Protein 3V5N (pdb70)

Foldseek 3Di:
DDAAEEEEAALDVVNVLLVLLRPPVPNHDYAAYQHAQPVVSQQVSCVVVVHDSVHTDNDLLVCVVLLVDPSHGQEYEYDDDAQCLQVRVLSNLVRNHAYAYEPLNHDDPVSLVVSVVSNVPGPHAYFYQLLVVQALLVQLQCVVVQLQHFWAEKEEKEAAQPLEDVEFCRPPVLSLVLSRCSNNVWAQDKKWKAFDDPHPVDPGTFKMDMWWTDDDRNYTHIYYIYGHRDPPHHTWGIKIHHNFWIWDATQVQHQWIWTDGPPDDIDTDGQQDPPSDPLSVVLDDDHTVPDDHRSSSSSSQVVLVSQVSVVVCHPPSRDGDHSVSSSSCSSVNNVVNNVVPTDMDD/DDAAEEEEEDLPPQNVLVVLLQPVVPRYDHAAYQHEQDVVSQVVSCVVVVYDVVRRDNDLLVLVCQLVPVVHGQEYEYRDPAQCQLVNVLSNLVSQHAYEYEDLNHDDPVSLVVSCVSQVPGPHAYFYCLLLVLALLQQLLVCVVQQQHAWAEKEEKEAAPVQCVEFCRPPVLSQVLSRCRRNVWAADKKFKAFDCPNPPRPGTFKMDMKWTDDDSNYTHIYYIYGHRDPPHHIWGIKIHHNFWIWDATQVQRQWIWTDTPPGDIDIDGQQDPPSDPLSVVQDDDHTPPDDHSSSSSSSQSVLVSQVSVVVCHPPSRDGHHSVSSSSVVSVNNVVNNVVVTDMDD/DDAAEEEEADPVQNVLVVLLRPPVPNHDYAAYQHEQPVVVQQVVCVVVVHDSVRGDNDLLVCVVLLPDPVRGQAYEADHDQQCQLVNPLSNQVSNRAYEYEDLNHPDPVSLVVSVVSQVPGPHFYFYQLLVVQQLLQLLQCCVVQPQHAWAEKEEKEAAAVLVVEFCRVPVLSQVLSSCSRNVWAQDKKWKAFDPPHPPDPDTFWMDMWWTPQDPNHTHIYYIYGHRDPPHHTWGIKIHHNFWIWDATQVQHQWIWIDGPPGDIDTHGQQDPPSDPSSPVLDDDHTPPDDHSSSSSSSSVVLSSAVSVPHPPSSDGDHSVSSSSVSSVNRVVNNVVPTDMDD/DDAFEEEEADLCVVLLVLLQPVVPRYDYAAYQHEQPAVSQQVSCVVVVHDSVRGDNDQLVCVVLLVDPSHGQEYEAEDPQQCQLVNVLSPQVSNRAYEYEDLNHPDPVSLVVVVVSQVPGPHAYFYQLLVVQALLLLLQVVVVCQQHQWAEKEEKEAAVVCLFCRVCVLSQVLSSCSNNVWDQDKKFKAFADPDPPDPHTFKMDMWWTDDDPNYTHIYYIYGHRDPPHHIFGIKIHHPFWIWDATQVQHQWIWIGGPPDDIDTHGQQDPPSDPLRVVQDDDHTPPDDHSSSSSSSQVVLSSVVVVVVCDPSRDGDHSVSSSSCSSVSHVVNNVVVGDIDD

Structure (mmCIF, N/CA/C/O backbone):
data_3V5N
#
_entry.id   3V5N
#
_cell.length_a   107.196
_cell.length_b   77.725
_cell.length_c   107.733
_cell.angle_alpha   90.00
_cell.angle_beta   113.83
_cell.angle_gamma   90.00
#
_symmetry.space_group_name_H-M   'P 1 21 1'
#
loop_
_entity.id
_entity.type
_entity.pdbx_description
1 polymer Oxidoreductase
2 water water
#
loop_
_atom_site.group_PDB
_atom_site.id
_atom_site.type_symbol
_atom_site.label_atom_id
_atom_site.label_alt_id
_atom_site.label_comp_id
_atom_site.label_asym_id
_atom_site.label_entity_id
_atom_site.label_seq_id
_atom_site.pdbx_PDB_ins_code
_atom_site.Cartn_x
_atom_site.Cartn_y
_atom_site.Cartn_z
_atom_site.occupancy
_atom_site.B_iso_or_equiv
_atom_site.auth_seq_id
_atom_site.auth_comp_id
_atom_site.auth_asym_id
_atom_site.auth_atom_id
_atom_site.pdbx_PDB_model_num
ATOM 1 N N . GLN A 1 35 ? -23.856 -0.891 -42.478 1.00 54.31 12 GLN A N 1
ATOM 2 C CA . GLN A 1 35 ? -22.545 -0.266 -42.394 1.00 52.23 12 GLN A CA 1
ATOM 3 C C . GLN A 1 35 ? -21.415 -1.275 -42.568 1.00 53.75 12 GLN A C 1
ATOM 4 O O . GLN A 1 35 ? -21.541 -2.465 -42.229 1.00 52.08 12 GLN A O 1
ATOM 10 N N . LYS A 1 36 ? -20.307 -0.771 -43.107 1.00 54.80 13 LYS A N 1
ATOM 11 C CA . LYS A 1 36 ? -19.099 -1.561 -43.348 1.00 54.03 13 LYS A CA 1
ATOM 12 C C . LYS A 1 36 ? -18.313 -1.626 -42.045 1.00 50.50 13 LYS A C 1
ATOM 13 O O . LYS A 1 36 ? -18.082 -0.586 -41.409 1.00 49.01 13 LYS A O 1
ATOM 19 N N . ARG A 1 37 ? -17.897 -2.824 -41.643 1.00 45.84 14 ARG A N 1
ATOM 20 C CA . ARG A 1 37 ? -17.160 -2.928 -40.399 1.00 47.05 14 ARG A CA 1
ATOM 21 C C . ARG A 1 37 ? -16.063 -1.874 -40.386 1.00 47.64 14 ARG A C 1
ATOM 22 O O . ARG A 1 37 ? -15.509 -1.548 -41.419 1.00 45.81 14 ARG A O 1
ATOM 30 N N . ILE A 1 38 ? -15.784 -1.347 -39.196 1.00 47.30 15 ILE A N 1
ATOM 31 C CA . ILE A 1 38 ? -14.705 -0.415 -38.946 1.00 42.53 15 ILE A CA 1
ATOM 32 C C . ILE A 1 38 ? -13.362 -1.109 -39.023 1.00 43.66 15 ILE A C 1
ATOM 33 O O . ILE A 1 38 ? -13.092 -2.095 -38.343 1.00 43.57 15 ILE A O 1
ATOM 38 N N . ARG A 1 39 ? -12.511 -0.596 -39.886 1.00 46.68 16 ARG A N 1
ATOM 39 C CA . ARG A 1 39 ? -11.171 -1.117 -39.963 1.00 46.14 16 ARG A CA 1
ATOM 40 C C . ARG A 1 39 ? -10.378 -0.722 -38.705 1.00 42.73 16 ARG A C 1
ATOM 41 O O . ARG A 1 39 ? -10.197 0.461 -38.408 1.00 41.52 16 ARG A O 1
ATOM 49 N N . LEU A 1 40 ? -9.917 -1.723 -37.966 1.00 41.00 17 LEU A N 1
ATOM 50 C CA . LEU A 1 40 ? -9.379 -1.482 -36.631 1.00 40.83 17 LEU A CA 1
ATOM 51 C C . LEU A 1 40 ? -7.921 -1.877 -36.497 1.00 39.24 17 LEU A C 1
ATOM 52 O O . LEU A 1 40 ? -7.532 -2.970 -36.890 1.00 43.44 17 LEU A O 1
ATOM 57 N N . GLY A 1 41 ? -7.109 -1.015 -35.917 1.00 35.43 18 GLY A N 1
ATOM 58 C CA . GLY A 1 41 ? -5.757 -1.415 -35.573 1.00 36.86 18 GLY A CA 1
ATOM 59 C C . GLY A 1 41 ? -5.533 -1.614 -34.072 1.00 41.24 18 GLY A C 1
ATOM 60 O O . GLY A 1 41 ? -6.380 -1.258 -33.243 1.00 40.25 18 GLY A O 1
ATOM 69 N N . VAL A 1 43 ? -2.243 -1.386 -30.923 1.00 45.37 20 VAL A N 1
ATOM 70 C CA . VAL A 1 43 ? -0.871 -1.136 -30.459 1.00 43.60 20 VAL A CA 1
ATOM 71 C C . VAL A 1 43 ? -0.756 -1.672 -29.032 1.00 43.76 20 VAL A C 1
ATOM 72 O O . VAL A 1 43 ? -1.537 -1.291 -28.168 1.00 43.11 20 VAL A O 1
ATOM 76 N N . GLY A 1 44 ? 0.201 -2.560 -28.792 1.00 43.34 21 GLY A N 1
ATOM 77 C CA . GLY A 1 44 ? 0.259 -3.313 -27.553 1.00 44.48 21 GLY A CA 1
ATOM 78 C C . GLY A 1 44 ? -0.472 -4.631 -27.736 1.00 49.54 21 GLY A C 1
ATOM 79 O O . GLY A 1 44 ? -0.932 -4.919 -28.841 1.00 49.75 21 GLY A O 1
ATOM 80 N N . GLY A 1 45 ? -0.591 -5.431 -26.676 1.00 50.02 22 GLY A N 1
ATOM 81 C CA . GLY A 1 45 ? -1.333 -6.681 -26.760 1.00 49.69 22 GLY A CA 1
ATOM 82 C C . GLY A 1 45 ? -0.404 -7.879 -26.865 1.00 60.61 22 GLY A C 1
ATOM 83 O O . GLY A 1 45 ? 0.291 -8.201 -25.883 1.00 60.90 22 GLY A O 1
ATOM 84 N N . GLY A 1 46 ? -0.378 -8.529 -28.044 1.00 61.27 23 GLY A N 1
ATOM 85 C CA . GLY A 1 46 ? 0.434 -9.723 -28.271 1.00 57.54 23 GLY A CA 1
ATOM 86 C C . GLY A 1 46 ? -0.279 -11.018 -27.872 1.00 62.05 23 GLY A C 1
ATOM 87 O O . GLY A 1 46 ? 0.103 -12.137 -28.257 1.00 64.13 23 GLY A O 1
ATOM 88 N N . ALA A 1 49 ? -0.916 -12.251 -22.818 1.00 59.41 26 ALA A N 1
ATOM 89 C CA . ALA A 1 49 ? -1.405 -10.898 -22.555 1.00 57.72 26 ALA A CA 1
ATOM 90 C C . ALA A 1 49 ? -2.928 -10.861 -22.520 1.00 56.76 26 ALA A C 1
ATOM 91 O O . ALA A 1 49 ? -3.561 -10.678 -23.590 1.00 52.02 26 ALA A O 1
ATOM 93 N N . PHE A 1 50 ? -3.521 -11.014 -21.327 1.00 50.96 27 PHE A N 1
ATOM 94 C CA . PHE A 1 50 ? -4.981 -10.918 -21.235 1.00 49.55 27 PHE A CA 1
ATOM 95 C C . PHE A 1 50 ? -5.491 -9.661 -21.946 1.00 47.67 27 PHE A C 1
ATOM 96 O O . PHE A 1 50 ? -6.379 -9.729 -22.786 1.00 47.41 27 PHE A O 1
ATOM 104 N N . ILE A 1 51 ? -4.942 -8.507 -21.609 1.00 45.27 28 ILE A N 1
ATOM 105 C CA . ILE A 1 51 ? -5.619 -7.273 -21.990 1.00 47.32 28 ILE A CA 1
ATOM 106 C C . ILE A 1 51 ? -5.757 -7.132 -23.526 1.00 44.38 28 ILE A C 1
ATOM 107 O O . ILE A 1 51 ? -6.785 -6.666 -24.046 1.00 41.57 28 ILE A O 1
ATOM 112 N N . GLY A 1 52 ? -4.750 -7.595 -24.246 1.00 43.49 29 GLY A N 1
ATOM 113 C CA . GLY A 1 52 ? -4.901 -7.759 -25.684 1.00 47.62 29 GLY A CA 1
ATOM 114 C C . GLY A 1 52 ? -6.086 -8.647 -26.075 1.00 42.75 29 GLY A C 1
ATOM 115 O O . GLY A 1 52 ? -6.930 -8.258 -26.892 1.00 40.48 29 GLY A O 1
ATOM 116 N N . ALA A 1 53 ? -6.152 -9.842 -25.499 1.00 38.26 30 ALA A N 1
ATOM 117 C CA . ALA A 1 53 ? -7.247 -10.733 -25.798 1.00 36.82 30 ALA A CA 1
ATOM 118 C C . ALA A 1 53 ? -8.593 -10.111 -25.460 1.00 39.64 30 ALA A C 1
ATOM 119 O O . ALA A 1 53 ? -9.597 -10.424 -26.104 1.00 39.99 30 ALA A O 1
ATOM 121 N N . VAL A 1 54 ? -8.635 -9.246 -24.451 1.00 37.72 31 VAL A N 1
ATOM 122 C CA . VAL A 1 54 ? -9.918 -8.717 -24.025 1.00 38.57 31 VAL A CA 1
ATOM 123 C C . VAL A 1 54 ? -10.435 -7.735 -25.060 1.00 38.22 31 VAL A C 1
ATOM 124 O O . VAL A 1 54 ? -11.570 -7.849 -25.539 1.00 35.02 31 VAL A O 1
ATOM 128 N N . HIS A 1 55 ? -9.587 -6.776 -25.410 1.00 38.04 32 HIS A N 1
ATOM 129 C CA . HIS A 1 55 ? -9.971 -5.782 -26.384 1.00 35.24 32 HIS A CA 1
ATOM 130 C C . HIS A 1 55 ? -10.364 -6.429 -27.713 1.00 37.48 32 HIS A C 1
ATOM 131 O O . HIS A 1 55 ? -11.361 -6.038 -28.330 1.00 38.04 32 HIS A O 1
ATOM 138 N N . ARG A 1 56 ? -9.596 -7.416 -28.172 1.00 37.00 33 ARG A N 1
ATOM 139 C CA . ARG A 1 56 ? -9.967 -8.092 -29.411 1.00 34.95 33 ARG A CA 1
ATOM 140 C C . ARG A 1 56 ? -11.306 -8.812 -29.273 1.00 35.52 33 ARG A C 1
ATOM 141 O O . ARG A 1 56 ? -12.128 -8.772 -30.180 1.00 36.48 33 ARG A O 1
ATOM 149 N N . ILE A 1 57 ? -11.551 -9.450 -28.131 1.00 34.58 34 ILE A N 1
ATOM 150 C CA . ILE A 1 57 ? -12.889 -9.961 -27.882 1.00 33.61 34 ILE A CA 1
ATOM 151 C C . ILE A 1 57 ? -13.922 -8.821 -27.904 1.00 34.72 34 ILE A C 1
ATOM 152 O O . ILE A 1 57 ? -14.904 -8.892 -28.635 1.00 36.77 34 ILE A O 1
ATOM 157 N N . ALA A 1 58 ? -13.695 -7.759 -27.144 1.00 31.58 35 ALA A N 1
ATOM 158 C CA . ALA A 1 58 ? -14.673 -6.683 -27.079 1.00 31.94 35 ALA A CA 1
ATOM 159 C C . ALA A 1 58 ? -15.101 -6.188 -28.450 1.00 35.10 35 ALA A C 1
ATOM 160 O O . ALA A 1 58 ? -16.259 -5.808 -28.655 1.00 34.71 35 ALA A O 1
ATOM 162 N N . ALA A 1 59 ? -14.167 -6.186 -29.397 1.00 37.01 36 ALA A N 1
ATOM 163 C CA . ALA A 1 59 ? -14.475 -5.679 -30.731 1.00 37.41 36 ALA A CA 1
ATOM 164 C C . ALA A 1 59 ? -15.076 -6.717 -31.711 1.00 39.83 36 ALA A C 1
ATOM 165 O O . ALA A 1 59 ? -15.757 -6.316 -32.651 1.00 43.70 36 ALA A O 1
ATOM 167 N N . ARG A 1 60 ? -14.858 -8.020 -31.501 1.00 35.89 37 ARG A N 1
ATOM 168 C CA . ARG A 1 60 ? -15.540 -9.041 -32.312 1.00 36.23 37 ARG A CA 1
ATOM 169 C C . ARG A 1 60 ? -17.011 -9.218 -31.917 1.00 39.52 37 ARG A C 1
ATOM 170 O O . ARG A 1 60 ? -17.857 -9.640 -32.712 1.00 37.57 37 ARG A O 1
ATOM 178 N N . LEU A 1 61 ? -17.316 -8.930 -30.659 1.00 38.57 38 LEU A N 1
ATOM 179 C CA . LEU A 1 61 ? -18.540 -9.472 -30.095 1.00 38.66 38 LEU A CA 1
ATOM 180 C C . LEU A 1 61 ? -19.746 -8.941 -30.839 1.00 40.55 38 LEU A C 1
ATOM 181 O O . LEU A 1 61 ? -20.528 -9.703 -31.371 1.00 43.58 38 LEU A O 1
ATOM 186 N N . ASP A 1 62 ? -19.901 -7.634 -30.903 1.00 39.95 39 ASP A N 1
ATOM 187 C CA . ASP A 1 62 ? -21.047 -7.123 -31.620 1.00 42.37 39 ASP A CA 1
ATOM 188 C C . ASP A 1 62 ? -20.827 -6.998 -33.146 1.00 44.97 39 ASP A C 1
ATOM 189 O O . ASP A 1 62 ? -21.662 -6.436 -33.866 1.00 45.26 39 ASP A O 1
ATOM 194 N N . ASP A 1 63 ? -19.706 -7.540 -33.626 1.00 45.23 40 ASP A N 1
ATOM 195 C CA . ASP A 1 63 ? -19.366 -7.534 -35.055 1.00 46.17 40 ASP A CA 1
ATOM 196 C C . ASP A 1 63 ? -19.271 -6.153 -35.706 1.00 44.46 40 ASP A C 1
ATOM 197 O O . ASP A 1 63 ? -19.510 -6.032 -36.884 1.00 44.93 40 ASP A O 1
ATOM 202 N N . HIS A 1 64 ? -18.939 -5.121 -34.943 1.00 45.55 41 HIS A N 1
ATOM 203 C CA . HIS A 1 64 ? -18.782 -3.781 -35.501 1.00 42.63 41 HIS A CA 1
ATOM 204 C C . HIS A 1 64 ? -17.394 -3.523 -36.072 1.00 44.01 41 HIS A C 1
ATOM 205 O O . HIS A 1 64 ? -17.159 -2.474 -36.666 1.00 44.80 41 HIS A O 1
ATOM 212 N N . TYR A 1 65 ? -16.459 -4.446 -35.882 1.00 44.14 42 TYR A N 1
ATOM 213 C CA . TYR A 1 65 ? -15.086 -4.151 -36.265 1.00 44.36 42 TYR A CA 1
ATOM 214 C C . TYR A 1 65 ? -14.446 -5.259 -37.105 1.00 45.29 42 TYR A C 1
ATOM 215 O O . TYR A 1 65 ? -14.841 -6.420 -37.008 1.00 45.50 42 TYR A O 1
ATOM 224 N N . GLU A 1 66 ? -13.451 -4.899 -37.918 1.00 44.17 43 GLU A N 1
ATOM 225 C CA . GLU A 1 66 ? -12.448 -5.886 -38.316 1.00 44.91 43 GLU A CA 1
ATOM 226 C C . GLU A 1 66 ? -11.033 -5.412 -38.063 1.00 43.98 43 GLU A C 1
ATOM 227 O O . GLU A 1 66 ? -10.666 -4.253 -38.307 1.00 41.41 43 GLU A O 1
ATOM 233 N N . LEU A 1 67 ? -10.258 -6.345 -37.536 1.00 43.37 44 LEU A N 1
ATOM 234 C CA . LEU A 1 67 ? -8.966 -6.046 -36.986 1.00 41.27 44 LEU A CA 1
ATOM 235 C C . LEU A 1 67 ? -7.951 -6.407 -38.034 1.00 42.78 44 LEU A C 1
ATOM 236 O O . LEU A 1 67 ? -7.637 -7.581 -38.251 1.00 43.24 44 LEU A O 1
ATOM 241 N N . VAL A 1 68 ? -7.418 -5.387 -38.689 1.00 45.90 45 VAL A N 1
ATOM 242 C CA . VAL A 1 68 ? -6.649 -5.606 -39.911 1.00 42.37 45 VAL A CA 1
ATOM 243 C C . VAL A 1 68 ? -5.150 -5.259 -39.789 1.00 44.17 45 VAL A C 1
ATOM 244 O O . VAL A 1 68 ? -4.371 -5.593 -40.676 1.00 46.42 45 VAL A O 1
ATOM 248 N N . ALA A 1 69 ? -4.731 -4.657 -38.679 1.00 42.63 46 ALA A N 1
ATOM 249 C CA . ALA A 1 69 ? -3.347 -4.204 -38.549 1.00 41.73 46 ALA A CA 1
ATOM 250 C C . ALA A 1 69 ? -2.883 -4.158 -37.113 1.00 41.85 46 ALA A C 1
ATOM 251 O O . ALA A 1 69 ? -3.698 -4.001 -36.237 1.00 42.71 46 ALA A O 1
ATOM 253 N N . GLY A 1 70 ? -1.579 -4.219 -36.865 1.00 44.69 47 GLY A N 1
ATOM 254 C CA . GLY A 1 70 ? -1.087 -4.216 -35.492 1.00 44.86 47 GLY A CA 1
ATOM 255 C C . GLY A 1 70 ? 0.414 -4.147 -35.191 1.00 49.09 47 GLY A C 1
ATOM 256 O O . GLY A 1 70 ? 1.236 -4.879 -35.756 1.00 49.90 47 GLY A O 1
ATOM 257 N N . ALA A 1 71 ? 0.767 -3.243 -34.282 1.00 49.59 48 ALA A N 1
ATOM 258 C CA . ALA A 1 71 ? 2.094 -3.178 -33.683 1.00 47.51 48 ALA A CA 1
ATOM 259 C C . ALA A 1 71 ? 1.963 -3.655 -32.231 1.00 50.38 48 ALA A C 1
ATOM 260 O O . ALA A 1 71 ? 1.656 -2.871 -31.342 1.00 49.81 48 ALA A O 1
ATOM 262 N N . LEU A 1 72 ? 2.182 -4.945 -32.002 1.00 51.62 49 LEU A N 1
ATOM 263 C CA . LEU A 1 72 ? 1.855 -5.559 -30.733 1.00 50.38 49 LEU A CA 1
ATOM 264 C C . LEU A 1 72 ? 3.102 -5.879 -29.980 1.00 53.72 49 LEU A C 1
ATOM 265 O O . LEU A 1 72 ? 3.044 -6.453 -28.902 1.00 57.07 49 LEU A O 1
ATOM 270 N N . SER A 1 73 ? 4.241 -5.528 -30.546 1.00 53.16 50 SER A N 1
ATOM 271 C CA . SER A 1 73 ? 5.456 -5.578 -29.766 1.00 56.57 50 SER A CA 1
ATOM 272 C C . SER A 1 73 ? 6.482 -4.674 -30.373 1.00 60.33 50 SER A C 1
ATOM 273 O O . SER A 1 73 ? 6.454 -4.418 -31.573 1.00 58.35 50 SER A O 1
ATOM 276 N N . SER A 1 74 ? 7.390 -4.192 -29.535 1.00 62.18 51 SER A N 1
ATOM 277 C CA . SER A 1 74 ? 8.373 -3.234 -29.988 1.00 61.99 51 SER A CA 1
ATOM 278 C C . SER A 1 74 ? 9.567 -3.953 -30.602 1.00 65.09 51 SER A C 1
ATOM 279 O O . SER A 1 74 ? 10.172 -3.446 -31.552 1.00 66.20 51 SER A O 1
ATOM 282 N N . THR A 1 75 ? 9.889 -5.138 -30.087 1.00 64.73 52 THR A N 1
ATOM 283 C CA . THR A 1 75 ? 10.947 -5.968 -30.688 1.00 69.10 52 THR A CA 1
ATOM 284 C C . THR A 1 75 ? 10.418 -6.806 -31.867 1.00 66.08 52 THR A C 1
ATOM 285 O O . THR A 1 75 ? 9.591 -7.704 -31.678 1.00 66.21 52 THR A O 1
ATOM 289 N N . PRO A 1 76 ? 10.918 -6.536 -33.086 1.00 66.44 53 PRO A N 1
ATOM 290 C CA . PRO A 1 76 ? 10.187 -6.992 -34.279 1.00 68.22 53 PRO A CA 1
ATOM 291 C C . PRO A 1 76 ? 9.892 -8.491 -34.301 1.00 68.39 53 PRO A C 1
ATOM 292 O O . PRO A 1 76 ? 8.793 -8.885 -34.700 1.00 67.81 53 PRO A O 1
ATOM 296 N N . GLU A 1 77 ? 10.845 -9.316 -33.886 1.00 69.49 54 GLU A N 1
ATOM 297 C CA . GLU A 1 77 ? 10.629 -10.747 -33.946 1.00 67.13 54 GLU A CA 1
ATOM 298 C C . GLU A 1 77 ? 9.306 -11.021 -33.263 1.00 67.52 54 GLU A C 1
ATOM 299 O O . GLU A 1 77 ? 8.451 -11.700 -33.823 1.00 68.04 54 GLU A O 1
ATOM 305 N N . LYS A 1 78 ? 9.105 -10.452 -32.078 1.00 64.33 55 LYS A N 1
ATOM 306 C CA . LYS A 1 78 ? 7.851 -10.671 -31.375 1.00 64.41 55 LYS A CA 1
ATOM 307 C C . LYS A 1 78 ? 6.633 -10.107 -32.106 1.00 62.18 55 LYS A C 1
ATOM 308 O O . LYS A 1 78 ? 5.557 -10.690 -32.075 1.00 62.70 55 LYS A O 1
ATOM 314 N N . ALA A 1 79 ? 6.780 -8.971 -32.759 1.00 60.65 56 ALA A N 1
ATOM 315 C CA . ALA A 1 79 ? 5.633 -8.401 -33.439 1.00 59.57 56 ALA A CA 1
ATOM 316 C C . ALA A 1 79 ? 5.193 -9.360 -34.527 1.00 59.11 56 ALA A C 1
ATOM 317 O O . ALA A 1 79 ? 4.033 -9.785 -34.574 1.00 57.76 56 ALA A O 1
ATOM 319 N N . GLU A 1 80 ? 6.143 -9.702 -35.387 1.00 59.20 57 GLU A N 1
ATOM 320 C CA . GLU A 1 80 ? 5.897 -10.582 -36.516 1.00 62.09 57 GLU A CA 1
ATOM 321 C C . GLU A 1 80 ? 5.198 -11.879 -36.069 1.00 58.93 57 GLU A C 1
ATOM 322 O O . GLU A 1 80 ? 4.196 -12.294 -36.662 1.00 58.19 57 GLU A O 1
ATOM 328 N N . ALA A 1 81 ? 5.734 -12.511 -35.029 1.00 57.55 58 ALA A N 1
ATOM 329 C CA . ALA A 1 81 ? 5.105 -13.682 -34.427 1.00 59.73 58 ALA A CA 1
ATOM 330 C C . ALA A 1 81 ? 3.626 -13.431 -34.068 1.00 59.43 58 ALA A C 1
ATOM 331 O O . ALA A 1 81 ? 2.741 -14.186 -34.474 1.00 58.56 58 ALA A O 1
ATOM 333 N N . SER A 1 82 ? 3.370 -12.363 -33.317 1.00 58.60 59 SER A N 1
ATOM 334 C CA . SER A 1 82 ? 2.029 -12.049 -32.855 1.00 55.73 59 SER A CA 1
ATOM 335 C C . SER A 1 82 ? 1.080 -11.858 -34.024 1.00 54.45 59 SER A C 1
ATOM 336 O O . SER A 1 82 ? -0.070 -12.327 -33.981 1.00 52.57 59 SER A O 1
ATOM 339 N N . GLY A 1 83 ? 1.539 -11.160 -35.060 1.00 51.67 60 GLY A N 1
ATOM 340 C CA . GLY A 1 83 ? 0.721 -11.011 -36.249 1.00 48.06 60 GLY A CA 1
ATOM 341 C C . GLY A 1 83 ? 0.469 -12.398 -36.817 1.00 53.07 60 GLY A C 1
ATOM 342 O O . GLY A 1 83 ? -0.649 -12.768 -37.192 1.00 50.64 60 GLY A O 1
ATOM 343 N N . ARG A 1 84 ? 1.529 -13.189 -36.874 1.00 55.07 61 ARG A N 1
ATOM 344 C CA . ARG A 1 84 ? 1.407 -14.537 -37.376 1.00 54.18 61 ARG A CA 1
ATOM 345 C C . ARG A 1 84 ? 0.304 -15.221 -36.590 1.00 52.42 61 ARG A C 1
ATOM 346 O O . ARG A 1 84 ? -0.554 -15.873 -37.165 1.00 53.07 61 ARG A O 1
ATOM 354 N N . GLU A 1 85 ? 0.312 -15.033 -35.274 1.00 53.37 62 GLU A N 1
ATOM 355 C CA . GLU A 1 85 ? -0.678 -15.641 -34.373 1.00 52.58 62 GLU A CA 1
ATOM 356 C C . GLU A 1 85 ? -2.119 -15.177 -34.584 1.00 51.64 62 GLU A C 1
ATOM 357 O O . GLU A 1 85 ? -3.046 -15.943 -34.393 1.00 51.14 62 GLU A O 1
ATOM 363 N N . LEU A 1 86 ? -2.313 -13.921 -34.951 1.00 49.43 63 LEU A N 1
ATOM 364 C CA . LEU A 1 86 ? -3.656 -13.429 -35.235 1.00 49.00 63 LEU A CA 1
ATOM 365 C C . LEU A 1 86 ? -4.153 -13.580 -36.704 1.00 51.87 63 LEU A C 1
ATOM 366 O O . LEU A 1 86 ? -5.322 -13.338 -37.022 1.00 54.10 63 LEU A O 1
ATOM 371 N N . GLY A 1 87 ? -3.284 -13.960 -37.619 1.00 48.79 64 GLY A N 1
ATOM 372 C CA . GLY A 1 87 ? -3.742 -14.042 -38.986 1.00 48.33 64 GLY A CA 1
ATOM 373 C C . GLY A 1 87 ? -3.778 -12.694 -39.675 1.00 49.76 64 GLY A C 1
ATOM 374 O O . GLY A 1 87 ? -4.625 -12.417 -40.538 1.00 50.14 64 GLY A O 1
ATOM 375 N N . LEU A 1 88 ? -2.830 -11.846 -39.316 1.00 47.80 65 LEU A N 1
ATOM 376 C CA . LEU A 1 88 ? -2.780 -10.525 -39.900 1.00 46.42 65 LEU A CA 1
ATOM 377 C C . LEU A 1 88 ? -1.908 -10.507 -41.169 1.00 48.98 65 LEU A C 1
ATOM 378 O O . LEU A 1 88 ? -0.835 -11.146 -41.222 1.00 50.40 65 LEU A O 1
ATOM 383 N N . ASP A 1 89 ? -2.361 -9.784 -42.192 1.00 42.95 66 ASP A N 1
ATOM 384 C CA . ASP A 1 89 ? -1.536 -9.588 -43.358 1.00 42.29 66 ASP A CA 1
ATOM 385 C C . ASP A 1 89 ? -0.183 -9.061 -42.901 1.00 42.77 66 ASP A C 1
ATOM 386 O O . ASP A 1 89 ? -0.101 -8.022 -42.282 1.00 44.04 66 ASP A O 1
ATOM 391 N N . PRO A 1 90 ? 0.898 -9.768 -43.219 1.00 43.42 67 PRO A N 1
ATOM 392 C CA . PRO A 1 90 ? 2.217 -9.283 -42.779 1.00 43.90 67 PRO A CA 1
ATOM 393 C C . PRO A 1 90 ? 2.585 -7.867 -43.316 1.00 46.30 67 PRO A C 1
ATOM 394 O O . PRO A 1 90 ? 3.359 -7.138 -42.670 1.00 47.49 67 PRO A O 1
ATOM 398 N N . SER A 1 91 ? 2.059 -7.522 -44.495 1.00 42.11 68 SER A N 1
ATOM 399 C CA . SER A 1 91 ? 1.997 -6.161 -45.022 1.00 41.47 68 SER A CA 1
ATOM 400 C C . SER A 1 91 ? 1.599 -5.158 -43.931 1.00 45.26 68 SER A C 1
ATOM 401 O O . SER A 1 91 ? 1.896 -3.952 -43.968 1.00 41.39 68 SER A O 1
ATOM 404 N N . ARG A 1 92 ? 0.921 -5.686 -42.929 1.00 45.93 69 ARG A N 1
ATOM 405 C CA . ARG A 1 92 ? 0.069 -4.872 -42.110 1.00 44.10 69 ARG A CA 1
ATOM 406 C C . ARG A 1 92 ? 0.481 -4.949 -40.636 1.00 44.11 69 ARG A C 1
ATOM 407 O O . ARG A 1 92 ? -0.206 -4.448 -39.758 1.00 45.43 69 ARG A O 1
ATOM 415 N N . VAL A 1 93 ? 1.642 -5.541 -40.389 1.00 44.74 70 VAL A N 1
ATOM 416 C CA . VAL A 1 93 ? 2.138 -5.780 -39.042 1.00 45.20 70 VAL A CA 1
ATOM 417 C C . VAL A 1 93 ? 3.376 -4.928 -38.790 1.00 46.05 70 VAL A C 1
ATOM 418 O O . VAL A 1 93 ? 4.379 -5.080 -39.479 1.00 43.51 70 VAL A O 1
ATOM 422 N N . TYR A 1 94 ? 3.319 -4.046 -37.795 1.00 46.95 71 TYR A N 1
ATOM 423 C CA . TYR A 1 94 ? 4.453 -3.168 -37.517 1.00 44.85 71 TYR A CA 1
ATOM 424 C C . TYR A 1 94 ? 5.123 -3.421 -36.169 1.00 46.26 71 TYR A C 1
ATOM 425 O O . TYR A 1 94 ? 4.747 -4.309 -35.420 1.00 47.51 71 TYR A O 1
ATOM 434 N N . SER A 1 95 ? 6.135 -2.622 -35.874 1.00 48.80 72 SER A N 1
ATOM 435 C CA . SER A 1 95 ? 6.866 -2.724 -34.616 1.00 52.56 72 SER A CA 1
ATOM 436 C C . SER A 1 95 ? 7.180 -1.307 -34.118 1.00 54.42 72 SER A C 1
ATOM 437 O O . SER A 1 95 ? 7.935 -1.112 -33.159 1.00 54.92 72 SER A O 1
ATOM 440 N N . ASP A 1 96 ? 6.593 -0.330 -34.805 1.00 52.83 73 ASP A N 1
ATOM 441 C CA . ASP A 1 96 ? 6.684 1.067 -34.438 1.00 51.20 73 ASP A CA 1
ATOM 442 C C . ASP A 1 96 ? 5.283 1.665 -34.556 1.00 51.42 73 ASP A C 1
ATOM 443 O O . ASP A 1 96 ? 4.708 1.713 -35.653 1.00 46.60 73 ASP A O 1
ATOM 448 N N . PHE A 1 97 ? 4.715 2.096 -33.422 1.00 52.22 74 PHE A N 1
ATOM 449 C CA . PHE A 1 97 ? 3.409 2.765 -33.470 1.00 47.60 74 PHE A CA 1
ATOM 450 C C . PHE A 1 97 ? 3.469 4.057 -34.293 1.00 49.54 74 PHE A C 1
ATOM 451 O O . PHE A 1 97 ? 2.506 4.386 -34.987 1.00 50.19 74 PHE A O 1
ATOM 459 N N . LYS A 1 98 ? 4.604 4.762 -34.250 1.00 50.20 75 LYS A N 1
ATOM 460 C CA . LYS A 1 98 ? 4.806 5.929 -35.124 1.00 50.56 75 LYS A CA 1
ATOM 461 C C . LYS A 1 98 ? 4.840 5.561 -36.617 1.00 49.86 75 LYS A C 1
ATOM 462 O O . LYS A 1 98 ? 4.169 6.209 -37.428 1.00 47.95 75 LYS A O 1
ATOM 468 N N . GLU A 1 99 ? 5.612 4.529 -36.973 1.00 50.97 76 GLU A N 1
ATOM 469 C CA . GLU A 1 99 ? 5.642 4.042 -38.356 1.00 50.69 76 GLU A CA 1
ATOM 470 C C . GLU A 1 99 ? 4.247 3.602 -38.793 1.00 48.59 76 GLU A C 1
ATOM 471 O O . GLU A 1 99 ? 3.811 3.849 -39.909 1.00 46.47 76 GLU A O 1
ATOM 485 N N . ALA A 1 101 ? 1.230 4.682 -37.769 1.00 44.07 78 ALA A N 1
ATOM 486 C CA . ALA A 1 101 ? 0.208 5.699 -38.023 1.00 43.42 78 ALA A CA 1
ATOM 487 C C . ALA A 1 101 ? 0.460 6.423 -39.359 1.00 46.84 78 ALA A C 1
ATOM 488 O O . ALA A 1 101 ? -0.479 6.822 -40.078 1.00 43.45 78 ALA A O 1
ATOM 490 N N . ILE A 1 102 ? 1.739 6.587 -39.684 1.00 45.04 79 ILE A N 1
ATOM 491 C CA . ILE A 1 102 ? 2.107 7.269 -40.902 1.00 45.42 79 ILE A CA 1
ATOM 492 C C . ILE A 1 102 ? 1.620 6.487 -42.122 1.00 45.15 79 ILE A C 1
ATOM 493 O O . ILE A 1 102 ? 0.813 6.986 -42.909 1.00 44.96 79 ILE A O 1
ATOM 498 N N . ARG A 1 103 ? 2.058 5.245 -42.247 1.00 43.40 80 ARG A N 1
ATOM 499 C CA . ARG A 1 103 ? 1.597 4.408 -43.348 1.00 45.28 80 ARG A CA 1
ATOM 500 C C . ARG A 1 103 ? 0.083 4.206 -43.421 1.00 45.52 80 ARG A C 1
ATOM 501 O O . ARG A 1 103 ? -0.494 4.276 -44.506 1.00 42.96 80 ARG A O 1
ATOM 509 N N . GLU A 1 104 ? -0.553 3.924 -42.276 1.00 45.91 81 GLU A N 1
ATOM 510 C CA . GLU A 1 104 ? -1.981 3.594 -42.271 1.00 44.73 81 GLU A CA 1
ATOM 511 C C . GLU A 1 104 ? -2.845 4.791 -42.619 1.00 47.54 81 GLU A C 1
ATOM 512 O O . GLU A 1 104 ? -3.979 4.642 -43.087 1.00 50.15 81 GLU A O 1
ATOM 518 N N . ALA A 1 105 ? -2.322 5.986 -42.397 1.00 47.04 82 ALA A N 1
ATOM 519 C CA . ALA A 1 105 ? -3.122 7.164 -42.685 1.00 48.96 82 ALA A CA 1
ATOM 520 C C . ALA A 1 105 ? -3.125 7.464 -44.203 1.00 48.61 82 ALA A C 1
ATOM 521 O O . ALA A 1 105 ? -4.094 8.036 -44.724 1.00 46.03 82 ALA A O 1
ATOM 523 N N . LYS A 1 106 ? -2.042 7.050 -44.879 1.00 48.80 83 LYS A N 1
ATOM 524 C CA . LYS A 1 106 ? -1.901 7.079 -46.349 1.00 48.77 83 LYS A CA 1
ATOM 525 C C . LYS A 1 106 ? -2.730 5.954 -46.985 1.00 48.97 83 LYS A C 1
ATOM 526 O O . LYS A 1 106 ? -3.566 6.192 -47.854 1.00 48.70 83 LYS A O 1
ATOM 532 N N . LEU A 1 107 ? -2.483 4.721 -46.548 1.00 49.50 84 LEU A N 1
ATOM 533 C CA . LEU A 1 107 ? -3.228 3.571 -47.044 1.00 49.01 84 LEU A CA 1
ATOM 534 C C . LEU A 1 107 ? -4.659 3.942 -47.367 1.00 50.98 84 LEU A C 1
ATOM 535 O O . LEU A 1 107 ? -5.315 4.647 -46.619 1.00 54.95 84 LEU A O 1
ATOM 540 N N . LYS A 1 108 ? -5.141 3.487 -48.505 1.00 55.22 85 LYS A N 1
ATOM 541 C CA . LYS A 1 108 ? -6.526 3.717 -48.849 1.00 58.16 85 LYS A CA 1
ATOM 542 C C . LYS A 1 108 ? -7.328 2.734 -48.006 1.00 59.16 85 LYS A C 1
ATOM 543 O O . LYS A 1 108 ? -8.409 3.044 -47.498 1.00 59.06 85 LYS A O 1
ATOM 549 N N . ASN A 1 109 ? -6.762 1.542 -47.855 1.00 56.70 86 ASN A N 1
ATOM 550 C CA . ASN A 1 109 ? -7.316 0.527 -46.973 1.00 59.35 86 ASN A CA 1
ATOM 551 C C . ASN A 1 109 ? -7.061 0.763 -45.452 1.00 53.11 86 ASN A C 1
ATOM 552 O O . ASN A 1 109 ? -7.248 -0.140 -44.641 1.00 48.72 86 ASN A O 1
ATOM 557 N N . GLY A 1 110 ? -6.622 1.963 -45.084 1.00 49.64 87 GLY A N 1
ATOM 558 C CA . GLY A 1 110 ? -6.023 2.174 -43.777 1.00 48.65 87 GLY A CA 1
ATOM 559 C C . GLY A 1 110 ? -6.979 2.173 -42.597 1.00 47.87 87 GLY A C 1
ATOM 560 O O . GLY A 1 110 ? -8.186 2.409 -42.748 1.00 47.43 87 GLY A O 1
ATOM 561 N N . ILE A 1 111 ? -6.446 1.918 -41.409 1.00 43.25 88 ILE A N 1
ATOM 562 C CA . ILE A 1 111 ? -7.303 1.729 -40.248 1.00 39.91 88 ILE A CA 1
ATOM 563 C C . ILE A 1 111 ? -8.087 3.003 -39.951 1.00 41.62 88 ILE A C 1
ATOM 564 O O . ILE A 1 111 ? -7.589 4.111 -40.169 1.00 43.08 88 ILE A O 1
ATOM 569 N N . GLU A 1 112 ? -9.316 2.836 -39.465 1.00 39.43 89 GLU A N 1
ATOM 570 C CA . GLU A 1 112 ? -10.201 3.950 -39.171 1.00 37.87 89 GLU A CA 1
ATOM 571 C C . GLU A 1 112 ? -10.115 4.313 -37.694 1.00 38.53 89 GLU A C 1
ATOM 572 O O . GLU A 1 112 ? -10.475 5.415 -37.276 1.00 35.42 89 GLU A O 1
ATOM 578 N N . ALA A 1 113 ? -9.615 3.347 -36.930 1.00 40.76 90 ALA A N 1
ATOM 579 C CA . ALA A 1 113 ? -9.589 3.368 -35.480 1.00 39.80 90 ALA A CA 1
ATOM 580 C C . ALA A 1 113 ? -8.535 2.390 -34.974 1.00 39.60 90 ALA A C 1
ATOM 581 O O . ALA A 1 113 ? -8.251 1.362 -35.609 1.00 36.12 90 ALA A O 1
ATOM 583 N N . VAL A 1 114 ? -7.994 2.733 -33.806 1.00 39.06 91 VAL A N 1
ATOM 584 C CA . VAL A 1 114 ? -6.862 2.058 -33.196 1.00 37.86 91 VAL A CA 1
ATOM 585 C C . VAL A 1 114 ? -7.102 1.800 -31.690 1.00 41.12 91 VAL A C 1
ATOM 586 O O . VAL A 1 114 ? -7.472 2.702 -30.918 1.00 40.85 91 VAL A O 1
ATOM 590 N N . ALA A 1 115 ? -6.901 0.573 -31.238 1.00 40.96 92 ALA A N 1
ATOM 591 C CA . ALA A 1 115 ? -7.018 0.338 -29.801 1.00 38.60 92 ALA A CA 1
ATOM 592 C C . ALA A 1 115 ? -5.625 0.456 -29.222 1.00 41.38 92 ALA A C 1
ATOM 593 O O . ALA A 1 115 ? -4.734 -0.329 -29.598 1.00 44.02 92 ALA A O 1
ATOM 595 N N . ILE A 1 116 ? -5.413 1.442 -28.349 1.00 36.89 93 ILE A N 1
ATOM 596 C CA . ILE A 1 116 ? -4.133 1.533 -27.665 1.00 38.97 93 ILE A CA 1
ATOM 597 C C . ILE A 1 116 ? -4.191 0.770 -26.348 1.00 40.49 93 ILE A C 1
ATOM 598 O O . ILE A 1 116 ? -5.052 1.020 -25.499 1.00 40.51 93 ILE A O 1
ATOM 603 N N . VAL A 1 117 ? -3.231 -0.117 -26.153 1.00 40.75 94 VAL A N 1
ATOM 604 C CA . VAL A 1 117 ? -3.301 -1.066 -25.065 1.00 38.22 94 VAL A CA 1
ATOM 605 C C . VAL A 1 117 ? -1.896 -1.345 -24.525 1.00 40.57 94 VAL A C 1
ATOM 606 O O . VAL A 1 117 ? -1.646 -2.359 -23.902 1.00 44.43 94 VAL A O 1
ATOM 610 N N . THR A 1 118 ? -0.975 -0.416 -24.762 1.00 38.94 95 THR A N 1
ATOM 611 C CA . THR A 1 118 ? 0.331 -0.426 -24.121 1.00 39.89 95 THR A CA 1
ATOM 612 C C . THR A 1 118 ? 0.241 -0.169 -22.603 1.00 44.82 95 THR A C 1
ATOM 613 O O . THR A 1 118 ? -0.825 0.196 -22.070 1.00 41.72 95 THR A O 1
ATOM 617 N N . PRO A 1 119 ? 1.368 -0.356 -21.889 1.00 47.58 96 PRO A N 1
ATOM 618 C CA . PRO A 1 119 ? 1.399 0.116 -20.492 1.00 42.70 96 PRO A CA 1
ATOM 619 C C . PRO A 1 119 ? 1.138 1.610 -20.569 1.00 44.44 96 PRO A C 1
ATOM 620 O O . PRO A 1 119 ? 1.386 2.181 -21.645 1.00 42.96 96 PRO A O 1
ATOM 624 N N . ASN A 1 120 ? 0.676 2.242 -19.491 1.00 45.74 97 ASN A N 1
ATOM 625 C CA . ASN A 1 120 ? 0.169 3.631 -19.581 1.00 43.32 97 ASN A CA 1
ATOM 626 C C . ASN A 1 120 ? 1.190 4.786 -19.645 1.00 42.64 97 ASN A C 1
ATOM 627 O O . ASN A 1 120 ? 0.833 5.916 -19.997 1.00 43.64 97 ASN A O 1
ATOM 632 N N . HIS A 1 121 ? 2.455 4.513 -19.341 1.00 43.54 98 HIS A N 1
ATOM 633 C CA . HIS A 1 121 ? 3.505 5.497 -19.628 1.00 43.51 98 HIS A CA 1
ATOM 634 C C . HIS A 1 121 ? 3.720 5.706 -21.142 1.00 41.64 98 HIS A C 1
ATOM 635 O O . HIS A 1 121 ? 4.569 6.487 -21.570 1.00 41.19 98 HIS A O 1
ATOM 642 N N . VAL A 1 122 ? 2.910 5.030 -21.941 1.00 41.66 99 VAL A N 1
ATOM 643 C CA . VAL A 1 122 ? 3.045 5.066 -23.387 1.00 39.68 99 VAL A CA 1
ATOM 644 C C . VAL A 1 122 ? 1.732 5.451 -24.100 1.00 39.71 99 VAL A C 1
ATOM 645 O O . VAL A 1 122 ? 1.717 5.838 -25.257 1.00 41.54 99 VAL A O 1
ATOM 649 N N . HIS A 1 123 ? 0.626 5.376 -23.393 1.00 39.25 100 HIS A N 1
ATOM 650 C CA . HIS A 1 123 ? -0.626 5.850 -23.937 1.00 38.48 100 HIS A CA 1
ATOM 651 C C . HIS A 1 123 ? -0.480 7.179 -24.666 1.00 37.78 100 HIS A C 1
ATOM 652 O O . HIS A 1 123 ? -1.163 7.409 -25.631 1.00 39.83 100 HIS A O 1
ATOM 659 N N . TYR A 1 124 ? 0.369 8.084 -24.189 1.00 41.78 101 TYR A N 1
ATOM 660 C CA . TYR A 1 124 ? 0.371 9.444 -24.751 1.00 40.95 101 TYR A CA 1
ATOM 661 C C . TYR A 1 124 ? 1.205 9.518 -25.996 1.00 40.73 101 TYR A C 1
ATOM 662 O O . TYR A 1 124 ? 0.774 10.079 -27.006 1.00 42.88 101 TYR A O 1
ATOM 671 N N . ALA A 1 125 ? 2.399 8.946 -25.945 1.00 40.92 102 ALA A N 1
ATOM 672 C CA . ALA A 1 125 ? 3.238 8.896 -27.156 1.00 41.17 102 ALA A CA 1
ATOM 673 C C . ALA A 1 125 ? 2.524 8.215 -28.323 1.00 41.31 102 ALA A C 1
ATOM 674 O O . ALA A 1 125 ? 2.797 8.511 -29.469 1.00 45.08 102 ALA A O 1
ATOM 676 N N . ALA A 1 126 ? 1.614 7.299 -28.022 1.00 41.31 103 ALA A N 1
ATOM 677 C CA . ALA A 1 126 ? 0.956 6.497 -29.035 1.00 39.91 103 ALA A CA 1
ATOM 678 C C . ALA A 1 126 ? -0.260 7.194 -29.593 1.00 40.08 103 ALA A C 1
ATOM 679 O O . ALA A 1 126 ? -0.375 7.402 -30.794 1.00 39.42 103 ALA A O 1
ATOM 681 N N . ALA A 1 127 ? -1.185 7.543 -28.712 1.00 41.26 104 ALA A N 1
ATOM 682 C CA . ALA A 1 127 ? -2.440 8.146 -29.157 1.00 41.91 104 ALA A CA 1
ATOM 683 C C . ALA A 1 127 ? -2.262 9.467 -29.905 1.00 37.08 104 ALA A C 1
ATOM 684 O O . ALA A 1 127 ? -3.058 9.795 -30.771 1.00 35.76 104 ALA A O 1
ATOM 686 N N . LYS A 1 128 ? -1.234 10.236 -29.572 1.00 37.72 105 LYS A N 1
ATOM 687 C CA . LYS A 1 128 ? -1.128 11.542 -30.215 1.00 41.15 105 LYS A CA 1
ATOM 688 C C . LYS A 1 128 ? -0.718 11.382 -31.688 1.00 43.60 105 LYS A C 1
ATOM 689 O O . LYS A 1 128 ? -1.156 12.153 -32.546 1.00 43.99 105 LYS A O 1
ATOM 695 N N . GLU A 1 129 ? 0.080 10.354 -31.971 1.00 41.76 106 GLU A N 1
ATOM 696 C CA . GLU A 1 129 ? 0.385 9.959 -33.343 1.00 41.82 106 GLU A CA 1
ATOM 697 C C . GLU A 1 129 ? -0.848 9.632 -34.203 1.00 42.05 106 GLU A C 1
ATOM 698 O O . GLU A 1 129 ? -0.835 9.883 -35.405 1.00 45.30 106 GLU A O 1
ATOM 704 N N . PHE A 1 130 ? -1.896 9.051 -33.620 1.00 39.84 107 PHE A N 1
ATOM 705 C CA . PHE A 1 130 ? -3.062 8.693 -34.424 1.00 40.02 107 PHE A CA 1
ATOM 706 C C . PHE A 1 130 ? -4.078 9.821 -34.437 1.00 42.92 107 PHE A C 1
ATOM 707 O O . PHE A 1 130 ? -4.667 10.117 -35.483 1.00 44.69 107 PHE A O 1
ATOM 715 N N . LEU A 1 131 ? -4.287 10.449 -33.283 1.00 41.68 108 LEU A N 1
ATOM 716 C CA . LEU A 1 131 ? -5.211 11.576 -33.196 1.00 43.59 108 LEU A CA 1
ATOM 717 C C . LEU A 1 131 ? -4.698 12.694 -34.097 1.00 42.93 108 LEU A C 1
ATOM 718 O O . LEU A 1 131 ? -5.461 13.395 -34.734 1.00 42.24 108 LEU A O 1
ATOM 723 N N . LYS A 1 132 ? -3.386 12.848 -34.117 1.00 42.45 109 LYS A N 1
ATOM 724 C CA . LYS A 1 132 ? -2.740 13.842 -34.936 1.00 44.80 109 LYS A CA 1
ATOM 725 C C . LYS A 1 132 ? -3.194 13.694 -36.374 1.00 48.60 109 LYS A C 1
ATOM 726 O O . LYS A 1 132 ? -3.414 14.690 -37.050 1.00 46.64 109 LYS A O 1
ATOM 732 N N . ARG A 1 133 ? -3.326 12.443 -36.830 1.00 47.54 110 ARG A N 1
ATOM 733 C CA . ARG A 1 133 ? -3.585 12.127 -38.240 1.00 42.78 110 ARG A CA 1
ATOM 734 C C . ARG A 1 133 ? -5.007 11.602 -38.535 1.00 43.42 110 ARG A C 1
ATOM 735 O O . ARG A 1 133 ? -5.204 10.809 -39.473 1.00 40.99 110 ARG A O 1
ATOM 743 N N . GLY A 1 134 ? -5.990 12.040 -37.744 1.00 42.72 111 GLY A N 1
ATOM 744 C CA . GLY A 1 134 ? -7.392 11.758 -38.035 1.00 42.22 111 GLY A CA 1
ATOM 745 C C . GLY A 1 134 ? -7.874 10.350 -37.732 1.00 40.02 111 GLY A C 1
ATOM 746 O O . GLY A 1 134 ? -8.985 9.973 -38.088 1.00 41.21 111 GLY A O 1
ATOM 747 N N . ILE A 1 135 ? -7.039 9.568 -37.070 1.00 38.57 112 ILE A N 1
ATOM 748 C CA . ILE A 1 135 ? -7.404 8.208 -36.706 1.00 40.40 112 ILE A CA 1
ATOM 749 C C . ILE A 1 135 ? -8.013 8.108 -35.279 1.00 42.58 112 ILE A C 1
ATOM 750 O O . ILE A 1 135 ? -7.394 8.520 -34.276 1.00 42.95 112 ILE A O 1
ATOM 755 N N . HIS A 1 136 ? -9.234 7.593 -35.176 1.00 40.40 113 HIS A N 1
ATOM 756 C CA . HIS A 1 136 ? -9.879 7.510 -33.863 1.00 38.74 113 HIS A CA 1
ATOM 757 C C . HIS A 1 136 ? -9.087 6.565 -32.958 1.00 39.03 113 HIS A C 1
ATOM 758 O O . HIS A 1 136 ? -8.641 5.488 -33.377 1.00 38.10 113 HIS A O 1
ATOM 765 N N . VAL A 1 137 ? -8.882 6.982 -31.718 1.00 38.38 114 VAL A N 1
ATOM 766 C CA . VAL A 1 137 ? -8.231 6.115 -30.756 1.00 38.02 114 VAL A CA 1
ATOM 767 C C . VAL A 1 137 ? -9.133 5.663 -29.617 1.00 38.20 114 VAL A C 1
ATOM 768 O O . VAL A 1 137 ? -9.809 6.460 -28.980 1.00 40.31 114 VAL A O 1
ATOM 772 N N . ILE A 1 138 ? -9.131 4.358 -29.382 1.00 39.38 115 ILE A N 1
ATOM 773 C CA . ILE A 1 138 ? -9.841 3.736 -28.276 1.00 37.37 115 ILE A CA 1
ATOM 774 C C . ILE A 1 138 ? -8.766 3.304 -27.275 1.00 36.64 115 ILE A C 1
ATOM 775 O O . ILE A 1 138 ? -8.029 2.358 -27.510 1.00 37.94 115 ILE A O 1
ATOM 780 N N . CYS A 1 139 ? -8.651 4.041 -26.176 1.00 37.40 116 CYS A N 1
ATOM 781 C CA . CYS A 1 139 ? -7.545 3.884 -25.240 1.00 37.07 116 CYS A CA 1
ATOM 782 C C . CYS A 1 139 ? -7.943 3.145 -23.951 1.00 36.96 116 CYS A C 1
ATOM 783 O O . CYS A 1 139 ? -9.071 3.265 -23.493 1.00 37.51 116 CYS A O 1
ATOM 786 N N . ASP A 1 140 ? -7.013 2.388 -23.381 1.00 34.51 117 ASP A N 1
ATOM 787 C CA . ASP A 1 140 ? -7.249 1.693 -22.142 1.00 34.13 117 ASP A CA 1
ATOM 788 C C . ASP A 1 140 ? -6.903 2.551 -20.924 1.00 38.68 117 ASP A C 1
ATOM 789 O O . ASP A 1 140 ? -6.109 3.488 -21.022 1.00 37.96 117 ASP A O 1
ATOM 794 N N . LYS A 1 141 ? -7.499 2.213 -19.774 1.00 40.57 118 LYS A N 1
ATOM 795 C CA . LYS A 1 141 ? -7.295 2.939 -18.507 1.00 41.80 118 LYS A CA 1
ATOM 796 C C . LYS A 1 141 ? -5.960 2.596 -17.844 1.00 39.80 118 LYS A C 1
ATOM 797 O O . LYS A 1 141 ? -5.374 1.551 -18.127 1.00 39.10 118 LYS A O 1
ATOM 803 N N . PRO A 1 142 ? -5.446 3.501 -16.994 1.00 38.52 119 PRO A N 1
ATOM 804 C CA . PRO A 1 142 ? -5.829 4.907 -16.780 1.00 39.17 119 PRO A CA 1
ATOM 805 C C . PRO A 1 142 ? -5.271 5.733 -17.928 1.00 39.76 119 PRO A C 1
ATOM 806 O O . PRO A 1 142 ? -4.510 5.180 -18.692 1.00 43.35 119 PRO A O 1
ATOM 810 N N . LEU A 1 143 ? -5.585 7.015 -18.034 1.00 40.12 120 LEU A N 1
ATOM 811 C CA . LEU A 1 143 ? -5.157 7.829 -19.179 1.00 38.37 120 LEU A CA 1
ATOM 812 C C . LEU A 1 143 ? -3.667 7.745 -19.459 1.00 40.59 120 LEU A C 1
ATOM 813 O O . LEU A 1 143 ? -3.216 7.312 -20.546 1.00 37.59 120 LEU A O 1
ATOM 818 N N . THR A 1 144 ? -2.897 8.157 -18.463 1.00 38.57 121 THR A N 1
ATOM 819 C CA . THR A 1 144 ? -1.459 8.221 -18.621 1.00 40.50 121 THR A CA 1
ATOM 820 C C . THR A 1 144 ? -0.721 7.617 -17.433 1.00 42.07 121 THR A C 1
ATOM 821 O O . THR A 1 144 ? -1.283 6.841 -16.671 1.00 41.54 121 THR A O 1
ATOM 825 N N . SER A 1 145 ? 0.553 7.958 -17.293 1.00 42.10 122 SER A N 1
ATOM 826 C CA . SER A 1 145 ? 1.285 7.543 -16.123 1.00 38.63 122 SER A CA 1
ATOM 827 C C . SER A 1 145 ? 1.530 8.762 -15.243 1.00 37.48 122 SER A C 1
ATOM 828 O O . SER A 1 145 ? 1.680 8.639 -14.055 1.00 36.56 122 SER A O 1
ATOM 831 N N . THR A 1 146 ? 1.566 9.947 -15.843 1.00 41.89 123 THR A N 1
ATOM 832 C CA . THR A 1 146 ? 1.784 11.199 -15.102 1.00 39.13 123 THR A CA 1
ATOM 833 C C . THR A 1 146 ? 0.759 12.295 -15.431 1.00 38.32 123 THR A C 1
ATOM 834 O O . THR A 1 146 ? 0.127 12.287 -16.486 1.00 39.34 123 THR A O 1
ATOM 838 N N . LEU A 1 147 ? 0.607 13.238 -14.512 1.00 37.67 124 LEU A N 1
ATOM 839 C CA . LEU A 1 147 ? -0.405 14.257 -14.646 1.00 35.39 124 LEU A CA 1
ATOM 840 C C . LEU A 1 147 ? -0.019 15.176 -15.784 1.00 39.45 124 LEU A C 1
ATOM 841 O O . LEU A 1 147 ? -0.886 15.650 -16.527 1.00 39.12 124 LEU A O 1
ATOM 846 N N . ALA A 1 148 ? 1.291 15.413 -15.915 1.00 37.95 125 ALA A N 1
ATOM 847 C CA . ALA A 1 148 ? 1.846 16.118 -17.057 1.00 36.66 125 ALA A CA 1
ATOM 848 C C . ALA A 1 148 ? 1.367 15.477 -18.363 1.00 40.48 125 ALA A C 1
ATOM 849 O O . ALA A 1 148 ? 0.727 16.147 -19.185 1.00 41.07 125 ALA A O 1
ATOM 851 N N . ASP A 1 149 ? 1.650 14.188 -18.562 1.00 39.53 126 ASP A N 1
ATOM 852 C CA . ASP A 1 149 ? 1.215 13.550 -19.809 1.00 41.58 126 ASP A CA 1
ATOM 853 C C . ASP A 1 149 ? -0.311 13.592 -19.942 1.00 42.61 126 ASP A C 1
ATOM 854 O O . ASP A 1 149 ? -0.839 13.756 -21.038 1.00 43.48 126 ASP A O 1
ATOM 859 N N . ALA A 1 150 ? -1.031 13.476 -18.833 1.00 42.00 127 ALA A N 1
ATOM 860 C CA . ALA A 1 150 ? -2.485 13.468 -18.922 1.00 42.36 127 ALA A CA 1
ATOM 861 C C . ALA A 1 150 ? -2.931 14.756 -19.566 1.00 43.39 127 ALA A C 1
ATOM 862 O O . ALA A 1 150 ? -3.828 14.763 -20.400 1.00 42.35 127 ALA A O 1
ATOM 864 N N . LYS A 1 151 ? -2.279 15.848 -19.174 1.00 45.39 128 LYS A N 1
ATOM 865 C CA . LYS A 1 151 ? -2.681 17.190 -19.599 1.00 44.36 128 LYS A CA 1
ATOM 866 C C . LYS A 1 151 ? -2.371 17.405 -21.065 1.00 43.68 128 LYS A C 1
ATOM 867 O O . LYS A 1 151 ? -3.204 17.943 -21.803 1.00 43.92 128 LYS A O 1
ATOM 873 N N . LYS A 1 152 ? -1.180 16.979 -21.483 1.00 42.34 129 LYS A N 1
ATOM 874 C CA . LYS A 1 152 ? -0.815 17.024 -22.897 1.00 43.53 129 LYS A CA 1
ATOM 875 C C . LYS A 1 152 ? -1.795 16.239 -23.781 1.00 43.73 129 LYS A C 1
ATOM 876 O O . LYS A 1 152 ? -2.271 16.744 -24.795 1.00 44.76 129 LYS A O 1
ATOM 882 N N . LEU A 1 153 ? -2.124 15.018 -23.382 1.00 42.03 130 LEU A N 1
ATOM 883 C CA . LEU A 1 153 ? -2.971 14.178 -24.208 1.00 38.70 130 LEU A CA 1
ATOM 884 C C . LEU A 1 153 ? -4.332 14.791 -24.375 1.00 40.77 130 LEU A C 1
ATOM 885 O O . LEU A 1 153 ? -4.966 14.617 -25.419 1.00 41.30 130 LEU A O 1
ATOM 890 N N . LYS A 1 154 ? -4.805 15.499 -23.351 1.00 42.96 131 LYS A N 1
ATOM 891 C CA . LYS A 1 154 ? -6.134 16.086 -23.451 1.00 41.65 131 LYS A CA 1
ATOM 892 C C . LYS A 1 154 ? -6.078 17.093 -24.568 1.00 41.67 131 LYS A C 1
ATOM 893 O O . LYS A 1 154 ? -7.026 17.256 -25.310 1.00 42.41 131 LYS A O 1
ATOM 899 N N . LYS A 1 155 ? -4.935 17.756 -24.664 1.00 40.85 132 LYS A N 1
ATOM 900 C CA . LYS A 1 155 ? -4.761 18.880 -25.546 1.00 44.09 132 LYS A CA 1
ATOM 901 C C . LYS A 1 155 ? -4.669 18.322 -26.954 1.00 46.46 132 LYS A C 1
ATOM 902 O O . LYS A 1 155 ? -5.357 18.792 -27.862 1.00 47.29 132 LYS A O 1
ATOM 908 N N . ALA A 1 156 ? -3.812 17.319 -27.123 1.00 43.87 133 ALA A N 1
ATOM 909 C CA . ALA A 1 156 ? -3.800 16.516 -28.328 1.00 42.60 133 ALA A CA 1
ATOM 910 C C . ALA A 1 156 ? -5.229 16.117 -28.683 1.00 45.22 133 ALA A C 1
ATOM 911 O O . ALA A 1 156 ? -5.757 16.454 -29.742 1.00 47.62 133 ALA A O 1
ATOM 913 N N . ALA A 1 157 ? -5.860 15.394 -27.779 1.00 44.51 134 ALA A N 1
ATOM 914 C CA . ALA A 1 157 ? -7.159 14.851 -28.057 1.00 43.42 134 ALA A CA 1
ATOM 915 C C . ALA A 1 157 ? -8.159 15.945 -28.410 1.00 43.41 134 ALA A C 1
ATOM 916 O O . ALA A 1 157 ? -9.016 15.749 -29.263 1.00 45.89 134 ALA A O 1
ATOM 918 N N . ASP A 1 158 ? -8.060 17.092 -27.757 1.00 43.08 135 ASP A N 1
ATOM 919 C CA . ASP A 1 158 ? -8.976 18.194 -28.039 1.00 44.28 135 ASP A CA 1
ATOM 920 C C . ASP A 1 158 ? -8.703 18.795 -29.411 1.00 48.22 135 ASP A C 1
ATOM 921 O O . ASP A 1 158 ? -9.642 19.129 -30.133 1.00 50.39 135 ASP A O 1
ATOM 926 N N . GLU A 1 159 ? -7.425 18.933 -29.775 1.00 45.85 136 GLU A N 1
ATOM 927 C CA . GLU A 1 159 ? -7.063 19.453 -31.088 1.00 45.18 136 GLU A CA 1
ATOM 928 C C . GLU A 1 159 ? -7.600 18.583 -32.222 1.00 48.81 136 GLU A C 1
ATOM 929 O O . GLU A 1 159 ? -7.996 19.109 -33.266 1.00 49.50 136 GLU A O 1
ATOM 935 N N . SER A 1 160 ? -7.619 17.262 -32.026 1.00 45.55 137 SER A N 1
ATOM 936 C CA . SER A 1 160 ? -7.997 16.341 -33.101 1.00 45.60 137 SER A CA 1
ATOM 937 C C . SER A 1 160 ? -9.499 16.398 -33.424 1.00 47.55 137 SER A C 1
ATOM 938 O O . SER A 1 160 ? -10.286 16.948 -32.653 1.00 48.57 137 SER A O 1
ATOM 941 N N . ASP A 1 161 ? -9.874 15.874 -34.590 1.00 47.63 138 ASP A N 1
ATOM 942 C CA . ASP A 1 161 ? -11.273 15.795 -35.000 1.00 49.86 138 ASP A CA 1
ATOM 943 C C . ASP A 1 161 ? -11.661 14.360 -34.896 1.00 48.61 138 ASP A C 1
ATOM 944 O O . ASP A 1 161 ? -12.826 14.004 -35.037 1.00 48.58 138 ASP A O 1
ATOM 949 N N . ALA A 1 162 ? -10.650 13.537 -34.671 1.00 44.31 139 ALA A N 1
ATOM 950 C CA . ALA A 1 162 ? -10.856 12.142 -34.374 1.00 44.17 139 ALA A CA 1
ATOM 951 C C . ALA A 1 162 ? -11.441 11.988 -32.958 1.00 43.59 139 ALA A C 1
ATOM 952 O O . ALA A 1 162 ? -11.143 12.778 -32.055 1.00 44.12 139 ALA A O 1
ATOM 954 N N . LEU A 1 163 ? -12.301 10.988 -32.798 1.00 41.18 140 LEU A N 1
ATOM 955 C CA . LEU A 1 163 ? -12.876 10.617 -31.519 1.00 40.27 140 LEU A CA 1
ATOM 956 C C . LEU A 1 163 ? -11.781 10.092 -30.620 1.00 42.45 140 LEU A C 1
ATOM 957 O O . LEU A 1 163 ? -10.785 9.538 -31.132 1.00 40.42 140 LEU A O 1
ATOM 962 N N . PHE A 1 164 ? -11.956 10.261 -29.296 1.00 39.78 141 PHE A N 1
ATOM 963 C CA . PHE A 1 164 ? -11.077 9.611 -28.307 1.00 36.41 141 PHE A CA 1
ATOM 964 C C . PHE A 1 164 ? -11.853 8.957 -27.168 1.00 38.70 141 PHE A C 1
ATOM 965 O O . PHE A 1 164 ? -12.402 9.633 -26.293 1.00 38.28 141 PHE A O 1
ATOM 973 N N . VAL A 1 165 ? -11.842 7.630 -27.161 1.00 38.27 142 VAL A N 1
ATOM 974 C CA . VAL A 1 165 ? -12.601 6.858 -26.199 1.00 37.79 142 VAL A CA 1
ATOM 975 C C . VAL A 1 165 ? -11.723 6.174 -25.134 1.00 38.04 142 VAL A C 1
ATOM 976 O O . VAL A 1 165 ? -10.800 5.455 -25.465 1.00 39.42 142 VAL A O 1
ATOM 980 N N . LEU A 1 166 ? -12.013 6.403 -23.855 1.00 37.80 143 LEU A N 1
ATOM 981 C CA . LEU A 1 166 ? -11.266 5.769 -22.775 1.00 38.20 143 LEU A CA 1
ATOM 982 C C . LEU A 1 166 ? -12.054 4.540 -22.277 1.00 39.55 143 LEU A C 1
ATOM 983 O O . LEU A 1 166 ? -13.257 4.633 -22.061 1.00 37.41 143 LEU A O 1
ATOM 988 N N . THR A 1 167 ? -11.388 3.392 -22.134 1.00 37.07 144 THR A N 1
ATOM 989 C CA . THR A 1 167 ? -12.103 2.143 -21.910 1.00 36.93 144 THR A CA 1
ATOM 990 C C . THR A 1 167 ? -12.205 1.806 -20.463 1.00 39.90 144 THR A C 1
ATOM 991 O O . THR A 1 167 ? -11.492 0.914 -19.993 1.00 39.92 144 THR A O 1
ATOM 995 N N . HIS A 1 168 ? -13.079 2.537 -19.763 1.00 42.35 145 HIS A N 1
ATOM 996 C CA . HIS A 1 168 ? -13.478 2.227 -18.378 1.00 40.48 145 HIS A CA 1
ATOM 997 C C . HIS A 1 168 ? -14.630 1.240 -18.474 1.00 37.73 145 HIS A C 1
ATOM 998 O O . HIS A 1 168 ? -15.794 1.584 -18.238 1.00 37.39 145 HIS A O 1
ATOM 1005 N N . ASN A 1 169 ? -14.300 0.016 -18.860 1.00 36.28 146 ASN A N 1
ATOM 1006 C CA . ASN A 1 169 ? -15.312 -1.003 -19.078 1.00 37.24 146 ASN A CA 1
ATOM 1007 C C . ASN A 1 169 ? -16.440 -1.081 -17.999 1.00 37.33 146 ASN A C 1
ATOM 1008 O O . ASN A 1 169 ? -17.595 -1.325 -18.311 1.00 38.29 146 ASN A O 1
ATOM 1013 N N . TYR A 1 170 ? -16.139 -0.869 -16.733 1.00 36.33 147 TYR A N 1
ATOM 1014 C CA . TYR A 1 170 ? -17.195 -1.104 -15.754 1.00 36.78 147 TYR A CA 1
ATOM 1015 C C . TYR A 1 170 ? -18.413 -0.154 -15.869 1.00 35.78 147 TYR A C 1
ATOM 1016 O O . TYR A 1 170 ? -19.504 -0.517 -15.451 1.00 33.33 147 TYR A O 1
ATOM 1025 N N . THR A 1 171 ? -18.232 1.037 -16.436 1.00 34.20 148 THR A N 1
ATOM 1026 C CA . THR A 1 171 ? -19.349 1.945 -16.661 1.00 33.53 148 THR A CA 1
ATOM 1027 C C . THR A 1 171 ? -20.151 1.371 -17.795 1.00 35.41 148 THR A C 1
ATOM 1028 O O . THR A 1 171 ? -21.124 1.969 -18.258 1.00 35.01 148 THR A O 1
ATOM 1032 N N . GLY A 1 172 ? -19.724 0.215 -18.268 1.00 34.17 149 GLY A N 1
ATOM 1033 C CA . GLY A 1 172 ? -20.346 -0.373 -19.428 1.00 35.69 149 GLY A CA 1
ATOM 1034 C C . GLY A 1 172 ? -21.497 -1.304 -19.134 1.00 37.92 149 GLY A C 1
ATOM 1035 O O . GLY A 1 172 ? -22.298 -1.604 -20.022 1.00 39.52 149 GLY A O 1
ATOM 1036 N N . TYR A 1 173 ? -21.582 -1.775 -17.894 1.00 37.46 150 TYR A N 1
ATOM 1037 C CA . TYR A 1 173 ? -22.590 -2.765 -17.512 1.00 36.02 150 TYR A CA 1
ATOM 1038 C C . TYR A 1 173 ? -24.018 -2.226 -17.567 1.00 35.42 150 TYR A C 1
ATOM 1039 O O . TYR A 1 173 ? -24.254 -1.081 -17.191 1.00 37.10 150 TYR A O 1
ATOM 1048 N N . PRO A 1 174 ? -24.974 -3.038 -18.040 1.00 34.45 151 PRO A N 1
ATOM 1049 C CA . PRO A 1 174 ? -26.359 -2.562 -18.078 1.00 34.01 151 PRO A CA 1
ATOM 1050 C C . PRO A 1 174 ? -26.806 -1.964 -16.751 1.00 35.79 151 PRO A C 1
ATOM 1051 O O . PRO A 1 174 ? -27.281 -0.845 -16.715 1.00 35.41 151 PRO A O 1
ATOM 1063 N N . VAL A 1 176 ? -25.141 -0.993 -14.118 1.00 32.44 153 VAL A N 1
ATOM 1064 C CA . VAL A 1 176 ? -24.435 0.234 -13.755 1.00 33.82 153 VAL A CA 1
ATOM 1065 C C . VAL A 1 176 ? -24.995 1.483 -14.432 1.00 36.37 153 VAL A C 1
ATOM 1066 O O . VAL A 1 176 ? -24.895 2.595 -13.911 1.00 36.75 153 VAL A O 1
ATOM 1070 N N . ARG A 1 177 ? -25.575 1.312 -15.608 1.00 36.90 154 ARG A N 1
ATOM 1071 C CA . ARG A 1 177 ? -25.989 2.466 -16.392 1.00 36.63 154 ARG A CA 1
ATOM 1072 C C . ARG A 1 177 ? -27.389 2.828 -15.976 1.00 36.46 154 ARG A C 1
ATOM 1073 O O . ARG A 1 177 ? -27.783 4.003 -16.001 1.00 36.08 154 ARG A O 1
ATOM 1081 N N . GLN A 1 178 ? -28.130 1.790 -15.590 1.00 37.28 155 GLN A N 1
ATOM 1082 C CA . GLN A 1 178 ? -29.466 1.940 -15.049 1.00 37.01 155 GLN A CA 1
ATOM 1083 C C . GLN A 1 178 ? -29.359 2.738 -13.765 1.00 36.53 155 GLN A C 1
ATOM 1084 O O . GLN A 1 178 ? -30.182 3.582 -13.479 1.00 37.53 155 GLN A O 1
ATOM 1090 N N . ALA A 1 179 ? -28.317 2.476 -12.998 1.00 34.88 156 ALA A N 1
ATOM 1091 C CA . ALA A 1 179 ? -28.126 3.192 -11.771 1.00 34.82 156 ALA A CA 1
ATOM 1092 C C . ALA A 1 179 ? -27.980 4.637 -12.141 1.00 36.02 156 ALA A C 1
ATOM 1093 O O . ALA A 1 179 ? -28.715 5.477 -11.660 1.00 40.72 156 ALA A O 1
ATOM 1095 N N . ARG A 1 180 ? -27.045 4.942 -13.019 1.00 36.35 157 ARG A N 1
ATOM 1096 C CA . ARG A 1 180 ? -26.863 6.329 -13.428 1.00 39.06 157 ARG A CA 1
ATOM 1097 C C . ARG A 1 180 ? -28.188 7.013 -13.797 1.00 39.96 157 ARG A C 1
ATOM 1098 O O . ARG A 1 180 ? -28.447 8.150 -13.394 1.00 41.82 157 ARG A O 1
ATOM 1106 N N . GLU A 1 181 ? -29.018 6.316 -14.562 1.00 38.02 158 GLU A N 1
ATOM 1107 C CA . GLU A 1 181 ? -30.300 6.864 -14.993 1.00 40.98 158 GLU A CA 1
ATOM 1108 C C . GLU A 1 181 ? -31.185 7.132 -13.782 1.00 43.24 158 GLU A C 1
ATOM 1109 O O . GLU A 1 181 ? -31.582 8.267 -13.511 1.00 43.56 158 GLU A O 1
ATOM 1123 N N . ILE A 1 183 ? -30.595 7.525 -10.831 1.00 42.23 160 ILE A N 1
ATOM 1124 C CA . ILE A 1 183 ? -30.178 8.589 -9.933 1.00 39.61 160 ILE A CA 1
ATOM 1125 C C . ILE A 1 183 ? -30.359 9.935 -10.571 1.00 40.46 160 ILE A C 1
ATOM 1126 O O . ILE A 1 183 ? -30.680 10.890 -9.912 1.00 41.57 160 ILE A O 1
ATOM 1131 N N . GLU A 1 184 ? -30.194 9.993 -11.880 1.00 45.41 161 GLU A N 1
ATOM 1132 C CA . GLU A 1 184 ? -30.413 11.236 -12.613 1.00 48.01 161 GLU A CA 1
ATOM 1133 C C . GLU A 1 184 ? -31.877 11.697 -12.504 1.00 48.04 161 GLU A C 1
ATOM 1134 O O . GLU A 1 184 ? -32.145 12.896 -12.404 1.00 46.29 161 GLU A O 1
ATOM 1140 N N . ASN A 1 185 ? -32.812 10.746 -12.525 1.00 45.25 162 ASN A N 1
ATOM 1141 C CA . ASN A 1 185 ? -34.231 11.067 -12.421 1.00 46.24 162 ASN A CA 1
ATOM 1142 C C . ASN A 1 185 ? -34.674 11.338 -11.003 1.00 50.26 162 ASN A C 1
ATOM 1143 O O . ASN A 1 185 ? -35.860 11.590 -10.758 1.00 55.40 162 ASN A O 1
ATOM 1148 N N . GLY A 1 186 ? -33.735 11.261 -10.068 1.00 47.44 163 GLY A N 1
ATOM 1149 C CA . GLY A 1 186 ? -34.054 11.405 -8.658 1.00 46.32 163 GLY A CA 1
ATOM 1150 C C . GLY A 1 186 ? -34.834 10.277 -8.010 1.00 46.12 163 GLY A C 1
ATOM 1151 O O . GLY A 1 186 ? -35.661 10.538 -7.160 1.00 48.82 163 GLY A O 1
ATOM 1152 N N . ASP A 1 187 ? -34.568 9.030 -8.390 1.00 46.52 164 ASP A N 1
ATOM 1153 C CA . ASP A 1 187 ? -35.185 7.882 -7.734 1.00 44.55 164 ASP A CA 1
ATOM 1154 C C . ASP A 1 187 ? -34.735 7.659 -6.276 1.00 44.55 164 ASP A C 1
ATOM 1155 O O . ASP A 1 187 ? -35.382 6.921 -5.525 1.00 47.51 164 ASP A O 1
ATOM 1160 N N . ILE A 1 188 ? -33.636 8.281 -5.867 1.00 42.74 165 ILE A N 1
ATOM 1161 C CA . ILE A 1 188 ? -33.214 8.207 -4.467 1.00 42.04 165 ILE A CA 1
ATOM 1162 C C . ILE A 1 188 ? -32.968 9.629 -3.942 1.00 41.65 165 ILE A C 1
ATOM 1163 O O . ILE A 1 188 ? -32.336 9.853 -2.917 1.00 39.14 165 ILE A O 1
ATOM 1168 N N . GLY A 1 189 ? -33.476 10.602 -4.678 1.00 43.89 166 GLY A N 1
ATOM 1169 C CA . GLY A 1 189 ? -33.372 11.975 -4.241 1.00 45.21 166 GLY A CA 1
ATOM 1170 C C . GLY A 1 189 ? -31.973 12.554 -4.282 1.00 43.51 166 GLY A C 1
ATOM 1171 O O . GLY A 1 189 ? -31.145 12.201 -5.129 1.00 43.02 166 GLY A O 1
ATOM 1172 N N . ALA A 1 190 ? -31.712 13.484 -3.377 1.00 42.04 167 ALA A N 1
ATOM 1173 C CA . ALA A 1 190 ? -30.407 14.120 -3.351 1.00 43.43 167 ALA A CA 1
ATOM 1174 C C . ALA A 1 190 ? -29.411 13.096 -2.862 1.00 43.78 167 ALA A C 1
ATOM 1175 O O . ALA A 1 190 ? -29.715 12.312 -1.939 1.00 46.59 167 ALA A O 1
ATOM 1177 N N . VAL A 1 191 ? -28.229 13.080 -3.458 1.00 36.43 168 VAL A N 1
ATOM 1178 C CA . VAL A 1 191 ? -27.222 12.148 -2.982 1.00 37.58 168 VAL A CA 1
ATOM 1179 C C . VAL A 1 191 ? -26.539 12.623 -1.704 1.00 36.81 168 VAL A C 1
ATOM 1180 O O . VAL A 1 191 ? -26.063 13.746 -1.638 1.00 39.26 168 VAL A O 1
ATOM 1184 N N . ARG A 1 192 ? -26.480 11.765 -0.693 1.00 35.62 169 ARG A N 1
ATOM 1185 C CA . ARG A 1 192 ? -25.756 12.122 0.517 1.00 36.03 169 ARG A CA 1
ATOM 1186 C C . ARG A 1 192 ? -24.458 11.364 0.596 1.00 32.50 169 ARG A C 1
ATOM 1187 O O . ARG A 1 192 ? -23.461 11.887 1.060 1.00 31.71 169 ARG A O 1
ATOM 1195 N N . LEU A 1 193 ? -24.492 10.123 0.142 1.00 30.80 170 LEU A N 1
ATOM 1196 C CA . LEU A 1 193 ? -23.395 9.202 0.344 1.00 30.31 170 LEU A CA 1
ATOM 1197 C C . LEU A 1 193 ? -23.098 8.416 -0.921 1.00 32.71 170 LEU A C 1
ATOM 1198 O O . LEU A 1 193 ? -24.002 7.856 -1.578 1.00 30.07 170 LEU A O 1
ATOM 1203 N N . VAL A 1 194 ? -21.812 8.363 -1.231 1.00 31.33 171 VAL A N 1
ATOM 1204 C CA . VAL A 1 194 ? -21.293 7.483 -2.247 1.00 30.09 171 VAL A CA 1
ATOM 1205 C C . VAL A 1 194 ? -20.194 6.652 -1.623 1.00 32.10 171 VAL A C 1
ATOM 1206 O O . VAL A 1 194 ? -19.112 7.153 -1.322 1.00 34.51 171 VAL A O 1
ATOM 1210 N N . GLN A 1 195 ? -20.457 5.373 -1.446 1.00 30.31 172 GLN A N 1
ATOM 1211 C CA . GLN A 1 195 ? -19.498 4.491 -0.817 1.00 29.99 172 GLN A CA 1
ATOM 1212 C C . GLN A 1 195 ? -18.900 3.560 -1.880 1.00 29.48 172 GLN A C 1
ATOM 1213 O O . GLN A 1 195 ? -19.644 2.868 -2.565 1.00 29.44 172 GLN A O 1
ATOM 1227 N N . GLU A 1 197 ? -15.668 0.770 -3.246 1.00 28.44 174 GLU A N 1
ATOM 1228 C CA . GLU A 1 197 ? -14.451 -0.007 -3.001 1.00 31.78 174 GLU A CA 1
ATOM 1229 C C . GLU A 1 197 ? -13.971 -0.896 -4.171 1.00 32.17 174 GLU A C 1
ATOM 1230 O O . GLU A 1 197 ? -14.690 -1.122 -5.158 1.00 30.42 174 GLU A O 1
ATOM 1236 N N . TYR A 1 198 ? -12.740 -1.382 -4.045 1.00 29.50 175 TYR A N 1
ATOM 1237 C CA . TYR A 1 198 ? -12.159 -2.259 -5.035 1.00 27.79 175 TYR A CA 1
ATOM 1238 C C . TYR A 1 198 ? -10.990 -2.992 -4.427 1.00 27.55 175 TYR A C 1
ATOM 1239 O O . TYR A 1 198 ? -9.851 -2.667 -4.675 1.00 26.68 175 TYR A O 1
ATOM 1248 N N . PRO A 1 199 ? -11.280 -3.982 -3.590 1.00 30.68 176 PRO A N 1
ATOM 1249 C CA . PRO A 1 199 ? -10.232 -4.845 -3.055 1.00 29.45 176 PRO A CA 1
ATOM 1250 C C . PRO A 1 199 ? -9.921 -5.979 -4.004 1.00 28.34 176 PRO A C 1
ATOM 1251 O O . PRO A 1 199 ? -10.833 -6.468 -4.646 1.00 29.47 176 PRO A O 1
ATOM 1255 N N . GLN A 1 200 ? -8.658 -6.381 -4.050 1.00 27.80 177 GLN A N 1
ATOM 1256 C CA . GLN A 1 200 ? -8.222 -7.618 -4.660 1.00 29.30 177 GLN A CA 1
ATOM 1257 C C . GLN A 1 200 ? -7.234 -8.260 -3.691 1.00 31.48 177 GLN A C 1
ATOM 1258 O O . GLN A 1 200 ? -6.891 -7.663 -2.661 1.00 28.27 177 GLN A O 1
ATOM 1264 N N . ASP A 1 201 ? -6.748 -9.460 -4.025 1.00 32.05 178 ASP A N 1
ATOM 1265 C CA . ASP A 1 201 ? -5.760 -10.096 -3.158 1.00 33.25 178 ASP A CA 1
ATOM 1266 C C . ASP A 1 201 ? -4.448 -10.520 -3.818 1.00 35.00 178 ASP A C 1
ATOM 1267 O O . ASP A 1 201 ? -3.584 -11.069 -3.123 1.00 35.37 178 ASP A O 1
ATOM 1272 N N . TRP A 1 202 ? -4.271 -10.279 -5.116 1.00 32.22 179 TRP A N 1
ATOM 1273 C CA . TRP A 1 202 ? -3.177 -10.945 -5.828 1.00 32.69 179 TRP A CA 1
ATOM 1274 C C . TRP A 1 202 ? -1.730 -10.597 -5.407 1.00 37.10 179 TRP A C 1
ATOM 1275 O O . TRP A 1 202 ? -0.786 -11.340 -5.760 1.00 33.96 179 TRP A O 1
ATOM 1286 N N . LEU A 1 203 ? -1.564 -9.508 -4.636 1.00 36.55 180 LEU A N 1
ATOM 1287 C CA . LEU A 1 203 ? -0.238 -9.061 -4.172 1.00 35.85 180 LEU A CA 1
ATOM 1288 C C . LEU A 1 203 ? -0.044 -9.220 -2.683 1.00 37.42 180 LEU A C 1
ATOM 1289 O O . LEU A 1 203 ? 0.816 -8.617 -2.091 1.00 42.30 180 LEU A O 1
ATOM 1294 N N . THR A 1 204 ? -0.854 -10.052 -2.074 1.00 35.77 181 THR A N 1
ATOM 1295 C CA . THR A 1 204 ? -0.673 -10.400 -0.687 1.00 35.85 181 THR A CA 1
ATOM 1296 C C . THR A 1 204 ? 0.806 -10.751 -0.329 1.00 36.09 181 THR A C 1
ATOM 1297 O O . THR A 1 204 ? 1.245 -10.494 0.787 1.00 36.92 181 THR A O 1
ATOM 1301 N N . GLU A 1 205 ? 1.575 -11.289 -1.278 1.00 39.44 182 GLU A N 1
ATOM 1302 C CA . GLU A 1 205 ? 3.006 -11.615 -1.079 1.00 40.12 182 GLU A CA 1
ATOM 1303 C C . GLU A 1 205 ? 3.925 -11.074 -2.230 1.00 45.40 182 GLU A C 1
ATOM 1304 O O . GLU A 1 205 ? 3.664 -10.000 -2.762 1.00 45.55 182 GLU A O 1
ATOM 1310 N N . ASN A 1 206 ? 4.987 -11.819 -2.592 1.00 52.82 183 ASN A N 1
ATOM 1311 C CA . ASN A 1 206 ? 5.927 -11.536 -3.714 1.00 51.57 183 ASN A CA 1
ATOM 1312 C C . ASN A 1 206 ? 7.179 -10.805 -3.241 1.00 58.41 183 ASN A C 1
ATOM 1313 O O . ASN A 1 206 ? 7.293 -9.584 -3.418 1.00 59.75 183 ASN A O 1
ATOM 1318 N N . GLY A 1 227 ? 0.445 3.368 -11.013 1.00 44.51 204 GLY A N 1
ATOM 1319 C CA . GLY A 1 227 ? 1.139 2.074 -11.033 1.00 44.77 204 GLY A CA 1
ATOM 1320 C C . GLY A 1 227 ? 0.819 1.155 -9.849 1.00 47.72 204 GLY A C 1
ATOM 1321 O O . GLY A 1 227 ? 0.745 -0.072 -9.998 1.00 45.36 204 GLY A O 1
ATOM 1322 N N . GLY A 1 228 ? 0.647 1.751 -8.666 1.00 42.39 205 GLY A N 1
ATOM 1323 C CA . GLY A 1 228 ? 0.210 1.015 -7.506 1.00 40.88 205 GLY A CA 1
ATOM 1324 C C . GLY A 1 228 ? -1.299 0.863 -7.563 1.00 39.84 205 GLY A C 1
ATOM 1325 O O . GLY A 1 228 ? -1.896 1.013 -8.638 1.00 36.51 205 GLY A O 1
ATOM 1326 N N . SER A 1 229 ? -1.927 0.591 -6.419 1.00 35.14 206 SER A N 1
ATOM 1327 C CA . SER A 1 229 ? -3.347 0.307 -6.437 1.00 34.08 206 SER A CA 1
ATOM 1328 C C . SER A 1 229 ? -4.193 1.525 -6.768 1.00 34.89 206 SER A C 1
ATOM 1329 O O . SER A 1 229 ? -5.137 1.420 -7.554 1.00 36.62 206 SER A O 1
ATOM 1332 N N . THR A 1 230 ? -3.869 2.682 -6.200 1.00 32.86 207 THR A N 1
ATOM 1333 C CA . THR A 1 230 ? -4.634 3.878 -6.513 1.00 31.97 207 THR A CA 1
ATOM 1334 C C . THR A 1 230 ? -4.808 4.100 -8.030 1.00 33.29 207 THR A C 1
ATOM 1335 O O . THR A 1 230 ? -5.913 4.359 -8.489 1.00 31.63 207 THR A O 1
ATOM 1339 N N . GLY A 1 231 ? -3.719 3.983 -8.799 1.00 34.02 208 GLY A N 1
ATOM 1340 C CA . GLY A 1 231 ? -3.745 4.221 -10.231 1.00 31.24 208 GLY A CA 1
ATOM 1341 C C . GLY A 1 231 ? -4.343 3.100 -11.070 1.00 38.26 208 GLY A C 1
ATOM 1342 O O . GLY A 1 231 ? -4.862 3.339 -12.176 1.00 36.13 208 GLY A O 1
ATOM 1343 N N . ASP A 1 232 ? -4.273 1.867 -10.554 1.00 39.77 209 ASP A N 1
ATOM 1344 C CA . ASP A 1 232 ? -4.682 0.677 -11.313 1.00 34.94 209 ASP A CA 1
ATOM 1345 C C . ASP A 1 232 ? -6.133 0.304 -11.023 1.00 37.28 209 ASP A C 1
ATOM 1346 O O . ASP A 1 232 ? -6.950 0.235 -11.942 1.00 36.21 209 ASP A O 1
ATOM 1351 N N . ILE A 1 233 ? -6.468 0.091 -9.748 1.00 37.71 210 ILE A N 1
ATOM 1352 C CA . ILE A 1 233 ? -7.871 -0.129 -9.393 1.00 35.32 210 ILE A CA 1
ATOM 1353 C C . ILE A 1 233 ? -8.581 1.069 -8.812 1.00 32.07 210 ILE A C 1
ATOM 1354 O O . ILE A 1 233 ? -9.754 1.258 -9.070 1.00 30.77 210 ILE A O 1
ATOM 1359 N N . GLY A 1 234 ? -7.878 1.877 -8.030 1.00 34.59 211 GLY A N 1
ATOM 1360 C CA . GLY A 1 234 ? -8.496 3.033 -7.386 1.00 33.33 211 GLY A CA 1
ATOM 1361 C C . GLY A 1 234 ? -9.308 3.913 -8.332 1.00 32.84 211 GLY A C 1
ATOM 1362 O O . GLY A 1 234 ? -10.447 4.277 -8.035 1.00 31.53 211 GLY A O 1
ATOM 1363 N N . THR A 1 235 ? -8.709 4.240 -9.474 1.00 32.32 212 THR A N 1
ATOM 1364 C CA . THR A 1 235 ? -9.330 5.094 -10.460 1.00 31.89 212 THR A CA 1
ATOM 1365 C C . THR A 1 235 ? -10.621 4.505 -10.991 1.00 34.13 212 THR A C 1
ATOM 1366 O O . THR A 1 235 ? -11.536 5.247 -11.327 1.00 36.38 212 THR A O 1
ATOM 1370 N N . HIS A 1 236 ? -10.699 3.181 -11.106 1.00 34.64 213 HIS A N 1
ATOM 1371 C CA . HIS A 1 236 ? -11.930 2.533 -11.583 1.00 35.66 213 HIS A CA 1
ATOM 1372 C C . HIS A 1 236 ? -13.032 2.751 -10.573 1.00 33.74 213 HIS A C 1
ATOM 1373 O O . HIS A 1 236 ? -14.170 3.015 -10.910 1.00 35.38 213 HIS A O 1
ATOM 1380 N N . ALA A 1 237 ? -12.687 2.588 -9.310 1.00 34.84 214 ALA A N 1
ATOM 1381 C CA . ALA A 1 237 ? -13.641 2.760 -8.249 1.00 32.82 214 ALA A CA 1
ATOM 1382 C C . ALA A 1 237 ? -14.125 4.215 -8.266 1.00 36.07 214 ALA A C 1
ATOM 1383 O O . ALA A 1 237 ? -15.332 4.487 -8.150 1.00 35.24 214 ALA A O 1
ATOM 1385 N N . TYR A 1 238 ? -13.181 5.143 -8.446 1.00 35.59 215 TYR A N 1
ATOM 1386 C CA . TYR A 1 238 ? -13.489 6.578 -8.484 1.00 36.01 215 TYR A CA 1
ATOM 1387 C C . TYR A 1 238 ? -14.401 6.914 -9.615 1.00 36.80 215 TYR A C 1
ATOM 1388 O O . TYR A 1 238 ? -15.444 7.547 -9.418 1.00 38.74 215 TYR A O 1
ATOM 1397 N N . ASN A 1 239 ? -13.972 6.512 -10.806 1.00 34.84 216 ASN A N 1
ATOM 1398 C CA . ASN A 1 239 ? -14.729 6.737 -12.024 1.00 36.23 216 ASN A CA 1
ATOM 1399 C C . ASN A 1 239 ? -16.106 6.056 -11.977 1.00 34.49 216 ASN A C 1
ATOM 1400 O O . ASN A 1 239 ? -17.097 6.661 -12.394 1.00 34.08 216 ASN A O 1
ATOM 1405 N N . LEU A 1 240 ? -16.189 4.833 -11.440 1.00 33.50 217 LEU A N 1
ATOM 1406 C CA . LEU A 1 240 ? -17.504 4.190 -11.270 1.00 34.05 217 LEU A CA 1
ATOM 1407 C C . LEU A 1 240 ? -18.371 5.034 -10.333 1.00 33.57 217 LEU A C 1
ATOM 1408 O O . LEU A 1 240 ? -19.561 5.258 -10.568 1.00 30.03 217 LEU A O 1
ATOM 1413 N N . GLY A 1 241 ? -17.735 5.525 -9.278 1.00 34.52 218 GLY A N 1
ATOM 1414 C CA . GLY A 1 241 ? -18.393 6.410 -8.343 1.00 37.42 218 GLY A CA 1
ATOM 1415 C C . GLY A 1 241 ? -19.064 7.637 -8.937 1.00 36.81 218 GLY A C 1
ATOM 1416 O O . GLY A 1 241 ? -20.273 7.828 -8.731 1.00 36.39 218 GLY A O 1
ATOM 1417 N N . CYS A 1 242 ? -18.294 8.482 -9.627 1.00 34.02 219 CYS A N 1
ATOM 1418 C CA . CYS A 1 242 ? -18.863 9.662 -10.270 1.00 34.01 219 CYS A CA 1
ATOM 1419 C C . CYS A 1 242 ? -19.871 9.298 -11.373 1.00 34.22 219 CYS A C 1
ATOM 1420 O O . CYS A 1 242 ? -20.887 9.950 -11.542 1.00 34.78 219 CYS A O 1
ATOM 1423 N N . PHE A 1 243 ? -19.587 8.261 -12.142 1.00 33.32 220 PHE A N 1
ATOM 1424 C CA . PHE A 1 243 ? -20.459 7.939 -13.248 1.00 32.15 220 PHE A CA 1
ATOM 1425 C C . PHE A 1 243 ? -21.890 7.672 -12.767 1.00 35.28 220 PHE A C 1
ATOM 1426 O O . PHE A 1 243 ? -22.851 8.267 -13.269 1.00 36.38 220 PHE A O 1
ATOM 1434 N N . VAL A 1 244 ? -22.026 6.780 -11.793 1.00 34.13 221 VAL A N 1
ATOM 1435 C CA . VAL A 1 244 ? -23.319 6.456 -11.200 1.00 34.33 221 VAL A CA 1
ATOM 1436 C C . VAL A 1 244 ? -23.966 7.663 -10.483 1.00 34.36 221 VAL A C 1
ATOM 1437 O O . VAL A 1 244 ? -25.128 8.026 -10.752 1.00 34.44 221 VAL A O 1
ATOM 1441 N N . SER A 1 245 ? -23.197 8.287 -9.593 1.00 32.72 222 SER A N 1
ATOM 1442 C CA . SER A 1 245 ? -23.726 9.289 -8.667 1.00 35.24 222 SER A CA 1
ATOM 1443 C C . SER A 1 245 ? -24.116 10.608 -9.329 1.00 37.39 222 SER A C 1
ATOM 1444 O O . SER A 1 245 ? -24.976 11.336 -8.811 1.00 38.04 222 SER A O 1
ATOM 1447 N N . GLY A 1 246 ? -23.481 10.914 -10.458 1.00 33.92 223 GLY A N 1
ATOM 1448 C CA . GLY A 1 246 ? -23.651 12.198 -11.098 1.00 34.13 223 GLY A CA 1
ATOM 1449 C C . GLY A 1 246 ? -22.968 13.339 -10.361 1.00 38.29 223 GLY A C 1
ATOM 1450 O O . GLY A 1 246 ? -23.247 14.505 -10.635 1.00 42.25 223 GLY A O 1
ATOM 1451 N N . LEU A 1 247 ? -22.057 13.038 -9.441 1.00 36.17 224 LEU A N 1
ATOM 1452 C CA . LEU A 1 247 ? -21.413 14.112 -8.669 1.00 36.67 224 LEU A CA 1
ATOM 1453 C C . LEU A 1 247 ? -19.999 14.461 -9.087 1.00 36.58 224 LEU A C 1
ATOM 1454 O O . LEU A 1 247 ? -19.329 13.684 -9.762 1.00 39.24 224 LEU A O 1
ATOM 1459 N N . GLU A 1 248 ? -19.553 15.640 -8.668 1.00 37.62 225 GLU A N 1
ATOM 1460 C CA . GLU A 1 248 ? -18.163 16.034 -8.830 1.00 35.57 225 GLU A CA 1
ATOM 1461 C C . GLU A 1 248 ? -17.410 15.942 -7.507 1.00 35.62 225 GLU A C 1
ATOM 1462 O O . GLU A 1 248 ? -17.838 16.448 -6.483 1.00 38.10 225 GLU A O 1
ATOM 1468 N N . LEU A 1 249 ? -16.281 15.270 -7.524 1.00 35.47 226 LEU A N 1
ATOM 1469 C CA . LEU A 1 249 ? -15.427 15.317 -6.371 1.00 35.51 226 LEU A CA 1
ATOM 1470 C C . LEU A 1 249 ? -14.860 16.727 -6.264 1.00 33.20 226 LEU A C 1
ATOM 1471 O O . LEU A 1 249 ? -14.395 17.301 -7.233 1.00 32.50 226 LEU A O 1
ATOM 1476 N N . GLU A 1 250 ? -14.899 17.271 -5.066 1.00 34.21 227 GLU A N 1
ATOM 1477 C CA . GLU A 1 250 ? -14.319 18.569 -4.812 1.00 36.11 227 GLU A CA 1
ATOM 1478 C C . GLU A 1 250 ? -12.962 18.492 -4.104 1.00 35.27 227 GLU A C 1
ATOM 1479 O O . GLU A 1 250 ? -12.065 19.271 -4.420 1.00 37.56 227 GLU A O 1
ATOM 1485 N N . GLU A 1 251 ? -12.801 17.577 -3.148 1.00 33.66 228 GLU A N 1
ATOM 1486 C CA . GLU A 1 251 ? -11.528 17.432 -2.417 1.00 32.78 228 GLU A CA 1
ATOM 1487 C C . GLU A 1 251 ? -11.477 16.085 -1.737 1.00 33.93 228 GLU A C 1
ATOM 1488 O O . GLU A 1 251 ? -12.521 15.474 -1.514 1.00 36.54 228 GLU A O 1
ATOM 1494 N N . LEU A 1 252 ? -10.284 15.606 -1.399 1.00 31.76 229 LEU A N 1
ATOM 1495 C CA . LEU A 1 252 ? -10.162 14.264 -0.835 1.00 29.83 229 LEU A CA 1
ATOM 1496 C C . LEU A 1 252 ? -9.041 14.176 0.208 1.00 31.00 229 LEU A C 1
ATOM 1497 O O . LEU A 1 252 ? -8.167 15.027 0.245 1.00 31.04 229 LEU A O 1
ATOM 1502 N N . ALA A 1 253 ? -9.081 13.175 1.080 1.00 29.95 230 ALA A N 1
ATOM 1503 C CA . ALA A 1 253 ? -7.934 12.916 1.944 1.00 31.55 230 ALA A CA 1
ATOM 1504 C C . ALA A 1 253 ? -7.579 11.435 1.963 1.00 34.39 230 ALA A C 1
ATOM 1505 O O . ALA A 1 253 ? -8.449 10.587 2.154 1.00 34.41 230 ALA A O 1
ATOM 1507 N N . ALA A 1 254 ? -6.299 11.123 1.779 1.00 34.03 231 ALA A N 1
ATOM 1508 C CA . ALA A 1 254 ? -5.895 9.763 1.494 1.00 29.67 231 ALA A CA 1
ATOM 1509 C C . ALA A 1 254 ? -4.819 9.279 2.404 1.00 32.11 231 ALA A C 1
ATOM 1510 O O . ALA A 1 254 ? -3.857 9.973 2.658 1.00 35.40 231 ALA A O 1
ATOM 1512 N N . ASP A 1 255 ? -4.973 8.058 2.882 1.00 35.17 232 ASP A N 1
ATOM 1513 C CA . ASP A 1 255 ? -3.902 7.373 3.597 1.00 35.29 232 ASP A CA 1
ATOM 1514 C C . ASP A 1 255 ? -3.480 6.162 2.771 1.00 33.02 232 ASP A C 1
ATOM 1515 O O . ASP A 1 255 ? -4.228 5.198 2.683 1.00 33.76 232 ASP A O 1
ATOM 1520 N N . LEU A 1 256 ? -2.309 6.237 2.132 1.00 35.76 233 LEU A N 1
ATOM 1521 C CA . LEU A 1 256 ? -1.765 5.127 1.290 1.00 33.67 233 LEU A CA 1
ATOM 1522 C C . LEU A 1 256 ? -0.661 4.331 2.004 1.00 34.44 233 LEU A C 1
ATOM 1523 O O . LEU A 1 256 ? 0.059 4.869 2.873 1.00 33.26 233 LEU A O 1
ATOM 1528 N N . ASP A 1 257 ? -0.565 3.041 1.661 1.00 35.29 234 ASP A N 1
ATOM 1529 C CA . ASP A 1 257 ? 0.469 2.120 2.188 1.00 33.91 234 ASP A CA 1
ATOM 1530 C C . ASP A 1 257 ? 1.010 1.192 1.117 1.00 38.56 234 ASP A C 1
ATOM 1531 O O . ASP A 1 257 ? 0.270 0.749 0.220 1.00 40.10 234 ASP A O 1
ATOM 1536 N N . SER A 1 258 ? 2.302 0.901 1.194 1.00 39.31 235 SER A N 1
ATOM 1537 C CA . SER A 1 258 ? 2.811 -0.288 0.532 1.00 41.05 235 SER A CA 1
ATOM 1538 C C . SER A 1 258 ? 3.093 -1.260 1.664 1.00 41.50 235 SER A C 1
ATOM 1539 O O . SER A 1 258 ? 4.060 -1.106 2.407 1.00 42.41 235 SER A O 1
ATOM 1542 N N . PHE A 1 259 ? 2.210 -2.232 1.832 1.00 40.03 236 PHE A N 1
ATOM 1543 C CA . PHE A 1 259 ? 2.407 -3.232 2.852 1.00 39.72 236 PHE A CA 1
ATOM 1544 C C . PHE A 1 259 ? 3.527 -4.193 2.484 1.00 43.89 236 PHE A C 1
ATOM 1545 O O . PHE A 1 259 ? 4.448 -4.414 3.256 1.00 46.12 236 PHE A O 1
ATOM 1553 N N . VAL A 1 260 ? 3.460 -4.738 1.282 1.00 45.06 237 VAL A N 1
ATOM 1554 C CA . VAL A 1 260 ? 4.388 -5.776 0.897 1.00 50.44 237 VAL A CA 1
ATOM 1555 C C . VAL A 1 260 ? 5.819 -5.225 0.827 1.00 57.95 237 VAL A C 1
ATOM 1556 O O . VAL A 1 260 ? 6.200 -4.548 -0.151 1.00 58.14 237 VAL A O 1
ATOM 1560 N N . GLY A 1 261 ? 6.600 -5.506 1.879 1.00 60.66 238 GLY A N 1
ATOM 1561 C CA . GLY A 1 261 ? 8.024 -5.193 1.901 1.00 60.07 238 GLY A CA 1
ATOM 1562 C C . GLY A 1 261 ? 8.679 -5.523 0.571 1.00 61.61 238 GLY A C 1
ATOM 1563 O O . GLY A 1 261 ? 8.419 -6.582 -0.020 1.00 59.68 238 GLY A O 1
ATOM 1564 N N . GLY A 1 262 ? 9.518 -4.609 0.093 1.00 63.43 239 GLY A N 1
ATOM 1565 C CA . GLY A 1 262 ? 10.200 -4.784 -1.180 1.00 63.43 239 GLY A CA 1
ATOM 1566 C C . GLY A 1 262 ? 9.465 -4.018 -2.262 1.00 68.33 239 GLY A C 1
ATOM 1567 O O . GLY A 1 262 ? 9.964 -3.824 -3.382 1.00 69.49 239 GLY A O 1
ATOM 1568 N N . ARG A 1 263 ? 8.268 -3.557 -1.907 1.00 66.55 240 ARG A N 1
ATOM 1569 C CA . ARG A 1 263 ? 7.357 -2.952 -2.875 1.00 68.29 240 ARG A CA 1
ATOM 1570 C C . ARG A 1 263 ? 7.347 -1.429 -2.684 1.00 67.09 240 ARG A C 1
ATOM 1571 O O . ARG A 1 263 ? 7.088 -0.947 -1.581 1.00 64.69 240 ARG A O 1
ATOM 1579 N N . GLN A 1 264 ? 7.649 -0.671 -3.733 1.00 62.70 241 GLN A N 1
ATOM 1580 C CA . GLN A 1 264 ? 7.771 0.775 -3.556 1.00 64.64 241 GLN A CA 1
ATOM 1581 C C . GLN A 1 264 ? 6.450 1.476 -3.766 1.00 62.60 241 GLN A C 1
ATOM 1582 O O . GLN A 1 264 ? 6.254 2.578 -3.262 1.00 64.34 241 GLN A O 1
ATOM 1588 N N . LEU A 1 265 ? 5.564 0.839 -4.534 1.00 58.76 242 LEU A N 1
ATOM 1589 C CA . LEU A 1 265 ? 4.273 1.423 -4.912 1.00 52.46 242 LEU A CA 1
ATOM 1590 C C . LEU A 1 265 ? 3.170 1.106 -3.906 1.00 49.49 242 LEU A C 1
ATOM 1591 O O . LEU A 1 265 ? 3.240 0.105 -3.182 1.00 50.64 242 LEU A O 1
ATOM 1596 N N . ASP A 1 266 ? 2.148 1.955 -3.862 1.00 43.95 243 ASP A N 1
ATOM 1597 C CA . ASP A 1 266 ? 1.052 1.733 -2.932 1.00 40.97 243 ASP A CA 1
ATOM 1598 C C . ASP A 1 266 ? 0.221 0.521 -3.344 1.00 40.52 243 ASP A C 1
ATOM 1599 O O . ASP A 1 266 ? -0.184 0.368 -4.504 1.00 38.65 243 ASP A O 1
ATOM 1604 N N . ASP A 1 267 ? -0.015 -0.354 -2.380 1.00 40.22 244 ASP A N 1
ATOM 1605 C CA . ASP A 1 267 ? -0.854 -1.514 -2.603 1.00 38.20 244 ASP A CA 1
ATOM 1606 C C . ASP A 1 267 ? -2.117 -1.501 -1.712 1.00 36.38 244 ASP A C 1
ATOM 1607 O O . ASP A 1 267 ? -2.787 -2.526 -1.570 1.00 35.85 244 ASP A O 1
ATOM 1612 N N . ASN A 1 268 ? -2.448 -0.347 -1.127 1.00 35.58 245 ASN A N 1
ATOM 1613 C CA . ASN A 1 268 ? -3.710 -0.180 -0.406 1.00 31.53 245 ASN A CA 1
ATOM 1614 C C . ASN A 1 268 ? -3.963 1.301 -0.257 1.00 32.04 245 ASN A C 1
ATOM 1615 O O . ASN A 1 268 ? -3.027 2.085 -0.128 1.00 34.52 245 ASN A O 1
ATOM 1620 N N . ALA A 1 269 ? -5.218 1.712 -0.280 1.00 30.00 246 ALA A N 1
ATOM 1621 C CA . ALA A 1 269 ? -5.520 3.130 -0.102 1.00 28.84 246 ALA A CA 1
ATOM 1622 C C . ALA A 1 269 ? -6.824 3.336 0.674 1.00 30.97 246 ALA A C 1
ATOM 1623 O O . ALA A 1 269 ? -7.880 2.793 0.289 1.00 31.80 246 ALA A O 1
ATOM 1625 N N . HIS A 1 270 ? -6.781 4.097 1.760 1.00 27.80 247 HIS A N 1
ATOM 1626 C CA . HIS A 1 270 ? -8.039 4.546 2.344 1.00 29.37 247 HIS A CA 1
ATOM 1627 C C . HIS A 1 270 ? -8.260 6.026 1.994 1.00 31.42 247 HIS A C 1
ATOM 1628 O O . HIS A 1 270 ? -7.371 6.863 2.169 1.00 30.60 247 HIS A O 1
ATOM 1635 N N . VAL A 1 271 ? -9.439 6.357 1.482 1.00 31.00 248 VAL A N 1
ATOM 1636 C CA . VAL A 1 271 ? -9.682 7.731 1.034 1.00 30.92 248 VAL A CA 1
ATOM 1637 C C . VAL A 1 271 ? -11.023 8.324 1.525 1.00 30.83 248 VAL A C 1
ATOM 1638 O O . VAL A 1 271 ? -12.096 7.861 1.150 1.00 30.41 248 VAL A O 1
ATOM 1642 N N . LEU A 1 272 ? -10.944 9.353 2.362 1.00 29.81 249 LEU A N 1
ATOM 1643 C CA . LEU A 1 272 ? -12.110 10.173 2.655 1.00 33.33 249 LEU A CA 1
ATOM 1644 C C . LEU A 1 272 ? -12.433 11.136 1.496 1.00 32.16 249 LEU A C 1
ATOM 1645 O O . LEU A 1 272 ? -11.554 11.764 0.947 1.00 30.15 249 LEU A O 1
ATOM 1658 N N . ARG A 1 274 ? -14.980 14.213 -0.221 1.00 33.47 251 ARG A N 1
ATOM 1659 C CA . ARG A 1 274 ? -15.996 15.267 -0.149 1.00 34.58 251 ARG A CA 1
ATOM 1660 C C . ARG A 1 274 ? -16.434 15.752 -1.548 1.00 36.26 251 ARG A C 1
ATOM 1661 O O . ARG A 1 274 ? -15.600 16.151 -2.378 1.00 34.17 251 ARG A O 1
ATOM 1669 N N . PHE A 1 275 ? -17.742 15.738 -1.802 1.00 35.85 252 PHE A N 1
ATOM 1670 C CA . PHE A 1 275 ? -18.256 16.067 -3.135 1.00 36.86 252 PHE A CA 1
ATOM 1671 C C . PHE A 1 275 ? -18.797 17.477 -3.221 1.00 37.64 252 PHE A C 1
ATOM 1672 O O . PHE A 1 275 ? -19.287 17.999 -2.235 1.00 35.83 252 PHE A O 1
ATOM 1680 N N . ARG A 1 276 ? -18.737 18.070 -4.416 1.00 37.93 253 ARG A N 1
ATOM 1681 C CA . ARG A 1 276 ? -19.417 19.326 -4.661 1.00 40.71 253 ARG A CA 1
ATOM 1682 C C . ARG A 1 276 ? -20.917 19.231 -4.357 1.00 44.24 253 ARG A C 1
ATOM 1683 O O . ARG A 1 276 ? -21.571 18.207 -4.579 1.00 46.21 253 ARG A O 1
ATOM 1691 N N . GLU A 1 277 ? -21.456 20.300 -3.801 1.00 41.86 254 GLU A N 1
ATOM 1692 C CA . GLU A 1 277 ? -22.852 20.303 -3.494 1.00 40.64 254 GLU A CA 1
ATOM 1693 C C . GLU A 1 277 ? -23.703 20.350 -4.752 1.00 43.08 254 GLU A C 1
ATOM 1694 O O . GLU A 1 277 ? -23.579 21.260 -5.599 1.00 41.80 254 GLU A O 1
ATOM 1700 N N . LYS A 1 278 ? -24.555 19.338 -4.859 1.00 40.84 255 LYS A N 1
ATOM 1701 C CA . LYS A 1 278 ? -25.612 19.267 -5.842 1.00 40.57 255 LYS A CA 1
ATOM 1702 C C . LYS A 1 278 ? -26.932 19.144 -5.097 1.00 46.06 255 LYS A C 1
ATOM 1703 O O . LYS A 1 278 ? -27.007 18.453 -4.080 1.00 51.25 255 LYS A O 1
ATOM 1709 N N . ASP A 1 279 ? -27.970 19.825 -5.568 1.00 46.88 256 ASP A N 1
ATOM 1710 C CA . ASP A 1 279 ? -29.329 19.614 -5.051 1.00 44.38 256 ASP A CA 1
ATOM 1711 C C . ASP A 1 279 ? -29.499 19.881 -3.563 1.00 46.25 256 ASP A C 1
ATOM 1712 O O . ASP A 1 279 ? -30.383 19.317 -2.927 1.00 50.89 256 ASP A O 1
ATOM 1717 N N . GLY A 1 280 ? -28.651 20.716 -2.988 1.00 45.58 257 GLY A N 1
ATOM 1718 C CA . GLY A 1 280 ? -28.874 21.142 -1.622 1.00 45.13 257 GLY A CA 1
ATOM 1719 C C . GLY A 1 280 ? -28.300 20.222 -0.579 1.00 46.91 257 GLY A C 1
ATOM 1720 O O . GLY A 1 280 ? -28.476 20.413 0.637 1.00 47.97 257 GLY A O 1
ATOM 1721 N N . THR A 1 281 ? -27.601 19.208 -1.049 1.00 47.35 258 THR A N 1
ATOM 1722 C CA . THR A 1 281 ? -26.895 18.327 -0.142 1.00 45.10 258 THR A CA 1
ATOM 1723 C C . THR A 1 281 ? -25.450 18.287 -0.572 1.00 43.18 258 THR A C 1
ATOM 1724 O O . THR A 1 281 ? -25.162 18.310 -1.764 1.00 42.51 258 THR A O 1
ATOM 1728 N N . ARG A 1 282 ? -24.558 18.241 0.405 1.00 36.92 259 ARG A N 1
ATOM 1729 C CA . ARG A 1 282 ? -23.137 18.176 0.152 1.00 37.07 259 ARG A CA 1
ATOM 1730 C C . ARG A 1 282 ? -22.704 16.713 0.443 1.00 40.43 259 ARG A C 1
ATOM 1731 O O . ARG A 1 282 ? -22.373 16.370 1.582 1.00 43.26 259 ARG A O 1
ATOM 1739 N N . ALA A 1 283 ? -22.748 15.846 -0.570 1.00 38.07 260 ALA A N 1
ATOM 1740 C CA . ALA A 1 283 ? -22.403 14.435 -0.405 1.00 35.63 260 ALA A CA 1
ATOM 1741 C C . ALA A 1 283 ? -20.986 14.158 0.103 1.00 34.73 260 ALA A C 1
ATOM 1742 O O . ALA A 1 283 ? -20.054 14.921 -0.104 1.00 34.84 260 ALA A O 1
ATOM 1744 N N . LYS A 1 284 ? -20.867 13.029 0.783 1.00 33.83 261 LYS A N 1
ATOM 1745 C CA . LYS A 1 284 ? -19.606 12.489 1.227 1.00 32.67 261 LYS A CA 1
ATOM 1746 C C . LYS A 1 284 ? -19.456 11.057 0.722 1.00 32.92 261 LYS A C 1
ATOM 1747 O O . LYS A 1 284 ? -20.420 10.403 0.293 1.00 32.42 261 LYS A O 1
ATOM 1753 N N . GLY A 1 285 ? -18.238 10.554 0.775 1.00 32.90 262 GLY A N 1
ATOM 1754 C CA . GLY A 1 285 ? -18.040 9.158 0.474 1.00 33.30 262 GLY A CA 1
ATOM 1755 C C . GLY A 1 285 ? -16.786 8.658 1.130 1.00 33.94 262 GLY A C 1
ATOM 1756 O O . GLY A 1 285 ? -16.098 9.394 1.819 1.00 32.53 262 GLY A O 1
ATOM 1765 N N . LEU A 1 287 ? -13.468 5.792 -0.223 1.00 30.76 264 LEU A N 1
ATOM 1766 C CA . LEU A 1 287 ? -12.981 4.888 -1.247 1.00 29.41 264 LEU A CA 1
ATOM 1767 C C . LEU A 1 287 ? -11.895 4.030 -0.640 1.00 28.67 264 LEU A C 1
ATOM 1768 O O . LEU A 1 287 ? -11.021 4.533 0.061 1.00 28.54 264 LEU A O 1
ATOM 1773 N N . TRP A 1 288 ? -11.977 2.727 -0.862 1.00 28.00 265 TRP A N 1
ATOM 1774 C CA . TRP A 1 288 ? -10.886 1.827 -0.492 1.00 29.53 265 TRP A CA 1
ATOM 1775 C C . TRP A 1 288 ? -10.490 1.013 -1.724 1.00 29.69 265 TRP A C 1
ATOM 1776 O O . TRP A 1 288 ? -11.366 0.498 -2.447 1.00 28.92 265 TRP A O 1
ATOM 1787 N N . CYS A 1 289 ? -9.192 0.910 -1.977 1.00 26.17 266 CYS A N 1
ATOM 1788 C CA . CYS A 1 289 ? -8.706 -0.087 -2.928 1.00 26.93 266 CYS A CA 1
ATOM 1789 C C . CYS A 1 289 ? -7.491 -0.796 -2.368 1.00 27.18 266 CYS A C 1
ATOM 1790 O O . CYS A 1 289 ? -6.797 -0.300 -1.491 1.00 30.39 266 CYS A O 1
ATOM 1793 N N . SER A 1 290 ? -7.224 -1.977 -2.854 1.00 26.66 267 SER A N 1
ATOM 1794 C CA . SER A 1 290 ? -6.274 -2.795 -2.147 1.00 29.67 267 SER A CA 1
ATOM 1795 C C . SER A 1 290 ? -5.896 -3.931 -3.035 1.00 29.22 267 SER A C 1
ATOM 1796 O O . SER A 1 290 ? -6.687 -4.411 -3.829 1.00 27.47 267 SER A O 1
ATOM 1799 N N . GLN A 1 291 ? -4.670 -4.376 -2.900 1.00 30.74 268 GLN A N 1
ATOM 1800 C CA . GLN A 1 291 ? -4.273 -5.520 -3.671 1.00 33.34 268 GLN A CA 1
ATOM 1801 C C . GLN A 1 291 ? -3.763 -6.562 -2.695 1.00 33.09 268 GLN A C 1
ATOM 1802 O O . GLN A 1 291 ? -3.224 -7.573 -3.118 1.00 36.71 268 GLN A O 1
ATOM 1808 N N . VAL A 1 292 ? -3.969 -6.323 -1.402 1.00 29.82 269 VAL A N 1
ATOM 1809 C CA . VAL A 1 292 ? -3.561 -7.262 -0.360 1.00 31.01 269 VAL A CA 1
ATOM 1810 C C . VAL A 1 292 ? -4.706 -7.687 0.562 1.00 32.61 269 VAL A C 1
ATOM 1811 O O . VAL A 1 292 ? -4.567 -7.645 1.771 1.00 32.29 269 VAL A O 1
ATOM 1815 N N . ALA A 1 293 ? -5.830 -8.115 0.005 1.00 33.19 270 ALA A N 1
ATOM 1816 C CA . ALA A 1 293 ? -6.972 -8.455 0.829 1.00 27.95 270 ALA A CA 1
ATOM 1817 C C . ALA A 1 293 ? -7.511 -9.809 0.421 1.00 30.19 270 ALA A C 1
ATOM 1818 O O . ALA A 1 293 ? -8.520 -9.888 -0.267 1.00 32.50 270 ALA A O 1
ATOM 1820 N N . PRO A 1 294 ? -6.866 -10.888 0.881 1.00 29.16 271 PRO A N 1
ATOM 1821 C CA . PRO A 1 294 ? -7.326 -12.255 0.626 1.00 27.57 271 PRO A CA 1
ATOM 1822 C C . PRO A 1 294 ? -8.827 -12.383 0.713 1.00 28.93 271 PRO A C 1
ATOM 1823 O O . PRO A 1 294 ? -9.441 -11.893 1.663 1.00 30.15 271 PRO A O 1
ATOM 1827 N N . GLY A 1 295 ? -9.421 -13.062 -0.254 1.00 29.39 272 GLY A N 1
ATOM 1828 C CA . GLY A 1 295 ? -10.856 -13.273 -0.254 1.00 28.44 272 GLY A CA 1
ATOM 1829 C C . GLY A 1 295 ? -11.484 -12.464 -1.354 1.00 28.73 272 GLY A C 1
ATOM 1830 O O . GLY A 1 295 ? -12.629 -12.663 -1.728 1.00 28.85 272 GLY A O 1
ATOM 1831 N N . HIS A 1 296 ? -10.701 -11.560 -1.907 1.00 30.19 273 HIS A N 1
ATOM 1832 C CA . HIS A 1 296 ? -11.193 -10.709 -2.972 1.00 31.43 273 HIS A CA 1
ATOM 1833 C C . HIS A 1 296 ? -10.469 -10.889 -4.308 1.00 33.19 273 HIS A C 1
ATOM 1834 O O . HIS A 1 296 ? -9.285 -10.569 -4.425 1.00 34.77 273 HIS A O 1
ATOM 1841 N N . GLU A 1 297 ? -11.196 -11.332 -5.329 1.00 32.83 274 GLU A N 1
ATOM 1842 C CA . GLU A 1 297 ? -10.626 -11.485 -6.652 1.00 31.52 274 GLU A CA 1
ATOM 1843 C C . GLU A 1 297 ? -10.690 -10.187 -7.411 1.00 33.77 274 GLU A C 1
ATOM 1844 O O . GLU A 1 297 ? -9.744 -9.815 -8.121 1.00 38.19 274 GLU A O 1
ATOM 1850 N N . ASN A 1 298 ? -11.794 -9.472 -7.273 1.00 33.01 275 ASN A N 1
ATOM 1851 C CA . ASN A 1 298 ? -12.008 -8.285 -8.109 1.00 31.99 275 ASN A CA 1
ATOM 1852 C C . ASN A 1 298 ? -13.292 -7.665 -7.647 1.00 32.50 275 ASN A C 1
ATOM 1853 O O . ASN A 1 298 ? -14.229 -7.540 -8.438 1.00 35.17 275 ASN A O 1
ATOM 1858 N N . GLY A 1 299 ? -13.344 -7.289 -6.372 1.00 28.88 276 GLY A N 1
ATOM 1859 C CA . GLY A 1 299 ? -14.587 -6.842 -5.805 1.00 29.73 276 GLY A CA 1
ATOM 1860 C C . GLY A 1 299 ? -14.873 -5.357 -5.891 1.00 32.73 276 GLY A C 1
ATOM 1861 O O . GLY A 1 299 ? -15.135 -4.745 -4.863 1.00 33.40 276 GLY A O 1
ATOM 1862 N N . LEU A 1 300 ? -14.826 -4.775 -7.095 1.00 33.40 277 LEU A N 1
ATOM 1863 C CA . LEU A 1 300 ? -15.342 -3.434 -7.320 1.00 30.95 277 LEU A CA 1
ATOM 1864 C C . LEU A 1 300 ? -16.780 -3.486 -6.878 1.00 32.45 277 LEU A C 1
ATOM 1865 O O . LEU A 1 300 ? -17.457 -4.494 -7.088 1.00 34.90 277 LEU A O 1
ATOM 1878 N N . VAL A 1 302 ? -20.110 -0.423 -5.746 1.00 31.39 279 VAL A N 1
ATOM 1879 C CA . VAL A 1 302 ? -20.470 0.954 -5.473 1.00 31.65 279 VAL A CA 1
ATOM 1880 C C . VAL A 1 302 ? -21.782 0.994 -4.687 1.00 31.83 279 VAL A C 1
ATOM 1881 O O . VAL A 1 302 ? -22.693 0.231 -4.965 1.00 32.02 279 VAL A O 1
ATOM 1885 N N . ARG A 1 303 ? -21.864 1.877 -3.695 1.00 32.64 280 ARG A N 1
ATOM 1886 C CA . ARG A 1 303 ? -23.069 2.019 -2.886 1.00 32.34 280 ARG A CA 1
ATOM 1887 C C . ARG A 1 303 ? -23.441 3.477 -2.771 1.00 33.87 280 ARG A C 1
ATOM 1888 O O . ARG A 1 303 ? -22.624 4.298 -2.327 1.00 31.27 280 ARG A O 1
ATOM 1896 N N . VAL A 1 304 ? -24.673 3.795 -3.170 1.00 34.01 281 VAL A N 1
ATOM 1897 C CA . VAL A 1 304 ? -25.144 5.176 -3.143 1.00 32.72 281 VAL A CA 1
ATOM 1898 C C . VAL A 1 304 ? -26.377 5.430 -2.255 1.00 35.28 281 VAL A C 1
ATOM 1899 O O . VAL A 1 304 ? -27.385 4.700 -2.317 1.00 34.07 281 VAL A O 1
ATOM 1903 N N . TYR A 1 305 ? -26.307 6.486 -1.450 1.00 33.33 282 TYR A N 1
ATOM 1904 C CA . TYR A 1 305 ? -27.375 6.748 -0.489 1.00 32.43 282 TYR A CA 1
ATOM 1905 C C . TYR A 1 305 ? -27.968 8.144 -0.615 1.00 33.36 282 TYR A C 1
ATOM 1906 O O . TYR A 1 305 ? -27.282 9.158 -0.480 1.00 34.31 282 TYR A O 1
ATOM 1915 N N . GLY A 1 306 ? -29.259 8.201 -0.874 1.00 34.93 283 GLY A N 1
ATOM 1916 C CA . GLY A 1 306 ? -29.899 9.487 -1.017 1.00 38.08 283 GLY A CA 1
ATOM 1917 C C . GLY A 1 306 ? -30.866 9.832 0.097 1.00 41.02 283 GLY A C 1
ATOM 1918 O O . GLY A 1 306 ? -30.769 9.355 1.243 1.00 42.03 283 GLY A O 1
ATOM 1919 N N . THR A 1 307 ? -31.803 10.697 -0.252 1.00 41.02 284 THR A N 1
ATOM 1920 C CA . THR A 1 307 ? -32.788 11.190 0.682 1.00 41.49 284 THR A CA 1
ATOM 1921 C C . THR A 1 307 ? -34.085 10.400 0.499 1.00 44.20 284 THR A C 1
ATOM 1922 O O . THR A 1 307 ? -35.065 10.583 1.232 1.00 44.74 284 THR A O 1
ATOM 1926 N N . LYS A 1 308 ? -34.081 9.489 -0.473 1.00 46.00 285 LYS A N 1
ATOM 1927 C CA . LYS A 1 308 ? -35.284 8.725 -0.782 1.00 42.58 285 LYS A CA 1
ATOM 1928 C C . LYS A 1 308 ? -35.022 7.245 -0.876 1.00 41.99 285 LYS A C 1
ATOM 1929 O O . LYS A 1 308 ? -35.966 6.459 -0.911 1.00 44.68 285 LYS A O 1
ATOM 1935 N N . GLY A 1 309 ? -33.755 6.848 -0.890 1.00 41.22 286 GLY A N 1
ATOM 1936 C CA . GLY A 1 309 ? -33.445 5.435 -1.044 1.00 39.17 286 GLY A CA 1
ATOM 1937 C C . GLY A 1 309 ? -32.002 5.170 -1.424 1.00 40.06 286 GLY A C 1
ATOM 1938 O O . GLY A 1 309 ? -31.212 6.114 -1.574 1.00 43.24 286 GLY A O 1
ATOM 1939 N N . GLY A 1 310 ? -31.666 3.892 -1.596 1.00 36.33 287 GLY A N 1
ATOM 1940 C CA . GLY A 1 310 ? -30.312 3.479 -1.898 1.00 34.97 287 GLY A CA 1
ATOM 1941 C C . GLY A 1 310 ? -30.171 2.517 -3.063 1.00 38.13 287 GLY A C 1
ATOM 1942 O O . GLY A 1 310 ? -31.141 1.874 -3.498 1.00 39.49 287 GLY A O 1
ATOM 1943 N N . LEU A 1 311 ? -28.942 2.424 -3.577 1.00 38.10 288 LEU A N 1
ATOM 1944 C CA . LEU A 1 311 ? -28.619 1.601 -4.746 1.00 35.25 288 LEU A CA 1
ATOM 1945 C C . LEU A 1 311 ? -27.284 0.913 -4.516 1.00 34.27 288 LEU A C 1
ATOM 1946 O O . LEU A 1 311 ? -26.288 1.577 -4.216 1.00 35.82 288 LEU A O 1
ATOM 1951 N N . GLU A 1 312 ? -27.266 -0.412 -4.618 1.00 34.51 289 GLU A N 1
ATOM 1952 C CA . GLU A 1 312 ? -26.043 -1.176 -4.384 1.00 34.30 289 GLU A CA 1
ATOM 1953 C C . GLU A 1 312 ? -25.732 -2.079 -5.556 1.00 34.56 289 GLU A C 1
ATOM 1954 O O . GLU A 1 312 ? -26.620 -2.773 -6.070 1.00 36.96 289 GLU A O 1
ATOM 1960 N N . TRP A 1 313 ? -24.476 -2.060 -5.987 1.00 31.72 290 TRP A N 1
ATOM 1961 C CA . TRP A 1 313 ? -24.046 -2.873 -7.128 1.00 35.64 290 TRP A CA 1
ATOM 1962 C C . TRP A 1 313 ? -22.631 -3.417 -6.935 1.00 34.53 290 TRP A C 1
ATOM 1963 O O . TRP A 1 313 ? -21.724 -2.715 -6.500 1.00 34.74 290 TRP A O 1
ATOM 1974 N N . THR A 1 314 ? -22.449 -4.681 -7.275 1.00 35.05 291 THR A N 1
ATOM 1975 C CA . THR A 1 314 ? -21.165 -5.333 -7.093 1.00 34.24 291 THR A CA 1
ATOM 1976 C C . THR A 1 314 ? -20.741 -5.877 -8.449 1.00 35.78 291 THR A C 1
ATOM 1977 O O . THR A 1 314 ? -21.434 -6.716 -9.030 1.00 36.82 291 THR A O 1
ATOM 1981 N N . GLN A 1 315 ? -19.603 -5.439 -8.961 1.00 33.32 292 GLN A N 1
ATOM 1982 C CA . GLN A 1 315 ? -19.231 -5.919 -10.269 1.00 32.69 292 GLN A CA 1
ATOM 1983 C C . GLN A 1 315 ? -19.168 -7.444 -10.380 1.00 33.64 292 GLN A C 1
ATOM 1984 O O . GLN A 1 315 ? -19.445 -7.982 -11.439 1.00 35.12 292 GLN A O 1
ATOM 1990 N N . LYS A 1 316 ? -18.856 -8.165 -9.315 1.00 32.90 293 LYS A N 1
ATOM 1991 C CA . LYS A 1 316 ? -18.696 -9.610 -9.482 1.00 32.88 293 LYS A CA 1
ATOM 1992 C C . LYS A 1 316 ? -20.032 -10.346 -9.793 1.00 34.50 293 LYS A C 1
ATOM 1993 O O . LYS A 1 316 ? -20.055 -11.463 -10.362 1.00 30.00 293 LYS A O 1
ATOM 1999 N N . ASP A 1 317 ? -21.140 -9.713 -9.416 1.00 32.55 294 ASP A N 1
ATOM 2000 C CA . ASP A 1 317 ? -22.445 -10.254 -9.727 1.00 32.77 294 ASP A CA 1
ATOM 2001 C C . ASP A 1 317 ? -23.177 -9.166 -10.480 1.00 35.04 294 ASP A C 1
ATOM 2002 O O . ASP A 1 317 ? -24.141 -8.593 -9.991 1.00 37.21 294 ASP A O 1
ATOM 2007 N N . PRO A 1 318 ? -22.714 -8.882 -11.694 1.00 33.80 295 PRO A N 1
ATOM 2008 C CA . PRO A 1 318 ? -23.037 -7.615 -12.348 1.00 33.88 295 PRO A CA 1
ATOM 2009 C C . PRO A 1 318 ? -24.479 -7.478 -12.752 1.00 30.78 295 PRO A C 1
ATOM 2010 O O . PRO A 1 318 ? -24.937 -6.377 -12.955 1.00 31.73 295 PRO A O 1
ATOM 2014 N N . ASN A 1 319 ? -25.190 -8.578 -12.872 1.00 33.01 296 ASN A N 1
ATOM 2015 C CA . ASN A 1 319 ? -26.533 -8.489 -13.426 1.00 35.60 296 ASN A CA 1
ATOM 2016 C C . ASN A 1 319 ? -27.569 -8.026 -12.400 1.00 37.40 296 ASN A C 1
ATOM 2017 O O . ASN A 1 319 ? -28.750 -7.992 -12.695 1.00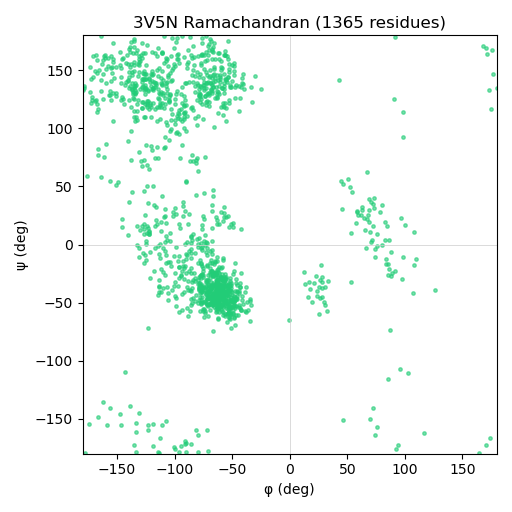 38.97 296 ASN A O 1
ATOM 2022 N N . TYR A 1 320 ? -27.112 -7.678 -11.195 1.00 38.13 297 TYR A N 1
ATOM 2023 C CA . TYR A 1 320 ? -27.995 -7.311 -10.093 1.00 36.50 297 TYR A CA 1
ATOM 2024 C C . TYR A 1 320 ? -27.780 -5.886 -9.596 1.00 37.76 297 TYR A C 1
ATOM 2025 O O . TYR A 1 320 ? -26.647 -5.447 -9.366 1.00 34.50 297 TYR A O 1
ATOM 2034 N N . LEU A 1 321 ? -28.895 -5.194 -9.393 1.00 37.95 298 LEU A N 1
ATOM 2035 C CA . LEU A 1 321 ? -28.890 -3.845 -8.879 1.00 37.84 298 LEU A CA 1
ATOM 2036 C C . LEU A 1 321 ? -29.853 -3.840 -7.714 1.00 37.97 298 LEU A C 1
ATOM 2037 O O . LEU A 1 321 ? -31.036 -4.111 -7.912 1.00 39.25 298 LEU A O 1
ATOM 2042 N N . TRP A 1 322 ? -29.368 -3.557 -6.503 1.00 36.19 299 TRP A N 1
ATOM 2043 C CA . TRP A 1 322 ? -30.250 -3.590 -5.314 1.00 37.03 299 TRP A CA 1
ATOM 2044 C C . TRP A 1 322 ? -30.867 -2.217 -5.014 1.00 36.96 299 TRP A C 1
ATOM 2045 O O . TRP A 1 322 ? -30.162 -1.232 -4.771 1.00 36.38 299 TRP A O 1
ATOM 2056 N N . TYR A 1 323 ? -32.190 -2.150 -5.046 1.00 35.48 300 TYR A N 1
ATOM 2057 C CA . TYR A 1 323 ? -32.865 -0.864 -4.961 1.00 36.02 300 TYR A CA 1
ATOM 2058 C C . TYR A 1 323 ? -33.784 -0.848 -3.772 1.00 37.25 300 TYR A C 1
ATOM 2059 O O . TYR A 1 323 ? -34.708 -1.664 -3.643 1.00 34.49 300 TYR A O 1
ATOM 2068 N N . THR A 1 324 ? -33.529 0.080 -2.873 1.00 36.90 301 THR A N 1
ATOM 2069 C CA . THR A 1 324 ? -34.443 0.190 -1.799 1.00 37.50 301 THR A CA 1
ATOM 2070 C C . THR A 1 324 ? -34.873 1.628 -1.701 1.00 38.09 301 THR A C 1
ATOM 2071 O O . THR A 1 324 ? -34.044 2.496 -1.494 1.00 38.44 301 THR A O 1
ATOM 2075 N N . PRO A 1 325 ? -36.184 1.878 -1.909 1.00 40.21 302 PRO A N 1
ATOM 2076 C CA . PRO A 1 325 ? -36.911 3.130 -1.643 1.00 39.57 302 PRO A CA 1
ATOM 2077 C C . PRO A 1 325 ? -37.119 3.265 -0.136 1.00 41.34 302 PRO A C 1
ATOM 2078 O O . PRO A 1 325 ? -37.448 2.275 0.532 1.00 41.97 302 PRO A O 1
ATOM 2082 N N . PHE A 1 326 ? -36.922 4.445 0.432 1.00 43.44 303 PHE A N 1
ATOM 2083 C CA . PHE A 1 326 ? -36.987 4.496 1.890 1.00 44.86 303 PHE A CA 1
ATOM 2084 C C . PHE A 1 326 ? -38.399 4.220 2.342 1.00 44.83 303 PHE A C 1
ATOM 2085 O O . PHE A 1 326 ? -39.356 4.610 1.681 1.00 45.42 303 PHE A O 1
ATOM 2093 N N . GLY A 1 327 ? -38.531 3.515 3.454 1.00 45.46 304 GLY A N 1
ATOM 2094 C CA . GLY A 1 327 ? -39.843 3.082 3.903 1.00 41.98 304 GLY A CA 1
ATOM 2095 C C . GLY A 1 327 ? -40.408 1.902 3.124 1.00 42.50 304 GLY A C 1
ATOM 2096 O O . GLY A 1 327 ? -41.497 1.395 3.431 1.00 43.32 304 GLY A O 1
ATOM 2097 N N . GLU A 1 328 ? -39.675 1.428 2.126 1.00 40.01 305 GLU A N 1
ATOM 2098 C CA . GLU A 1 328 ? -40.163 0.268 1.421 1.00 35.68 305 GLU A CA 1
ATOM 2099 C C . GLU A 1 328 ? -39.221 -0.904 1.507 1.00 33.89 305 GLU A C 1
ATOM 2100 O O . GLU A 1 328 ? -38.081 -0.769 1.932 1.00 37.35 305 GLU A O 1
ATOM 2106 N N . PRO A 1 329 ? -39.706 -2.077 1.145 1.00 31.04 306 PRO A N 1
ATOM 2107 C CA . PRO A 1 329 ? -38.879 -3.253 0.967 1.00 34.44 306 PRO A CA 1
ATOM 2108 C C . PRO A 1 329 ? -37.830 -3.038 -0.114 1.00 35.57 306 PRO A C 1
ATOM 2109 O O . PRO A 1 329 ? -38.082 -2.399 -1.137 1.00 36.00 306 PRO A O 1
ATOM 2113 N N . LYS A 1 330 ? -36.648 -3.579 0.125 1.00 34.88 307 LYS A N 1
ATOM 2114 C CA . LYS A 1 330 ? -35.591 -3.516 -0.842 1.00 34.19 307 LYS A CA 1
ATOM 2115 C C . LYS A 1 330 ? -36.007 -4.388 -2.010 1.00 36.26 307 LYS A C 1
ATOM 2116 O O . LYS A 1 330 ? -36.591 -5.455 -1.818 1.00 37.61 307 LYS A O 1
ATOM 2122 N N . ARG A 1 331 ? -35.748 -3.918 -3.225 1.00 35.41 308 ARG A N 1
ATOM 2123 C CA . ARG A 1 331 ? -36.127 -4.677 -4.416 1.00 38.33 308 ARG A CA 1
ATOM 2124 C C . ARG A 1 331 ? -34.919 -5.123 -5.242 1.00 36.28 308 ARG A C 1
ATOM 2125 O O . ARG A 1 331 ? -33.988 -4.365 -5.467 1.00 37.69 308 ARG A O 1
ATOM 2133 N N . LEU A 1 332 ? -34.940 -6.358 -5.704 1.00 34.48 309 LEU A N 1
ATOM 2134 C CA . LEU A 1 332 ? -33.834 -6.865 -6.495 1.00 38.50 309 LEU A CA 1
ATOM 2135 C C . LEU A 1 332 ? -34.015 -6.632 -8.015 1.00 40.10 309 LEU A C 1
ATOM 2136 O O . LEU A 1 332 ? -34.703 -7.403 -8.692 1.00 40.43 309 LEU A O 1
ATOM 2141 N N . LEU A 1 333 ? -33.408 -5.578 -8.553 1.00 39.05 310 LEU A N 1
ATOM 2142 C CA . LEU A 1 333 ? -33.523 -5.305 -9.982 1.00 36.35 310 LEU A CA 1
ATOM 2143 C C . LEU A 1 333 ? -32.555 -6.169 -10.798 1.00 41.31 310 LEU A C 1
ATOM 2144 O O . LEU A 1 333 ? -31.384 -6.362 -10.428 1.00 41.64 310 LEU A O 1
ATOM 2149 N N . THR A 1 334 ? -33.029 -6.683 -11.925 1.00 44.26 311 THR A N 1
ATOM 2150 C CA . THR A 1 334 ? -32.210 -7.573 -12.769 1.00 40.33 311 THR A CA 1
ATOM 2151 C C . THR A 1 334 ? -31.976 -7.052 -14.175 1.00 38.48 311 THR A C 1
ATOM 2152 O O . THR A 1 334 ? -32.817 -6.350 -14.739 1.00 41.61 311 THR A O 1
ATOM 2156 N N . ARG A 1 335 ? -30.833 -7.390 -14.754 1.00 40.22 312 ARG A N 1
ATOM 2157 C CA . ARG A 1 335 ? -30.618 -7.071 -16.163 1.00 39.71 312 ARG A CA 1
ATOM 2158 C C . ARG A 1 335 ? -31.639 -7.828 -17.031 1.00 39.42 312 ARG A C 1
ATOM 2159 O O . ARG A 1 335 ? -31.772 -9.057 -16.924 1.00 37.38 312 ARG A O 1
ATOM 2167 N N . ALA A 1 336 ? -32.360 -7.080 -17.870 1.00 39.36 313 ALA A N 1
ATOM 2168 C CA . ALA A 1 336 ? -33.294 -7.658 -18.847 1.00 41.14 313 ALA A CA 1
ATOM 2169 C C . ALA A 1 336 ? -34.573 -8.173 -18.194 1.00 42.82 313 ALA A C 1
ATOM 2170 O O . ALA A 1 336 ? -35.489 -8.632 -18.881 1.00 43.45 313 ALA A O 1
ATOM 2172 N N . GLY A 1 337 ? -34.633 -8.112 -16.872 1.00 38.58 314 GLY A N 1
ATOM 2173 C CA . GLY A 1 337 ? -35.859 -8.474 -16.196 1.00 42.66 314 GLY A CA 1
ATOM 2174 C C . GLY A 1 337 ? -36.726 -7.262 -15.912 1.00 41.99 314 GLY A C 1
ATOM 2175 O O . GLY A 1 337 ? -36.412 -6.149 -16.345 1.00 44.73 314 GLY A O 1
ATOM 2176 N N . ALA A 1 338 ? -37.811 -7.458 -15.177 1.00 34.17 315 ALA A N 1
ATOM 2177 C CA . ALA A 1 338 ? -38.642 -6.318 -14.833 1.00 39.85 315 ALA A CA 1
ATOM 2178 C C . ALA A 1 338 ? -37.871 -5.261 -14.026 1.00 45.99 315 ALA A C 1
ATOM 2179 O O . ALA A 1 338 ? -36.889 -5.549 -13.300 1.00 46.05 315 ALA A O 1
ATOM 2181 N N . GLY A 1 339 ? -38.318 -4.024 -14.154 1.00 44.18 316 GLY A N 1
ATOM 2182 C CA . GLY A 1 339 ? -37.655 -2.940 -13.452 1.00 50.14 316 GLY A CA 1
ATOM 2183 C C . GLY A 1 339 ? -36.449 -2.430 -14.218 1.00 50.74 316 GLY A C 1
ATOM 2184 O O . GLY A 1 339 ? -35.900 -1.362 -13.900 1.00 49.75 316 GLY A O 1
ATOM 2185 N N . ALA A 1 340 ? -36.044 -3.198 -15.230 1.00 48.03 317 ALA A N 1
ATOM 2186 C CA . ALA A 1 340 ? -34.914 -2.833 -16.075 1.00 45.97 317 ALA A CA 1
ATOM 2187 C C . ALA A 1 340 ? -35.253 -1.572 -16.851 1.00 46.67 317 ALA A C 1
ATOM 2188 O O . ALA A 1 340 ? -36.267 -1.515 -17.536 1.00 50.19 317 ALA A O 1
ATOM 2190 N N . SER A 1 341 ? -34.412 -0.553 -16.751 1.00 46.25 318 SER A N 1
ATOM 2191 C CA . SER A 1 341 ? -34.725 0.716 -17.399 1.00 44.98 318 SER A CA 1
ATOM 2192 C C . SER A 1 341 ? -34.320 0.733 -18.867 1.00 46.90 318 SER A C 1
ATOM 2193 O O . SER A 1 341 ? -33.640 -0.186 -19.345 1.00 45.96 318 SER A O 1
ATOM 2196 N N . PRO A 1 342 ? -34.745 1.781 -19.596 1.00 48.78 319 PRO A N 1
ATOM 2197 C CA . PRO A 1 342 ? -34.262 1.930 -20.970 1.00 45.51 319 PRO A CA 1
ATOM 2198 C C . PRO A 1 342 ? -32.749 1.843 -21.039 1.00 45.04 319 PRO A C 1
ATOM 2199 O O . PRO A 1 342 ? -32.271 1.062 -21.856 1.00 48.70 319 PRO A O 1
ATOM 2203 N N . ALA A 1 343 ? -32.021 2.580 -20.202 1.00 42.75 320 ALA A N 1
ATOM 2204 C CA . ALA A 1 343 ? -30.578 2.707 -20.377 1.00 40.69 320 ALA A CA 1
ATOM 2205 C C . ALA A 1 343 ? -29.887 1.361 -20.250 1.00 45.37 320 ALA A C 1
ATOM 2206 O O . ALA A 1 343 ? -28.842 1.117 -20.887 1.00 47.44 320 ALA A O 1
ATOM 2208 N N . ALA A 1 344 ? -30.484 0.486 -19.443 1.00 43.53 321 ALA A N 1
ATOM 2209 C CA . ALA A 1 344 ? -30.003 -0.878 -19.263 1.00 41.20 321 ALA A CA 1
ATOM 2210 C C . ALA A 1 344 ? -30.208 -1.710 -20.518 1.00 43.33 321 ALA A C 1
ATOM 2211 O O . ALA A 1 344 ? -29.283 -2.377 -20.987 1.00 43.29 321 ALA A O 1
ATOM 2213 N N . ALA A 1 345 ? -31.429 -1.690 -21.039 1.00 42.97 322 ALA A N 1
ATOM 2214 C CA . ALA A 1 345 ? -31.765 -2.450 -22.230 1.00 42.18 322 ALA A CA 1
ATOM 2215 C C . ALA A 1 345 ? -30.773 -2.172 -23.381 1.00 44.79 322 ALA A C 1
ATOM 2216 O O . ALA A 1 345 ? -30.148 -3.104 -23.940 1.00 42.45 322 ALA A O 1
ATOM 2218 N N . ARG A 1 346 ? -30.606 -0.893 -23.721 1.00 42.20 323 ARG A N 1
ATOM 2219 C CA . ARG A 1 346 ? -29.795 -0.556 -24.883 1.00 43.61 323 ARG A CA 1
ATOM 2220 C C . ARG A 1 346 ? -28.430 -1.264 -24.948 1.00 43.97 323 ARG A C 1
ATOM 2221 O O . ARG A 1 346 ? -27.809 -1.313 -26.009 1.00 48.93 323 ARG A O 1
ATOM 2229 N N . VAL A 1 347 ? -27.967 -1.841 -23.849 1.00 39.87 324 VAL A N 1
ATOM 2230 C CA . VAL A 1 347 ? -26.703 -2.539 -23.911 1.00 39.04 324 VAL A CA 1
ATOM 2231 C C . VAL A 1 347 ? -26.875 -3.937 -23.415 1.00 39.22 324 VAL A C 1
ATOM 2232 O O . VAL A 1 347 ? -25.921 -4.563 -22.954 1.00 39.95 324 VAL A O 1
ATOM 2236 N N . SER A 1 348 ? -28.101 -4.431 -23.526 1.00 38.00 325 SER A N 1
ATOM 2237 C CA . SER A 1 348 ? -28.372 -5.825 -23.194 1.00 41.07 325 SER A CA 1
ATOM 2238 C C . SER A 1 348 ? -28.622 -6.645 -24.453 1.00 40.14 325 SER A C 1
ATOM 2239 O O . SER A 1 348 ? -29.318 -6.190 -25.363 1.00 38.35 325 SER A O 1
ATOM 2242 N N . ARG A 1 349 ? -28.076 -7.859 -24.473 1.00 38.99 326 ARG A N 1
ATOM 2243 C CA . ARG A 1 349 ? -28.106 -8.712 -25.651 1.00 39.95 326 ARG A CA 1
ATOM 2244 C C . ARG A 1 349 ? -28.969 -9.945 -25.491 1.00 42.15 326 ARG A C 1
ATOM 2245 O O . ARG A 1 349 ? -29.338 -10.564 -26.468 1.00 40.58 326 ARG A O 1
ATOM 2253 N N . ILE A 1 350 ? -29.251 -10.363 -24.267 1.00 42.40 327 ILE A N 1
ATOM 2254 C CA . ILE A 1 350 ? -29.935 -11.638 -24.122 1.00 40.19 327 ILE A CA 1
ATOM 2255 C C . ILE A 1 350 ? -30.979 -11.548 -23.033 1.00 39.53 327 ILE A C 1
ATOM 2256 O O . ILE A 1 350 ? -31.035 -10.557 -22.351 1.00 38.89 327 ILE A O 1
ATOM 2261 N N . PRO A 1 351 ? -31.858 -12.553 -22.922 1.00 41.40 328 PRO A N 1
ATOM 2262 C CA . PRO A 1 351 ? -32.967 -12.480 -21.956 1.00 38.61 328 PRO A CA 1
ATOM 2263 C C . PRO A 1 351 ? -32.498 -12.363 -20.490 1.00 42.63 328 PRO A C 1
ATOM 2264 O O . PRO A 1 351 ? -31.320 -12.603 -20.184 1.00 43.69 328 PRO A O 1
ATOM 2268 N N . SER A 1 352 ? -33.400 -11.984 -19.583 1.00 43.20 329 SER A N 1
ATOM 2269 C CA . SER A 1 352 ? -33.040 -12.031 -18.177 1.00 41.09 329 SER A CA 1
ATOM 2270 C C . SER A 1 352 ? -32.601 -13.450 -17.869 1.00 42.32 329 SER A C 1
ATOM 2271 O O . SER A 1 352 ? -32.835 -14.358 -18.657 1.00 40.44 329 SER A O 1
ATOM 2274 N N . GLY A 1 353 ? -31.965 -13.636 -16.717 1.00 45.11 330 GLY A N 1
ATOM 2275 C CA . GLY A 1 353 ? -31.536 -14.948 -16.285 1.00 39.94 330 GLY A CA 1
ATOM 2276 C C . GLY A 1 353 ? -30.455 -15.507 -17.175 1.00 39.23 330 GLY A C 1
ATOM 2277 O O . GLY A 1 353 ? -29.947 -16.588 -16.928 1.00 39.54 330 GLY A O 1
ATOM 2278 N N . HIS A 1 354 ? -30.103 -14.786 -18.232 1.00 40.61 331 HIS A N 1
ATOM 2279 C CA . HIS A 1 354 ? -29.019 -15.254 -19.099 1.00 41.54 331 HIS A CA 1
ATOM 2280 C C . HIS A 1 354 ? -27.772 -14.390 -18.954 1.00 40.08 331 HIS A C 1
ATOM 2281 O O . HIS A 1 354 ? -27.531 -13.524 -19.785 1.00 40.48 331 HIS A O 1
ATOM 2288 N N . PRO A 1 355 ? -26.957 -14.673 -17.925 1.00 36.40 332 PRO A N 1
ATOM 2289 C CA . PRO A 1 355 ? -25.876 -13.829 -17.418 1.00 34.94 332 PRO A CA 1
ATOM 2290 C C . PRO A 1 355 ? -25.037 -13.241 -18.531 1.00 40.03 332 PRO A C 1
ATOM 2291 O O . PRO A 1 355 ? -24.365 -13.996 -19.281 1.00 37.79 332 PRO A O 1
ATOM 2295 N N . GLU A 1 356 ? -25.077 -11.913 -18.651 1.00 39.86 333 GLU A N 1
ATOM 2296 C CA . GLU A 1 356 ? -24.008 -11.192 -19.339 1.00 39.46 333 GLU A CA 1
ATOM 2297 C C . GLU A 1 356 ? -22.946 -10.867 -18.277 1.00 38.42 333 GLU A C 1
ATOM 2298 O O . GLU A 1 356 ? -23.202 -11.046 -17.087 1.00 43.24 333 GLU A O 1
ATOM 2304 N N . GLY A 1 357 ? -21.755 -10.446 -18.677 1.00 35.00 334 GLY A N 1
ATOM 2305 C CA . GLY A 1 357 ? -20.657 -10.322 -17.732 1.00 33.30 334 GLY A CA 1
ATOM 2306 C C . GLY A 1 357 ? -19.568 -9.375 -18.226 1.00 37.87 334 GLY A C 1
ATOM 2307 O O . GLY A 1 357 ? -19.801 -8.485 -19.062 1.00 37.97 334 GLY A O 1
ATOM 2308 N N . TYR A 1 358 ? -18.359 -9.584 -17.723 1.00 35.80 335 TYR A N 1
ATOM 2309 C CA . TYR A 1 358 ? -17.242 -8.682 -17.977 1.00 34.77 335 TYR A CA 1
ATOM 2310 C C . TYR A 1 358 ? -16.961 -8.375 -19.471 1.00 35.97 335 TYR A C 1
ATOM 2311 O O . TYR A 1 358 ? -16.909 -7.209 -19.844 1.00 36.40 335 TYR A O 1
ATOM 2320 N N . LEU A 1 359 ? -16.771 -9.392 -20.321 1.00 36.84 336 LEU A N 1
ATOM 2321 C CA . LEU A 1 359 ? -16.585 -9.137 -21.758 1.00 33.45 336 LEU A CA 1
ATOM 2322 C C . LEU A 1 359 ? -17.771 -8.366 -22.364 1.00 35.55 336 LEU A C 1
ATOM 2323 O O . LEU A 1 359 ? -17.571 -7.374 -23.037 1.00 34.54 336 LEU A O 1
ATOM 2328 N N . GLU A 1 360 ? -19.004 -8.805 -22.106 1.00 36.94 337 GLU A N 1
ATOM 2329 C CA . GLU A 1 360 ? -20.178 -8.108 -22.625 1.00 36.04 337 GLU A CA 1
ATOM 2330 C C . GLU A 1 360 ? -20.108 -6.629 -22.225 1.00 36.14 337 GLU A C 1
ATOM 2331 O O . GLU A 1 360 ? -20.510 -5.742 -22.956 1.00 37.54 337 GLU A O 1
ATOM 2337 N N . GLY A 1 361 ? -19.587 -6.371 -21.043 1.00 35.35 338 GLY A N 1
ATOM 2338 C CA . GLY A 1 361 ? -19.418 -5.013 -20.586 1.00 34.73 338 GLY A CA 1
ATOM 2339 C C . GLY A 1 361 ? -18.380 -4.292 -21.411 1.00 36.56 338 GLY A C 1
ATOM 2340 O O . GLY A 1 361 ? -18.628 -3.194 -21.910 1.00 38.58 338 GLY A O 1
ATOM 2341 N N . PHE A 1 362 ? -17.207 -4.890 -21.550 1.00 32.38 339 PHE A N 1
ATOM 2342 C CA . PHE A 1 362 ? -16.162 -4.252 -22.305 1.00 31.44 339 PHE A CA 1
ATOM 2343 C C . PHE A 1 362 ? -16.666 -3.940 -23.717 1.00 36.32 339 PHE A C 1
ATOM 2344 O O . PHE A 1 362 ? -16.429 -2.844 -24.253 1.00 35.45 339 PHE A O 1
ATOM 2352 N N . ALA A 1 363 ? -17.373 -4.905 -24.315 1.00 36.74 340 ALA A N 1
ATOM 2353 C CA . ALA A 1 363 ? -17.914 -4.754 -25.653 1.00 33.18 340 ALA A CA 1
ATOM 2354 C C . ALA A 1 363 ? -18.898 -3.596 -25.697 1.00 36.70 340 ALA A C 1
ATOM 2355 O O . ALA A 1 363 ? -18.892 -2.823 -26.637 1.00 38.55 340 ALA A O 1
ATOM 2357 N N . ASN A 1 364 ? -19.742 -3.447 -24.689 1.00 35.85 341 ASN A N 1
ATOM 2358 C CA . ASN A 1 364 ? -20.566 -2.247 -24.645 1.00 36.66 341 ASN A CA 1
ATOM 2359 C C . ASN A 1 364 ? -19.805 -0.930 -24.938 1.00 36.82 341 ASN A C 1
ATOM 2360 O O . ASN A 1 364 ? -20.300 -0.077 -25.663 1.00 37.29 341 ASN A O 1
ATOM 2365 N N . ILE A 1 365 ? -18.591 -0.785 -24.429 1.00 34.48 342 ILE A N 1
ATOM 2366 C CA . ILE A 1 365 ? -17.801 0.388 -24.747 1.00 34.51 342 ILE A CA 1
ATOM 2367 C C . ILE A 1 365 ? -17.421 0.430 -26.233 1.00 38.53 342 ILE A C 1
ATOM 2368 O O . ILE A 1 365 ? -17.690 1.419 -26.905 1.00 39.60 342 ILE A O 1
ATOM 2373 N N . TYR A 1 366 ? -16.813 -0.635 -26.753 1.00 37.37 343 TYR A N 1
ATOM 2374 C CA . TYR A 1 366 ? -16.522 -0.738 -28.192 1.00 33.84 343 TYR A CA 1
ATOM 2375 C C . TYR A 1 366 ? -17.744 -0.495 -29.074 1.00 35.98 343 TYR A C 1
ATOM 2376 O O . TYR A 1 366 ? -17.616 0.159 -30.087 1.00 39.36 343 TYR A O 1
ATOM 2385 N N . SER A 1 367 ? -18.927 -0.974 -28.693 1.00 35.48 344 SER A N 1
ATOM 2386 C CA . SER A 1 367 ? -20.137 -0.708 -29.476 1.00 36.04 344 SER A CA 1
ATOM 2387 C C . SER A 1 367 ? -20.620 0.734 -29.483 1.00 41.48 344 SER A C 1
ATOM 2388 O O . SER A 1 367 ? -21.143 1.214 -30.490 1.00 41.35 344 SER A O 1
ATOM 2391 N N . GLU A 1 368 ? -20.477 1.421 -28.354 1.00 43.69 345 GLU A N 1
ATOM 2392 C CA . GLU A 1 368 ? -20.863 2.829 -28.277 1.00 40.63 345 GLU A CA 1
ATOM 2393 C C . GLU A 1 368 ? -19.876 3.618 -29.101 1.00 43.17 345 GLU A C 1
ATOM 2394 O O . GLU A 1 368 ? -20.263 4.423 -29.955 1.00 47.26 345 GLU A O 1
ATOM 2400 N N . ALA A 1 369 ? -18.591 3.396 -28.851 1.00 40.83 346 ALA A N 1
ATOM 2401 C CA . ALA A 1 369 ? -17.573 4.059 -29.645 1.00 39.98 346 ALA A CA 1
ATOM 2402 C C . ALA A 1 369 ? -17.879 3.799 -31.101 1.00 42.93 346 ALA A C 1
ATOM 2403 O O . ALA A 1 369 ? -17.727 4.689 -31.925 1.00 44.25 346 ALA A O 1
ATOM 2405 N N . ALA A 1 370 ? -18.319 2.589 -31.434 1.00 41.93 347 ALA A N 1
ATOM 2406 C CA . ALA A 1 370 ? -18.658 2.348 -32.825 1.00 42.06 347 ALA A CA 1
ATOM 2407 C C . ALA A 1 370 ? -19.818 3.266 -33.250 1.00 43.78 347 ALA A C 1
ATOM 2408 O O . ALA A 1 370 ? -19.603 4.127 -34.076 1.00 46.48 347 ALA A O 1
ATOM 2410 N N . ARG A 1 371 ? -21.015 3.131 -32.675 1.00 43.09 348 ARG A N 1
ATOM 2411 C CA . ARG A 1 371 ? -22.134 4.023 -33.025 1.00 42.88 348 ARG A CA 1
ATOM 2412 C C . ARG A 1 371 ? -21.682 5.469 -33.256 1.00 45.29 348 ARG A C 1
ATOM 2413 O O . ARG A 1 371 ? -22.185 6.167 -34.142 1.00 43.70 348 ARG A O 1
ATOM 2421 N N . ALA A 1 372 ? -20.713 5.909 -32.467 1.00 47.10 349 ALA A N 1
ATOM 2422 C CA . ALA A 1 372 ? -20.171 7.249 -32.621 1.00 46.23 349 ALA A CA 1
ATOM 2423 C C . ALA A 1 372 ? -19.323 7.346 -33.892 1.00 46.11 349 ALA A C 1
ATOM 2424 O O . ALA A 1 372 ? -19.469 8.285 -34.670 1.00 51.19 349 ALA A O 1
ATOM 2426 N N . ILE A 1 373 ? -18.436 6.377 -34.099 1.00 45.42 350 ILE A N 1
ATOM 2427 C CA . ILE A 1 373 ? -17.527 6.368 -35.248 1.00 43.67 350 ILE A CA 1
ATOM 2428 C C . ILE A 1 373 ? -18.319 6.450 -36.572 1.00 48.25 350 ILE A C 1
ATOM 2429 O O . ILE A 1 373 ? -18.005 7.272 -37.449 1.00 47.23 350 ILE A O 1
ATOM 2434 N N . TYR A 1 374 ? -19.362 5.627 -36.689 1.00 47.15 351 TYR A N 1
ATOM 2435 C CA . TYR A 1 374 ? -20.269 5.664 -37.823 1.00 44.20 351 TYR A CA 1
ATOM 2436 C C . TYR A 1 374 ? -20.723 7.105 -38.064 1.00 49.20 351 TYR A C 1
ATOM 2437 O O . TYR A 1 374 ? -20.662 7.600 -39.206 1.00 51.46 351 TYR A O 1
ATOM 2446 N N . ALA A 1 375 ? -21.172 7.780 -36.999 1.00 46.02 352 ALA A N 1
ATOM 2447 C CA . ALA A 1 375 ? -21.665 9.154 -37.115 1.00 45.99 352 ALA A CA 1
ATOM 2448 C C . ALA A 1 375 ? -20.544 10.126 -37.465 1.00 49.28 352 ALA A C 1
ATOM 2449 O O . ALA A 1 375 ? -20.790 11.309 -37.686 1.00 53.11 352 ALA A O 1
ATOM 2451 N N . LYS A 1 376 ? -19.314 9.636 -37.515 1.00 46.63 353 LYS A N 1
ATOM 2452 C CA . LYS A 1 376 ? -18.256 10.403 -38.164 1.00 51.46 353 LYS A CA 1
ATOM 2453 C C . LYS A 1 376 ? -18.072 10.081 -39.688 1.00 52.85 353 LYS A C 1
ATOM 2454 O O . LYS A 1 376 ? -16.966 10.213 -40.229 1.00 50.34 353 LYS A O 1
ATOM 2460 N N . ARG A 1 377 ? -19.147 9.675 -40.373 1.00 52.32 354 ARG A N 1
ATOM 2461 C CA . ARG A 1 377 ? -19.061 9.345 -41.806 1.00 53.36 354 ARG A CA 1
ATOM 2462 C C . ARG A 1 377 ? -20.058 10.140 -42.683 1.00 54.08 354 ARG A C 1
ATOM 2463 O O . ARG A 1 377 ? -21.159 10.523 -42.243 1.00 54.77 354 ARG A O 1
ATOM 2471 N N . ALA A 1 382 ? -24.790 12.915 -33.502 1.00 54.75 359 ALA A N 1
ATOM 2472 C CA . ALA A 1 382 ? -24.640 11.507 -33.116 1.00 64.44 359 ALA A CA 1
ATOM 2473 C C . ALA A 1 382 ? -25.680 11.097 -32.082 1.00 67.04 359 ALA A C 1
ATOM 2474 O O . ALA A 1 382 ? -25.957 11.877 -31.171 1.00 69.62 359 ALA A O 1
ATOM 2476 N N . ASP A 1 383 ? -26.228 9.880 -32.179 1.00 64.35 360 ASP A N 1
ATOM 2477 C CA . ASP A 1 383 ? -27.312 9.482 -31.266 1.00 61.99 360 ASP A CA 1
ATOM 2478 C C . ASP A 1 383 ? -27.022 9.911 -29.834 1.00 59.31 360 ASP A C 1
ATOM 2479 O O . ASP A 1 383 ? -25.961 9.598 -29.293 1.00 60.37 360 ASP A O 1
ATOM 2484 N N . PRO A 1 384 ? -27.962 10.634 -29.215 1.00 58.69 361 PRO A N 1
ATOM 2485 C CA . PRO A 1 384 ? -27.689 11.185 -27.883 1.00 60.52 361 PRO A CA 1
ATOM 2486 C C . PRO A 1 384 ? -27.775 10.124 -26.783 1.00 62.16 361 PRO A C 1
ATOM 2487 O O . PRO A 1 384 ? -27.485 10.441 -25.617 1.00 59.88 361 PRO A O 1
ATOM 2491 N N . SER A 1 385 ? -28.167 8.895 -27.141 1.00 60.08 362 SER A N 1
ATOM 2492 C CA . SER A 1 385 ? -28.265 7.812 -26.166 1.00 54.96 362 SER A CA 1
ATOM 2493 C C . SER A 1 385 ? -26.910 7.150 -26.004 1.00 52.25 362 SER A C 1
ATOM 2494 O O . SER A 1 385 ? -26.688 6.380 -25.095 1.00 49.86 362 SER A O 1
ATOM 2497 N N . VAL A 1 386 ? -25.999 7.482 -26.902 1.00 53.17 363 VAL A N 1
ATOM 2498 C CA . VAL A 1 386 ? -24.650 6.950 -26.878 1.00 52.22 363 VAL A CA 1
ATOM 2499 C C . VAL A 1 386 ? -23.764 7.603 -25.784 1.00 50.51 363 VAL A C 1
ATOM 2500 O O . VAL A 1 386 ? -23.572 8.818 -25.775 1.00 51.26 363 VAL A O 1
ATOM 2504 N N . ILE A 1 387 ? -23.250 6.781 -24.862 1.00 45.87 364 ILE A N 1
ATOM 2505 C CA . ILE A 1 387 ? -22.297 7.213 -23.841 1.00 42.60 364 ILE A CA 1
ATOM 2506 C C . ILE A 1 387 ? -20.988 6.451 -23.983 1.00 41.75 364 ILE A C 1
ATOM 2507 O O . ILE A 1 387 ? -20.966 5.276 -24.334 1.00 41.17 364 ILE A O 1
ATOM 2512 N N . TYR A 1 388 ? -19.889 7.120 -23.679 1.00 41.48 365 TYR A N 1
ATOM 2513 C CA . TYR A 1 388 ? -18.634 6.424 -23.462 1.00 38.64 365 TYR A CA 1
ATOM 2514 C C . TYR A 1 388 ? -17.669 7.307 -22.712 1.00 36.58 365 TYR A C 1
ATOM 2515 O O . TYR A 1 388 ? -17.839 8.516 -22.646 1.00 37.47 365 TYR A O 1
ATOM 2524 N N . PRO A 1 389 ? -16.651 6.699 -22.127 1.00 35.25 366 PRO A N 1
ATOM 2525 C CA . PRO A 1 389 ? -15.790 7.508 -21.266 1.00 37.07 366 PRO A CA 1
ATOM 2526 C C . PRO A 1 389 ? -14.882 8.407 -22.073 1.00 38.91 366 PRO A C 1
ATOM 2527 O O . PRO A 1 389 ? -14.366 7.983 -23.105 1.00 40.65 366 PRO A O 1
ATOM 2531 N N . THR A 1 390 ? -14.686 9.636 -21.614 1.00 39.19 367 THR A N 1
ATOM 2532 C CA . THR A 1 390 ? -13.977 10.624 -22.413 1.00 36.92 367 THR A CA 1
ATOM 2533 C C . THR A 1 390 ? -12.601 10.970 -21.870 1.00 35.76 367 THR A C 1
ATOM 2534 O O . THR A 1 390 ? -12.173 10.466 -20.862 1.00 37.35 367 THR A O 1
ATOM 2538 N N . ILE A 1 391 ? -11.917 11.849 -22.575 1.00 36.95 368 ILE A N 1
ATOM 2539 C CA . ILE A 1 391 ? -10.581 12.276 -22.218 1.00 36.81 368 ILE A CA 1
ATOM 2540 C C . ILE A 1 391 ? -10.671 13.049 -20.912 1.00 38.02 368 ILE A C 1
ATOM 2541 O O . ILE A 1 391 ? -9.719 13.101 -20.140 1.00 38.91 368 ILE A O 1
ATOM 2546 N N . ASP A 1 392 ? -11.830 13.637 -20.652 1.00 37.57 369 ASP A N 1
ATOM 2547 C CA . ASP A 1 392 ? -12.021 14.400 -19.428 1.00 38.10 369 ASP A CA 1
ATOM 2548 C C . ASP A 1 392 ? -12.300 13.486 -18.230 1.00 38.52 369 ASP A C 1
ATOM 2549 O O . ASP A 1 392 ? -11.954 13.798 -17.087 1.00 34.23 369 ASP A O 1
ATOM 2554 N N . ASP A 1 393 ? -12.933 12.349 -18.503 1.00 38.89 370 ASP A N 1
ATOM 2555 C CA . ASP A 1 393 ? -13.084 11.320 -17.483 1.00 38.41 370 ASP A CA 1
ATOM 2556 C C . ASP A 1 393 ? -11.688 10.823 -17.072 1.00 37.62 370 ASP A C 1
ATOM 2557 O O . ASP A 1 393 ? -11.352 10.727 -15.883 1.00 35.11 370 ASP A O 1
ATOM 2562 N N . GLY A 1 394 ? -10.866 10.544 -18.073 1.00 37.34 371 GLY A N 1
ATOM 2563 C CA . GLY A 1 394 ? -9.491 10.177 -17.829 1.00 38.04 371 GLY A CA 1
ATOM 2564 C C . GLY A 1 394 ? -8.730 11.349 -17.268 1.00 36.15 371 GLY A C 1
ATOM 2565 O O . GLY A 1 394 ? -7.772 11.176 -16.517 1.00 36.97 371 GLY A O 1
ATOM 2574 N N . ARG A 1 396 ? -10.033 13.652 -15.214 1.00 36.29 373 ARG A N 1
ATOM 2575 C CA . ARG A 1 396 ? -10.429 13.569 -13.827 1.00 32.50 373 ARG A CA 1
ATOM 2576 C C . ARG A 1 396 ? -9.690 12.438 -13.124 1.00 34.64 373 ARG A C 1
ATOM 2577 O O . ARG A 1 396 ? -9.198 12.605 -12.015 1.00 35.08 373 ARG A O 1
ATOM 2585 N N . GLY A 1 397 ? -9.602 11.283 -13.762 1.00 34.36 374 GLY A N 1
ATOM 2586 C CA . GLY A 1 397 ? -8.923 10.167 -13.144 1.00 33.24 374 GLY A CA 1
ATOM 2587 C C . GLY A 1 397 ? -7.537 10.536 -12.648 1.00 35.06 374 GLY A C 1
ATOM 2588 O O . GLY A 1 397 ? -7.187 10.282 -11.503 1.00 36.69 374 GLY A O 1
ATOM 2597 N N . THR A 1 399 ? -6.183 13.415 -12.067 1.00 34.37 376 THR A N 1
ATOM 2598 C CA . THR A 1 399 ? -6.147 14.390 -11.000 1.00 33.94 376 THR A CA 1
ATOM 2599 C C . THR A 1 399 ? -6.403 13.616 -9.724 1.00 33.21 376 THR A C 1
ATOM 2600 O O . THR A 1 399 ? -5.679 13.747 -8.752 1.00 33.12 376 THR A O 1
ATOM 2604 N N . PHE A 1 400 ? -7.400 12.746 -9.750 1.00 33.99 377 PHE A N 1
ATOM 2605 C CA . PHE A 1 400 ? -7.636 11.895 -8.595 1.00 34.58 377 PHE A CA 1
ATOM 2606 C C . PHE A 1 400 ? -6.377 11.172 -8.114 1.00 33.66 377 PHE A C 1
ATOM 2607 O O . PHE A 1 400 ? -6.037 11.252 -6.945 1.00 34.74 377 PHE A O 1
ATOM 2615 N N . VAL A 1 401 ? -5.687 10.455 -8.986 1.00 31.24 378 VAL A N 1
ATOM 2616 C CA . VAL A 1 401 ? -4.498 9.759 -8.534 1.00 29.20 378 VAL A CA 1
ATOM 2617 C C . VAL A 1 401 ? -3.419 10.674 -7.984 1.00 33.12 378 VAL A C 1
ATOM 2618 O O . VAL A 1 401 ? -2.830 10.381 -6.931 1.00 34.56 378 VAL A O 1
ATOM 2622 N N . ASP A 1 402 ? -3.144 11.777 -8.683 1.00 33.61 379 ASP A N 1
ATOM 2623 C CA . ASP A 1 402 ? -2.106 12.705 -8.253 1.00 30.32 379 ASP A CA 1
ATOM 2624 C C . ASP A 1 402 ? -2.398 13.199 -6.848 1.00 33.92 379 ASP A C 1
ATOM 2625 O O . ASP A 1 402 ? -1.503 13.335 -6.016 1.00 34.43 379 ASP A O 1
ATOM 2630 N N . ALA A 1 403 ? -3.670 13.463 -6.584 1.00 34.42 380 ALA A N 1
ATOM 2631 C CA . ALA A 1 403 ? -4.073 14.100 -5.350 1.00 31.47 380 ALA A CA 1
ATOM 2632 C C . ALA A 1 403 ? -4.056 13.075 -4.193 1.00 34.47 380 ALA A C 1
ATOM 2633 O O . ALA A 1 403 ? -3.635 13.394 -3.057 1.00 33.50 380 ALA A O 1
ATOM 2635 N N . CYS A 1 404 ? -4.450 11.833 -4.473 1.00 32.77 381 CYS A N 1
ATOM 2636 C CA . CYS A 1 404 ? -4.235 10.787 -3.480 1.00 32.41 381 CYS A CA 1
ATOM 2637 C C . CYS A 1 404 ? -2.758 10.741 -3.053 1.00 34.64 381 CYS A C 1
ATOM 2638 O O . CYS A 1 404 ? -2.432 10.818 -1.870 1.00 33.68 381 CYS A O 1
ATOM 2641 N N . VAL A 1 405 ? -1.858 10.674 -4.026 1.00 34.01 382 VAL A N 1
ATOM 2642 C CA . VAL A 1 405 ? -0.424 10.617 -3.722 1.00 34.94 382 VAL A CA 1
ATOM 2643 C C . VAL A 1 405 ? 0.070 11.837 -2.944 1.00 29.59 382 VAL A C 1
ATOM 2644 O O . VAL A 1 405 ? 0.872 11.710 -2.033 1.00 29.84 382 VAL A O 1
ATOM 2648 N N . ARG A 1 406 ? -0.383 13.012 -3.345 1.00 29.02 383 ARG A N 1
ATOM 2649 C CA . ARG A 1 406 ? 0.000 14.245 -2.671 1.00 31.30 383 ARG A CA 1
ATOM 2650 C C . ARG A 1 406 ? -0.560 14.242 -1.263 1.00 35.68 383 ARG A C 1
ATOM 2651 O O . ARG A 1 406 ? 0.156 14.538 -0.298 1.00 34.44 383 ARG A O 1
ATOM 2659 N N . SER A 1 407 ? -1.838 13.873 -1.143 1.00 34.35 384 SER A N 1
ATOM 2660 C CA . SER A 1 407 ? -2.443 13.775 0.161 1.00 32.79 384 SER A CA 1
ATOM 2661 C C . SER A 1 407 ? -1.607 12.913 1.050 1.00 34.16 384 SER A C 1
ATOM 2662 O O . SER A 1 407 ? -1.119 13.400 2.059 1.00 36.67 384 SER A O 1
ATOM 2665 N N . SER A 1 408 ? -1.441 11.635 0.708 1.00 33.33 385 SER A N 1
ATOM 2666 C CA . SER A 1 408 ? -0.870 10.703 1.698 1.00 35.39 385 SER A CA 1
ATOM 2667 C C . SER A 1 408 ? 0.546 11.104 2.117 1.00 34.65 385 SER A C 1
ATOM 2668 O O . SER A 1 408 ? 0.870 11.090 3.315 1.00 35.79 385 SER A O 1
ATOM 2671 N N . GLU A 1 409 ? 1.340 11.524 1.143 1.00 31.97 386 GLU A N 1
ATOM 2672 C CA . GLU A 1 409 ? 2.642 12.168 1.378 1.00 35.96 386 GLU A CA 1
ATOM 2673 C C . GLU A 1 409 ? 2.585 13.359 2.351 1.00 35.99 386 GLU A C 1
ATOM 2674 O O . GLU A 1 409 ? 3.547 13.644 3.063 1.00 34.00 386 GLU A O 1
ATOM 2680 N N . ARG A 1 410 ? 1.457 14.059 2.359 1.00 33.44 387 ARG A N 1
ATOM 2681 C CA . ARG A 1 410 ? 1.282 15.200 3.211 1.00 30.78 387 ARG A CA 1
ATOM 2682 C C . ARG A 1 410 ? 0.440 14.802 4.421 1.00 38.09 387 ARG A C 1
ATOM 2683 O O . ARG A 1 410 ? -0.260 15.634 5.063 1.00 36.32 387 ARG A O 1
ATOM 2691 N N . ASN A 1 411 ? 0.505 13.504 4.703 1.00 36.58 388 ASN A N 1
ATOM 2692 C CA . ASN A 1 411 ? -0.081 12.902 5.890 1.00 33.85 388 ASN A CA 1
ATOM 2693 C C . ASN A 1 411 ? -1.589 12.992 6.016 1.00 35.18 388 ASN A C 1
ATOM 2694 O O . ASN A 1 411 ? -2.125 13.040 7.108 1.00 35.33 388 ASN A O 1
ATOM 2699 N N . GLY A 1 412 ? -2.274 12.977 4.879 1.00 37.67 389 GLY A N 1
ATOM 2700 C CA . GLY A 1 412 ? -3.715 12.846 4.881 1.00 34.69 389 GLY A CA 1
ATOM 2701 C C . GLY A 1 412 ? -4.404 14.167 4.685 1.00 34.39 389 GLY A C 1
ATOM 2702 O O . GLY A 1 412 ? -5.586 14.274 4.948 1.00 38.44 389 GLY A O 1
ATOM 2703 N N . ALA A 1 413 ? -3.669 15.167 4.211 1.00 34.44 390 ALA A N 1
ATOM 2704 C CA . ALA A 1 413 ? -4.203 16.513 3.996 1.00 31.79 390 ALA A CA 1
ATOM 2705 C C . ALA A 1 413 ? -5.253 16.534 2.909 1.00 32.81 390 ALA A C 1
ATOM 2706 O O . ALA A 1 413 ? -5.166 15.783 1.944 1.00 34.04 390 ALA A O 1
ATOM 2708 N N . TRP A 1 414 ? -6.241 17.406 3.064 1.00 34.60 391 TRP A N 1
ATOM 2709 C CA . TRP A 1 414 ? -7.250 17.624 2.028 1.00 33.37 391 TRP A CA 1
ATOM 2710 C C . TRP A 1 414 ? -6.637 18.315 0.826 1.00 31.50 391 TRP A C 1
ATOM 2711 O O . TRP A 1 414 ? -5.854 19.240 0.970 1.00 32.75 391 TRP A O 1
ATOM 2722 N N . ILE A 1 415 ? -7.024 17.872 -0.360 1.00 32.38 392 ILE A N 1
ATOM 2723 C CA . ILE A 1 415 ? -6.485 18.365 -1.604 1.00 29.25 392 ILE A CA 1
ATOM 2724 C C . ILE A 1 415 ? -7.697 18.462 -2.471 1.00 31.41 392 ILE A C 1
ATOM 2725 O O . ILE A 1 415 ? -8.629 17.695 -2.260 1.00 33.93 392 ILE A O 1
ATOM 2730 N N . LYS A 1 416 ? -7.704 19.360 -3.458 1.00 35.53 393 LYS A N 1
ATOM 2731 C CA . LYS A 1 416 ? -8.752 19.349 -4.509 1.00 33.35 393 LYS A CA 1
ATOM 2732 C C . LYS A 1 416 ? -8.277 18.921 -5.921 1.00 33.01 393 LYS A C 1
ATOM 2733 O O . LYS A 1 416 ? -9.085 18.475 -6.786 1.00 34.87 393 LYS A O 1
ATOM 2739 N N . GLN B 1 35 ? -26.118 -24.677 41.532 1.00 56.21 12 GLN B N 1
ATOM 2740 C CA . GLN B 1 35 ? -25.826 -23.263 41.804 1.00 60.75 12 GLN B CA 1
ATOM 2741 C C . GLN B 1 35 ? -27.102 -22.425 41.959 1.00 63.49 12 GLN B C 1
ATOM 2742 O O . GLN B 1 35 ? -27.988 -22.471 41.090 1.00 61.72 12 GLN B O 1
ATOM 2748 N N . LYS B 1 36 ? -27.183 -21.650 43.049 1.00 59.80 13 LYS B N 1
ATOM 2749 C CA . LYS B 1 36 ? -28.392 -20.882 43.380 1.00 57.22 13 LYS B CA 1
ATOM 2750 C C . LYS B 1 36 ? -28.514 -19.660 42.461 1.00 56.37 13 LYS B C 1
ATOM 2751 O O . LYS B 1 36 ? -27.535 -18.952 42.221 1.00 55.72 13 LYS B O 1
ATOM 2757 N N . ARG B 1 37 ? -29.707 -19.411 41.936 1.00 53.59 14 ARG B N 1
ATOM 2758 C CA . ARG B 1 37 ? -29.853 -18.343 40.951 1.00 50.80 14 ARG B CA 1
ATOM 2759 C C . ARG B 1 37 ? -29.334 -16.988 41.399 1.00 50.27 14 ARG B C 1
ATOM 2760 O O . ARG B 1 37 ? -29.177 -16.733 42.596 1.00 50.35 14 ARG B O 1
ATOM 2768 N N . ILE B 1 38 ? -29.055 -16.123 40.425 1.00 48.15 15 ILE B N 1
ATOM 2769 C CA . ILE B 1 38 ? -28.609 -14.768 40.733 1.00 48.65 15 ILE B CA 1
ATOM 2770 C C . ILE B 1 38 ? -29.803 -13.797 40.851 1.00 46.11 15 ILE B C 1
ATOM 2771 O O . ILE B 1 38 ? -30.582 -13.626 39.911 1.00 43.93 15 ILE B O 1
ATOM 2776 N N . ARG B 1 39 ? -29.961 -13.187 42.023 1.00 46.46 16 ARG B N 1
ATOM 2777 C CA . ARG B 1 39 ? -31.045 -12.220 42.211 1.00 47.90 16 ARG B CA 1
ATOM 2778 C C . ARG B 1 39 ? -30.646 -10.903 41.582 1.00 44.98 16 ARG B C 1
ATOM 2779 O O . ARG B 1 39 ? -29.587 -10.358 41.876 1.00 43.16 16 ARG B O 1
ATOM 2787 N N . LEU B 1 40 ? -31.523 -10.399 40.727 1.00 43.73 17 LEU B N 1
ATOM 2788 C CA . LEU B 1 40 ? -31.151 -9.374 39.787 1.00 45.18 17 LEU B CA 1
ATOM 2789 C C . LEU B 1 40 ? -32.135 -8.254 39.925 1.00 44.51 17 LEU B C 1
ATOM 2790 O O . LEU B 1 40 ? -33.322 -8.500 40.138 1.00 43.63 17 LEU B O 1
ATOM 2795 N N . GLY B 1 41 ? -31.639 -7.027 39.812 1.00 42.28 18 GLY B N 1
ATOM 2796 C CA . GLY B 1 41 ? -32.510 -5.872 39.749 1.00 45.68 18 GLY B CA 1
ATOM 2797 C C . GLY B 1 41 ? -32.211 -5.105 38.473 1.00 47.41 18 GLY B C 1
ATOM 2798 O O . GLY B 1 41 ? -31.181 -5.355 37.849 1.00 46.34 18 GLY B O 1
ATOM 2807 N N . VAL B 1 43 ? -32.599 -1.056 36.381 1.00 50.51 20 VAL B N 1
ATOM 2808 C CA . VAL B 1 43 ? -32.841 0.370 36.523 1.00 48.62 20 VAL B CA 1
ATOM 2809 C C . VAL B 1 43 ? -33.097 0.908 35.124 1.00 54.15 20 VAL B C 1
ATOM 2810 O O . VAL B 1 43 ? -32.202 0.837 34.275 1.00 56.56 20 VAL B O 1
ATOM 2814 N N . GLY B 1 44 ? -34.292 1.432 34.849 1.00 54.33 21 GLY B N 1
ATOM 2815 C CA . GLY B 1 44 ? -34.617 1.851 33.488 1.00 53.66 21 GLY B CA 1
ATOM 2816 C C . GLY B 1 44 ? -35.277 0.686 32.774 1.00 60.72 21 GLY B C 1
ATOM 2817 O O . GLY B 1 44 ? -35.411 -0.390 33.368 1.00 61.53 21 GLY B O 1
ATOM 2818 N N . GLY B 1 45 ? -35.691 0.868 31.519 1.00 60.24 22 GLY B N 1
ATOM 2819 C CA . GLY B 1 45 ? -36.500 -0.145 30.845 1.00 58.43 22 GLY B CA 1
ATOM 2820 C C . GLY B 1 45 ? -37.940 -0.232 31.360 1.00 65.57 22 GLY B C 1
ATOM 2821 O O . GLY B 1 45 ? -38.583 0.794 31.663 1.00 66.28 22 GLY B O 1
ATOM 2822 N N . GLY B 1 46 ? -38.462 -1.455 31.462 1.00 64.22 23 GLY B N 1
ATOM 2823 C CA . GLY B 1 46 ? -39.828 -1.652 31.940 1.00 65.21 23 GLY B CA 1
ATOM 2824 C C . GLY B 1 46 ? -40.914 -1.012 31.075 1.00 70.49 23 GLY B C 1
ATOM 2825 O O . GLY B 1 46 ? -42.047 -1.509 30.984 1.00 70.56 23 GLY B O 1
ATOM 2826 N N . ALA B 1 49 ? -40.316 -0.019 26.053 1.00 75.27 26 ALA B N 1
ATOM 2827 C CA . ALA B 1 49 ? -38.923 0.198 25.627 1.00 75.70 26 ALA B CA 1
ATOM 2828 C C . ALA B 1 49 ? -38.259 -1.103 25.189 1.00 65.69 26 ALA B C 1
ATOM 2829 O O . ALA B 1 49 ? -38.233 -2.071 25.962 1.00 59.84 26 ALA B O 1
ATOM 2831 N N . PHE B 1 50 ? -37.718 -1.127 23.966 1.00 63.47 27 PHE B N 1
ATOM 2832 C CA . PHE B 1 50 ? -36.974 -2.311 23.528 1.00 60.87 27 PHE B CA 1
ATOM 2833 C C . PHE B 1 50 ? -35.942 -2.646 24.615 1.00 58.25 27 PHE B C 1
ATOM 2834 O O . PHE B 1 50 ? -35.988 -3.717 25.218 1.00 54.43 27 PHE B O 1
ATOM 2842 N N . ILE B 1 51 ? -35.044 -1.710 24.904 1.00 59.46 28 ILE B N 1
ATOM 2843 C CA . ILE B 1 51 ? -33.835 -2.060 25.644 1.00 57.05 28 ILE B CA 1
ATOM 2844 C C . ILE B 1 51 ? -34.042 -2.986 26.852 1.00 52.20 28 ILE B C 1
ATOM 2845 O O . ILE B 1 51 ? -33.242 -3.920 27.051 1.00 45.84 28 ILE B O 1
ATOM 2850 N N . GLY B 1 52 ? -35.106 -2.729 27.628 1.00 51.80 29 GLY B N 1
ATOM 2851 C CA . GLY B 1 52 ? -35.365 -3.438 28.877 1.00 46.74 29 GLY B CA 1
ATOM 2852 C C . GLY B 1 52 ? -35.935 -4.824 28.680 1.00 45.22 29 GLY B C 1
ATOM 2853 O O . GLY B 1 52 ? -35.635 -5.755 29.420 1.00 41.62 29 GLY B O 1
ATOM 2854 N N . ALA B 1 53 ? -36.771 -4.953 27.659 1.00 47.97 30 ALA B N 1
ATOM 2855 C CA . ALA B 1 53 ? -37.271 -6.243 27.217 1.00 45.40 30 ALA B CA 1
ATOM 2856 C C . ALA B 1 53 ? -36.121 -7.149 26.802 1.00 43.96 30 ALA B C 1
ATOM 2857 O O . ALA B 1 53 ? -36.215 -8.372 26.882 1.00 45.18 30 ALA B O 1
ATOM 2859 N N . VAL B 1 54 ? -35.030 -6.556 26.341 1.00 41.54 31 VAL B N 1
ATOM 2860 C CA . VAL B 1 54 ? -33.971 -7.363 25.781 1.00 40.59 31 VAL B CA 1
ATOM 2861 C C . VAL B 1 54 ? -33.066 -7.927 26.859 1.00 40.53 31 VAL B C 1
ATOM 2862 O O . VAL B 1 54 ? -32.756 -9.134 26.876 1.00 37.44 31 VAL B O 1
ATOM 2866 N N . HIS B 1 55 ? -32.632 -7.051 27.761 1.00 40.63 32 HIS B N 1
ATOM 2867 C CA . HIS B 1 55 ? -31.872 -7.506 28.916 1.00 40.51 32 HIS B CA 1
ATOM 2868 C C . HIS B 1 55 ? -32.685 -8.539 29.734 1.00 39.52 32 HIS B C 1
ATOM 2869 O O . HIS B 1 55 ? -32.150 -9.570 30.177 1.00 37.80 32 HIS B O 1
ATOM 2876 N N . ARG B 1 56 ? -33.976 -8.290 29.916 1.00 35.75 33 ARG B N 1
ATOM 2877 C CA . ARG B 1 56 ? -34.773 -9.268 30.626 1.00 37.60 33 ARG B CA 1
ATOM 2878 C C . ARG B 1 56 ? -34.818 -10.631 29.938 1.00 39.88 33 ARG B C 1
ATOM 2879 O O . ARG B 1 56 ? -34.734 -11.646 30.624 1.00 40.16 33 ARG B O 1
ATOM 2887 N N . ILE B 1 57 ? -34.930 -10.677 28.606 1.00 39.14 34 ILE B N 1
ATOM 2888 C CA . ILE B 1 57 ? -34.772 -11.948 27.901 1.00 36.45 34 ILE B CA 1
ATOM 2889 C C . ILE B 1 57 ? -33.330 -12.449 28.004 1.00 36.82 34 ILE B C 1
ATOM 2890 O O . ILE B 1 57 ? -33.069 -13.617 28.281 1.00 37.85 34 ILE B O 1
ATOM 2895 N N . ALA B 1 58 ? -32.375 -11.572 27.778 1.00 34.95 35 ALA B N 1
ATOM 2896 C CA . ALA B 1 58 ? -30.999 -12.001 27.939 1.00 37.53 35 ALA B CA 1
ATOM 2897 C C . ALA B 1 58 ? -30.745 -12.659 29.312 1.00 39.38 35 ALA B C 1
ATOM 2898 O O . ALA B 1 58 ? -29.952 -13.588 29.419 1.00 38.25 35 ALA B O 1
ATOM 2900 N N . ALA B 1 59 ? -31.410 -12.184 30.367 1.00 40.19 36 ALA B N 1
ATOM 2901 C CA . ALA B 1 59 ? -31.196 -12.777 31.706 1.00 42.11 36 ALA B CA 1
ATOM 2902 C C . ALA B 1 59 ? -31.907 -14.103 31.878 1.00 38.81 36 ALA B C 1
ATOM 2903 O O . ALA B 1 59 ? -31.333 -15.039 32.438 1.00 38.61 36 ALA B O 1
ATOM 2905 N N . ARG B 1 60 ? -33.138 -14.173 31.371 1.00 36.74 37 ARG B N 1
ATOM 2906 C CA . ARG B 1 60 ? -33.966 -15.362 31.516 1.00 38.85 37 ARG B CA 1
ATOM 2907 C C . ARG B 1 60 ? -33.445 -16.528 30.721 1.00 42.05 37 ARG B C 1
ATOM 2908 O O . ARG B 1 60 ? -33.650 -17.679 31.116 1.00 41.92 37 ARG B O 1
ATOM 2916 N N . LEU B 1 61 ? -32.766 -16.241 29.606 1.00 41.14 38 LEU B N 1
ATOM 2917 C CA . LEU B 1 61 ? -32.671 -17.253 28.565 1.00 39.23 38 LEU B CA 1
ATOM 2918 C C . LEU B 1 61 ? -31.916 -18.467 29.030 1.00 39.57 38 LEU B C 1
ATOM 2919 O O . LEU B 1 61 ? -32.387 -19.582 28.879 1.00 41.21 38 LEU B O 1
ATOM 2924 N N . ASP B 1 62 ? -30.747 -18.260 29.608 1.00 42.88 39 ASP B N 1
ATOM 2925 C CA . ASP B 1 62 ? -29.950 -19.395 30.073 1.00 43.90 39 ASP B CA 1
ATOM 2926 C C . ASP B 1 62 ? -30.344 -19.861 31.497 1.00 46.17 39 ASP B C 1
ATOM 2927 O O . ASP B 1 62 ? -29.720 -20.790 32.030 1.00 43.81 39 ASP B O 1
ATOM 2932 N N . ASP B 1 63 ? -31.353 -19.202 32.097 1.00 43.89 40 ASP B N 1
ATOM 2933 C CA . ASP B 1 63 ? -31.875 -19.552 33.432 1.00 44.38 40 ASP B CA 1
ATOM 2934 C C . ASP B 1 63 ? -30.907 -19.267 34.628 1.00 44.85 40 ASP B C 1
ATOM 2935 O O . ASP B 1 63 ? -30.958 -19.933 35.656 1.00 44.00 40 ASP B O 1
ATOM 2940 N N . HIS B 1 64 ? -30.049 -18.259 34.489 1.00 45.41 41 HIS B N 1
ATOM 2941 C CA . HIS B 1 64 ? -29.073 -17.907 35.520 1.00 43.11 41 HIS B CA 1
ATOM 2942 C C . HIS B 1 64 ? -29.566 -16.890 36.549 1.00 43.71 41 HIS B C 1
ATOM 2943 O O . HIS B 1 64 ? -28.900 -16.665 37.566 1.00 44.72 41 HIS B O 1
ATOM 2950 N N . TYR B 1 65 ? -30.698 -16.252 36.276 1.00 38.98 42 TYR B N 1
ATOM 2951 C CA . TYR B 1 65 ? -31.082 -15.086 37.044 1.00 42.02 42 TYR B CA 1
ATOM 2952 C C . TYR B 1 65 ? -32.588 -15.100 37.353 1.00 46.91 42 TYR B C 1
ATOM 2953 O O . TYR B 1 65 ? -33.395 -15.419 36.464 1.00 46.14 42 TYR B O 1
ATOM 2962 N N . GLU B 1 66 ? -32.986 -14.764 38.586 1.00 43.81 43 GLU B N 1
ATOM 2963 C CA . GLU B 1 66 ? -34.366 -14.348 38.754 1.00 43.80 43 GLU B CA 1
ATOM 2964 C C . GLU B 1 66 ? -34.386 -12.863 38.967 1.00 44.12 43 GLU B C 1
ATOM 2965 O O . GLU B 1 66 ? -33.622 -12.339 39.761 1.00 45.89 43 GLU B O 1
ATOM 2971 N N . LEU B 1 67 ? -35.241 -12.187 38.213 1.00 43.01 44 LEU B N 1
ATOM 2972 C CA . LEU B 1 67 ? -35.374 -10.750 38.304 1.00 45.60 44 LEU B CA 1
ATOM 2973 C C . LEU B 1 67 ? -36.302 -10.368 39.469 1.00 47.30 44 LEU B C 1
ATOM 2974 O O . LEU B 1 67 ? -37.508 -10.563 39.379 1.00 51.01 44 LEU B O 1
ATOM 2979 N N . VAL B 1 68 ? -35.769 -9.807 40.549 1.00 44.75 45 VAL B N 1
ATOM 2980 C CA . VAL B 1 68 ? -36.589 -9.621 41.750 1.00 43.07 45 VAL B CA 1
ATOM 2981 C C . VAL B 1 68 ? -36.919 -8.172 42.135 1.00 45.69 45 VAL B C 1
ATOM 2982 O O . VAL B 1 68 ? -37.784 -7.937 42.976 1.00 46.75 45 VAL B O 1
ATOM 2986 N N . ALA B 1 69 ? -36.260 -7.202 41.518 1.00 45.57 46 ALA B N 1
ATOM 2987 C CA . ALA B 1 69 ? -36.394 -5.825 41.958 1.00 43.79 46 ALA B CA 1
ATOM 2988 C C . ALA B 1 69 ? -36.286 -4.851 40.808 1.00 49.18 46 ALA B C 1
ATOM 2989 O O . ALA B 1 69 ? -35.800 -5.203 39.741 1.00 48.30 46 ALA B O 1
ATOM 2991 N N . GLY B 1 70 ? -36.676 -3.603 41.021 1.00 50.11 47 GLY B N 1
ATOM 2992 C CA . GLY B 1 70 ? -36.353 -2.620 40.014 1.00 52.64 47 GLY B CA 1
ATOM 2993 C C . GLY B 1 70 ? -36.888 -1.208 40.099 1.00 56.45 47 GLY B C 1
ATOM 2994 O O . GLY B 1 70 ? -38.071 -0.998 40.322 1.00 60.74 47 GLY B O 1
ATOM 2995 N N . ALA B 1 71 ? -36.002 -0.239 39.891 1.00 52.08 48 ALA B N 1
ATOM 2996 C CA . ALA B 1 71 ? -36.394 1.136 39.609 1.00 57.65 48 ALA B CA 1
ATOM 2997 C C . ALA B 1 71 ? -36.687 1.351 38.108 1.00 61.75 48 ALA B C 1
ATOM 2998 O O . ALA B 1 71 ? -35.870 1.931 37.379 1.00 61.09 48 ALA B O 1
ATOM 3000 N N . LEU B 1 72 ? -37.855 0.907 37.650 1.00 62.84 49 LEU B N 1
ATOM 3001 C CA . LEU B 1 72 ? -38.162 0.928 36.223 1.00 61.73 49 LEU B CA 1
ATOM 3002 C C . LEU B 1 72 ? -38.535 2.302 35.674 1.00 65.37 49 LEU B C 1
ATOM 3003 O O . LEU B 1 72 ? -38.742 2.457 34.463 1.00 70.03 49 LEU B O 1
ATOM 3008 N N . SER B 1 73 ? -38.606 3.302 36.547 1.00 66.53 50 SER B N 1
ATOM 3009 C CA . SER B 1 73 ? -38.989 4.648 36.119 1.00 70.02 50 SER B CA 1
ATOM 3010 C C . SER B 1 73 ? -38.728 5.684 37.207 1.00 69.80 50 SER B C 1
ATOM 3011 O O . SER B 1 73 ? -38.553 5.345 38.371 1.00 65.98 50 SER B O 1
ATOM 3014 N N . SER B 1 74 ? -38.709 6.952 36.812 1.00 74.09 51 SER B N 1
ATOM 3015 C CA . SER B 1 74 ? -38.498 8.051 37.749 1.00 72.80 51 SER B CA 1
ATOM 3016 C C . SER B 1 74 ? -39.808 8.543 38.353 1.00 74.91 51 SER B C 1
ATOM 3017 O O . SER B 1 74 ? -39.859 8.873 39.537 1.00 76.97 51 SER B O 1
ATOM 3020 N N . THR B 1 75 ? -40.864 8.594 37.546 1.00 74.84 52 THR B N 1
ATOM 3021 C CA . THR B 1 75 ? -42.207 8.872 38.069 1.00 78.12 52 THR B CA 1
ATOM 3022 C C . THR B 1 75 ? -42.825 7.606 38.662 1.00 77.69 52 THR B C 1
ATOM 3023 O O . THR B 1 75 ? -42.932 6.593 37.979 1.00 79.48 52 THR B O 1
ATOM 3027 N N . PRO B 1 76 ? -43.241 7.663 39.937 1.00 79.81 53 PRO B N 1
ATOM 3028 C CA . PRO B 1 76 ? -43.677 6.478 40.699 1.00 78.30 53 PRO B CA 1
ATOM 3029 C C . PRO B 1 76 ? -44.914 5.810 40.112 1.00 78.43 53 PRO B C 1
ATOM 3030 O O . PRO B 1 76 ? -45.132 4.604 40.308 1.00 76.17 53 PRO B O 1
ATOM 3034 N N . GLU B 1 77 ? -45.722 6.592 39.408 1.00 77.01 54 GLU B N 1
ATOM 3035 C CA . GLU B 1 77 ? -46.939 6.059 38.833 1.00 80.43 54 GLU B CA 1
ATOM 3036 C C . GLU B 1 77 ? -46.578 4.990 37.802 1.00 78.00 54 GLU B C 1
ATOM 3037 O O . GLU B 1 77 ? -47.166 3.908 37.769 1.00 77.90 54 GLU B O 1
ATOM 3043 N N . LYS B 1 78 ? -45.590 5.300 36.971 1.00 78.85 55 LYS B N 1
ATOM 3044 C CA . LYS B 1 78 ? -45.036 4.338 36.024 1.00 76.32 55 LYS B CA 1
ATOM 3045 C C . LYS B 1 78 ? -44.295 3.237 36.769 1.00 73.77 55 LYS B C 1
ATOM 3046 O O . LYS B 1 78 ? -44.517 2.053 36.514 1.00 71.66 55 LYS B O 1
ATOM 3052 N N . ALA B 1 79 ? -43.412 3.636 37.685 1.00 71.04 56 ALA B N 1
ATOM 3053 C CA . ALA B 1 79 ? -42.591 2.694 38.424 1.00 67.22 56 ALA B CA 1
ATOM 3054 C C . ALA B 1 79 ? -43.434 1.593 39.047 1.00 71.62 56 ALA B C 1
ATOM 3055 O O . ALA B 1 79 ? -43.011 0.433 39.083 1.00 70.99 56 ALA B O 1
ATOM 3057 N N . GLU B 1 80 ? -44.629 1.934 39.529 1.00 73.26 57 GLU B N 1
ATOM 3058 C CA . GLU B 1 80 ? -45.520 0.899 40.065 1.00 74.68 57 GLU B CA 1
ATOM 3059 C C . GLU B 1 80 ? -46.237 0.134 38.945 1.00 68.36 57 GLU B C 1
ATOM 3060 O O . GLU B 1 80 ? -46.439 -1.081 39.047 1.00 66.10 57 GLU B O 1
ATOM 3066 N N . ALA B 1 81 ? -46.647 0.851 37.899 1.00 65.90 58 ALA B N 1
ATOM 3067 C CA . ALA B 1 81 ? -47.247 0.207 36.732 1.00 68.50 58 ALA B CA 1
ATOM 3068 C C . ALA B 1 81 ? -46.251 -0.774 36.128 1.00 67.77 58 ALA B C 1
ATOM 3069 O O . ALA B 1 81 ? -46.578 -1.923 35.834 1.00 65.28 58 ALA B O 1
ATOM 3071 N N . SER B 1 82 ? -45.017 -0.325 35.959 1.00 67.56 59 SER B N 1
ATOM 3072 C CA . SER B 1 82 ? -44.006 -1.209 35.430 1.00 67.98 59 SER B CA 1
ATOM 3073 C C . SER B 1 82 ? -43.840 -2.434 36.327 1.00 64.15 59 SER B C 1
ATOM 3074 O O . SER B 1 82 ? -43.889 -3.562 35.828 1.00 64.49 59 SER B O 1
ATOM 3077 N N . GLY B 1 83 ? -43.679 -2.228 37.637 1.00 61.58 60 GLY B N 1
ATOM 3078 C CA . GLY B 1 83 ? -43.502 -3.336 38.573 1.00 58.60 60 GLY B CA 1
ATOM 3079 C C . GLY B 1 83 ? -44.627 -4.370 38.577 1.00 59.07 60 GLY B C 1
ATOM 3080 O O . GLY B 1 83 ? -44.407 -5.592 38.623 1.00 55.26 60 GLY B O 1
ATOM 3081 N N . ARG B 1 84 ? -45.854 -3.870 38.525 1.00 63.47 61 ARG B N 1
ATOM 3082 C CA . ARG B 1 84 ? -47.024 -4.733 38.514 1.00 64.03 61 ARG B CA 1
ATOM 3083 C C . ARG B 1 84 ? -47.032 -5.545 37.227 1.00 61.16 61 ARG B C 1
ATOM 3084 O O . ARG B 1 84 ? -47.450 -6.692 37.208 1.00 58.37 61 ARG B O 1
ATOM 3092 N N . GLU B 1 85 ? -46.560 -4.925 36.153 1.00 63.97 62 GLU B N 1
ATOM 3093 C CA . GLU B 1 85 ? -46.458 -5.572 34.860 1.00 61.49 62 GLU B CA 1
ATOM 3094 C C . GLU B 1 85 ? -45.464 -6.716 34.880 1.00 62.70 62 GLU B C 1
ATOM 3095 O O . GLU B 1 85 ? -45.768 -7.823 34.411 1.00 60.40 62 GLU B O 1
ATOM 3101 N N . LEU B 1 86 ? -44.268 -6.453 35.404 1.00 57.70 63 LEU B N 1
ATOM 3102 C CA . LEU B 1 86 ? -43.243 -7.489 35.439 1.00 56.46 63 LEU B CA 1
ATOM 3103 C C . LEU B 1 86 ? -43.542 -8.541 36.487 1.00 54.91 63 LEU B C 1
ATOM 3104 O O . LEU B 1 86 ? -42.713 -9.416 36.776 1.00 52.14 63 LEU B O 1
ATOM 3109 N N . GLY B 1 87 ? -44.738 -8.444 37.060 1.00 56.98 64 GLY B N 1
ATOM 3110 C CA . GLY B 1 87 ? -45.116 -9.278 38.182 1.00 54.63 64 GLY B CA 1
ATOM 3111 C C . GLY B 1 87 ? -44.087 -9.265 39.302 1.00 56.71 64 GLY B C 1
ATOM 3112 O O . GLY B 1 87 ? -43.580 -10.328 39.688 1.00 60.86 64 GLY B O 1
ATOM 3113 N N . LEU B 1 88 ? -43.769 -8.077 39.819 1.00 52.74 65 LEU B N 1
ATOM 3114 C CA . LEU B 1 88 ? -42.833 -7.948 40.932 1.00 51.34 65 LEU B CA 1
ATOM 3115 C C . LEU B 1 88 ? -43.529 -7.621 42.262 1.00 53.15 65 LEU B C 1
ATOM 3116 O O . LEU B 1 88 ? -44.523 -6.861 42.302 1.00 51.71 65 LEU B O 1
ATOM 3121 N N . ASP B 1 89 ? -42.996 -8.176 43.351 1.00 53.23 66 ASP B N 1
ATOM 3122 C CA . ASP B 1 89 ? -43.454 -7.814 44.698 1.00 52.04 66 ASP B CA 1
ATOM 3123 C C . ASP B 1 89 ? -43.305 -6.286 44.896 1.00 53.57 66 ASP B C 1
ATOM 3124 O O . ASP B 1 89 ? -42.207 -5.737 44.828 1.00 52.97 66 ASP B O 1
ATOM 3129 N N . PRO B 1 90 ? -44.422 -5.586 45.136 1.00 54.35 67 PRO B N 1
ATOM 3130 C CA . PRO B 1 90 ? -44.328 -4.118 45.174 1.00 53.39 67 PRO B CA 1
ATOM 3131 C C . PRO B 1 90 ? -43.356 -3.628 46.250 1.00 52.41 67 PRO B C 1
ATOM 3132 O O . PRO B 1 90 ? -42.892 -2.491 46.185 1.00 52.39 67 PRO B O 1
ATOM 3136 N N . SER B 1 91 ? -43.076 -4.487 47.231 1.00 52.29 68 SER B N 1
ATOM 3137 C CA . SER B 1 91 ? -42.110 -4.224 48.287 1.00 48.89 68 SER B CA 1
ATOM 3138 C C . SER B 1 91 ? -40.818 -3.821 47.624 1.00 49.52 68 SER B C 1
ATOM 3139 O O . SER B 1 91 ? -40.092 -2.944 48.086 1.00 46.32 68 SER B O 1
ATOM 3142 N N . ARG B 1 92 ? -40.584 -4.459 46.487 1.00 52.42 69 ARG B N 1
ATOM 3143 C CA . ARG B 1 92 ? -39.307 -4.421 45.801 1.00 51.54 69 ARG B CA 1
ATOM 3144 C C . ARG B 1 92 ? -39.284 -3.570 44.502 1.00 49.53 69 ARG B C 1
ATOM 3145 O O . ARG B 1 92 ? -38.314 -3.566 43.788 1.00 52.26 69 ARG B O 1
ATOM 3153 N N . VAL B 1 93 ? -40.351 -2.846 44.210 1.00 52.30 70 VAL B N 1
ATOM 3154 C CA . VAL B 1 93 ? -40.374 -1.897 43.095 1.00 53.20 70 VAL B CA 1
ATOM 3155 C C . VAL B 1 93 ? -40.103 -0.472 43.581 1.00 55.72 70 VAL B C 1
ATOM 3156 O O . VAL B 1 93 ? -40.943 0.131 44.255 1.00 55.49 70 VAL B O 1
ATOM 3160 N N . TYR B 1 94 ? -38.940 0.070 43.228 1.00 56.46 71 TYR B N 1
ATOM 3161 C CA . TYR B 1 94 ? -38.555 1.411 43.657 1.00 54.34 71 TYR B CA 1
ATOM 3162 C C . TYR B 1 94 ? -38.791 2.456 42.571 1.00 55.82 71 TYR B C 1
ATOM 3163 O O . TYR B 1 94 ? -39.353 2.167 41.515 1.00 55.80 71 TYR B O 1
ATOM 3172 N N . SER B 1 95 ? -38.380 3.686 42.853 1.00 58.96 72 SER B N 1
ATOM 3173 C CA . SER B 1 95 ? -38.556 4.781 41.911 1.00 56.56 72 SER B CA 1
ATOM 3174 C C . SER B 1 95 ? -37.380 5.710 42.032 1.00 56.72 72 SER B C 1
ATOM 3175 O O . SER B 1 95 ? -37.420 6.836 41.553 1.00 60.95 72 SER B O 1
ATOM 3178 N N . ASP B 1 96 ? -36.332 5.215 42.677 1.00 55.64 73 ASP B N 1
ATOM 3179 C CA . ASP B 1 96 ? -35.121 5.970 42.909 1.00 54.84 73 ASP B CA 1
ATOM 3180 C C . ASP B 1 96 ? -33.991 4.978 43.048 1.00 55.33 73 ASP B C 1
ATOM 3181 O O . ASP B 1 96 ? -33.875 4.297 44.065 1.00 57.59 73 ASP B O 1
ATOM 3186 N N . PHE B 1 97 ? -33.147 4.880 42.036 1.00 54.52 74 PHE B N 1
ATOM 3187 C CA . PHE B 1 97 ? -32.072 3.903 42.117 1.00 54.21 74 PHE B CA 1
ATOM 3188 C C . PHE B 1 97 ? -31.287 4.062 43.421 1.00 53.66 74 PHE B C 1
ATOM 3189 O O . PHE B 1 97 ? -30.862 3.067 43.997 1.00 56.64 74 PHE B O 1
ATOM 3197 N N . LYS B 1 98 ? -31.105 5.288 43.906 1.00 52.59 75 LYS B N 1
ATOM 3198 C CA . LYS B 1 98 ? -30.315 5.469 45.126 1.00 55.43 75 LYS B CA 1
ATOM 3199 C C . LYS B 1 98 ? -30.971 4.785 46.342 1.00 57.05 75 LYS B C 1
ATOM 3200 O O . LYS B 1 98 ? -30.313 4.022 47.060 1.00 56.92 75 LYS B O 1
ATOM 3206 N N . GLU B 1 99 ? -32.261 5.041 46.561 1.00 54.80 76 GLU B N 1
ATOM 3207 C CA . GLU B 1 99 ? -33.010 4.337 47.586 1.00 55.69 76 GLU B CA 1
ATOM 3208 C C . GLU B 1 99 ? -32.877 2.841 47.314 1.00 57.41 76 GLU B C 1
ATOM 3209 O O . GLU B 1 99 ? -32.405 2.062 48.166 1.00 55.72 76 GLU B O 1
ATOM 3223 N N . ALA B 1 101 ? -30.837 1.040 45.835 1.00 51.39 78 ALA B N 1
ATOM 3224 C CA . ALA B 1 101 ? -29.531 0.488 46.192 1.00 51.86 78 ALA B CA 1
ATOM 3225 C C . ALA B 1 101 ? -29.263 0.475 47.718 1.00 53.67 78 ALA B C 1
ATOM 3226 O O . ALA B 1 101 ? -28.850 -0.549 48.292 1.00 49.05 78 ALA B O 1
ATOM 3228 N N . ILE B 1 102 ? -29.500 1.611 48.373 1.00 53.47 79 ILE B N 1
ATOM 3229 C CA . ILE B 1 102 ? -29.388 1.655 49.823 1.00 54.95 79 ILE B CA 1
ATOM 3230 C C . ILE B 1 102 ? -30.150 0.488 50.456 1.00 55.46 79 ILE B C 1
ATOM 3231 O O . ILE B 1 102 ? -29.611 -0.205 51.335 1.00 55.34 79 ILE B O 1
ATOM 3236 N N . ARG B 1 103 ? -31.389 0.263 50.014 1.00 50.29 80 ARG B N 1
ATOM 3237 C CA . ARG B 1 103 ? -32.218 -0.744 50.664 1.00 52.41 80 ARG B CA 1
ATOM 3238 C C . ARG B 1 103 ? -31.824 -2.207 50.362 1.00 53.69 80 ARG B C 1
ATOM 3239 O O . ARG B 1 103 ? -31.839 -3.060 51.261 1.00 52.53 80 ARG B O 1
ATOM 3247 N N . GLU B 1 104 ? -31.444 -2.492 49.115 1.00 53.76 81 GLU B N 1
ATOM 3248 C CA . GLU B 1 104 ? -31.178 -3.878 48.698 1.00 52.22 81 GLU B CA 1
ATOM 3249 C C . GLU B 1 104 ? -29.831 -4.404 49.211 1.00 52.67 81 GLU B C 1
ATOM 3250 O O . GLU B 1 104 ? -29.632 -5.618 49.366 1.00 52.54 81 GLU B O 1
ATOM 3256 N N . ALA B 1 105 ? -28.905 -3.485 49.468 1.00 51.37 82 ALA B N 1
ATOM 3257 C CA . ALA B 1 105 ? -27.606 -3.859 50.010 1.00 51.39 82 ALA B CA 1
ATOM 3258 C C . ALA B 1 105 ? -27.783 -4.457 51.420 1.00 54.98 82 ALA B C 1
ATOM 3259 O O . ALA B 1 105 ? -27.141 -5.462 51.791 1.00 48.62 82 ALA B O 1
ATOM 3261 N N . LYS B 1 106 ? -28.691 -3.845 52.181 1.00 55.04 83 LYS B N 1
ATOM 3262 C CA . LYS B 1 106 ? -28.958 -4.235 53.569 1.00 57.95 83 LYS B CA 1
ATOM 3263 C C . LYS B 1 106 ? -30.074 -5.286 53.693 1.00 55.19 83 LYS B C 1
ATOM 3264 O O . LYS B 1 106 ? -30.383 -5.747 54.770 1.00 53.80 83 LYS B O 1
ATOM 3270 N N . LEU B 1 107 ? -30.632 -5.699 52.567 1.00 56.39 84 LEU B N 1
ATOM 3271 C CA . LEU B 1 107 ? -31.874 -6.450 52.557 1.00 55.44 84 LEU B CA 1
ATOM 3272 C C . LEU B 1 107 ? -31.806 -7.978 52.656 1.00 54.25 84 LEU B C 1
ATOM 3273 O O . LEU B 1 107 ? -32.841 -8.621 52.610 1.00 56.35 84 LEU B O 1
ATOM 3278 N N . LYS B 1 108 ? -30.616 -8.548 52.795 1.00 54.73 85 LYS B N 1
ATOM 3279 C CA . LYS B 1 108 ? -30.419 -10.014 52.938 1.00 61.98 85 LYS B CA 1
ATOM 3280 C C . LYS B 1 108 ? -31.049 -10.967 51.879 1.00 63.84 85 LYS B C 1
ATOM 3281 O O . LYS B 1 108 ? -30.520 -12.042 51.592 1.00 61.12 85 LYS B O 1
ATOM 3287 N N . ASN B 1 109 ? -32.188 -10.575 51.333 1.00 64.04 86 ASN B N 1
ATOM 3288 C CA . ASN B 1 109 ? -32.857 -11.322 50.291 1.00 61.60 86 ASN B CA 1
ATOM 3289 C C . ASN B 1 109 ? -32.581 -10.557 48.987 1.00 61.69 86 ASN B C 1
ATOM 3290 O O . ASN B 1 109 ? -33.073 -10.931 47.904 1.00 57.93 86 ASN B O 1
ATOM 3295 N N . GLY B 1 110 ? -31.784 -9.487 49.115 1.00 56.87 87 GLY B N 1
ATOM 3296 C CA . GLY B 1 110 ? -31.642 -8.457 48.089 1.00 54.44 87 GLY B CA 1
ATOM 3297 C C . GLY B 1 110 ? -30.794 -8.750 46.852 1.00 54.96 87 GLY B C 1
ATOM 3298 O O . GLY B 1 110 ? -29.966 -9.686 46.797 1.00 53.16 87 GLY B O 1
ATOM 3299 N N . ILE B 1 111 ? -31.000 -7.936 45.828 1.00 52.28 88 ILE B N 1
ATOM 3300 C CA . ILE B 1 111 ? -30.353 -8.220 44.565 1.00 47.63 88 ILE B CA 1
ATOM 3301 C C . ILE B 1 111 ? -28.839 -8.381 44.732 1.00 49.64 88 ILE B C 1
ATOM 3302 O O . ILE B 1 111 ? -28.212 -7.724 45.561 1.00 52.64 88 ILE B O 1
ATOM 3307 N N . GLU B 1 112 ? -28.277 -9.297 43.951 1.00 49.17 89 GLU B N 1
ATOM 3308 C CA . GLU B 1 112 ? -26.855 -9.599 43.955 1.00 46.91 89 GLU B CA 1
ATOM 3309 C C . GLU B 1 112 ? -26.155 -8.827 42.828 1.00 48.44 89 GLU B C 1
ATOM 3310 O O . GLU B 1 112 ? -24.975 -8.493 42.929 1.00 49.92 89 GLU B O 1
ATOM 3316 N N . ALA B 1 113 ? -26.895 -8.557 41.751 1.00 46.27 90 ALA B N 1
ATOM 3317 C CA . ALA B 1 113 ? -26.429 -7.709 40.677 1.00 42.91 90 ALA B CA 1
ATOM 3318 C C . ALA B 1 113 ? -27.601 -6.924 40.139 1.00 44.95 90 ALA B C 1
ATOM 3319 O O . ALA B 1 113 ? -28.760 -7.301 40.335 1.00 45.10 90 ALA B O 1
ATOM 3321 N N . VAL B 1 114 ? -27.292 -5.832 39.451 1.00 42.91 91 VAL B N 1
ATOM 3322 C CA . VAL B 1 114 ? -28.305 -5.032 38.802 1.00 42.65 91 VAL B CA 1
ATOM 3323 C C . VAL B 1 114 ? -27.901 -4.618 37.353 1.00 45.03 91 VAL B C 1
ATOM 3324 O O . VAL B 1 114 ? -26.725 -4.427 37.018 1.00 43.26 91 VAL B O 1
ATOM 3328 N N . ALA B 1 115 ? -28.909 -4.471 36.507 1.00 44.29 92 ALA B N 1
ATOM 3329 C CA . ALA B 1 115 ? -28.732 -4.146 35.109 1.00 43.12 92 ALA B CA 1
ATOM 3330 C C . ALA B 1 115 ? -29.102 -2.697 34.887 1.00 43.04 92 ALA B C 1
ATOM 3331 O O . ALA B 1 115 ? -30.219 -2.298 35.179 1.00 45.21 92 ALA B O 1
ATOM 3333 N N . ILE B 1 116 ? -28.194 -1.895 34.365 1.00 40.32 93 ILE B N 1
ATOM 3334 C CA . ILE B 1 116 ? -28.542 -0.507 34.222 1.00 42.07 93 ILE B CA 1
ATOM 3335 C C . ILE B 1 116 ? -28.940 -0.270 32.794 1.00 47.86 93 ILE B C 1
ATOM 3336 O O . ILE B 1 116 ? -28.170 -0.496 31.881 1.00 49.44 93 ILE B O 1
ATOM 3341 N N . VAL B 1 117 ? -30.152 0.195 32.577 1.00 49.50 94 VAL B N 1
ATOM 3342 C CA . VAL B 1 117 ? -30.613 0.314 31.221 1.00 48.75 94 VAL B CA 1
ATOM 3343 C C . VAL B 1 117 ? -31.092 1.723 30.980 1.00 51.29 94 VAL B C 1
ATOM 3344 O O . VAL B 1 117 ? -31.789 2.005 30.012 1.00 56.15 94 VAL B O 1
ATOM 3348 N N . THR B 1 118 ? -30.687 2.635 31.843 1.00 51.54 95 THR B N 1
ATOM 3349 C CA . THR B 1 118 ? -31.064 4.027 31.642 1.00 53.29 95 THR B CA 1
ATOM 3350 C C . THR B 1 118 ? -30.322 4.571 30.431 1.00 52.33 95 THR B C 1
ATOM 3351 O O . THR B 1 118 ? -29.451 3.898 29.881 1.00 50.87 95 THR B O 1
ATOM 3355 N N . PRO B 1 119 ? -30.666 5.796 30.010 1.00 54.01 96 PRO B N 1
ATOM 3356 C CA . PRO B 1 119 ? -29.869 6.535 29.021 1.00 52.41 96 PRO B CA 1
ATOM 3357 C C . PRO B 1 119 ? -28.475 6.891 29.566 1.00 51.65 96 PRO B C 1
ATOM 3358 O O . PRO B 1 119 ? -28.259 6.943 30.774 1.00 51.68 96 PRO B O 1
ATOM 3362 N N . ASN B 1 120 ? -27.549 7.173 28.663 1.00 50.73 97 ASN B N 1
ATOM 3363 C CA . ASN B 1 120 ? -26.131 7.241 28.995 1.00 51.84 97 ASN B CA 1
ATOM 3364 C C . ASN B 1 120 ? -25.750 8.227 30.110 1.00 51.36 97 ASN B C 1
ATOM 3365 O O . ASN B 1 120 ? -24.928 7.889 30.965 1.00 50.67 97 ASN B O 1
ATOM 3370 N N . HIS B 1 121 ? -26.331 9.433 30.109 1.00 51.73 98 HIS B N 1
ATOM 3371 C CA . HIS B 1 121 ? -26.032 10.430 31.161 1.00 52.59 98 HIS B CA 1
ATOM 3372 C C . HIS B 1 121 ? -26.326 9.967 32.616 1.00 53.87 98 HIS B C 1
ATOM 3373 O O . HIS B 1 121 ? -25.915 10.609 33.600 1.00 50.07 98 HIS B O 1
ATOM 3380 N N . VAL B 1 122 ? -27.025 8.841 32.730 1.00 51.79 99 VAL B N 1
ATOM 3381 C CA . VAL B 1 122 ? -27.443 8.316 34.012 1.00 49.34 99 VAL B CA 1
ATOM 3382 C C . VAL B 1 122 ? -26.538 7.178 34.524 1.00 51.26 99 VAL B C 1
ATOM 3383 O O . VAL B 1 122 ? -26.449 6.969 35.737 1.00 50.27 99 VAL B O 1
ATOM 3387 N N . HIS B 1 123 ? -25.841 6.473 33.624 1.00 50.19 100 HIS B N 1
ATOM 3388 C CA . HIS B 1 123 ? -25.017 5.327 34.027 1.00 47.19 100 HIS B CA 1
ATOM 3389 C C . HIS B 1 123 ? -24.130 5.620 35.205 1.00 47.56 100 HIS B C 1
ATOM 3390 O O . HIS B 1 123 ? -24.336 5.077 36.275 1.00 50.99 100 HIS B O 1
ATOM 3397 N N . TYR B 1 124 ? -23.126 6.461 35.031 1.00 47.76 101 TYR B N 1
ATOM 3398 C CA . TYR B 1 124 ? -22.323 6.819 36.200 1.00 51.61 101 TYR B CA 1
ATOM 3399 C C . TYR B 1 124 ? -23.198 7.000 37.487 1.00 50.08 101 TYR B C 1
ATOM 3400 O O . TYR B 1 124 ? -22.986 6.298 38.486 1.00 47.85 101 TYR B O 1
ATOM 3409 N N . ALA B 1 125 ? -24.191 7.891 37.456 1.00 49.79 102 ALA B N 1
ATOM 3410 C CA . ALA B 1 125 ? -25.011 8.136 38.665 1.00 49.74 102 ALA B CA 1
ATOM 3411 C C . ALA B 1 125 ? -25.544 6.824 39.225 1.00 49.98 102 ALA B C 1
ATOM 3412 O O . ALA B 1 125 ? -25.186 6.410 40.330 1.00 53.85 102 ALA B O 1
ATOM 3414 N N . ALA B 1 126 ? -26.385 6.167 38.438 1.00 47.79 103 ALA B N 1
ATOM 3415 C CA . ALA B 1 126 ? -26.980 4.899 38.803 1.00 47.36 103 ALA B CA 1
ATOM 3416 C C . ALA B 1 126 ? -25.951 3.884 39.270 1.00 48.78 103 ALA B C 1
ATOM 3417 O O . ALA B 1 126 ? -26.144 3.205 40.268 1.00 50.36 103 ALA B O 1
ATOM 3419 N N . ALA B 1 127 ? -24.850 3.772 38.548 1.00 49.60 104 ALA B N 1
ATOM 3420 C CA . ALA B 1 127 ? -23.954 2.652 38.763 1.00 49.19 104 ALA B CA 1
ATOM 3421 C C . ALA B 1 127 ? -23.134 2.835 40.016 1.00 48.59 104 ALA B C 1
ATOM 3422 O O . ALA B 1 127 ? -22.840 1.862 40.704 1.00 48.50 104 ALA B O 1
ATOM 3424 N N . LYS B 1 128 ? -22.769 4.078 40.326 1.00 49.86 105 LYS B N 1
ATOM 3425 C CA . LYS B 1 128 ? -21.912 4.323 41.501 1.00 53.78 105 LYS B CA 1
ATOM 3426 C C . LYS B 1 128 ? -22.536 3.874 42.836 1.00 53.72 105 LYS B C 1
ATOM 3427 O O . LYS B 1 128 ? -21.839 3.339 43.705 1.00 49.59 105 LYS B O 1
ATOM 3433 N N . GLU B 1 129 ? -23.849 4.077 42.960 1.00 53.60 106 GLU B N 1
ATOM 3434 C CA . GLU B 1 129 ? -24.607 3.613 44.107 1.00 50.35 106 GLU B CA 1
ATOM 3435 C C . GLU B 1 129 ? -24.456 2.119 44.351 1.00 52.00 106 GLU B C 1
ATOM 3436 O O . GLU B 1 129 ? -24.292 1.691 45.513 1.00 52.03 106 GLU B O 1
ATOM 3442 N N . PHE B 1 130 ? -24.498 1.323 43.283 1.00 48.70 107 PHE B N 1
ATOM 3443 C CA . PHE B 1 130 ? -24.495 -0.129 43.464 1.00 47.16 107 PHE B CA 1
ATOM 3444 C C . PHE B 1 130 ? -23.127 -0.732 43.635 1.00 47.80 107 PHE B C 1
ATOM 3445 O O . PHE B 1 130 ? -22.994 -1.744 44.317 1.00 46.44 107 PHE B O 1
ATOM 3453 N N . LEU B 1 131 ? -22.116 -0.127 43.017 1.00 47.67 108 LEU B N 1
ATOM 3454 C CA . LEU B 1 131 ? -20.750 -0.633 43.150 1.00 48.39 108 LEU B CA 1
ATOM 3455 C C . LEU B 1 131 ? -20.180 -0.222 44.513 1.00 49.87 108 LEU B C 1
ATOM 3456 O O . LEU B 1 131 ? -19.289 -0.891 45.046 1.00 46.94 108 LEU B O 1
ATOM 3461 N N . LYS B 1 132 ? -20.704 0.886 45.058 1.00 53.59 109 LYS B N 1
ATOM 3462 C CA . LYS B 1 132 ? -20.385 1.386 46.419 1.00 52.86 109 LYS B CA 1
ATOM 3463 C C . LYS B 1 132 ? -20.716 0.324 47.429 1.00 51.72 109 LYS B C 1
ATOM 3464 O O . LYS B 1 132 ? -19.863 -0.114 48.213 1.00 51.49 109 LYS B O 1
ATOM 3470 N N . ARG B 1 133 ? -21.986 -0.063 47.395 1.00 49.42 110 ARG B N 1
ATOM 3471 C CA . ARG B 1 133 ? -22.544 -1.026 48.323 1.00 46.20 110 ARG B CA 1
ATOM 3472 C C . ARG B 1 133 ? -22.351 -2.450 47.817 1.00 49.13 110 ARG B C 1
ATOM 3473 O O . ARG B 1 133 ? -23.139 -3.341 48.159 1.00 49.17 110 ARG B O 1
ATOM 3481 N N . GLY B 1 134 ? -21.312 -2.651 46.996 1.00 47.77 111 GLY B N 1
ATOM 3482 C CA . GLY B 1 134 ? -20.825 -3.974 46.646 1.00 42.28 111 GLY B CA 1
ATOM 3483 C C . GLY B 1 134 ? -21.734 -4.894 45.862 1.00 41.06 111 GLY B C 1
ATOM 3484 O O . GLY B 1 134 ? -21.552 -6.094 45.883 1.00 42.75 111 GLY B O 1
ATOM 3485 N N . ILE B 1 135 ? -22.706 -4.365 45.146 1.00 41.11 112 ILE B N 1
ATOM 3486 C CA . ILE B 1 135 ? -23.453 -5.236 44.256 1.00 45.01 112 ILE B CA 1
ATOM 3487 C C . ILE B 1 135 ? -23.011 -5.080 42.780 1.00 45.63 112 ILE B C 1
ATOM 3488 O O . ILE B 1 135 ? -22.715 -3.969 42.332 1.00 44.27 112 ILE B O 1
ATOM 3493 N N . HIS B 1 136 ? -22.965 -6.195 42.039 1.00 45.81 113 HIS B N 1
ATOM 3494 C CA . HIS B 1 136 ? -22.416 -6.212 40.669 1.00 44.48 113 HIS B CA 1
ATOM 3495 C C . HIS B 1 136 ? -23.305 -5.476 39.651 1.00 43.99 113 HIS B C 1
ATOM 3496 O O . HIS B 1 136 ? -24.535 -5.510 39.717 1.00 43.49 113 HIS B O 1
ATOM 3503 N N . VAL B 1 137 ? -22.665 -4.811 38.702 1.00 42.44 114 VAL B N 1
ATOM 3504 C CA . VAL B 1 137 ? -23.395 -4.008 37.745 1.00 42.61 114 VAL B CA 1
ATOM 3505 C C . VAL B 1 137 ? -23.203 -4.497 36.317 1.00 45.18 114 VAL B C 1
ATOM 3506 O O . VAL B 1 137 ? -22.083 -4.563 35.808 1.00 45.29 114 VAL B O 1
ATOM 3510 N N . ILE B 1 138 ? -24.310 -4.832 35.672 1.00 44.21 115 ILE B N 1
ATOM 3511 C CA . ILE B 1 138 ? -24.308 -5.097 34.247 1.00 43.12 115 ILE B CA 1
ATOM 3512 C C . ILE B 1 138 ? -24.823 -3.832 33.540 1.00 44.12 115 ILE B C 1
ATOM 3513 O O . ILE B 1 138 ? -26.009 -3.504 33.619 1.00 45.11 115 ILE B O 1
ATOM 3518 N N . CYS B 1 139 ? -23.920 -3.101 32.885 1.00 42.92 116 CYS B N 1
ATOM 3519 C CA . CYS B 1 139 ? -24.260 -1.814 32.275 1.00 44.44 116 CYS B CA 1
ATOM 3520 C C . CYS B 1 139 ? -24.424 -1.861 30.762 1.00 46.37 116 CYS B C 1
ATOM 3521 O O . CYS B 1 139 ? -23.660 -2.529 30.054 1.00 49.02 116 CYS B O 1
ATOM 3524 N N . ASP B 1 140 ? -25.408 -1.122 30.267 1.00 46.91 117 ASP B N 1
ATOM 3525 C CA . ASP B 1 140 ? -25.593 -0.939 28.835 1.00 46.27 117 ASP B CA 1
ATOM 3526 C C . ASP B 1 140 ? -24.587 0.069 28.317 1.00 47.54 117 ASP B C 1
ATOM 3527 O O . ASP B 1 140 ? -23.996 0.832 29.086 1.00 46.43 117 ASP B O 1
ATOM 3532 N N . LYS B 1 141 ? -24.415 0.062 26.998 1.00 51.66 118 LYS B N 1
ATOM 3533 C CA . LYS B 1 141 ? -23.420 0.873 26.281 1.00 49.90 118 LYS B CA 1
ATOM 3534 C C . LYS B 1 141 ? -24.091 2.086 25.697 1.00 48.01 118 LYS B C 1
ATOM 3535 O O . LYS B 1 141 ? -25.279 2.054 25.398 1.00 51.85 118 LYS B O 1
ATOM 3541 N N . PRO B 1 142 ? -23.339 3.162 25.507 1.00 46.59 119 PRO B N 1
ATOM 3542 C CA . PRO B 1 142 ? -21.968 3.401 25.964 1.00 47.67 119 PRO B CA 1
ATOM 3543 C C . PRO B 1 142 ? -21.864 3.654 27.471 1.00 49.17 119 PRO B C 1
ATOM 3544 O O . PRO B 1 142 ? -22.853 3.934 28.139 1.00 50.53 119 PRO B O 1
ATOM 3548 N N . LEU B 1 143 ? -20.647 3.583 27.981 1.00 47.18 120 LEU B N 1
ATOM 3549 C CA . LEU B 1 143 ? -20.349 3.888 29.361 1.00 45.87 120 LEU B CA 1
ATOM 3550 C C . LEU B 1 143 ? -21.135 5.065 29.923 1.00 52.56 120 LEU B C 1
ATOM 3551 O O . LEU B 1 143 ? -21.818 4.938 30.946 1.00 51.91 120 LEU B O 1
ATOM 3556 N N . THR B 1 144 ? -21.009 6.227 29.289 1.00 50.68 121 THR B N 1
ATOM 3557 C CA . THR B 1 144 ? -21.629 7.429 29.821 1.00 49.58 121 THR B CA 1
ATOM 3558 C C . THR B 1 144 ? -22.083 8.364 28.720 1.00 51.41 121 THR B C 1
ATOM 3559 O O . THR B 1 144 ? -22.359 7.944 27.621 1.00 54.73 121 THR B O 1
ATOM 3563 N N . SER B 1 145 ? -22.200 9.645 29.009 1.00 54.39 122 SER B N 1
ATOM 3564 C CA . SER B 1 145 ? -22.438 10.578 27.918 1.00 55.48 122 SER B CA 1
ATOM 3565 C C . SER B 1 145 ? -21.256 11.539 27.853 1.00 56.15 122 SER B C 1
ATOM 3566 O O . SER B 1 145 ? -20.972 12.122 26.813 1.00 55.73 122 SER B O 1
ATOM 3569 N N . THR B 1 146 ? -20.546 11.676 28.964 1.00 54.87 123 THR B N 1
ATOM 3570 C CA . THR B 1 146 ? -19.383 12.540 28.979 1.00 53.32 123 THR B CA 1
ATOM 3571 C C . THR B 1 146 ? -18.117 11.804 29.380 1.00 54.63 123 THR B C 1
ATOM 3572 O O . THR B 1 146 ? -18.109 10.914 30.247 1.00 55.03 123 THR B O 1
ATOM 3576 N N . LEU B 1 147 ? -17.041 12.193 28.723 1.00 52.20 124 LEU B N 1
ATOM 3577 C CA . LEU B 1 147 ? -15.717 11.733 29.064 1.00 51.88 124 LEU B CA 1
ATOM 3578 C C . LEU B 1 147 ? -15.428 11.904 30.563 1.00 52.02 124 LEU B C 1
ATOM 3579 O O . LEU B 1 147 ? -14.832 11.031 31.188 1.00 50.84 124 LEU B O 1
ATOM 3584 N N . ALA B 1 148 ? -15.867 13.014 31.148 1.00 52.94 125 ALA B N 1
ATOM 3585 C CA . ALA B 1 148 ? -15.593 13.271 32.575 1.00 56.85 125 ALA B CA 1
ATOM 3586 C C . ALA B 1 148 ? -16.196 12.246 33.546 1.00 55.80 125 ALA B C 1
ATOM 3587 O O . ALA B 1 148 ? -15.557 11.888 34.544 1.00 53.86 125 ALA B O 1
ATOM 3589 N N . ASP B 1 149 ? -17.423 11.803 33.246 1.00 56.75 126 ASP B N 1
ATOM 3590 C CA . ASP B 1 149 ? -18.137 10.805 34.056 1.00 56.19 126 ASP B CA 1
ATOM 3591 C C . ASP B 1 149 ? -17.539 9.428 33.861 1.00 54.89 126 ASP B C 1
ATOM 3592 O O . ASP B 1 149 ? -17.284 8.714 34.829 1.00 54.87 126 ASP B O 1
ATOM 3597 N N . ALA B 1 150 ? -17.341 9.060 32.599 1.00 54.79 127 ALA B N 1
ATOM 3598 C CA . ALA B 1 150 ? -16.659 7.823 32.263 1.00 54.12 127 ALA B CA 1
ATOM 3599 C C . ALA B 1 150 ? -15.380 7.736 33.082 1.00 53.26 127 ALA B C 1
ATOM 3600 O O . ALA B 1 150 ? -15.075 6.687 33.650 1.00 53.21 127 ALA B O 1
ATOM 3602 N N . LYS B 1 151 ? -14.653 8.855 33.161 1.00 55.05 128 LYS B N 1
ATOM 3603 C CA . LYS B 1 151 ? -13.437 8.927 33.969 1.00 55.03 128 LYS B CA 1
ATOM 3604 C C . LYS B 1 151 ? -13.762 8.583 35.400 1.00 53.68 128 LYS B C 1
ATOM 3605 O O . LYS B 1 151 ? -13.058 7.802 36.040 1.00 55.58 128 LYS B O 1
ATOM 3611 N N . LYS B 1 152 ? -14.848 9.152 35.897 1.00 53.76 129 LYS B N 1
ATOM 3612 C CA . LYS B 1 152 ? -15.287 8.855 37.256 1.00 56.32 129 LYS B CA 1
ATOM 3613 C C . LYS B 1 152 ? -15.631 7.372 37.395 1.00 56.03 129 LYS B C 1
ATOM 3614 O O . LYS B 1 152 ? -15.186 6.694 38.344 1.00 55.49 129 LYS B O 1
ATOM 3620 N N . LEU B 1 153 ? -16.378 6.862 36.418 1.00 52.23 130 LEU B N 1
ATOM 3621 C CA . LEU B 1 153 ? -16.961 5.541 36.532 1.00 48.69 130 LEU B CA 1
ATOM 3622 C C . LEU B 1 153 ? -15.916 4.440 36.542 1.00 51.58 130 LEU B C 1
ATOM 3623 O O . LEU B 1 153 ? -16.135 3.371 37.124 1.00 52.04 130 LEU B O 1
ATOM 3628 N N . LYS B 1 154 ? -14.770 4.697 35.922 1.00 52.90 131 LYS B N 1
ATOM 3629 C CA . LYS B 1 154 ? -13.658 3.767 36.051 1.00 53.25 131 LYS B CA 1
ATOM 3630 C C . LYS B 1 154 ? -13.134 3.803 37.471 1.00 53.39 131 LYS B C 1
ATOM 3631 O O . LYS B 1 154 ? -12.748 2.786 38.020 1.00 55.53 131 LYS B O 1
ATOM 3637 N N . LYS B 1 155 ? -13.092 4.981 38.069 1.00 53.12 132 LYS B N 1
ATOM 3638 C CA . LYS B 1 155 ? -12.478 5.065 39.374 1.00 58.35 132 LYS B CA 1
ATOM 3639 C C . LYS B 1 155 ? -13.377 4.321 40.381 1.00 60.00 132 LYS B C 1
ATOM 3640 O O . LYS B 1 155 ? -12.891 3.606 41.271 1.00 56.89 132 LYS B O 1
ATOM 3646 N N . ALA B 1 156 ? -14.690 4.456 40.183 1.00 55.68 133 ALA B N 1
ATOM 3647 C CA . ALA B 1 156 ? -15.681 3.743 40.987 1.00 56.00 133 ALA B CA 1
ATOM 3648 C C . ALA B 1 156 ? -15.543 2.219 40.903 1.00 57.66 133 ALA B C 1
ATOM 3649 O O . ALA B 1 156 ? -15.545 1.533 41.927 1.00 61.71 133 ALA B O 1
ATOM 3651 N N . ALA B 1 157 ? -15.450 1.698 39.685 1.00 53.80 134 ALA B N 1
ATOM 3652 C CA . ALA B 1 157 ? -15.338 0.267 39.457 1.00 54.40 134 ALA B CA 1
ATOM 3653 C C . ALA B 1 157 ? -13.974 -0.275 39.859 1.00 57.24 134 ALA B C 1
ATOM 3654 O O . ALA B 1 157 ? -13.845 -1.443 40.251 1.00 56.80 134 ALA B O 1
ATOM 3656 N N . ASP B 1 158 ? -12.956 0.571 39.728 1.00 57.01 135 ASP B N 1
ATOM 3657 C CA . ASP B 1 158 ? -11.602 0.195 40.106 1.00 59.08 135 ASP B CA 1
ATOM 3658 C C . ASP B 1 158 ? -11.499 0.057 41.620 1.00 61.87 135 ASP B C 1
ATOM 3659 O O . ASP B 1 158 ? -10.829 -0.845 42.124 1.00 62.45 135 ASP B O 1
ATOM 3664 N N . GLU B 1 159 ? -12.186 0.945 42.338 1.00 59.57 136 GLU B N 1
ATOM 3665 C CA . GLU B 1 159 ? -12.210 0.896 43.798 1.00 62.89 136 GLU B CA 1
ATOM 3666 C C . GLU B 1 159 ? -13.046 -0.283 44.281 1.00 61.59 136 GLU B C 1
ATOM 3667 O O . GLU B 1 159 ? -12.631 -1.026 45.176 1.00 62.76 136 GLU B O 1
ATOM 3673 N N . SER B 1 160 ? -14.218 -0.449 43.671 1.00 59.25 137 SER B N 1
ATOM 3674 C CA . SER B 1 160 ? -15.201 -1.452 44.095 1.00 57.75 137 SER B CA 1
ATOM 3675 C C . SER B 1 160 ? -14.655 -2.878 44.097 1.00 58.74 137 SER B C 1
ATOM 3676 O O . SER B 1 160 ? -13.605 -3.150 43.491 1.00 62.22 137 SER B O 1
ATOM 3679 N N . ASP B 1 161 ? -15.352 -3.782 44.783 1.00 53.32 138 ASP B N 1
ATOM 3680 C CA . ASP B 1 161 ? -14.971 -5.190 44.750 1.00 55.10 138 ASP B CA 1
ATOM 3681 C C . ASP B 1 161 ? -16.005 -5.991 43.966 1.00 53.45 138 ASP B C 1
ATOM 3682 O O . ASP B 1 161 ? -15.864 -7.203 43.728 1.00 48.07 138 ASP B O 1
ATOM 3687 N N . ALA B 1 162 ? -17.040 -5.280 43.542 1.00 47.94 139 ALA B N 1
ATOM 3688 C CA . ALA B 1 162 ? -18.040 -5.868 42.689 1.00 45.58 139 ALA B CA 1
ATOM 3689 C C . ALA B 1 162 ? -17.571 -5.793 41.221 1.00 47.33 139 ALA B C 1
ATOM 3690 O O . ALA B 1 162 ? -16.673 -5.006 40.883 1.00 48.62 139 ALA B O 1
ATOM 3692 N N . LEU B 1 163 ? -18.174 -6.627 40.372 1.00 41.83 140 LEU B N 1
ATOM 3693 C CA . LEU B 1 163 ? -17.897 -6.639 38.953 1.00 42.07 140 LEU B CA 1
ATOM 3694 C C . LEU B 1 163 ? -18.639 -5.527 38.184 1.00 44.56 140 LEU B C 1
ATOM 3695 O O . LEU B 1 163 ? -19.766 -5.109 38.563 1.00 40.94 140 LEU B O 1
ATOM 3700 N N . PHE B 1 164 ? -17.991 -5.046 37.112 1.00 39.92 141 PHE B N 1
ATOM 3701 C CA . PHE B 1 164 ? -18.662 -4.185 36.142 1.00 40.64 141 PHE B CA 1
ATOM 3702 C C . PHE B 1 164 ? -18.607 -4.852 34.779 1.00 40.89 141 PHE B C 1
ATOM 3703 O O . PHE B 1 164 ? -17.534 -5.097 34.253 1.00 43.57 141 PHE B O 1
ATOM 3711 N N . VAL B 1 165 ? -19.759 -5.159 34.213 1.00 38.10 142 VAL B N 1
ATOM 3712 C CA . VAL B 1 165 ? -19.797 -5.752 32.908 1.00 37.46 142 VAL B CA 1
ATOM 3713 C C . VAL B 1 165 ? -20.508 -4.769 31.974 1.00 41.09 142 VAL B C 1
ATOM 3714 O O . VAL B 1 165 ? -21.482 -4.153 32.378 1.00 44.36 142 VAL B O 1
ATOM 3718 N N . LEU B 1 166 ? -20.015 -4.595 30.748 1.00 40.58 143 LEU B N 1
ATOM 3719 C CA . LEU B 1 166 ? -20.621 -3.678 29.776 1.00 40.77 143 LEU B CA 1
ATOM 3720 C C . LEU B 1 166 ? -21.274 -4.486 28.649 1.00 39.95 143 LEU B C 1
ATOM 3721 O O . LEU B 1 166 ? -20.638 -5.380 28.094 1.00 39.72 143 LEU B O 1
ATOM 3726 N N . THR B 1 167 ? -22.521 -4.215 28.291 1.00 37.56 144 THR B N 1
ATOM 3727 C CA . THR B 1 167 ? -23.110 -5.054 27.229 1.00 41.58 144 THR B CA 1
ATOM 3728 C C . THR B 1 167 ? -22.741 -4.694 25.773 1.00 42.29 144 THR B C 1
ATOM 3729 O O . THR B 1 167 ? -23.569 -4.155 25.026 1.00 42.08 144 THR B O 1
ATOM 3733 N N . HIS B 1 168 ? -21.517 -5.015 25.360 1.00 41.90 145 HIS B N 1
ATOM 3734 C CA . HIS B 1 168 ? -21.202 -4.970 23.942 1.00 39.20 145 HIS B CA 1
ATOM 3735 C C . HIS B 1 168 ? -21.741 -6.287 23.394 1.00 38.16 145 HIS B C 1
ATOM 3736 O O . HIS B 1 168 ? -20.994 -7.218 23.101 1.00 36.44 145 HIS B O 1
ATOM 3743 N N . ASN B 1 169 ? -23.067 -6.361 23.310 1.00 36.85 146 ASN B N 1
ATOM 3744 C CA . ASN B 1 169 ? -23.739 -7.578 22.940 1.00 35.78 146 ASN B CA 1
ATOM 3745 C C . ASN B 1 169 ? -23.113 -8.208 21.732 1.00 35.43 146 ASN B C 1
ATOM 3746 O O . ASN B 1 169 ? -22.970 -9.418 21.654 1.00 36.63 146 ASN B O 1
ATOM 3751 N N . TYR B 1 170 ? -22.733 -7.380 20.777 1.00 37.25 147 TYR B N 1
ATOM 3752 C CA . TYR B 1 170 ? -22.261 -7.901 19.509 1.00 35.30 147 TYR B CA 1
ATOM 3753 C C . TYR B 1 170 ? -20.988 -8.765 19.627 1.00 35.34 147 TYR B C 1
ATOM 3754 O O . TYR B 1 170 ? -20.768 -9.635 18.786 1.00 34.32 147 TYR B O 1
ATOM 3763 N N . THR B 1 171 ? -20.197 -8.576 20.690 1.00 33.11 148 THR B N 1
ATOM 3764 C CA . THR B 1 171 ? -19.036 -9.425 20.951 1.00 31.60 148 THR B CA 1
ATOM 3765 C C . THR B 1 171 ? -19.444 -10.748 21.577 1.00 33.26 148 THR B C 1
ATOM 3766 O O . THR B 1 171 ? -18.590 -11.554 21.954 1.00 32.55 148 THR B O 1
ATOM 3770 N N . GLY B 1 172 ? -20.748 -10.978 21.682 1.00 32.59 149 GLY B N 1
ATOM 3771 C CA . GLY B 1 172 ? -21.250 -12.214 22.254 1.00 33.30 149 GLY B CA 1
ATOM 3772 C C . GLY B 1 172 ? -21.532 -13.333 21.270 1.00 34.82 149 GLY B C 1
ATOM 3773 O O . GLY B 1 172 ? -21.709 -14.497 21.638 1.00 33.59 149 GLY B O 1
ATOM 3774 N N . TYR B 1 173 ? -21.576 -12.976 19.994 1.00 37.14 150 TYR B N 1
ATOM 3775 C CA . TYR B 1 173 ? -21.844 -13.943 18.943 1.00 33.20 150 TYR B CA 1
ATOM 3776 C C . TYR B 1 173 ? -20.707 -14.938 18.846 1.00 34.51 150 TYR B C 1
ATOM 3777 O O . TYR B 1 173 ? -19.537 -14.569 18.872 1.00 34.50 150 TYR B O 1
ATOM 3786 N N . PRO B 1 174 ? -21.045 -16.216 18.724 1.00 35.59 151 PRO B N 1
ATOM 3787 C CA . PRO B 1 174 ? -20.030 -17.274 18.612 1.00 36.15 151 PRO B CA 1
ATOM 3788 C C . PRO B 1 174 ? -19.033 -17.120 17.430 1.00 34.68 151 PRO B C 1
ATOM 3789 O O . PRO B 1 174 ? -17.849 -17.347 17.604 1.00 34.86 151 PRO B O 1
ATOM 3801 N N . VAL B 1 176 ? -18.216 -14.315 15.887 1.00 29.90 153 VAL B N 1
ATOM 3802 C CA . VAL B 1 176 ? -17.419 -13.196 16.365 1.00 30.44 153 VAL B CA 1
ATOM 3803 C C . VAL B 1 176 ? -16.328 -13.631 17.370 1.00 32.11 153 VAL B C 1
ATOM 3804 O O . VAL B 1 176 ? -15.223 -13.093 17.371 1.00 31.49 153 VAL B O 1
ATOM 3808 N N . ARG B 1 177 ? -16.623 -14.610 18.219 1.00 31.90 154 ARG B N 1
ATOM 3809 C CA . ARG B 1 177 ? -15.621 -15.072 19.185 1.00 34.09 154 ARG B CA 1
ATOM 3810 C C . ARG B 1 177 ? -14.672 -16.065 18.581 1.00 32.18 154 ARG B C 1
ATOM 3811 O O . ARG B 1 177 ? -13.554 -16.218 19.057 1.00 33.69 154 ARG B O 1
ATOM 3819 N N . GLN B 1 178 ? -15.131 -16.745 17.540 1.00 32.99 155 GLN B N 1
ATOM 3820 C CA . GLN B 1 178 ? -14.256 -17.617 16.754 1.00 35.57 155 GLN B CA 1
ATOM 3821 C C . GLN B 1 178 ? -13.262 -16.839 15.907 1.00 31.94 155 GLN B C 1
ATOM 3822 O O . GLN B 1 178 ? -12.110 -17.228 15.802 1.00 30.32 155 GLN B O 1
ATOM 3828 N N . ALA B 1 179 ? -13.728 -15.755 15.294 1.00 29.54 156 ALA B N 1
ATOM 3829 C CA . ALA B 1 179 ? -12.829 -14.847 14.612 1.00 29.89 156 ALA B CA 1
ATOM 3830 C C . ALA B 1 179 ? -11.753 -14.356 15.577 1.00 31.77 156 ALA B C 1
ATOM 3831 O O . ALA B 1 179 ? -10.568 -14.397 15.241 1.00 29.05 156 ALA B O 1
ATOM 3833 N N . ARG B 1 180 ? -12.155 -13.910 16.777 1.00 30.73 157 ARG B N 1
ATOM 3834 C CA . ARG B 1 180 ? -11.169 -13.455 17.749 1.00 30.13 157 ARG B CA 1
ATOM 3835 C C . ARG B 1 180 ? -10.156 -14.552 18.020 1.00 33.21 157 ARG B C 1
ATOM 3836 O O . ARG B 1 180 ? -8.970 -14.295 18.223 1.00 36.20 157 ARG B O 1
ATOM 3844 N N . GLU B 1 181 ? -10.608 -15.793 18.015 1.00 31.82 158 GLU B N 1
ATOM 3845 C CA . GLU B 1 181 ? -9.702 -16.849 18.357 1.00 30.86 158 GLU B CA 1
ATOM 3846 C C . GLU B 1 181 ? -8.741 -17.123 17.216 1.00 33.05 158 GLU B C 1
ATOM 3847 O O . GLU B 1 181 ? -7.541 -17.244 17.418 1.00 35.80 158 GLU B O 1
ATOM 3861 N N . ILE B 1 183 ? -7.715 -15.328 14.831 1.00 30.26 160 ILE B N 1
ATOM 3862 C CA . ILE B 1 183 ? -6.758 -14.262 14.631 1.00 28.49 160 ILE B CA 1
ATOM 3863 C C . ILE B 1 183 ? -5.720 -14.258 15.740 1.00 31.47 160 ILE B C 1
ATOM 3864 O O . ILE B 1 183 ? -4.549 -13.963 15.503 1.00 32.14 160 ILE B O 1
ATOM 3869 N N . GLU B 1 184 ? -6.143 -14.636 16.944 1.00 33.29 161 GLU B N 1
ATOM 3870 C CA . GLU B 1 184 ? -5.236 -14.762 18.090 1.00 36.02 161 GLU B CA 1
ATOM 3871 C C . GLU B 1 184 ? -4.232 -15.919 17.937 1.00 36.44 161 GLU B C 1
ATOM 3872 O O . GLU B 1 184 ? -3.083 -15.802 18.348 1.00 39.73 161 GLU B O 1
ATOM 3878 N N . ASN B 1 185 ? -4.640 -17.025 17.326 1.00 35.23 162 ASN B N 1
ATOM 3879 C CA . ASN B 1 185 ? -3.721 -18.145 17.111 1.00 36.66 162 ASN B CA 1
ATOM 3880 C C . ASN B 1 185 ? -2.698 -17.961 15.977 1.00 38.11 162 ASN B C 1
ATOM 3881 O O . ASN B 1 185 ? -1.683 -18.668 15.901 1.00 42.46 162 ASN B O 1
ATOM 3886 N N . GLY B 1 186 ? -2.967 -17.025 15.077 1.00 36.60 163 GLY B N 1
ATOM 3887 C CA . GLY B 1 186 ? -2.089 -16.809 13.940 1.00 33.55 163 GLY B CA 1
ATOM 3888 C C . GLY B 1 186 ? -2.710 -17.298 12.650 1.00 30.03 163 GLY B C 1
ATOM 3889 O O . GLY B 1 186 ? -2.064 -17.379 11.643 1.00 30.51 163 GLY B O 1
ATOM 3890 N N . ASP B 1 187 ? -3.985 -17.621 12.681 1.00 30.02 164 ASP B N 1
ATOM 3891 C CA . ASP B 1 187 ? -4.581 -18.281 11.548 1.00 29.82 164 ASP B CA 1
ATOM 3892 C C . ASP B 1 187 ? -4.482 -17.460 10.258 1.00 30.25 164 ASP B C 1
ATOM 3893 O O . ASP B 1 187 ? -4.258 -18.036 9.185 1.00 31.88 164 ASP B O 1
ATOM 3898 N N . ILE B 1 188 ? -4.642 -16.138 10.344 1.00 27.72 165 ILE B N 1
ATOM 3899 C CA . ILE B 1 188 ? -4.488 -15.303 9.157 1.00 27.23 165 ILE B CA 1
ATOM 3900 C C . ILE B 1 188 ? -3.225 -14.488 9.181 1.00 27.31 165 ILE B C 1
ATOM 3901 O O . ILE B 1 188 ? -3.118 -13.522 8.463 1.00 28.99 165 ILE B O 1
ATOM 3906 N N . GLY B 1 189 ? -2.266 -14.859 10.004 1.00 26.60 166 GLY B N 1
ATOM 3907 C CA . GLY B 1 189 ? -1.002 -14.162 9.990 1.00 28.46 166 GLY B CA 1
ATOM 3908 C C . GLY B 1 189 ? -1.075 -12.791 10.622 1.00 30.41 166 GLY B C 1
ATOM 3909 O O . GLY B 1 189 ? -2.021 -12.498 11.343 1.00 29.77 166 GLY B O 1
ATOM 3910 N N . ALA B 1 190 ? -0.079 -11.943 10.366 1.00 32.20 167 ALA B N 1
ATOM 3911 C CA . ALA B 1 190 ? -0.057 -10.618 10.983 1.00 32.79 167 ALA B CA 1
ATOM 3912 C C . ALA B 1 190 ? -1.147 -9.757 10.379 1.00 30.90 167 ALA B C 1
ATOM 3913 O O . ALA B 1 190 ? -1.262 -9.677 9.154 1.00 29.82 167 ALA B O 1
ATOM 3915 N N . VAL B 1 191 ? -1.947 -9.126 11.235 1.00 30.36 168 VAL B N 1
ATOM 3916 C CA . VAL B 1 191 ? -3.039 -8.273 10.770 1.00 29.01 168 VAL B CA 1
ATOM 3917 C C . VAL B 1 191 ? -2.571 -6.961 10.155 1.00 29.27 168 VAL B C 1
ATOM 3918 O O . VAL B 1 191 ? -1.783 -6.221 10.740 1.00 29.01 168 VAL B O 1
ATOM 3922 N N . ARG B 1 192 ? -3.100 -6.705 8.962 1.00 32.70 169 ARG B N 1
ATOM 3923 C CA . ARG B 1 192 ? -2.787 -5.567 8.105 1.00 30.22 169 ARG B CA 1
ATOM 3924 C C . ARG B 1 192 ? -3.956 -4.558 7.956 1.00 33.04 169 ARG B C 1
ATOM 3925 O O . ARG B 1 192 ? -3.756 -3.339 7.915 1.00 33.17 169 ARG B O 1
ATOM 3933 N N . LEU B 1 193 ? -5.173 -5.071 7.813 1.00 32.31 170 LEU B N 1
ATOM 3934 C CA . LEU B 1 193 ? -6.332 -4.215 7.617 1.00 29.58 170 LEU B CA 1
ATOM 3935 C C . LEU B 1 193 ? -7.504 -4.646 8.465 1.00 33.24 170 LEU B C 1
ATOM 3936 O O . LEU B 1 193 ? -7.835 -5.857 8.548 1.00 33.22 170 LEU B O 1
ATOM 3941 N N . VAL B 1 194 ? -8.127 -3.651 9.102 1.00 33.18 171 VAL B N 1
ATOM 3942 C CA . VAL B 1 194 ? -9.394 -3.838 9.777 1.00 31.73 171 VAL B CA 1
ATOM 3943 C C . VAL B 1 194 ? -10.424 -2.896 9.158 1.00 31.72 171 VAL B C 1
ATOM 3944 O O . VAL B 1 194 ? -10.343 -1.684 9.296 1.00 32.25 171 VAL B O 1
ATOM 3948 N N . GLN B 1 195 ? -11.373 -3.471 8.437 1.00 30.50 172 GLN B N 1
ATOM 3949 C CA . GLN B 1 195 ? -12.423 -2.690 7.798 1.00 31.66 172 GLN B CA 1
ATOM 3950 C C . GLN B 1 195 ? -13.748 -2.887 8.548 1.00 30.07 172 GLN B C 1
ATOM 3951 O O . GLN B 1 195 ? -14.308 -3.985 8.559 1.00 33.06 172 GLN B O 1
ATOM 3965 N N . GLU B 1 197 ? -17.753 -1.490 9.506 1.00 27.72 174 GLU B N 1
ATOM 3966 C CA . GLU B 1 197 ? -18.868 -0.583 9.248 1.00 32.46 174 GLU B CA 1
ATOM 3967 C C . GLU B 1 197 ? -20.189 -0.883 9.998 1.00 32.35 174 GLU B C 1
ATOM 3968 O O . GLU B 1 197 ? -20.386 -1.976 10.531 1.00 30.74 174 GLU B O 1
ATOM 3974 N N . TYR B 1 198 ? -21.073 0.113 10.028 1.00 30.76 175 TYR B N 1
ATOM 3975 C CA . TYR B 1 198 ? -22.329 0.021 10.763 1.00 34.22 175 TYR B CA 1
ATOM 3976 C C . TYR B 1 198 ? -23.353 1.003 10.270 1.00 33.20 175 TYR B C 1
ATOM 3977 O O . TYR B 1 198 ? -23.468 2.088 10.809 1.00 33.84 175 TYR B O 1
ATOM 3986 N N . PRO B 1 199 ? -24.104 0.627 9.250 1.00 33.97 176 PRO B N 1
ATOM 3987 C CA . PRO B 1 199 ? -25.067 1.590 8.751 1.00 33.92 176 PRO B CA 1
ATOM 3988 C C . PRO B 1 199 ? -26.467 1.196 9.141 1.00 36.82 176 PRO B C 1
ATOM 3989 O O . PRO B 1 199 ? -26.811 0.011 9.069 1.00 38.09 176 PRO B O 1
ATOM 3993 N N . GLN B 1 200 ? -27.272 2.181 9.515 1.00 36.93 177 GLN B N 1
ATOM 3994 C CA . GLN B 1 200 ? -28.702 1.990 9.668 1.00 37.55 177 GLN B CA 1
ATOM 3995 C C . GLN B 1 200 ? -29.396 3.008 8.782 1.00 40.59 177 GLN B C 1
ATOM 3996 O O . GLN B 1 200 ? -28.749 3.889 8.226 1.00 42.54 177 GLN B O 1
ATOM 4002 N N . ASP B 1 201 ? -30.709 2.905 8.642 1.00 42.31 178 ASP B N 1
ATOM 4003 C CA . ASP B 1 201 ? -31.445 3.886 7.855 1.00 42.66 178 ASP B CA 1
ATOM 4004 C C . ASP B 1 201 ? -32.623 4.540 8.574 1.00 46.14 178 ASP B C 1
ATOM 4005 O O . ASP B 1 201 ? -33.448 5.173 7.929 1.00 47.77 178 ASP B O 1
ATOM 4010 N N . TRP B 1 202 ? -32.728 4.396 9.889 1.00 45.46 179 TRP B N 1
ATOM 4011 C CA . TRP B 1 202 ? -33.954 4.834 10.551 1.00 45.95 179 TRP B CA 1
ATOM 4012 C C . TRP B 1 202 ? -34.086 6.359 10.628 1.00 49.18 179 TRP B C 1
ATOM 4013 O O . TRP B 1 202 ? -35.198 6.893 10.544 1.00 50.26 179 TRP B O 1
ATOM 4024 N N . LEU B 1 203 ? -32.959 7.065 10.735 1.00 48.15 180 LEU B N 1
ATOM 4025 C CA . LEU B 1 203 ? -33.002 8.526 10.836 1.00 50.34 180 LEU B CA 1
ATOM 4026 C C . LEU B 1 203 ? -32.883 9.289 9.496 1.00 53.96 180 LEU B C 1
ATOM 4027 O O . LEU B 1 203 ? -32.509 10.470 9.474 1.00 54.62 180 LEU B O 1
ATOM 4032 N N . THR B 1 204 ? -33.250 8.627 8.395 1.00 51.09 181 THR B N 1
ATOM 4033 C CA . THR B 1 204 ? -33.228 9.237 7.072 1.00 48.44 181 THR B CA 1
ATOM 4034 C C . THR B 1 204 ? -34.051 10.523 6.944 1.00 53.70 181 THR B C 1
ATOM 4035 O O . THR B 1 204 ? -33.738 11.363 6.085 1.00 53.31 181 THR B O 1
ATOM 4039 N N . GLU B 1 205 ? -35.081 10.706 7.785 1.00 60.10 182 GLU B N 1
ATOM 4040 C CA . GLU B 1 205 ? -35.953 11.896 7.644 1.00 60.44 182 GLU B CA 1
ATOM 4041 C C . GLU B 1 205 ? -36.078 12.826 8.859 1.00 56.23 182 GLU B C 1
ATOM 4042 O O . GLU B 1 205 ? -35.990 12.384 9.999 1.00 58.03 182 GLU B O 1
ATOM 4048 N N . GLY B 1 227 ? -24.988 10.246 21.441 1.00 55.66 204 GLY B N 1
ATOM 4049 C CA . GLY B 1 227 ? -26.408 10.330 21.135 1.00 54.73 204 GLY B CA 1
ATOM 4050 C C . GLY B 1 227 ? -26.570 10.300 19.629 1.00 57.20 204 GLY B C 1
ATOM 4051 O O . GLY B 1 227 ? -27.630 9.931 19.092 1.00 56.67 204 GLY B O 1
ATOM 4052 N N . GLY B 1 228 ? -25.494 10.696 18.946 1.00 54.36 205 GLY B N 1
ATOM 4053 C CA . GLY B 1 228 ? -25.435 10.637 17.498 1.00 49.84 205 GLY B CA 1
ATOM 4054 C C . GLY B 1 228 ? -24.982 9.252 17.070 1.00 49.08 205 GLY B C 1
ATOM 4055 O O . GLY B 1 228 ? -24.876 8.338 17.920 1.00 47.60 205 GLY B O 1
ATOM 4056 N N . SER B 1 229 ? -24.718 9.097 15.766 1.00 44.79 206 SER B N 1
ATOM 4057 C CA . SER B 1 229 ? -24.335 7.817 15.199 1.00 41.83 206 SER B CA 1
ATOM 4058 C C . SER B 1 229 ? -23.010 7.308 15.784 1.00 41.46 206 SER B C 1
ATOM 4059 O O . SER B 1 229 ? -22.892 6.147 16.177 1.00 41.64 206 SER B O 1
ATOM 4062 N N . THR B 1 230 ? -22.013 8.175 15.862 1.00 39.63 207 THR B N 1
ATOM 4063 C CA . THR B 1 230 ? -20.739 7.754 16.427 1.00 42.03 207 THR B CA 1
ATOM 4064 C C . THR B 1 230 ? -20.849 7.166 17.855 1.00 44.07 207 THR B C 1
ATOM 4065 O O . THR B 1 230 ? -20.199 6.166 18.186 1.00 44.86 207 THR B O 1
ATOM 4069 N N . GLY B 1 231 ? -21.673 7.767 18.699 1.00 40.46 208 GLY B N 1
ATOM 4070 C CA . GLY B 1 231 ? -21.723 7.330 20.066 1.00 39.84 208 GLY B CA 1
ATOM 4071 C C . GLY B 1 231 ? -22.683 6.183 20.208 1.00 43.05 208 GLY B C 1
ATOM 4072 O O . GLY B 1 231 ? -22.577 5.388 21.142 1.00 41.50 208 GLY B O 1
ATOM 4073 N N . ASP B 1 232 ? -23.642 6.095 19.297 1.00 43.18 209 ASP B N 1
ATOM 4074 C CA . ASP B 1 232 ? -24.620 5.022 19.412 1.00 45.06 209 ASP B CA 1
ATOM 4075 C C . ASP B 1 232 ? -24.102 3.759 18.750 1.00 43.63 209 ASP B C 1
ATOM 4076 O O . ASP B 1 232 ? -24.054 2.687 19.378 1.00 41.77 209 ASP B O 1
ATOM 4081 N N . ILE B 1 233 ? -23.681 3.904 17.491 1.00 42.31 210 ILE B N 1
ATOM 4082 C CA . ILE B 1 233 ? -23.281 2.752 16.685 1.00 40.15 210 ILE B CA 1
ATOM 4083 C C . ILE B 1 233 ? -21.806 2.701 16.306 1.00 38.61 210 ILE B C 1
ATOM 4084 O O . ILE B 1 233 ? -21.238 1.611 16.164 1.00 35.62 210 ILE B O 1
ATOM 4089 N N . GLY B 1 234 ? -21.182 3.871 16.159 1.00 41.19 211 GLY B N 1
ATOM 4090 C CA . GLY B 1 234 ? -19.755 3.938 15.885 1.00 37.25 211 GLY B CA 1
ATOM 4091 C C . GLY B 1 234 ? -18.978 3.117 16.906 1.00 36.85 211 GLY B C 1
ATOM 4092 O O . GLY B 1 234 ? -18.025 2.442 16.564 1.00 36.67 211 GLY B O 1
ATOM 4093 N N . THR B 1 235 ? -19.404 3.166 18.162 1.00 37.81 212 THR B N 1
ATOM 4094 C CA . THR B 1 235 ? -18.720 2.463 19.237 1.00 38.16 212 THR B CA 1
ATOM 4095 C C . THR B 1 235 ? -18.797 0.962 19.077 1.00 35.47 212 THR B C 1
ATOM 4096 O O . THR B 1 235 ? -17.808 0.263 19.255 1.00 36.03 212 THR B O 1
ATOM 4100 N N . HIS B 1 236 ? -19.991 0.463 18.795 1.00 37.11 213 HIS B N 1
ATOM 4101 C CA . HIS B 1 236 ? -20.186 -0.967 18.658 1.00 35.50 213 HIS B CA 1
ATOM 4102 C C . HIS B 1 236 ? -19.235 -1.504 17.593 1.00 35.40 213 HIS B C 1
ATOM 4103 O O . HIS B 1 236 ? -18.620 -2.548 17.759 1.00 35.87 213 HIS B O 1
ATOM 4110 N N . ALA B 1 237 ? -19.118 -0.766 16.496 1.00 36.14 214 ALA B N 1
ATOM 4111 C CA . ALA B 1 237 ? -18.251 -1.112 15.390 1.00 34.09 214 ALA B CA 1
ATOM 4112 C C . ALA B 1 237 ? -16.771 -1.038 15.764 1.00 34.22 214 ALA B C 1
ATOM 4113 O O . ALA B 1 237 ? -15.992 -1.934 15.435 1.00 34.90 214 ALA B O 1
ATOM 4115 N N . TYR B 1 238 ? -16.380 0.057 16.401 1.00 31.34 215 TYR B N 1
ATOM 4116 C CA . TYR B 1 238 ? -15.024 0.196 16.888 1.00 32.28 215 TYR B CA 1
ATOM 4117 C C . TYR B 1 238 ? -14.712 -0.958 17.810 1.00 33.84 215 TYR B C 1
ATOM 4118 O O . TYR B 1 238 ? -13.667 -1.610 17.718 1.00 32.53 215 TYR B O 1
ATOM 4127 N N . ASN B 1 239 ? -15.642 -1.206 18.716 1.00 34.64 216 ASN B N 1
ATOM 4128 C CA . ASN B 1 239 ? -15.439 -2.235 19.702 1.00 35.42 216 ASN B CA 1
ATOM 4129 C C . ASN B 1 239 ? -15.323 -3.605 19.027 1.00 33.10 216 ASN B C 1
ATOM 4130 O O . ASN B 1 239 ? -14.508 -4.430 19.430 1.00 31.95 216 ASN B O 1
ATOM 4135 N N . LEU B 1 240 ? -16.125 -3.835 17.990 1.00 33.57 217 LEU B N 1
ATOM 4136 C CA . LEU B 1 240 ? -16.100 -5.123 17.294 1.00 32.37 217 LEU B CA 1
ATOM 4137 C C . LEU B 1 240 ? -14.755 -5.270 16.593 1.00 32.65 217 LEU B C 1
ATOM 4138 O O . LEU B 1 240 ? -14.105 -6.312 16.697 1.00 32.89 217 LEU B O 1
ATOM 4143 N N . GLY B 1 241 ? -14.320 -4.208 15.926 1.00 30.38 218 GLY B N 1
ATOM 4144 C CA . GLY B 1 241 ? -13.051 -4.222 15.256 1.00 29.40 218 GLY B CA 1
ATOM 4145 C C . GLY B 1 241 ? -11.891 -4.583 16.143 1.00 31.36 218 GLY B C 1
ATOM 4146 O O . GLY B 1 241 ? -11.122 -5.503 15.820 1.00 29.31 218 GLY B O 1
ATOM 4147 N N . CYS B 1 242 ? -11.751 -3.847 17.248 1.00 33.42 219 CYS B N 1
ATOM 4148 C CA . CYS B 1 242 ? -10.727 -4.139 18.251 1.00 32.24 219 CYS B CA 1
ATOM 4149 C C . CYS B 1 242 ? -10.954 -5.474 18.902 1.00 32.59 219 CYS B C 1
ATOM 4150 O O . CYS B 1 242 ? -10.011 -6.063 19.393 1.00 36.51 219 CYS B O 1
ATOM 4153 N N . PHE B 1 243 ? -12.182 -5.978 18.908 1.00 31.02 220 PHE B N 1
ATOM 4154 C CA . PHE B 1 243 ? -12.421 -7.232 19.623 1.00 32.82 220 PHE B CA 1
ATOM 4155 C C . PHE B 1 243 ? -11.898 -8.405 18.848 1.00 33.71 220 PHE B C 1
ATOM 4156 O O . PHE B 1 243 ? -11.181 -9.251 19.377 1.00 33.17 220 PHE B O 1
ATOM 4164 N N . VAL B 1 244 ? -12.274 -8.440 17.575 1.00 36.49 221 VAL B N 1
ATOM 4165 C CA . VAL B 1 244 ? -11.862 -9.489 16.643 1.00 31.93 221 VAL B CA 1
ATOM 4166 C C . VAL B 1 244 ? -10.385 -9.395 16.247 1.00 32.26 221 VAL B C 1
ATOM 4167 O O . VAL B 1 244 ? -9.662 -10.390 16.262 1.00 32.87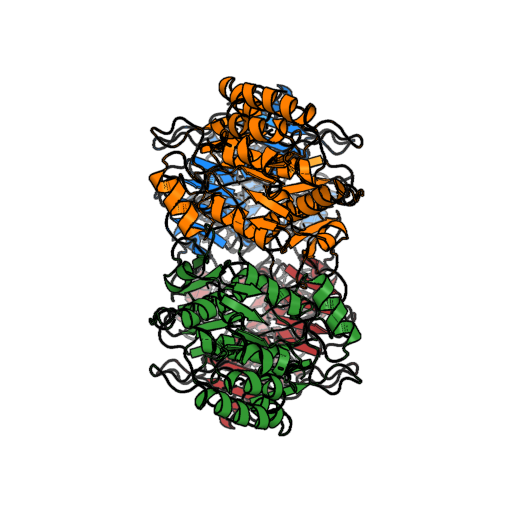 221 VAL B O 1
ATOM 4171 N N . SER B 1 245 ? -9.917 -8.211 15.896 1.00 29.48 222 SER B N 1
ATOM 4172 C CA . SER B 1 245 ? -8.567 -8.145 15.380 1.00 30.24 222 SER B CA 1
ATOM 4173 C C . SER B 1 245 ? -7.540 -8.248 16.485 1.00 33.07 222 SER B C 1
ATOM 4174 O O . SER B 1 245 ? -6.349 -8.448 16.237 1.00 29.92 222 SER B O 1
ATOM 4177 N N . GLY B 1 246 ? -7.998 -8.042 17.712 1.00 33.58 223 GLY B N 1
ATOM 4178 C CA . GLY B 1 246 ? -7.090 -7.919 18.832 1.00 32.07 223 GLY B CA 1
ATOM 4179 C C . GLY B 1 246 ? -5.967 -6.910 18.673 1.00 35.04 223 GLY B C 1
ATOM 4180 O O . GLY B 1 246 ? -4.815 -7.252 18.922 1.00 35.70 223 GLY B O 1
ATOM 4181 N N . LEU B 1 247 ? -6.280 -5.675 18.267 1.00 34.82 224 LEU B N 1
ATOM 4182 C CA . LEU B 1 247 ? -5.258 -4.620 18.150 1.00 33.58 224 LEU B CA 1
ATOM 4183 C C . LEU B 1 247 ? -5.644 -3.339 18.872 1.00 35.23 224 LEU B C 1
ATOM 4184 O O . LEU B 1 247 ? -6.821 -3.071 19.138 1.00 35.94 224 LEU B O 1
ATOM 4189 N N . GLU B 1 248 ? -4.628 -2.528 19.136 1.00 35.64 225 GLU B N 1
ATOM 4190 C CA . GLU B 1 248 ? -4.819 -1.235 19.737 1.00 37.01 225 GLU B CA 1
ATOM 4191 C C . GLU B 1 248 ? -4.786 -0.145 18.666 1.00 37.36 225 GLU B C 1
ATOM 4192 O O . GLU B 1 248 ? -3.862 -0.065 17.859 1.00 38.11 225 GLU B O 1
ATOM 4198 N N . LEU B 1 249 ? -5.841 0.655 18.636 1.00 35.53 226 LEU B N 1
ATOM 4199 C CA . LEU B 1 249 ? -5.914 1.794 17.768 1.00 33.84 226 LEU B CA 1
ATOM 4200 C C . LEU B 1 249 ? -4.898 2.806 18.261 1.00 37.19 226 LEU B C 1
ATOM 4201 O O . LEU B 1 249 ? -4.819 3.099 19.452 1.00 38.63 226 LEU B O 1
ATOM 4206 N N . GLU B 1 250 ? -4.108 3.355 17.352 1.00 38.40 227 GLU B N 1
ATOM 4207 C CA . GLU B 1 250 ? -3.143 4.348 17.779 1.00 40.66 227 GLU B CA 1
ATOM 4208 C C . GLU B 1 250 ? -3.631 5.771 17.538 1.00 39.74 227 GLU B C 1
ATOM 4209 O O . GLU B 1 250 ? -3.526 6.615 18.447 1.00 40.31 227 GLU B O 1
ATOM 4215 N N . GLU B 1 251 ? -4.174 6.035 16.345 1.00 37.51 228 GLU B N 1
ATOM 4216 C CA . GLU B 1 251 ? -4.661 7.374 15.999 1.00 34.89 228 GLU B CA 1
ATOM 4217 C C . GLU B 1 251 ? -5.760 7.370 14.933 1.00 32.26 228 GLU B C 1
ATOM 4218 O O . GLU B 1 251 ? -5.842 6.463 14.136 1.00 33.77 228 GLU B O 1
ATOM 4224 N N . LEU B 1 252 ? -6.631 8.365 14.931 1.00 30.13 229 LEU B N 1
ATOM 4225 C CA . LEU B 1 252 ? -7.663 8.395 13.922 1.00 30.83 229 LEU B CA 1
ATOM 4226 C C . LEU B 1 252 ? -7.908 9.769 13.281 1.00 35.26 229 LEU B C 1
ATOM 4227 O O . LEU B 1 252 ? -7.481 10.791 13.796 1.00 37.58 229 LEU B O 1
ATOM 4232 N N . ALA B 1 253 ? -8.610 9.790 12.153 1.00 34.28 230 ALA B N 1
ATOM 4233 C CA . ALA B 1 253 ? -9.055 11.045 11.546 1.00 34.23 230 ALA B CA 1
ATOM 4234 C C . ALA B 1 253 ? -10.513 10.927 11.055 1.00 35.09 230 ALA B C 1
ATOM 4235 O O . ALA B 1 253 ? -10.913 9.939 10.456 1.00 35.20 230 ALA B O 1
ATOM 4237 N N . ALA B 1 254 ? -11.342 11.907 11.341 1.00 34.00 231 ALA B N 1
ATOM 4238 C CA . ALA B 1 254 ? -12.753 11.669 11.091 1.00 34.38 231 ALA B CA 1
ATOM 4239 C C . ALA B 1 254 ? -13.421 12.793 10.340 1.00 38.25 231 ALA B C 1
ATOM 4240 O O . ALA B 1 254 ? -12.969 13.950 10.359 1.00 39.56 231 ALA B O 1
ATOM 4242 N N . ASP B 1 255 ? -14.500 12.441 9.667 1.00 33.87 232 ASP B N 1
ATOM 4243 C CA . ASP B 1 255 ? -15.272 13.430 9.014 1.00 32.55 232 ASP B CA 1
ATOM 4244 C C . ASP B 1 255 ? -16.684 13.081 9.360 1.00 36.43 232 ASP B C 1
ATOM 4245 O O . ASP B 1 255 ? -17.203 12.068 8.882 1.00 35.77 232 ASP B O 1
ATOM 4250 N N . LEU B 1 256 ? -17.297 13.928 10.196 1.00 38.35 233 LEU B N 1
ATOM 4251 C CA . LEU B 1 256 ? -18.653 13.728 10.716 1.00 35.25 233 LEU B CA 1
ATOM 4252 C C . LEU B 1 256 ? -19.604 14.743 10.137 1.00 34.35 233 LEU B C 1
ATOM 4253 O O . LEU B 1 256 ? -19.285 15.915 10.063 1.00 33.91 233 LEU B O 1
ATOM 4258 N N . ASP B 1 257 ? -20.785 14.271 9.769 1.00 34.46 234 ASP B N 1
ATOM 4259 C CA . ASP B 1 257 ? -21.812 15.064 9.115 1.00 37.50 234 ASP B CA 1
ATOM 4260 C C . ASP B 1 257 ? -23.138 14.994 9.852 1.00 42.16 234 ASP B C 1
ATOM 4261 O O . ASP B 1 257 ? -23.491 13.975 10.443 1.00 42.72 234 ASP B O 1
ATOM 4266 N N . SER B 1 258 ? -23.884 16.086 9.822 1.00 45.93 235 SER B N 1
ATOM 4267 C CA . SER B 1 258 ? -25.243 16.064 10.347 1.00 47.56 235 SER B CA 1
ATOM 4268 C C . SER B 1 258 ? -26.211 16.346 9.211 1.00 48.15 235 SER B C 1
ATOM 4269 O O . SER B 1 258 ? -26.758 17.437 9.107 1.00 51.75 235 SER B O 1
ATOM 4272 N N . PHE B 1 259 ? -26.408 15.353 8.354 1.00 47.76 236 PHE B N 1
ATOM 4273 C CA . PHE B 1 259 ? -27.115 15.550 7.092 1.00 48.90 236 PHE B CA 1
ATOM 4274 C C . PHE B 1 259 ? -28.490 16.172 7.254 1.00 51.65 236 PHE B C 1
ATOM 4275 O O . PHE B 1 259 ? -28.831 17.153 6.580 1.00 51.97 236 PHE B O 1
ATOM 4283 N N . VAL B 1 260 ? -29.282 15.588 8.146 1.00 53.54 237 VAL B N 1
ATOM 4284 C CA . VAL B 1 260 ? -30.647 16.051 8.373 1.00 57.54 237 VAL B CA 1
ATOM 4285 C C . VAL B 1 260 ? -30.715 17.499 8.919 1.00 57.43 237 VAL B C 1
ATOM 4286 O O . VAL B 1 260 ? -30.010 17.857 9.870 1.00 55.32 237 VAL B O 1
ATOM 4290 N N . GLY B 1 261 ? -31.534 18.328 8.273 1.00 57.57 238 GLY B N 1
ATOM 4291 C CA . GLY B 1 261 ? -31.799 19.671 8.759 1.00 60.11 238 GLY B CA 1
ATOM 4292 C C . GLY B 1 261 ? -32.396 19.653 10.167 1.00 61.94 238 GLY B C 1
ATOM 4293 O O . GLY B 1 261 ? -33.306 18.848 10.471 1.00 55.86 238 GLY B O 1
ATOM 4294 N N . GLY B 1 262 ? -31.874 20.526 11.035 1.00 59.88 239 GLY B N 1
ATOM 4295 C CA . GLY B 1 262 ? -32.347 20.590 12.411 1.00 65.52 239 GLY B CA 1
ATOM 4296 C C . GLY B 1 262 ? -31.696 19.610 13.378 1.00 63.65 239 GLY B C 1
ATOM 4297 O O . GLY B 1 262 ? -31.648 19.860 14.580 1.00 65.07 239 GLY B O 1
ATOM 4298 N N . ARG B 1 263 ? -31.211 18.489 12.853 1.00 61.03 240 ARG B N 1
ATOM 4299 C CA . ARG B 1 263 ? -30.452 17.525 13.636 1.00 58.80 240 ARG B CA 1
ATOM 4300 C C . ARG B 1 263 ? -29.083 18.117 13.900 1.00 60.33 240 ARG B C 1
ATOM 4301 O O . ARG B 1 263 ? -28.355 18.433 12.951 1.00 59.40 240 ARG B O 1
ATOM 4309 N N . GLN B 1 264 ? -28.752 18.277 15.184 1.00 60.39 241 GLN B N 1
ATOM 4310 C CA . GLN B 1 264 ? -27.490 18.879 15.611 1.00 58.94 241 GLN B CA 1
ATOM 4311 C C . GLN B 1 264 ? -26.396 17.823 15.698 1.00 59.01 241 GLN B C 1
ATOM 4312 O O . GLN B 1 264 ? -25.246 18.071 15.339 1.00 61.32 241 GLN B O 1
ATOM 4318 N N . LEU B 1 265 ? -26.766 16.641 16.178 1.00 57.13 242 LEU B N 1
ATOM 4319 C CA . LEU B 1 265 ? -25.835 15.531 16.342 1.00 53.67 242 LEU B CA 1
ATOM 4320 C C . LEU B 1 265 ? -25.554 14.829 15.000 1.00 53.85 242 LEU B C 1
ATOM 4321 O O . LEU B 1 265 ? -26.447 14.738 14.136 1.00 53.07 242 LEU B O 1
ATOM 4326 N N . ASP B 1 266 ? -24.326 14.319 14.843 1.00 49.74 243 ASP B N 1
ATOM 4327 C CA . ASP B 1 266 ? -23.927 13.590 13.636 1.00 46.22 243 ASP B CA 1
ATOM 4328 C C . ASP B 1 266 ? -24.866 12.445 13.316 1.00 45.42 243 ASP B C 1
ATOM 4329 O O . ASP B 1 266 ? -25.385 11.782 14.202 1.00 46.64 243 ASP B O 1
ATOM 4334 N N . ASP B 1 267 ? -25.094 12.209 12.037 1.00 44.32 244 ASP B N 1
ATOM 4335 C CA . ASP B 1 267 ? -25.868 11.047 11.671 1.00 43.83 244 ASP B CA 1
ATOM 4336 C C . ASP B 1 267 ? -25.067 10.214 10.641 1.00 44.98 244 ASP B C 1
ATOM 4337 O O . ASP B 1 267 ? -25.574 9.214 10.085 1.00 42.07 244 ASP B O 1
ATOM 4342 N N . ASN B 1 268 ? -23.798 10.608 10.441 1.00 41.10 245 ASN B N 1
ATOM 4343 C CA . ASN B 1 268 ? -22.870 9.845 9.614 1.00 35.59 245 ASN B CA 1
ATOM 4344 C C . ASN B 1 268 ? -21.422 10.073 10.000 1.00 34.95 245 ASN B C 1
ATOM 4345 O O . ASN B 1 268 ? -21.051 11.157 10.406 1.00 38.23 245 ASN B O 1
ATOM 4350 N N . ALA B 1 269 ? -20.576 9.073 9.859 1.00 33.28 246 ALA B N 1
ATOM 4351 C CA . ALA B 1 269 ? -19.162 9.290 10.130 1.00 32.86 246 ALA B CA 1
ATOM 4352 C C . ALA B 1 269 ? -18.307 8.456 9.223 1.00 35.95 246 ALA B C 1
ATOM 4353 O O . ALA B 1 269 ? -18.667 7.319 8.892 1.00 38.53 246 ALA B O 1
ATOM 4355 N N . HIS B 1 270 ? -17.170 9.021 8.825 1.00 34.19 247 HIS B N 1
ATOM 4356 C CA . HIS B 1 270 ? -16.212 8.337 7.979 1.00 33.82 247 HIS B CA 1
ATOM 4357 C C . HIS B 1 270 ? -14.932 8.481 8.717 1.00 34.30 247 HIS B C 1
ATOM 4358 O O . HIS B 1 270 ? -14.514 9.603 8.980 1.00 35.30 247 HIS B O 1
ATOM 4365 N N . VAL B 1 271 ? -14.284 7.372 9.042 1.00 32.98 248 VAL B N 1
ATOM 4366 C CA . VAL B 1 271 ? -13.116 7.461 9.899 1.00 33.05 248 VAL B CA 1
ATOM 4367 C C . VAL B 1 271 ? -11.935 6.605 9.435 1.00 35.06 248 VAL B C 1
ATOM 4368 O O . VAL B 1 271 ? -12.067 5.397 9.257 1.00 37.20 248 VAL B O 1
ATOM 4372 N N . LEU B 1 272 ? -10.771 7.218 9.281 1.00 34.05 249 LEU B N 1
ATOM 4373 C CA . LEU B 1 272 ? -9.573 6.466 8.953 1.00 34.98 249 LEU B CA 1
ATOM 4374 C C . LEU B 1 272 ? -8.824 6.104 10.213 1.00 35.35 249 LEU B C 1
ATOM 4375 O O . LEU B 1 272 ? -8.691 6.924 11.109 1.00 35.76 249 LEU B O 1
ATOM 4388 N N . ARG B 1 274 ? -5.482 4.213 12.251 1.00 33.53 251 ARG B N 1
ATOM 4389 C CA . ARG B 1 274 ? -4.129 3.716 12.231 1.00 33.16 251 ARG B CA 1
ATOM 4390 C C . ARG B 1 274 ? -3.878 2.985 13.513 1.00 35.62 251 ARG B C 1
ATOM 4391 O O . ARG B 1 274 ? -4.072 3.551 14.590 1.00 36.18 251 ARG B O 1
ATOM 4399 N N . PHE B 1 275 ? -3.457 1.728 13.399 1.00 34.27 252 PHE B N 1
ATOM 4400 C CA . PHE B 1 275 ? -3.318 0.869 14.553 1.00 32.53 252 PHE B CA 1
ATOM 4401 C C . PHE B 1 275 ? -1.885 0.800 15.069 1.00 35.80 252 PHE B C 1
ATOM 4402 O O . PHE B 1 275 ? -0.936 1.123 14.349 1.00 34.74 252 PHE B O 1
ATOM 4410 N N . ARG B 1 276 ? -1.742 0.402 16.335 1.00 36.03 253 ARG B N 1
ATOM 4411 C CA . ARG B 1 276 ? -0.436 0.205 16.949 1.00 36.94 253 ARG B CA 1
ATOM 4412 C C . ARG B 1 276 ? 0.271 -0.959 16.319 1.00 36.69 253 ARG B C 1
ATOM 4413 O O . ARG B 1 276 ? -0.287 -2.035 16.205 1.00 36.75 253 ARG B O 1
ATOM 4421 N N . GLU B 1 277 ? 1.519 -0.755 15.932 1.00 37.52 254 GLU B N 1
ATOM 4422 C CA . GLU B 1 277 ? 2.261 -1.829 15.289 1.00 40.99 254 GLU B CA 1
ATOM 4423 C C . GLU B 1 277 ? 2.216 -3.073 16.126 1.00 40.58 254 GLU B C 1
ATOM 4424 O O . GLU B 1 277 ? 2.121 -2.987 17.341 1.00 42.34 254 GLU B O 1
ATOM 4430 N N . LYS B 1 278 ? 2.304 -4.218 15.459 1.00 40.41 255 LYS B N 1
ATOM 4431 C CA . LYS B 1 278 ? 2.136 -5.530 16.075 1.00 40.21 255 LYS B CA 1
ATOM 4432 C C . LYS B 1 278 ? 2.525 -6.630 15.065 1.00 42.04 255 LYS B C 1
ATOM 4433 O O . LYS B 1 278 ? 2.264 -6.498 13.873 1.00 41.37 255 LYS B O 1
ATOM 4439 N N . ASP B 1 279 ? 3.138 -7.714 15.535 1.00 42.02 256 ASP B N 1
ATOM 4440 C CA . ASP B 1 279 ? 3.710 -8.725 14.631 1.00 41.19 256 ASP B CA 1
ATOM 4441 C C . ASP B 1 279 ? 4.504 -8.073 13.506 1.00 44.00 256 ASP B C 1
ATOM 4442 O O . ASP B 1 279 ? 4.565 -8.599 12.388 1.00 44.01 256 ASP B O 1
ATOM 4447 N N . GLY B 1 280 ? 5.096 -6.916 13.808 1.00 44.64 257 GLY B N 1
ATOM 4448 C CA . GLY B 1 280 ? 5.981 -6.228 12.884 1.00 41.49 257 GLY B CA 1
ATOM 4449 C C . GLY B 1 280 ? 5.217 -5.596 11.754 1.00 41.62 257 GLY B C 1
ATOM 4450 O O . GLY B 1 280 ? 5.709 -5.489 10.639 1.00 47.59 257 GLY B O 1
ATOM 4451 N N . THR B 1 281 ? 3.997 -5.180 12.035 1.00 39.24 258 THR B N 1
ATOM 4452 C CA . THR B 1 281 ? 3.121 -4.665 10.994 1.00 40.38 258 THR B CA 1
ATOM 4453 C C . THR B 1 281 ? 2.194 -3.659 11.616 1.00 41.45 258 THR B C 1
ATOM 4454 O O . THR B 1 281 ? 1.556 -3.924 12.650 1.00 42.05 258 THR B O 1
ATOM 4458 N N . ARG B 1 282 ? 2.112 -2.502 10.971 1.00 41.56 259 ARG B N 1
ATOM 4459 C CA . ARG B 1 282 ? 1.289 -1.411 11.443 1.00 36.44 259 ARG B CA 1
ATOM 4460 C C . ARG B 1 282 ? 0.051 -1.407 10.578 1.00 33.56 259 ARG B C 1
ATOM 4461 O O . ARG B 1 282 ? 0.083 -0.912 9.473 1.00 36.75 259 ARG B O 1
ATOM 4469 N N . ALA B 1 283 ? -1.037 -1.966 11.078 1.00 32.94 260 ALA B N 1
ATOM 4470 C CA . ALA B 1 283 ? -2.285 -2.042 10.336 1.00 31.92 260 ALA B CA 1
ATOM 4471 C C . ALA B 1 283 ? -3.010 -0.700 10.269 1.00 31.66 260 ALA B C 1
ATOM 4472 O O . ALA B 1 283 ? -2.723 0.207 11.033 1.00 33.79 260 ALA B O 1
ATOM 4474 N N . LYS B 1 284 ? -3.946 -0.594 9.338 1.00 28.44 261 LYS B N 1
ATOM 4475 C CA . LYS B 1 284 ? -4.726 0.603 9.138 1.00 30.72 261 LYS B CA 1
ATOM 4476 C C . LYS B 1 284 ? -6.157 0.107 8.972 1.00 31.18 261 LYS B C 1
ATOM 4477 O O . LYS B 1 284 ? -6.373 -1.075 8.824 1.00 30.54 261 LYS B O 1
ATOM 4483 N N . GLY B 1 285 ? -7.140 0.995 8.964 1.00 31.37 262 GLY B N 1
ATOM 4484 C CA . GLY B 1 285 ? -8.491 0.552 8.725 1.00 32.65 262 GLY B CA 1
ATOM 4485 C C . GLY B 1 285 ? -9.446 1.652 8.325 1.00 35.82 262 GLY B C 1
ATOM 4486 O O . GLY B 1 285 ? -9.056 2.795 8.137 1.00 36.95 262 GLY B O 1
ATOM 4495 N N . LEU B 1 287 ? -13.627 3.046 9.313 1.00 34.69 264 LEU B N 1
ATOM 4496 C CA . LEU B 1 287 ? -14.909 2.896 9.959 1.00 30.28 264 LEU B CA 1
ATOM 4497 C C . LEU B 1 287 ? -15.946 3.819 9.332 1.00 30.82 264 LEU B C 1
ATOM 4498 O O . LEU B 1 287 ? -15.749 5.026 9.210 1.00 32.44 264 LEU B O 1
ATOM 4503 N N . TRP B 1 288 ? -17.048 3.240 8.900 1.00 28.38 265 TRP B N 1
ATOM 4504 C CA . TRP B 1 288 ? -18.192 4.026 8.506 1.00 29.46 265 TRP B CA 1
ATOM 4505 C C . TRP B 1 288 ? -19.296 3.628 9.462 1.00 32.78 265 TRP B C 1
ATOM 4506 O O . TRP B 1 288 ? -19.415 2.439 9.814 1.00 30.32 265 TRP B O 1
ATOM 4517 N N . CYS B 1 289 ? -20.076 4.611 9.906 1.00 30.54 266 CYS B N 1
ATOM 4518 C CA . CYS B 1 289 ? -21.365 4.317 10.494 1.00 32.15 266 CYS B CA 1
ATOM 4519 C C . CYS B 1 289 ? -22.270 5.379 10.018 1.00 34.41 266 CYS B C 1
ATOM 4520 O O . CYS B 1 289 ? -21.812 6.418 9.584 1.00 36.95 266 CYS B O 1
ATOM 4523 N N . SER B 1 290 ? -23.562 5.148 10.135 1.00 34.60 267 SER B N 1
ATOM 4524 C CA . SER B 1 290 ? -24.504 6.068 9.555 1.00 37.56 267 SER B CA 1
ATOM 4525 C C . SER B 1 290 ? -25.895 5.665 9.959 1.00 39.02 267 SER B C 1
ATOM 4526 O O . SER B 1 290 ? -26.161 4.500 10.216 1.00 37.46 267 SER B O 1
ATOM 4529 N N . GLN B 1 291 ? -26.785 6.641 10.006 1.00 40.47 268 GLN B N 1
ATOM 4530 C CA . GLN B 1 291 ? -28.144 6.381 10.402 1.00 41.09 268 GLN B CA 1
ATOM 4531 C C . GLN B 1 291 ? -29.033 6.711 9.236 1.00 43.04 268 GLN B C 1
ATOM 4532 O O . GLN B 1 291 ? -30.237 6.500 9.296 1.00 46.41 268 GLN B O 1
ATOM 4538 N N . VAL B 1 292 ? -28.427 7.203 8.155 1.00 43.36 269 VAL B N 1
ATOM 4539 C CA . VAL B 1 292 ? -29.189 7.745 7.016 1.00 43.07 269 VAL B CA 1
ATOM 4540 C C . VAL B 1 292 ? -28.977 6.995 5.702 1.00 41.78 269 VAL B C 1
ATOM 4541 O O . VAL B 1 292 ? -29.032 7.593 4.619 1.00 41.29 269 VAL B O 1
ATOM 4545 N N . ALA B 1 293 ? -28.779 5.680 5.797 1.00 42.38 270 ALA B N 1
ATOM 4546 C CA . ALA B 1 293 ? -28.502 4.854 4.617 1.00 38.51 270 ALA B CA 1
ATOM 4547 C C . ALA B 1 293 ? -29.573 3.834 4.274 1.00 35.91 270 ALA B C 1
ATOM 4548 O O . ALA B 1 293 ? -29.388 2.631 4.442 1.00 36.04 270 ALA B O 1
ATOM 4550 N N . PRO B 1 294 ? -30.675 4.315 3.722 1.00 37.40 271 PRO B N 1
ATOM 4551 C CA . PRO B 1 294 ? -31.707 3.439 3.163 1.00 39.33 271 PRO B CA 1
ATOM 4552 C C . PRO B 1 294 ? -31.081 2.173 2.576 1.00 38.31 271 PRO B C 1
ATOM 4553 O O . PRO B 1 294 ? -30.221 2.259 1.683 1.00 35.60 271 PRO B O 1
ATOM 4557 N N . GLY B 1 295 ? -31.524 1.022 3.078 1.00 38.32 272 GLY B N 1
ATOM 4558 C CA . GLY B 1 295 ? -31.085 -0.269 2.608 1.00 36.40 272 GLY B CA 1
ATOM 4559 C C . GLY B 1 295 ? -30.605 -1.023 3.822 1.00 39.32 272 GLY B C 1
ATOM 4560 O O . GLY B 1 295 ? -30.839 -2.224 3.967 1.00 42.09 272 GLY B O 1
ATOM 4561 N N . HIS B 1 296 ? -29.927 -0.322 4.718 1.00 37.41 273 HIS B N 1
ATOM 4562 C CA . HIS B 1 296 ? -29.427 -1.001 5.919 1.00 40.43 273 HIS B CA 1
ATOM 4563 C C . HIS B 1 296 ? -30.335 -0.866 7.124 1.00 41.06 273 HIS B C 1
ATOM 4564 O O . HIS B 1 296 ? -30.537 0.245 7.628 1.00 39.98 273 HIS B O 1
ATOM 4571 N N . GLU B 1 297 ? -30.867 -2.003 7.568 1.00 39.24 274 GLU B N 1
ATOM 4572 C CA . GLU B 1 297 ? -31.633 -2.069 8.801 1.00 40.71 274 GLU B CA 1
ATOM 4573 C C . GLU B 1 297 ? -30.703 -1.981 10.006 1.00 40.73 274 GLU B C 1
ATOM 4574 O O . GLU B 1 297 ? -30.833 -1.078 10.830 1.00 42.97 274 GLU B O 1
ATOM 4580 N N . ASN B 1 298 ? -29.727 -2.879 10.071 1.00 41.82 275 ASN B N 1
ATOM 4581 C CA . ASN B 1 298 ? -28.823 -2.952 11.211 1.00 41.39 275 ASN B CA 1
ATOM 4582 C C . ASN B 1 298 ? -27.485 -3.606 10.850 1.00 41.30 275 ASN B C 1
ATOM 4583 O O . ASN B 1 298 ? -27.054 -4.578 11.508 1.00 43.32 275 ASN B O 1
ATOM 4588 N N . GLY B 1 299 ? -26.823 -3.072 9.832 1.00 38.03 276 GLY B N 1
ATOM 4589 C CA . GLY B 1 299 ? -25.774 -3.814 9.148 1.00 38.70 276 GLY B CA 1
ATOM 4590 C C . GLY B 1 299 ? -24.365 -3.671 9.669 1.00 36.35 276 GLY B C 1
ATOM 4591 O O . GLY B 1 299 ? -23.451 -3.326 8.930 1.00 36.27 276 GLY B O 1
ATOM 4592 N N . LEU B 1 300 ? -24.180 -3.923 10.952 1.00 36.88 277 LEU B N 1
ATOM 4593 C CA . LEU B 1 300 ? -22.836 -4.048 11.488 1.00 35.35 277 LEU B CA 1
ATOM 4594 C C . LEU B 1 300 ? -22.126 -5.125 10.704 1.00 34.00 277 LEU B C 1
ATOM 4595 O O . LEU B 1 300 ? -22.748 -6.120 10.294 1.00 36.41 277 LEU B O 1
ATOM 4608 N N . VAL B 1 302 ? -17.709 -6.622 9.919 1.00 32.46 279 VAL B N 1
ATOM 4609 C CA . VAL B 1 302 ? -16.270 -6.472 10.048 1.00 32.92 279 VAL B CA 1
ATOM 4610 C C . VAL B 1 302 ? -15.523 -7.379 9.051 1.00 33.00 279 VAL B C 1
ATOM 4611 O O . VAL B 1 302 ? -15.974 -8.501 8.759 1.00 29.97 279 VAL B O 1
ATOM 4615 N N . ARG B 1 303 ? -14.427 -6.858 8.495 1.00 29.72 280 ARG B N 1
ATOM 4616 C CA . ARG B 1 303 ? -13.605 -7.649 7.611 1.00 29.69 280 ARG B CA 1
ATOM 4617 C C . ARG B 1 303 ? -12.168 -7.451 8.018 1.00 29.17 280 ARG B C 1
ATOM 4618 O O . ARG B 1 303 ? -11.765 -6.345 8.352 1.00 30.09 280 ARG B O 1
ATOM 4626 N N . VAL B 1 304 ? -11.407 -8.536 8.038 1.00 27.58 281 VAL B N 1
ATOM 4627 C CA . VAL B 1 304 ? -10.053 -8.486 8.559 1.00 28.91 281 VAL B CA 1
ATOM 4628 C C . VAL B 1 304 ? -9.069 -9.226 7.637 1.00 28.27 281 VAL B C 1
ATOM 4629 O O . VAL B 1 304 ? -9.255 -10.404 7.335 1.00 25.71 281 VAL B O 1
ATOM 4633 N N . TYR B 1 305 ? -8.017 -8.522 7.222 1.00 26.60 282 TYR B N 1
ATOM 4634 C CA . TYR B 1 305 ? -7.055 -9.059 6.276 1.00 26.72 282 TYR B CA 1
ATOM 4635 C C . TYR B 1 305 ? -5.689 -9.126 6.878 1.00 27.63 282 TYR B C 1
ATOM 4636 O O . TYR B 1 305 ? -5.244 -8.177 7.531 1.00 29.95 282 TYR B O 1
ATOM 4645 N N . GLY B 1 306 ? -5.023 -10.251 6.673 1.00 23.88 283 GLY B N 1
ATOM 4646 C CA . GLY B 1 306 ? -3.722 -10.439 7.262 1.00 26.37 283 GLY B CA 1
ATOM 4647 C C . GLY B 1 306 ? -2.753 -10.969 6.254 1.00 28.12 283 GLY B C 1
ATOM 4648 O O . GLY B 1 306 ? -3.105 -11.160 5.118 1.00 29.84 283 GLY B O 1
ATOM 4649 N N . THR B 1 307 ? -1.527 -11.226 6.663 1.00 29.54 284 THR B N 1
ATOM 4650 C CA . THR B 1 307 ? -0.541 -11.744 5.727 1.00 29.29 284 THR B CA 1
ATOM 4651 C C . THR B 1 307 ? -0.887 -13.135 5.183 1.00 27.87 284 THR B C 1
ATOM 4652 O O . THR B 1 307 ? -0.455 -13.504 4.102 1.00 29.95 284 THR B O 1
ATOM 4656 N N . LYS B 1 308 ? -1.664 -13.910 5.925 1.00 29.41 285 LYS B N 1
ATOM 4657 C CA . LYS B 1 308 ? -2.005 -15.269 5.486 1.00 28.86 285 LYS B CA 1
ATOM 4658 C C . LYS B 1 308 ? -3.418 -15.454 5.015 1.00 28.62 285 LYS B C 1
ATOM 4659 O O . LYS B 1 308 ? -3.693 -16.432 4.338 1.00 30.69 285 LYS B O 1
ATOM 4665 N N . GLY B 1 309 ? -4.316 -14.523 5.323 1.00 27.97 286 GLY B N 1
ATOM 4666 C CA . GLY B 1 309 ? -5.696 -14.702 4.883 1.00 28.32 286 GLY B CA 1
ATOM 4667 C C . GLY B 1 309 ? -6.661 -13.655 5.400 1.00 26.82 286 GLY B C 1
ATOM 4668 O O . GLY B 1 309 ? -6.227 -12.640 5.908 1.00 27.68 286 GLY B O 1
ATOM 4669 N N . GLY B 1 310 ? -7.958 -13.912 5.259 1.00 24.08 287 GLY B N 1
ATOM 4670 C CA . GLY B 1 310 ? -8.981 -12.950 5.580 1.00 25.88 287 GLY B CA 1
ATOM 4671 C C . GLY B 1 310 ? -10.244 -13.526 6.218 1.00 29.36 287 GLY B C 1
ATOM 4672 O O . GLY B 1 310 ? -10.551 -14.712 6.036 1.00 29.59 287 GLY B O 1
ATOM 4673 N N . LEU B 1 311 ? -10.978 -12.691 6.956 1.00 25.79 288 LEU B N 1
ATOM 4674 C CA . LEU B 1 311 ? -12.178 -13.143 7.652 1.00 27.64 288 LEU B CA 1
ATOM 4675 C C . LEU B 1 311 ? -13.231 -12.068 7.587 1.00 30.21 288 LEU B C 1
ATOM 4676 O O . LEU B 1 311 ? -12.922 -10.878 7.721 1.00 30.59 288 LEU B O 1
ATOM 4681 N N . GLU B 1 312 ? -14.475 -12.468 7.380 1.00 27.74 289 GLU B N 1
ATOM 4682 C CA . GLU B 1 312 ? -15.516 -11.483 7.222 1.00 28.72 289 GLU B CA 1
ATOM 4683 C C . GLU B 1 312 ? -16.692 -12.028 7.954 1.00 31.14 289 GLU B C 1
ATOM 4684 O O . GLU B 1 312 ? -16.910 -13.246 7.930 1.00 33.08 289 GLU B O 1
ATOM 4690 N N . TRP B 1 313 ? -17.414 -11.132 8.631 1.00 29.67 290 TRP B N 1
ATOM 4691 C CA . TRP B 1 313 ? -18.576 -11.486 9.425 1.00 33.03 290 TRP B CA 1
ATOM 4692 C C . TRP B 1 313 ? -19.596 -10.357 9.339 1.00 35.31 290 TRP B C 1
ATOM 4693 O O . TRP B 1 313 ? -19.279 -9.196 9.600 1.00 36.34 290 TRP B O 1
ATOM 4704 N N . THR B 1 314 ? -20.822 -10.699 8.975 1.00 35.18 291 THR B N 1
ATOM 4705 C CA . THR B 1 314 ? -21.887 -9.716 8.908 1.00 35.19 291 THR B CA 1
ATOM 4706 C C . THR B 1 314 ? -22.897 -10.032 9.960 1.00 36.70 291 THR B C 1
ATOM 4707 O O . THR B 1 314 ? -23.433 -11.164 9.946 1.00 37.01 291 THR B O 1
ATOM 4711 N N . GLN B 1 315 ? -23.212 -9.054 10.821 1.00 34.15 292 GLN B N 1
ATOM 4712 C CA . GLN B 1 315 ? -24.119 -9.344 11.931 1.00 35.14 292 GLN B CA 1
ATOM 4713 C C . GLN B 1 315 ? -25.574 -9.704 11.539 1.00 35.40 292 GLN B C 1
ATOM 4714 O O . GLN B 1 315 ? -26.228 -10.422 12.268 1.00 36.22 292 GLN B O 1
ATOM 4720 N N . LYS B 1 316 ? -26.064 -9.277 10.387 1.00 33.58 293 LYS B N 1
ATOM 4721 C CA . LYS B 1 316 ? -27.394 -9.692 10.000 1.00 34.40 293 LYS B CA 1
ATOM 4722 C C . LYS B 1 316 ? -27.509 -11.206 9.747 1.00 34.68 293 LYS B C 1
ATOM 4723 O O . LYS B 1 316 ? -28.585 -11.777 9.849 1.00 32.49 293 LYS B O 1
ATOM 4729 N N . ASP B 1 317 ? -26.402 -11.847 9.403 1.00 34.38 294 ASP B N 1
ATOM 4730 C CA . ASP B 1 317 ? -26.386 -13.292 9.239 1.00 34.75 294 ASP B CA 1
ATOM 4731 C C . ASP B 1 317 ? -25.236 -13.806 10.082 1.00 37.96 294 ASP B C 1
ATOM 4732 O O . ASP B 1 317 ? -24.214 -14.297 9.586 1.00 38.20 294 ASP B O 1
ATOM 4737 N N . PRO B 1 318 ? -25.406 -13.673 11.393 1.00 37.93 295 PRO B N 1
ATOM 4738 C CA . PRO B 1 318 ? -24.379 -13.754 12.423 1.00 34.51 295 PRO B CA 1
ATOM 4739 C C . PRO B 1 318 ? -23.868 -15.150 12.532 1.00 35.45 295 PRO B C 1
ATOM 4740 O O . PRO B 1 318 ? -22.845 -15.369 13.166 1.00 37.75 295 PRO B O 1
ATOM 4744 N N . ASN B 1 319 ? -24.580 -16.091 11.930 1.00 36.24 296 ASN B N 1
ATOM 4745 C CA . ASN B 1 319 ? -24.225 -17.496 12.071 1.00 36.73 296 ASN B CA 1
ATOM 4746 C C . ASN B 1 319 ? -23.180 -17.935 11.082 1.00 37.89 296 ASN B C 1
ATOM 4747 O O . ASN B 1 319 ? -22.893 -19.117 11.019 1.00 38.54 296 ASN B O 1
ATOM 4752 N N . TYR B 1 320 ? -22.645 -17.021 10.274 1.00 34.97 297 TYR B N 1
ATOM 4753 C CA . TYR B 1 320 ? -21.623 -17.442 9.341 1.00 34.33 297 TYR B CA 1
ATOM 4754 C C . TYR B 1 320 ? -20.352 -16.599 9.453 1.00 35.07 297 TYR B C 1
ATOM 4755 O O . TYR B 1 320 ? -20.415 -15.409 9.745 1.00 34.03 297 TYR B O 1
ATOM 4764 N N . LEU B 1 321 ? -19.210 -17.221 9.159 1.00 34.16 298 LEU B N 1
ATOM 4765 C CA . LEU B 1 321 ? -17.914 -16.550 9.120 1.00 32.38 298 LEU B CA 1
ATOM 4766 C C . LEU B 1 321 ? -17.202 -16.954 7.845 1.00 33.68 298 LEU B C 1
ATOM 4767 O O . LEU B 1 321 ? -16.959 -18.145 7.650 1.00 34.25 298 LEU B O 1
ATOM 4772 N N . TRP B 1 322 ? -16.860 -15.986 6.985 1.00 33.45 299 TRP B N 1
ATOM 4773 C CA . TRP B 1 322 ? -16.183 -16.270 5.697 1.00 29.60 299 TRP B CA 1
ATOM 4774 C C . TRP B 1 322 ? -14.673 -16.277 5.831 1.00 29.61 299 TRP B C 1
ATOM 4775 O O . TRP B 1 322 ? -14.056 -15.254 6.037 1.00 31.99 299 TRP B O 1
ATOM 4786 N N . TYR B 1 323 ? -14.064 -17.432 5.702 1.00 28.38 300 TYR B N 1
ATOM 4787 C CA . TYR B 1 323 ? -12.638 -17.530 5.925 1.00 28.44 300 TYR B CA 1
ATOM 4788 C C . TYR B 1 323 ? -11.946 -17.906 4.659 1.00 28.77 300 TYR B C 1
ATOM 4789 O O . TYR B 1 323 ? -12.177 -18.968 4.113 1.00 29.66 300 TYR B O 1
ATOM 4798 N N . THR B 1 324 ? -11.073 -17.041 4.184 1.00 29.02 301 THR B N 1
ATOM 4799 C CA . THR B 1 324 ? -10.265 -17.405 3.025 1.00 29.81 301 THR B CA 1
ATOM 4800 C C . THR B 1 324 ? -8.776 -17.275 3.321 1.00 27.76 301 THR B C 1
ATOM 4801 O O . THR B 1 324 ? -8.280 -16.198 3.651 1.00 27.23 301 THR B O 1
ATOM 4805 N N . PRO B 1 325 ? -8.056 -18.394 3.232 1.00 28.67 302 PRO B N 1
ATOM 4806 C CA . PRO B 1 325 ? -6.603 -18.402 3.399 1.00 30.23 302 PRO B CA 1
ATOM 4807 C C . PRO B 1 325 ? -5.947 -17.991 2.071 1.00 29.17 302 PRO B C 1
ATOM 4808 O O . PRO B 1 325 ? -6.385 -18.448 1.011 1.00 26.89 302 PRO B O 1
ATOM 4812 N N . PHE B 1 326 ? -4.934 -17.139 2.098 1.00 27.00 303 PHE B N 1
ATOM 4813 C CA . PHE B 1 326 ? -4.434 -16.678 0.812 1.00 28.32 303 PHE B CA 1
ATOM 4814 C C . PHE B 1 326 ? -4.048 -17.867 -0.059 1.00 30.67 303 PHE B C 1
ATOM 4815 O O . PHE B 1 326 ? -3.549 -18.871 0.462 1.00 31.42 303 PHE B O 1
ATOM 4823 N N . GLY B 1 327 ? -4.320 -17.770 -1.367 1.00 30.24 304 GLY B N 1
ATOM 4824 C CA . GLY B 1 327 ? -4.052 -18.856 -2.291 1.00 26.27 304 GLY B CA 1
ATOM 4825 C C . GLY B 1 327 ? -5.069 -20.000 -2.337 1.00 28.21 304 GLY B C 1
ATOM 4826 O O . GLY B 1 327 ? -4.906 -20.951 -3.109 1.00 27.92 304 GLY B O 1
ATOM 4827 N N . GLU B 1 328 ? -6.120 -19.943 -1.526 1.00 27.70 305 GLU B N 1
ATOM 4828 C CA . GLU B 1 328 ? -6.935 -2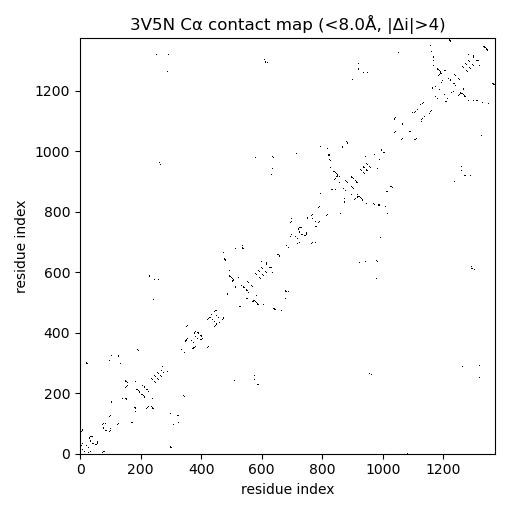1.146 -1.326 1.00 29.31 305 GLU B CA 1
ATOM 4829 C C . GLU B 1 328 ? -8.398 -20.833 -1.497 1.00 28.93 305 GLU B C 1
ATOM 4830 O O . GLU B 1 328 ? -8.802 -19.678 -1.433 1.00 29.53 305 GLU B O 1
ATOM 4836 N N . PRO B 1 329 ? -9.207 -21.859 -1.765 1.00 29.13 306 PRO B N 1
ATOM 4837 C CA . PRO B 1 329 ? -10.626 -21.547 -1.928 1.00 28.73 306 PRO B CA 1
ATOM 4838 C C . PRO B 1 329 ? -11.121 -20.915 -0.647 1.00 30.10 306 PRO B C 1
ATOM 4839 O O . PRO B 1 329 ? -10.586 -21.230 0.425 1.00 32.95 306 PRO B O 1
ATOM 4843 N N . LYS B 1 330 ? -12.108 -20.040 -0.730 1.00 29.95 307 LYS B N 1
ATOM 4844 C CA . LYS B 1 330 ? -12.629 -19.425 0.476 1.00 29.02 307 LYS B CA 1
ATOM 4845 C C . LYS B 1 330 ? -13.654 -20.340 1.115 1.00 31.09 307 LYS B C 1
ATOM 4846 O O . LYS B 1 330 ? -14.457 -20.936 0.435 1.00 33.61 307 LYS B O 1
ATOM 4852 N N . ARG B 1 331 ? -13.635 -20.442 2.432 1.00 31.38 308 ARG B N 1
ATOM 4853 C CA . ARG B 1 331 ? -14.498 -21.382 3.121 1.00 32.34 308 ARG B CA 1
ATOM 4854 C C . ARG B 1 331 ? -15.663 -20.714 3.831 1.00 32.52 308 ARG B C 1
ATOM 4855 O O . ARG B 1 331 ? -15.581 -19.562 4.207 1.00 34.46 308 ARG B O 1
ATOM 4863 N N . LEU B 1 332 ? -16.744 -21.457 4.014 1.00 31.59 309 LEU B N 1
ATOM 4864 C CA . LEU B 1 332 ? -17.898 -20.975 4.741 1.00 30.81 309 LEU B CA 1
ATOM 4865 C C . LEU B 1 332 ? -17.899 -21.592 6.114 1.00 33.38 309 LEU B C 1
ATOM 4866 O O . LEU B 1 332 ? -18.189 -22.774 6.257 1.00 36.24 309 LEU B O 1
ATOM 4871 N N . LEU B 1 333 ? -17.581 -20.803 7.128 1.00 32.19 310 LEU B N 1
ATOM 4872 C CA . LEU B 1 333 ? -17.511 -21.319 8.467 1.00 29.94 310 LEU B CA 1
ATOM 4873 C C . LEU B 1 333 ? -18.850 -21.110 9.143 1.00 32.07 310 LEU B C 1
ATOM 4874 O O . LEU B 1 333 ? -19.448 -20.047 9.029 1.00 33.07 310 LEU B O 1
ATOM 4879 N N . THR B 1 334 ? -19.338 -22.130 9.835 1.00 34.76 311 THR B N 1
ATOM 4880 C CA . THR B 1 334 ? -20.694 -22.071 10.417 1.00 36.96 311 THR B CA 1
ATOM 4881 C C . THR B 1 334 ? -20.766 -22.320 11.917 1.00 34.79 311 THR B C 1
ATOM 4882 O O . THR B 1 334 ? -20.064 -23.163 12.450 1.00 36.59 311 THR B O 1
ATOM 4886 N N . ARG B 1 335 ? -21.641 -21.605 12.602 1.00 35.18 312 ARG B N 1
ATOM 4887 C CA . ARG B 1 335 ? -21.852 -21.884 14.029 1.00 39.72 312 ARG B CA 1
ATOM 4888 C C . ARG B 1 335 ? -22.285 -23.336 14.292 1.00 38.93 312 ARG B C 1
ATOM 4889 O O . ARG B 1 335 ? -23.312 -23.793 13.764 1.00 39.01 312 ARG B O 1
ATOM 4897 N N . ALA B 1 336 ? -21.498 -24.044 15.110 1.00 39.18 313 ALA B N 1
ATOM 4898 C CA . ALA B 1 336 ? -21.835 -25.400 15.561 1.00 36.57 313 ALA B CA 1
ATOM 4899 C C . ALA B 1 336 ? -21.751 -26.368 14.426 1.00 36.46 313 ALA B C 1
ATOM 4900 O O . ALA B 1 336 ? -22.354 -27.422 14.483 1.00 37.76 313 ALA B O 1
ATOM 4902 N N . GLY B 1 337 ? -21.035 -25.992 13.377 1.00 36.78 314 GLY B N 1
ATOM 4903 C CA . GLY B 1 337 ? -20.876 -26.844 12.217 1.00 35.94 314 GLY B CA 1
ATOM 4904 C C . GLY B 1 337 ? -19.442 -27.292 12.074 1.00 31.99 314 GLY B C 1
ATOM 4905 O O . GLY B 1 337 ? -18.596 -26.948 12.868 1.00 31.84 314 GLY B O 1
ATOM 4906 N N . ALA B 1 338 ? -19.156 -28.068 11.056 1.00 31.38 315 ALA B N 1
ATOM 4907 C CA . ALA B 1 338 ? -17.761 -28.357 10.781 1.00 36.03 315 ALA B CA 1
ATOM 4908 C C . ALA B 1 338 ? -16.908 -27.070 10.818 1.00 37.69 315 ALA B C 1
ATOM 4909 O O . ALA B 1 338 ? -17.295 -25.993 10.303 1.00 37.58 315 ALA B O 1
ATOM 4911 N N . GLY B 1 339 ? -15.743 -27.164 11.426 1.00 35.47 316 GLY B N 1
ATOM 4912 C CA . GLY B 1 339 ? -14.876 -26.002 11.432 1.00 43.22 316 GLY B CA 1
ATOM 4913 C C . GLY B 1 339 ? -15.145 -24.951 12.496 1.00 41.61 316 GLY B C 1
ATOM 4914 O O . GLY B 1 339 ? -14.518 -23.898 12.524 1.00 41.83 316 GLY B O 1
ATOM 4915 N N . ALA B 1 340 ? -16.093 -25.241 13.367 1.00 41.80 317 ALA B N 1
ATOM 4916 C CA . ALA B 1 340 ? -16.360 -24.402 14.508 1.00 40.28 317 ALA B CA 1
ATOM 4917 C C . ALA B 1 340 ? -15.281 -24.674 15.535 1.00 40.99 317 ALA B C 1
ATOM 4918 O O . ALA B 1 340 ? -14.944 -25.826 15.799 1.00 40.84 317 ALA B O 1
ATOM 4920 N N . SER B 1 341 ? -14.758 -23.593 16.105 1.00 40.14 318 SER B N 1
ATOM 4921 C CA . SER B 1 341 ? -13.716 -23.617 17.119 1.00 37.19 318 SER B CA 1
ATOM 4922 C C . SER B 1 341 ? -14.263 -23.539 18.555 1.00 40.42 318 SER B C 1
ATOM 4923 O O . SER B 1 341 ? -15.369 -23.009 18.818 1.00 38.27 318 SER B O 1
ATOM 4926 N N . PRO B 1 342 ? -13.463 -24.039 19.498 1.00 38.94 319 PRO B N 1
ATOM 4927 C CA . PRO B 1 342 ? -13.711 -23.962 20.932 1.00 39.28 319 PRO B CA 1
ATOM 4928 C C . PRO B 1 342 ? -14.407 -22.646 21.362 1.00 40.48 319 PRO B C 1
ATOM 4929 O O . PRO B 1 342 ? -15.406 -22.677 22.096 1.00 41.44 319 PRO B O 1
ATOM 4933 N N . ALA B 1 343 ? -13.900 -21.502 20.916 1.00 39.40 320 ALA B N 1
ATOM 4934 C CA . ALA B 1 343 ? -14.426 -20.238 21.416 1.00 37.39 320 ALA B CA 1
ATOM 4935 C C . ALA B 1 343 ? -15.892 -20.084 21.053 1.00 38.05 320 ALA B C 1
ATOM 4936 O O . ALA B 1 343 ? -16.658 -19.546 21.835 1.00 41.37 320 ALA B O 1
ATOM 4938 N N . ALA B 1 344 ? -16.291 -20.563 19.881 1.00 37.72 321 ALA B N 1
ATOM 4939 C CA . ALA B 1 344 ? -17.672 -20.425 19.462 1.00 36.45 321 ALA B CA 1
ATOM 4940 C C . ALA B 1 344 ? -18.496 -21.471 20.178 1.00 40.09 321 ALA B C 1
ATOM 4941 O O . ALA B 1 344 ? -19.655 -21.234 20.547 1.00 39.41 321 ALA B O 1
ATOM 4943 N N . ALA B 1 345 ? -17.878 -22.629 20.388 1.00 38.99 322 ALA B N 1
ATOM 4944 C CA . ALA B 1 345 ? -18.597 -23.800 20.862 1.00 35.56 322 ALA B CA 1
ATOM 4945 C C . ALA B 1 345 ? -19.176 -23.513 22.224 1.00 40.17 322 ALA B C 1
ATOM 4946 O O . ALA B 1 345 ? -20.345 -23.814 22.498 1.00 41.32 322 ALA B O 1
ATOM 4948 N N . ARG B 1 346 ? -18.347 -22.918 23.078 1.00 40.55 323 ARG B N 1
ATOM 4949 C CA . ARG B 1 346 ? -18.739 -22.653 24.438 1.00 34.32 323 ARG B CA 1
ATOM 4950 C C . ARG B 1 346 ? -19.969 -21.759 24.529 1.00 36.22 323 ARG B C 1
ATOM 4951 O O . ARG B 1 346 ? -20.730 -21.890 25.463 1.00 44.16 323 ARG B O 1
ATOM 4959 N N . VAL B 1 347 ? -20.211 -20.899 23.546 1.00 38.26 324 VAL B N 1
ATOM 4960 C CA . VAL B 1 347 ? -21.372 -20.005 23.569 1.00 36.99 324 VAL B CA 1
ATOM 4961 C C . VAL B 1 347 ? -22.430 -20.389 22.563 1.00 37.42 324 VAL B C 1
ATOM 4962 O O . VAL B 1 347 ? -23.204 -19.532 22.133 1.00 42.34 324 VAL B O 1
ATOM 4966 N N . SER B 1 348 ? -22.464 -21.654 22.168 1.00 36.40 325 SER B N 1
ATOM 4967 C CA . SER B 1 348 ? -23.481 -22.153 21.240 1.00 38.02 325 SER B CA 1
ATOM 4968 C C . SER B 1 348 ? -24.453 -23.119 21.939 1.00 39.76 325 SER B C 1
ATOM 4969 O O . SER B 1 348 ? -24.021 -23.967 22.695 1.00 41.48 325 SER B O 1
ATOM 4972 N N . ARG B 1 349 ? -25.750 -23.033 21.664 1.00 38.45 326 ARG B N 1
ATOM 4973 C CA . ARG B 1 349 ? -26.709 -23.901 22.347 1.00 39.45 326 ARG B CA 1
ATOM 4974 C C . ARG B 1 349 ? -27.368 -24.995 21.484 1.00 42.28 326 ARG B C 1
ATOM 4975 O O . ARG B 1 349 ? -27.628 -26.089 21.960 1.00 46.89 326 ARG B O 1
ATOM 4983 N N . ILE B 1 350 ? -27.677 -24.705 20.234 1.00 41.53 327 ILE B N 1
ATOM 4984 C CA . ILE B 1 350 ? -28.385 -25.672 19.417 1.00 42.17 327 ILE B CA 1
ATOM 4985 C C . ILE B 1 350 ? -27.504 -26.136 18.260 1.00 44.33 327 ILE B C 1
ATOM 4986 O O . ILE B 1 350 ? -26.515 -25.490 17.946 1.00 42.72 327 ILE B O 1
ATOM 4991 N N . PRO B 1 351 ? -27.849 -27.267 17.625 1.00 47.94 328 PRO B N 1
ATOM 4992 C CA . PRO B 1 351 ? -26.927 -27.834 16.628 1.00 46.90 328 PRO B CA 1
ATOM 4993 C C . PRO B 1 351 ? -26.813 -26.944 15.403 1.00 41.83 328 PRO B C 1
ATOM 4994 O O . PRO B 1 351 ? -27.622 -26.020 15.265 1.00 43.50 328 PRO B O 1
ATOM 4998 N N . SER B 1 352 ? -25.832 -27.228 14.549 1.00 39.60 329 SER B N 1
ATOM 4999 C CA . SER B 1 352 ? -25.642 -26.529 13.278 1.00 39.23 329 SER B CA 1
ATOM 5000 C C . SER B 1 352 ? -26.906 -26.533 12.480 1.00 38.79 329 SER B C 1
ATOM 5001 O O . SER B 1 352 ? -27.646 -27.492 12.562 1.00 42.27 329 SER B O 1
ATOM 5004 N N . GLY B 1 353 ? -27.135 -25.483 11.688 1.00 41.36 330 GLY B N 1
ATOM 5005 C CA . GLY B 1 353 ? -28.331 -25.354 10.859 1.00 40.18 330 GLY B CA 1
ATOM 5006 C C . GLY B 1 353 ? -29.546 -24.700 11.527 1.00 39.53 330 GLY B C 1
ATOM 5007 O O . GLY B 1 353 ? -30.394 -24.123 10.852 1.00 35.69 330 GLY B O 1
ATOM 5008 N N . HIS B 1 354 ? -29.633 -24.815 12.855 1.00 41.92 331 HIS B N 1
ATOM 5009 C CA . HIS B 1 354 ? -30.684 -24.190 13.663 1.00 38.07 331 HIS B CA 1
ATOM 5010 C C . HIS B 1 354 ? -30.234 -22.825 14.136 1.00 37.92 331 HIS B C 1
ATOM 5011 O O . HIS B 1 354 ? -29.505 -22.732 15.116 1.00 37.26 331 HIS B O 1
ATOM 5018 N N . PRO B 1 355 ? -30.696 -21.758 13.469 1.00 36.92 332 PRO B N 1
ATOM 5019 C CA . PRO B 1 355 ? -30.124 -20.404 13.592 1.00 34.69 332 PRO B CA 1
ATOM 5020 C C . PRO B 1 355 ? -30.153 -19.801 15.000 1.00 35.60 332 PRO B C 1
ATOM 5021 O O . PRO B 1 355 ? -31.236 -19.599 15.517 1.00 37.70 332 PRO B O 1
ATOM 5025 N N . GLU B 1 356 ? -29.009 -19.484 15.602 1.00 35.71 333 GLU B N 1
ATOM 5026 C CA . GLU B 1 356 ? -29.011 -18.611 16.793 1.00 35.78 333 GLU B CA 1
ATOM 5027 C C . GLU B 1 356 ? -28.963 -17.150 16.353 1.00 34.48 333 GLU B C 1
ATOM 5028 O O . GLU B 1 356 ? -28.895 -16.871 15.177 1.00 41.27 333 GLU B O 1
ATOM 5034 N N . GLY B 1 357 ? -28.982 -16.203 17.267 1.00 33.08 334 GLY B N 1
ATOM 5035 C CA . GLY B 1 357 ? -29.129 -14.833 16.838 1.00 35.80 334 GLY B CA 1
ATOM 5036 C C . GLY B 1 357 ? -28.837 -13.759 17.865 1.00 39.81 334 GLY B C 1
ATOM 5037 O O . GLY B 1 357 ? -27.997 -13.930 18.755 1.00 38.34 334 GLY B O 1
ATOM 5038 N N . TYR B 1 358 ? -29.551 -12.641 17.720 1.00 40.13 335 TYR B N 1
ATOM 5039 C CA . TYR B 1 358 ? -29.357 -11.440 18.521 1.00 36.60 335 TYR B CA 1
ATOM 5040 C C . TYR B 1 358 ? -29.639 -11.615 20.007 1.00 37.99 335 TYR B C 1
ATOM 5041 O O . TYR B 1 358 ? -28.820 -11.217 20.826 1.00 38.39 335 TYR B O 1
ATOM 5050 N N . LEU B 1 359 ? -30.797 -12.174 20.371 1.00 38.81 336 LEU B N 1
ATOM 5051 C CA . LEU B 1 359 ? -31.076 -12.454 21.801 1.00 38.17 336 LEU B CA 1
ATOM 5052 C C . LEU B 1 359 ? -30.020 -13.388 22.424 1.00 39.10 336 LEU B C 1
ATOM 5053 O O . LEU B 1 359 ? -29.518 -13.157 23.525 1.00 37.98 336 LEU B O 1
ATOM 5058 N N . GLU B 1 360 ? -29.651 -14.421 21.683 1.00 38.92 337 GLU B N 1
ATOM 5059 C CA . GLU B 1 360 ? -28.586 -15.314 22.096 1.00 37.23 337 GLU B CA 1
ATOM 5060 C C . GLU B 1 360 ? -27.178 -14.679 22.227 1.00 37.78 337 GLU B C 1
ATOM 5061 O O . GLU B 1 360 ? -26.380 -15.133 23.028 1.00 41.74 337 GLU B O 1
ATOM 5067 N N . GLY B 1 361 ? -26.837 -13.668 21.442 1.00 35.77 338 GLY B N 1
ATOM 5068 C CA . GLY B 1 361 ? -25.545 -13.015 21.611 1.00 34.49 338 GLY B CA 1
ATOM 5069 C C . GLY B 1 361 ? -25.596 -12.193 22.885 1.00 37.99 338 GLY B C 1
ATOM 5070 O O . GLY B 1 361 ? -24.625 -12.100 23.644 1.00 37.48 338 GLY B O 1
ATOM 5071 N N . PHE B 1 362 ? -26.763 -11.616 23.150 1.00 37.65 339 PHE B N 1
ATOM 5072 C CA . PHE B 1 362 ? -26.961 -10.881 24.388 1.00 36.08 339 PHE B CA 1
ATOM 5073 C C . PHE B 1 362 ? -26.903 -11.834 25.567 1.00 37.70 339 PHE B C 1
ATOM 5074 O O . PHE B 1 362 ? -26.171 -11.612 26.514 1.00 37.24 339 PHE B O 1
ATOM 5082 N N . ALA B 1 363 ? -27.667 -12.917 25.494 1.00 38.44 340 ALA B N 1
ATOM 5083 C CA . ALA B 1 363 ? -27.669 -13.881 26.563 1.00 36.60 340 ALA B CA 1
ATOM 5084 C C . ALA B 1 363 ? -26.238 -14.362 26.854 1.00 39.10 340 ALA B C 1
ATOM 5085 O O . ALA B 1 363 ? -25.873 -14.593 27.996 1.00 37.88 340 ALA B O 1
ATOM 5087 N N . ASN B 1 364 ? -25.402 -14.479 25.832 1.00 39.28 341 ASN B N 1
ATOM 5088 C CA . ASN B 1 364 ? -24.049 -14.947 26.081 1.00 38.98 341 ASN B CA 1
ATOM 5089 C C . ASN B 1 364 ? -23.292 -14.029 27.042 1.00 41.01 341 ASN B C 1
ATOM 5090 O O . ASN B 1 364 ? -22.516 -14.496 27.888 1.00 40.33 341 ASN B O 1
ATOM 5095 N N . ILE B 1 365 ? -23.534 -12.723 26.917 1.00 41.26 342 ILE B N 1
ATOM 5096 C CA . ILE B 1 365 ? -22.900 -11.743 27.799 1.00 39.89 342 ILE B CA 1
ATOM 5097 C C . ILE B 1 365 ? -23.458 -11.856 29.229 1.00 41.41 342 ILE B C 1
ATOM 5098 O O . ILE B 1 365 ? -22.706 -11.748 30.196 1.00 42.80 342 ILE B O 1
ATOM 5103 N N . TYR B 1 366 ? -24.761 -12.090 29.376 1.00 39.70 343 TYR B N 1
ATOM 5104 C CA . TYR B 1 366 ? -25.326 -12.305 30.710 1.00 38.85 343 TYR B CA 1
ATOM 5105 C C . TYR B 1 366 ? -24.786 -13.570 31.373 1.00 40.85 343 TYR B C 1
ATOM 5106 O O . TYR B 1 366 ? -24.603 -13.627 32.583 1.00 42.50 343 TYR B O 1
ATOM 5115 N N . SER B 1 367 ? -24.502 -14.571 30.563 1.00 40.85 344 SER B N 1
ATOM 5116 C CA . SER B 1 367 ? -24.068 -15.847 31.067 1.00 40.77 344 SER B CA 1
ATOM 5117 C C . SER B 1 367 ? -22.576 -15.863 31.318 1.00 42.42 344 SER B C 1
ATOM 5118 O O . SER B 1 367 ? -22.107 -16.452 32.284 1.00 44.09 344 SER B O 1
ATOM 5121 N N . GLU B 1 368 ? -21.812 -15.206 30.466 1.00 43.31 345 GLU B N 1
ATOM 5122 C CA . GLU B 1 368 ? -20.391 -15.062 30.753 1.00 43.69 345 GLU B CA 1
ATOM 5123 C C . GLU B 1 368 ? -20.203 -14.339 32.090 1.00 44.44 345 GLU B C 1
ATOM 5124 O O . GLU B 1 368 ? -19.305 -14.651 32.866 1.00 45.43 345 GLU B O 1
ATOM 5130 N N . ALA B 1 369 ? -21.096 -13.392 32.349 1.00 43.43 346 ALA B N 1
ATOM 5131 C CA . ALA B 1 369 ? -21.133 -12.624 33.570 1.00 40.57 346 ALA B CA 1
ATOM 5132 C C . ALA B 1 369 ? -21.631 -13.480 34.754 1.00 46.07 346 ALA B C 1
ATOM 5133 O O . ALA B 1 369 ? -21.107 -13.404 35.875 1.00 45.73 346 ALA B O 1
ATOM 5135 N N . ALA B 1 370 ? -22.661 -14.281 34.505 1.00 45.44 347 ALA B N 1
ATOM 5136 C CA . ALA B 1 370 ? -23.101 -15.275 35.473 1.00 46.01 347 ALA B CA 1
ATOM 5137 C C . ALA B 1 370 ? -21.898 -16.075 35.991 1.00 49.15 347 ALA B C 1
ATOM 5138 O O . ALA B 1 370 ? -21.694 -16.184 37.202 1.00 47.95 347 ALA B O 1
ATOM 5140 N N . ARG B 1 371 ? -21.104 -16.620 35.058 1.00 49.83 348 ARG B N 1
ATOM 5141 C CA . ARG B 1 371 ? -19.930 -17.438 35.386 1.00 48.64 348 ARG B CA 1
ATOM 5142 C C . ARG B 1 371 ? -18.969 -16.696 36.294 1.00 48.51 348 ARG B C 1
ATOM 5143 O O . ARG B 1 371 ? -18.530 -17.210 37.309 1.00 51.43 348 ARG B O 1
ATOM 5151 N N . ALA B 1 372 ? -18.646 -15.476 35.919 1.00 48.61 349 ALA B N 1
ATOM 5152 C CA . ALA B 1 372 ? -17.790 -14.647 36.735 1.00 49.69 349 ALA B CA 1
ATOM 5153 C C . ALA B 1 372 ? -18.467 -14.320 38.074 1.00 51.09 349 ALA B C 1
ATOM 5154 O O . ALA B 1 372 ? -17.798 -14.098 39.085 1.00 53.40 349 ALA B O 1
ATOM 5156 N N . ILE B 1 373 ? -19.792 -14.301 38.104 1.00 50.29 350 ILE B N 1
ATOM 5157 C CA . ILE B 1 373 ? -20.446 -13.958 39.362 1.00 50.45 350 ILE B CA 1
ATOM 5158 C C . ILE B 1 373 ? -20.402 -15.128 40.330 1.00 53.22 350 ILE B C 1
ATOM 5159 O O . ILE B 1 373 ? -20.242 -14.929 41.520 1.00 57.51 350 ILE B O 1
ATOM 5164 N N . TYR B 1 374 ? -20.546 -16.348 39.816 1.00 54.25 351 TYR B N 1
ATOM 5165 C CA . TYR B 1 374 ? -20.434 -17.555 40.629 1.00 52.21 351 TYR B CA 1
ATOM 5166 C C . TYR B 1 374 ? -19.017 -17.666 41.206 1.00 56.03 351 TYR B C 1
ATOM 5167 O O . TYR B 1 374 ? -18.813 -18.207 42.285 1.00 60.34 351 TYR B O 1
ATOM 5176 N N . ALA B 1 375 ? -18.031 -17.144 40.489 1.00 55.60 352 ALA B N 1
ATOM 5177 C CA . ALA B 1 375 ? -16.656 -17.243 40.952 1.00 58.19 352 ALA B CA 1
ATOM 5178 C C . ALA B 1 375 ? -16.377 -16.268 42.116 1.00 60.27 352 ALA B C 1
ATOM 5179 O O . ALA B 1 375 ? -15.253 -16.167 42.620 1.00 62.45 352 ALA B O 1
ATOM 5181 N N . LYS B 1 376 ? -17.402 -15.555 42.549 1.00 55.70 353 LYS B N 1
ATOM 5182 C CA . LYS B 1 376 ? -17.210 -14.561 43.577 1.00 56.38 353 LYS B CA 1
ATOM 5183 C C . LYS B 1 376 ? -17.988 -14.960 44.829 1.00 60.20 353 LYS B C 1
ATOM 5184 O O . LYS B 1 376 ? -18.285 -14.118 45.694 1.00 58.29 353 LYS B O 1
ATOM 5190 N N . ARG B 1 377 ? -18.302 -16.257 44.917 1.00 63.41 354 ARG B N 1
ATOM 5191 C CA . ARG B 1 377 ? -18.963 -16.838 46.097 1.00 62.11 354 ARG B CA 1
ATOM 5192 C C . ARG B 1 377 ? -18.156 -18.022 46.648 1.00 59.55 354 ARG B C 1
ATOM 5193 O O . ARG B 1 377 ? -17.013 -18.278 46.226 1.00 59.51 354 ARG B O 1
ATOM 5201 N N . ALA B 1 382 ? -12.329 -17.609 38.580 1.00 66.76 359 ALA B N 1
ATOM 5202 C CA . ALA B 1 382 ? -13.222 -17.958 37.459 1.00 71.78 359 ALA B CA 1
ATOM 5203 C C . ALA B 1 382 ? -12.459 -18.538 36.279 1.00 70.42 359 ALA B C 1
ATOM 5204 O O . ALA B 1 382 ? -11.282 -18.199 36.063 1.00 68.85 359 ALA B O 1
ATOM 5206 N N . ASP B 1 383 ? -13.139 -19.390 35.508 1.00 66.30 360 ASP B N 1
ATOM 5207 C CA . ASP B 1 383 ? -12.563 -19.941 34.290 1.00 62.53 360 ASP B CA 1
ATOM 5208 C C . ASP B 1 383 ? -11.795 -18.839 33.559 1.00 61.72 360 ASP B C 1
ATOM 5209 O O . ASP B 1 383 ? -12.246 -17.703 33.512 1.00 62.51 360 ASP B O 1
ATOM 5214 N N . PRO B 1 384 ? -10.603 -19.162 33.032 1.00 66.18 361 PRO B N 1
ATOM 5215 C CA . PRO B 1 384 ? -9.873 -18.273 32.111 1.00 63.39 361 PRO B CA 1
ATOM 5216 C C . PRO B 1 384 ? -10.579 -18.178 30.776 1.00 59.55 361 PRO B C 1
ATOM 5217 O O . PRO B 1 384 ? -10.114 -17.406 29.940 1.00 62.44 361 PRO B O 1
ATOM 5221 N N . SER B 1 385 ? -11.640 -18.959 30.563 1.00 54.59 362 SER B N 1
ATOM 5222 C CA . SER B 1 385 ? -12.350 -18.942 29.288 1.00 53.02 362 SER B CA 1
ATOM 5223 C C . SER B 1 385 ? -13.387 -17.847 29.255 1.00 52.29 362 SER B C 1
ATOM 5224 O O . SER B 1 385 ? -13.844 -17.427 28.191 1.00 49.80 362 SER B O 1
ATOM 5227 N N . VAL B 1 386 ? -13.770 -17.394 30.434 1.00 51.56 363 VAL B N 1
ATOM 5228 C CA . VAL B 1 386 ? -14.761 -16.344 30.541 1.00 49.45 363 VAL B CA 1
ATOM 5229 C C . VAL B 1 386 ? -14.214 -14.991 30.052 1.00 48.34 363 VAL B C 1
ATOM 5230 O O . VAL B 1 386 ? -13.148 -14.545 30.469 1.00 46.92 363 VAL B O 1
ATOM 5234 N N . ILE B 1 387 ? -14.969 -14.365 29.154 1.00 44.76 364 ILE B N 1
ATOM 5235 C CA . ILE B 1 387 ? -14.627 -13.095 28.544 1.00 41.49 364 ILE B CA 1
ATOM 5236 C C . ILE B 1 387 ? -15.902 -12.269 28.519 1.00 40.84 364 ILE B C 1
ATOM 5237 O O . ILE B 1 387 ? -16.991 -12.781 28.237 1.00 38.69 364 ILE B O 1
ATOM 5242 N N . TYR B 1 388 ? -15.771 -10.984 28.815 1.00 39.07 365 TYR B N 1
ATOM 5243 C CA . TYR B 1 388 ? -16.892 -10.066 28.677 1.00 38.30 365 TYR B CA 1
ATOM 5244 C C . TYR B 1 388 ? -16.345 -8.663 28.601 1.00 37.76 365 TYR B C 1
ATOM 5245 O O . TYR B 1 388 ? -15.216 -8.387 28.997 1.00 38.49 365 TYR B O 1
ATOM 5254 N N . PRO B 1 389 ? -17.148 -7.761 28.083 1.00 36.95 366 PRO B N 1
ATOM 5255 C CA . PRO B 1 389 ? -16.623 -6.408 27.901 1.00 37.49 366 PRO B CA 1
ATOM 5256 C C . PRO B 1 389 ? -16.500 -5.687 29.241 1.00 41.36 366 PRO B C 1
ATOM 5257 O O . PRO B 1 389 ? -17.460 -5.604 30.023 1.00 39.86 366 PRO B O 1
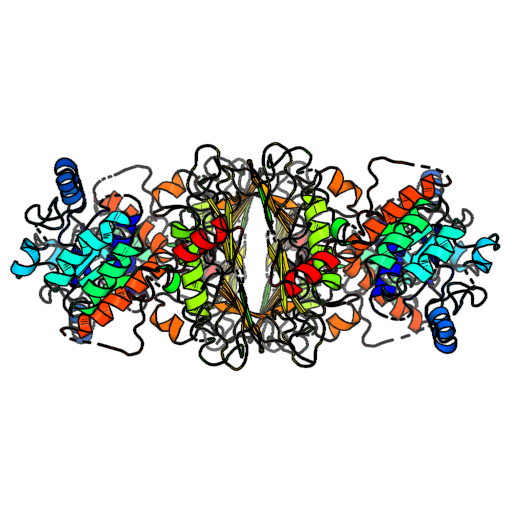ATOM 5261 N N . THR B 1 390 ? -15.312 -5.152 29.492 1.00 42.06 367 THR B N 1
ATOM 5262 C CA . THR B 1 390 ? -14.994 -4.481 30.749 1.00 39.70 367 THR B CA 1
ATOM 5263 C C . THR B 1 390 ? -15.282 -2.976 30.767 1.00 40.58 367 THR B C 1
ATOM 5264 O O . THR B 1 390 ? -15.765 -2.411 29.786 1.00 40.46 367 THR B O 1
ATOM 5268 N N . ILE B 1 391 ? -14.962 -2.330 31.895 1.00 42.38 368 ILE B N 1
ATOM 5269 C CA . ILE B 1 391 ? -14.956 -0.863 31.996 1.00 41.76 368 ILE B CA 1
ATOM 5270 C C . ILE B 1 391 ? -13.898 -0.238 31.024 1.00 44.80 368 ILE B C 1
ATOM 5271 O O . ILE B 1 391 ? -14.089 0.861 30.457 1.00 40.82 368 ILE B O 1
ATOM 5276 N N . ASP B 1 392 ? -12.791 -0.954 30.841 1.00 40.77 369 ASP B N 1
ATOM 5277 C CA . ASP B 1 392 ? -11.738 -0.489 29.991 1.00 41.17 369 ASP B CA 1
ATOM 5278 C C . ASP B 1 392 ? -12.184 -0.517 28.548 1.00 44.67 369 ASP B C 1
ATOM 5279 O O . ASP B 1 392 ? -11.794 0.367 27.753 1.00 43.38 369 ASP B O 1
ATOM 5284 N N . ASP B 1 393 ? -12.976 -1.532 28.192 1.00 42.61 370 ASP B N 1
ATOM 5285 C CA . ASP B 1 393 ? -13.542 -1.566 26.843 1.00 40.96 370 ASP B CA 1
ATOM 5286 C C . ASP B 1 393 ? -14.425 -0.339 26.703 1.00 41.90 370 ASP B C 1
ATOM 5287 O O . ASP B 1 393 ? -14.287 0.412 25.737 1.00 40.36 370 ASP B O 1
ATOM 5292 N N . GLY B 1 394 ? -15.295 -0.128 27.697 1.00 41.69 371 GLY B N 1
ATOM 5293 C CA . GLY B 1 394 ? -16.080 1.090 27.819 1.00 41.21 371 GLY B CA 1
ATOM 5294 C C . GLY B 1 394 ? -15.280 2.380 27.696 1.00 41.97 371 GLY B C 1
ATOM 5295 O O . GLY B 1 394 ? -15.706 3.321 27.017 1.00 40.09 371 GLY B O 1
ATOM 5304 N N . ARG B 1 396 ? -12.098 2.930 26.325 1.00 40.91 373 ARG B N 1
ATOM 5305 C CA . ARG B 1 396 ? -11.697 2.980 24.939 1.00 35.21 373 ARG B CA 1
ATOM 5306 C C . ARG B 1 396 ? -12.811 3.532 24.090 1.00 36.05 373 ARG B C 1
ATOM 5307 O O . ARG B 1 396 ? -12.651 4.527 23.405 1.00 37.25 373 ARG B O 1
ATOM 5315 N N . GLY B 1 397 ? -13.956 2.889 24.147 1.00 37.84 374 GLY B N 1
ATOM 5316 C CA . GLY B 1 397 ? -15.117 3.368 23.431 1.00 38.29 374 GLY B CA 1
ATOM 5317 C C . GLY B 1 397 ? -15.292 4.868 23.528 1.00 39.01 374 GLY B C 1
ATOM 5318 O O . GLY B 1 397 ? -15.578 5.506 22.503 1.00 39.25 374 GLY B O 1
ATOM 5327 N N . THR B 1 399 ? -12.905 7.325 24.707 1.00 38.74 376 THR B N 1
ATOM 5328 C CA . THR B 1 399 ? -11.813 8.017 24.080 1.00 36.84 376 THR B CA 1
ATOM 5329 C C . THR B 1 399 ? -12.091 8.023 22.573 1.00 39.46 376 THR B C 1
ATOM 5330 O O . THR B 1 399 ? -11.862 9.015 21.880 1.00 41.97 376 THR B O 1
ATOM 5334 N N . PHE B 1 400 ? -12.598 6.923 22.044 1.00 38.27 377 PHE B N 1
ATOM 5335 C CA . PHE B 1 400 ? -12.828 6.883 20.603 1.00 38.80 377 PHE B CA 1
ATOM 5336 C C . PHE B 1 400 ? -13.822 7.947 20.147 1.00 39.01 377 PHE B C 1
ATOM 5337 O O . PHE B 1 400 ? -13.527 8.689 19.206 1.00 36.50 377 PHE B O 1
ATOM 5345 N N . VAL B 1 401 ? -14.988 8.034 20.801 1.00 37.08 378 VAL B N 1
ATOM 5346 C CA . VAL B 1 401 ? -15.973 9.030 20.376 1.00 36.75 378 VAL B CA 1
ATOM 5347 C C . VAL B 1 401 ? -15.420 10.440 20.501 1.00 38.28 378 VAL B C 1
ATOM 5348 O O . VAL B 1 401 ? -15.586 11.275 19.614 1.00 37.70 378 VAL B O 1
ATOM 5352 N N . ASP B 1 402 ? -14.764 10.698 21.617 1.00 36.34 379 ASP B N 1
ATOM 5353 C CA . ASP B 1 402 ? -14.175 11.981 21.836 1.00 36.17 379 ASP B CA 1
ATOM 5354 C C . ASP B 1 402 ? -13.291 12.354 20.668 1.00 39.75 379 ASP B C 1
ATOM 5355 O O . ASP B 1 402 ? -13.436 13.442 20.117 1.00 40.12 379 ASP B O 1
ATOM 5360 N N . ALA B 1 403 ? -12.375 11.457 20.292 1.00 38.44 380 ALA B N 1
ATOM 5361 C CA . ALA B 1 403 ? -11.366 11.766 19.273 1.00 37.39 380 ALA B CA 1
ATOM 5362 C C . ALA B 1 403 ? -11.997 11.960 17.897 1.00 37.20 380 ALA B C 1
ATOM 5363 O O . ALA B 1 403 ? -11.517 12.762 17.086 1.00 38.13 380 ALA B O 1
ATOM 5365 N N . CYS B 1 404 ? -13.070 11.232 17.625 1.00 34.25 381 CYS B N 1
ATOM 5366 C CA . CYS B 1 404 ? -13.784 11.463 16.392 1.00 35.36 381 CYS B CA 1
ATOM 5367 C C . CYS B 1 404 ? -14.292 12.905 16.332 1.00 38.23 381 CYS B C 1
ATOM 5368 O O . CYS B 1 404 ? -14.004 13.621 15.369 1.00 37.32 381 CYS B O 1
ATOM 5371 N N . VAL B 1 405 ? -15.012 13.324 17.380 1.00 37.03 382 VAL B N 1
ATOM 5372 C CA . VAL B 1 405 ? -15.562 14.673 17.482 1.00 35.72 382 VAL B CA 1
ATOM 5373 C C . VAL B 1 405 ? -14.455 15.726 17.522 1.00 36.17 382 VAL B C 1
ATOM 5374 O O . VAL B 1 405 ? -14.552 16.759 16.865 1.00 40.10 382 VAL B O 1
ATOM 5378 N N . ARG B 1 406 ? -13.392 15.462 18.255 1.00 32.35 383 ARG B N 1
ATOM 5379 C CA . ARG B 1 406 ? -12.289 16.389 18.253 1.00 34.96 383 ARG B CA 1
ATOM 5380 C C . ARG B 1 406 ? -11.717 16.488 16.849 1.00 39.27 383 ARG B C 1
ATOM 5381 O O . ARG B 1 406 ? -11.576 17.587 16.315 1.00 41.39 383 ARG B O 1
ATOM 5389 N N . SER B 1 407 ? -11.409 15.349 16.224 1.00 39.87 384 SER B N 1
ATOM 5390 C CA . SER B 1 407 ? -10.782 15.378 14.898 1.00 38.19 384 SER B CA 1
ATOM 5391 C C . SER B 1 407 ? -11.630 16.075 13.863 1.00 38.01 384 SER B C 1
ATOM 5392 O O . SER B 1 407 ? -11.118 16.757 12.977 1.00 38.36 384 SER B O 1
ATOM 5395 N N . SER B 1 408 ? -12.933 15.884 13.952 1.00 37.91 385 SER B N 1
ATOM 5396 C CA . SER B 1 408 ? -13.779 16.326 12.860 1.00 40.15 385 SER B CA 1
ATOM 5397 C C . SER B 1 408 ? -13.932 17.849 12.894 1.00 42.08 385 SER B C 1
ATOM 5398 O O . SER B 1 408 ? -13.943 18.505 11.842 1.00 39.93 385 SER B O 1
ATOM 5401 N N . GLU B 1 409 ? -14.002 18.410 14.101 1.00 41.97 386 GLU B N 1
ATOM 5402 C CA . GLU B 1 409 ? -14.048 19.868 14.253 1.00 42.79 386 GLU B CA 1
ATOM 5403 C C . GLU B 1 409 ? -12.801 20.507 13.669 1.00 41.27 386 GLU B C 1
ATOM 5404 O O . GLU B 1 409 ? -12.837 21.651 13.222 1.00 42.43 386 GLU B O 1
ATOM 5410 N N . ARG B 1 410 ? -11.710 19.750 13.682 1.00 38.71 387 ARG B N 1
ATOM 5411 C CA . ARG B 1 410 ? -10.421 20.189 13.201 1.00 37.61 387 ARG B CA 1
ATOM 5412 C C . ARG B 1 410 ? -10.137 19.748 11.743 1.00 40.27 387 ARG B C 1
ATOM 5413 O O . ARG B 1 410 ? -8.985 19.743 11.244 1.00 36.00 387 ARG B O 1
ATOM 5421 N N . ASN B 1 411 ? -11.223 19.389 11.068 1.00 39.00 388 ASN B N 1
ATOM 5422 C CA . ASN B 1 411 ? -11.191 19.114 9.652 1.00 38.24 388 ASN B CA 1
ATOM 5423 C C . ASN B 1 411 ? -10.420 17.842 9.373 1.00 39.17 388 ASN B C 1
ATOM 5424 O O . ASN B 1 411 ? -9.674 17.766 8.404 1.00 36.57 388 ASN B O 1
ATOM 5429 N N . GLY B 1 412 ? -10.611 16.854 10.247 1.00 40.27 389 GLY B N 1
ATOM 5430 C CA . GLY B 1 412 ? -9.986 15.552 10.113 1.00 38.03 389 GLY B CA 1
ATOM 5431 C C . GLY B 1 412 ? -8.558 15.439 10.619 1.00 35.65 389 GLY B C 1
ATOM 5432 O O . GLY B 1 412 ? -7.834 14.533 10.228 1.00 35.40 389 GLY B O 1
ATOM 5433 N N . ALA B 1 413 ? -8.129 16.353 11.472 1.00 35.98 390 ALA B N 1
ATOM 5434 C CA . ALA B 1 413 ? -6.809 16.198 12.078 1.00 36.82 390 ALA B CA 1
ATOM 5435 C C . ALA B 1 413 ? -6.699 14.795 12.690 1.00 33.90 390 ALA B C 1
ATOM 5436 O O . ALA B 1 413 ? -7.651 14.318 13.275 1.00 33.50 390 ALA B O 1
ATOM 5438 N N . TRP B 1 414 ? -5.565 14.120 12.506 1.00 35.14 391 TRP B N 1
ATOM 5439 C CA . TRP B 1 414 ? -5.294 12.868 13.208 1.00 32.82 391 TRP B CA 1
ATOM 5440 C C . TRP B 1 414 ? -5.221 13.136 14.702 1.00 32.82 391 TRP B C 1
ATOM 5441 O O . TRP B 1 414 ? -4.532 14.042 15.173 1.00 32.54 391 TRP B O 1
ATOM 5452 N N . ILE B 1 415 ? -5.916 12.317 15.458 1.00 33.54 392 ILE B N 1
ATOM 5453 C CA . ILE B 1 415 ? -5.946 12.480 16.888 1.00 35.33 392 ILE B CA 1
ATOM 5454 C C . ILE B 1 415 ? -5.552 11.147 17.510 1.00 34.80 392 ILE B C 1
ATOM 5455 O O . ILE B 1 415 ? -5.911 10.096 16.993 1.00 34.58 392 ILE B O 1
ATOM 5460 N N . LYS B 1 416 ? -4.799 11.199 18.603 1.00 35.79 393 LYS B N 1
ATOM 5461 C CA . LYS B 1 416 ? -4.587 10.036 19.456 1.00 38.36 393 LYS B CA 1
ATOM 5462 C C . LYS B 1 416 ? -5.704 9.819 20.520 1.00 39.01 393 LYS B C 1
ATOM 5463 O O . LYS B 1 416 ? -6.170 8.681 20.762 1.00 41.91 393 LYS B O 1
ATOM 5469 N N . GLN C 1 35 ? -50.644 -11.247 35.188 1.00 50.46 12 GLN C N 1
ATOM 5470 C CA . GLN C 1 35 ? -51.207 -12.591 35.012 1.00 55.26 12 GLN C CA 1
ATOM 5471 C C . GLN C 1 35 ? -50.281 -13.703 35.548 1.00 58.31 12 GLN C C 1
ATOM 5472 O O . GLN C 1 35 ? -49.155 -13.840 35.089 1.00 61.08 12 GLN C O 1
ATOM 5478 N N . LYS C 1 36 ? -50.755 -14.506 36.499 1.00 58.03 13 LYS C N 1
ATOM 5479 C CA . LYS C 1 36 ? -49.909 -15.528 37.136 1.00 58.35 13 LYS C CA 1
ATOM 5480 C C . LYS C 1 36 ? -49.246 -16.509 36.137 1.00 59.22 13 LYS C C 1
ATOM 5481 O O . LYS C 1 36 ? -49.946 -17.265 35.444 1.00 56.54 13 LYS C O 1
ATOM 5487 N N . ARG C 1 37 ? -47.909 -16.503 36.089 1.00 57.16 14 ARG C N 1
ATOM 5488 C CA . ARG C 1 37 ? -47.148 -17.431 35.258 1.00 54.04 14 ARG C CA 1
ATOM 5489 C C . ARG C 1 37 ? -47.746 -18.819 35.326 1.00 54.06 14 ARG C C 1
ATOM 5490 O O . ARG C 1 37 ? -48.192 -19.253 36.363 1.00 53.70 14 ARG C O 1
ATOM 5498 N N . ILE C 1 38 ? -47.718 -19.514 34.203 1.00 54.42 15 ILE C N 1
ATOM 5499 C CA . ILE C 1 38 ? -48.290 -20.833 34.076 1.00 54.11 15 ILE C CA 1
ATOM 5500 C C . ILE C 1 38 ? -47.349 -21.832 34.706 1.00 54.93 15 ILE C C 1
ATOM 5501 O O . ILE C 1 38 ? -46.191 -21.889 34.323 1.00 54.86 15 ILE C O 1
ATOM 5506 N N . ARG C 1 39 ? -47.822 -22.604 35.683 1.00 54.70 16 ARG C N 1
ATOM 5507 C CA . ARG C 1 39 ? -46.973 -23.646 36.250 1.00 54.82 16 ARG C CA 1
ATOM 5508 C C . ARG C 1 39 ? -46.849 -24.796 35.258 1.00 56.74 16 ARG C C 1
ATOM 5509 O O . ARG C 1 39 ? -47.852 -25.327 34.774 1.00 55.92 16 ARG C O 1
ATOM 5517 N N . LEU C 1 40 ? -45.617 -25.185 34.956 1.00 53.68 17 LEU C N 1
ATOM 5518 C CA . LEU C 1 40 ? -45.393 -26.187 33.942 1.00 52.49 17 LEU C CA 1
ATOM 5519 C C . LEU C 1 40 ? -44.526 -27.296 34.467 1.00 52.49 17 LEU C C 1
ATOM 5520 O O . LEU C 1 40 ? -43.591 -27.043 35.202 1.00 55.45 17 LEU C O 1
ATOM 5525 N N . GLY C 1 41 ? -44.821 -28.524 34.069 1.00 51.40 18 GLY C N 1
ATOM 5526 C CA . GLY C 1 41 ? -43.985 -29.644 34.431 1.00 52.29 18 GLY C CA 1
ATOM 5527 C C . GLY C 1 41 ? -43.516 -30.338 33.177 1.00 56.75 18 GLY C C 1
ATOM 5528 O O . GLY C 1 41 ? -44.017 -30.071 32.087 1.00 56.17 18 GLY C O 1
ATOM 5537 N N . VAL C 1 43 ? -42.052 -34.149 31.317 1.00 59.93 20 VAL C N 1
ATOM 5538 C CA . VAL C 1 43 ? -41.672 -35.549 31.261 1.00 60.96 20 VAL C CA 1
ATOM 5539 C C . VAL C 1 43 ? -40.598 -35.710 30.174 1.00 66.23 20 VAL C C 1
ATOM 5540 O O . VAL C 1 43 ? -40.794 -35.272 29.031 1.00 63.05 20 VAL C O 1
ATOM 5544 N N . GLY C 1 44 ? -39.470 -36.330 30.522 1.00 67.48 21 GLY C N 1
ATOM 5545 C CA . GLY C 1 44 ? -38.386 -36.534 29.572 1.00 66.91 21 GLY C CA 1
ATOM 5546 C C . GLY C 1 44 ? -37.333 -35.435 29.616 1.00 72.20 21 GLY C C 1
ATOM 5547 O O . GLY C 1 44 ? -37.383 -34.573 30.508 1.00 73.67 21 GLY C O 1
ATOM 5548 N N . GLY C 1 45 ? -36.388 -35.462 28.667 1.00 68.26 22 GLY C N 1
ATOM 5549 C CA . GLY C 1 45 ? -35.314 -34.471 28.588 1.00 67.29 22 GLY C CA 1
ATOM 5550 C C . GLY C 1 45 ? -34.646 -34.062 29.899 1.00 68.08 22 GLY C C 1
ATOM 5551 O O . GLY C 1 45 ? -33.424 -34.146 30.058 1.00 68.80 22 GLY C O 1
ATOM 5552 N N . ALA C 1 49 ? -29.546 -33.912 26.921 1.00 77.13 26 ALA C N 1
ATOM 5553 C CA . ALA C 1 49 ? -30.467 -33.988 25.788 1.00 76.42 26 ALA C CA 1
ATOM 5554 C C . ALA C 1 49 ? -30.725 -32.597 25.169 1.00 74.51 26 ALA C C 1
ATOM 5555 O O . ALA C 1 49 ? -31.320 -31.738 25.850 1.00 71.67 26 ALA C O 1
ATOM 5557 N N . PHE C 1 50 ? -30.293 -32.353 23.916 1.00 67.05 27 PHE C N 1
ATOM 5558 C CA . PHE C 1 50 ? -30.569 -31.036 23.300 1.00 69.12 27 PHE C CA 1
ATOM 5559 C C . PHE C 1 50 ? -32.036 -30.654 23.552 1.00 65.23 27 PHE C C 1
ATOM 5560 O O . PHE C 1 50 ? -32.374 -29.522 23.938 1.00 59.44 27 PHE C O 1
ATOM 5568 N N . ILE C 1 51 ? -32.900 -31.638 23.348 1.00 62.98 28 ILE C N 1
ATOM 5569 C CA . ILE C 1 51 ? -34.311 -31.392 23.125 1.00 61.73 28 ILE C CA 1
ATOM 5570 C C . ILE C 1 51 ? -35.055 -30.910 24.374 1.00 59.50 28 ILE C C 1
ATOM 5571 O O . ILE C 1 51 ? -36.014 -30.144 24.277 1.00 54.22 28 ILE C O 1
ATOM 5576 N N . GLY C 1 52 ? -34.599 -31.349 25.540 1.00 58.23 29 GLY C N 1
ATOM 5577 C CA . GLY C 1 52 ? -35.147 -30.842 26.774 1.00 56.36 29 GLY C CA 1
ATOM 5578 C C . GLY C 1 52 ? -34.711 -29.407 26.991 1.00 54.12 29 GLY C C 1
ATOM 5579 O O . GLY C 1 52 ? -35.474 -28.570 27.489 1.00 51.98 29 GLY C O 1
ATOM 5580 N N . ALA C 1 53 ? -33.473 -29.118 26.612 1.00 53.49 30 ALA C N 1
ATOM 5581 C CA . ALA C 1 53 ? -32.919 -27.792 26.823 1.00 52.18 30 ALA C CA 1
ATOM 5582 C C . ALA C 1 53 ? -33.643 -26.745 25.984 1.00 51.97 30 ALA C C 1
ATOM 5583 O O . ALA C 1 53 ? -33.859 -25.619 26.451 1.00 51.76 30 ALA C O 1
ATOM 5585 N N . VAL C 1 54 ? -34.031 -27.124 24.766 1.00 49.55 31 VAL C N 1
ATOM 5586 C CA . VAL C 1 54 ? -34.694 -26.206 23.854 1.00 46.36 31 VAL C CA 1
ATOM 5587 C C . VAL C 1 54 ? -36.044 -25.820 24.377 1.00 44.46 31 VAL C C 1
ATOM 5588 O O . VAL C 1 54 ? -36.442 -24.657 24.302 1.00 42.77 31 VAL C O 1
ATOM 5592 N N . HIS C 1 55 ? -36.758 -26.811 24.898 1.00 48.91 32 HIS C N 1
ATOM 5593 C CA . HIS C 1 55 ? -38.094 -26.593 25.461 1.00 47.52 32 HIS C CA 1
ATOM 5594 C C . HIS C 1 55 ? -38.032 -25.683 26.693 1.00 46.37 32 HIS C C 1
ATOM 5595 O O . HIS C 1 55 ? -38.786 -24.703 26.791 1.00 43.52 32 HIS C O 1
ATOM 5602 N N . ARG C 1 56 ? -37.120 -25.975 27.615 1.00 44.82 33 ARG C N 1
ATOM 5603 C CA . ARG C 1 56 ? -36.955 -25.072 28.756 1.00 46.56 33 ARG C CA 1
ATOM 5604 C C . ARG C 1 56 ? -36.590 -23.639 28.329 1.00 45.37 33 ARG C C 1
ATOM 5605 O O . ARG C 1 56 ? -37.036 -22.668 28.958 1.00 44.18 33 ARG C O 1
ATOM 5613 N N . ILE C 1 57 ? -35.805 -23.485 27.263 1.00 42.49 34 ILE C N 1
ATOM 5614 C CA . ILE C 1 57 ? -35.549 -22.135 26.788 1.00 42.73 34 ILE C CA 1
ATOM 5615 C C . ILE C 1 57 ? -36.832 -21.566 26.239 1.00 43.83 34 ILE C C 1
ATOM 5616 O O . ILE C 1 57 ? -37.215 -20.441 26.578 1.00 44.00 34 ILE C O 1
ATOM 5621 N N . ALA C 1 58 ? -37.492 -22.336 25.381 1.00 40.83 35 ALA C N 1
ATOM 5622 C CA . ALA C 1 58 ? -38.719 -21.852 24.781 1.00 43.71 35 ALA C CA 1
ATOM 5623 C C . ALA C 1 58 ? -39.759 -21.492 25.875 1.00 44.47 35 ALA C C 1
ATOM 5624 O O . ALA C 1 58 ? -40.590 -20.595 25.706 1.00 44.53 35 ALA C O 1
ATOM 5626 N N . ALA C 1 59 ? -39.679 -22.168 27.013 1.00 45.06 36 ALA C N 1
ATOM 5627 C CA . ALA C 1 59 ? -40.450 -21.776 28.200 1.00 46.11 36 ALA C CA 1
ATOM 5628 C C . ALA C 1 59 ? -39.991 -20.453 28.814 1.00 45.23 36 ALA C C 1
ATOM 5629 O O . ALA C 1 59 ? -40.814 -19.597 29.121 1.00 47.37 36 ALA C O 1
ATOM 5631 N N . ARG C 1 60 ? -38.688 -20.287 29.007 1.00 41.94 37 ARG C N 1
ATOM 5632 C CA . ARG C 1 60 ? -38.216 -19.153 29.777 1.00 41.95 37 ARG C CA 1
ATOM 5633 C C . ARG C 1 60 ? -38.398 -17.865 29.018 1.00 42.74 37 ARG C C 1
ATOM 5634 O O . ARG C 1 60 ? -38.681 -16.823 29.607 1.00 41.38 37 ARG C O 1
ATOM 5642 N N . LEU C 1 61 ? -38.255 -17.948 27.699 1.00 44.76 38 LEU C N 1
ATOM 5643 C CA . LEU C 1 61 ? -38.040 -16.749 26.866 1.00 45.94 38 LEU C CA 1
ATOM 5644 C C . LEU C 1 61 ? -39.016 -15.611 27.127 1.00 46.54 38 LEU C C 1
ATOM 5645 O O . LEU C 1 61 ? -38.590 -14.506 27.491 1.00 46.31 38 LEU C O 1
ATOM 5650 N N . ASP C 1 62 ? -40.312 -15.884 26.943 1.00 45.78 39 ASP C N 1
ATOM 5651 C CA . ASP C 1 62 ? -41.351 -14.864 27.126 1.00 46.97 39 ASP C CA 1
ATOM 5652 C C . ASP C 1 62 ? -41.866 -14.696 28.579 1.00 49.07 39 ASP C C 1
ATOM 5653 O O . ASP C 1 62 ? -42.800 -13.924 28.811 1.00 50.66 39 ASP C O 1
ATOM 5658 N N . ASP C 1 63 ? -41.240 -15.384 29.544 1.00 47.19 40 ASP C N 1
ATOM 5659 C CA . ASP C 1 63 ? -41.633 -15.341 30.971 1.00 46.86 40 ASP C CA 1
ATOM 5660 C C . ASP C 1 63 ? -43.090 -15.744 31.287 1.00 49.25 40 ASP C C 1
ATOM 5661 O O . ASP C 1 63 ? -43.614 -15.474 32.356 1.00 47.68 40 ASP C O 1
ATOM 5666 N N . HIS C 1 64 ? -43.712 -16.436 30.350 1.00 51.93 41 HIS C N 1
ATOM 5667 C CA . HIS C 1 64 ? -45.056 -16.927 30.523 1.00 50.05 41 HIS C CA 1
ATOM 5668 C C . HIS C 1 64 ? -45.113 -18.076 31.474 1.00 51.63 41 HIS C C 1
ATOM 5669 O O . HIS C 1 64 ? -46.072 -18.172 32.224 1.00 56.15 41 HIS C O 1
ATOM 5676 N N . TYR C 1 65 ? -44.107 -18.949 31.450 1.00 50.64 42 TYR C N 1
ATOM 5677 C CA . TYR C 1 65 ? -44.137 -20.167 32.262 1.00 50.33 42 TYR C CA 1
ATOM 5678 C C . TYR C 1 65 ? -43.070 -20.203 33.328 1.00 51.30 42 TYR C C 1
ATOM 5679 O O . TYR C 1 65 ? -41.987 -19.642 33.150 1.00 52.56 42 TYR C O 1
ATOM 5688 N N . GLU C 1 66 ? -43.376 -20.891 34.428 1.00 53.94 43 GLU C N 1
ATOM 5689 C CA . GLU C 1 66 ? -42.354 -21.281 35.401 1.00 54.35 43 GLU C CA 1
ATOM 5690 C C . GLU C 1 66 ? -42.357 -22.772 35.680 1.00 54.11 43 GLU C C 1
ATOM 5691 O O . GLU C 1 66 ? -43.393 -23.365 35.966 1.00 55.09 43 GLU C O 1
ATOM 5697 N N . LEU C 1 67 ? -41.170 -23.357 35.582 1.00 53.83 44 LEU C N 1
ATOM 5698 C CA . LEU C 1 67 ? -40.965 -24.778 35.741 1.00 53.78 44 LEU C CA 1
ATOM 5699 C C . LEU C 1 67 ? -40.931 -25.151 37.206 1.00 59.12 44 LEU C C 1
ATOM 5700 O O . LEU C 1 67 ? -39.974 -24.819 37.908 1.00 62.89 44 LEU C O 1
ATOM 5705 N N . VAL C 1 68 ? -41.957 -25.861 37.661 1.00 58.87 45 VAL C N 1
ATOM 5706 C CA . VAL C 1 68 ? -42.023 -26.335 39.044 1.00 59.43 45 VAL C CA 1
ATOM 5707 C C . VAL C 1 68 ? -41.766 -27.846 39.183 1.00 63.54 45 VAL C C 1
ATOM 5708 O O . VAL C 1 68 ? -40.968 -28.256 40.025 1.00 67.93 45 VAL C O 1
ATOM 5712 N N . ALA C 1 69 ? -42.427 -28.661 38.356 1.00 61.14 46 ALA C N 1
ATOM 5713 C CA . ALA C 1 69 ? -42.352 -30.117 38.464 1.00 59.54 46 ALA C CA 1
ATOM 5714 C C . ALA C 1 69 ? -41.729 -30.788 37.243 1.00 62.40 46 ALA C C 1
ATOM 5715 O O . ALA C 1 69 ? -41.633 -30.184 36.172 1.00 62.27 46 ALA C O 1
ATOM 5717 N N . GLY C 1 70 ? -41.343 -32.051 37.393 1.00 62.51 47 GLY C N 1
ATOM 5718 C CA . GLY C 1 70 ? -40.732 -32.788 36.297 1.00 65.35 47 GLY C CA 1
ATOM 5719 C C . GLY C 1 70 ? -40.350 -34.244 36.559 1.00 69.14 47 GLY C C 1
ATOM 5720 O O . GLY C 1 70 ? -39.769 -34.584 37.583 1.00 71.94 47 GLY C O 1
ATOM 5721 N N . ALA C 1 71 ? -40.681 -35.118 35.622 1.00 68.08 48 ALA C N 1
ATOM 5722 C CA . ALA C 1 71 ? -40.219 -36.495 35.671 1.00 72.79 48 ALA C CA 1
ATOM 5723 C C . ALA C 1 71 ? -39.295 -36.749 34.457 1.00 74.39 48 ALA C C 1
ATOM 5724 O O . ALA C 1 71 ? -39.708 -37.241 33.395 1.00 70.94 48 ALA C O 1
ATOM 5726 N N . LEU C 1 72 ? -38.033 -36.384 34.618 1.00 76.24 49 LEU C N 1
ATOM 5727 C CA . LEU C 1 72 ? -37.159 -36.207 33.468 1.00 75.00 49 LEU C CA 1
ATOM 5728 C C . LEU C 1 72 ? -36.575 -37.528 32.979 1.00 76.85 49 LEU C C 1
ATOM 5729 O O . LEU C 1 72 ? -35.935 -37.590 31.923 1.00 77.21 49 LEU C O 1
ATOM 5734 N N . SER C 1 73 ? -36.815 -38.590 33.735 1.00 77.60 50 SER C N 1
ATOM 5735 C CA . SER C 1 73 ? -36.276 -39.889 33.367 1.00 83.74 50 SER C CA 1
ATOM 5736 C C . SER C 1 73 ? -37.131 -41.031 33.910 1.00 86.83 50 SER C C 1
ATOM 5737 O O . SER C 1 73 ? -38.087 -40.808 34.661 1.00 81.96 50 SER C O 1
ATOM 5740 N N . SER C 1 74 ? -36.785 -42.252 33.506 1.00 90.89 51 SER C N 1
ATOM 5741 C CA . SER C 1 74 ? -37.413 -43.448 34.052 1.00 89.50 51 SER C CA 1
ATOM 5742 C C . SER C 1 74 ? -36.635 -43.886 35.287 1.00 90.36 51 SER C C 1
ATOM 5743 O O . SER C 1 74 ? -37.177 -43.914 36.391 1.00 91.56 51 SER C O 1
ATOM 5746 N N . THR C 1 75 ? -35.358 -44.210 35.099 1.00 90.69 52 THR C N 1
ATOM 5747 C CA . THR C 1 75 ? -34.497 -44.623 36.208 1.00 94.10 52 THR C CA 1
ATOM 5748 C C . THR C 1 75 ? -34.433 -43.539 37.300 1.00 92.08 52 THR C C 1
ATOM 5749 O O . THR C 1 75 ? -34.008 -42.415 37.048 1.00 92.79 52 THR C O 1
ATOM 5753 N N . PRO C 1 76 ? -34.869 -43.880 38.518 1.00 91.54 53 PRO C N 1
ATOM 5754 C CA . PRO C 1 76 ? -35.046 -42.877 39.573 1.00 92.91 53 PRO C CA 1
ATOM 5755 C C . PRO C 1 76 ? -33.738 -42.214 39.974 1.00 94.29 53 PRO C C 1
ATOM 5756 O O . PRO C 1 76 ? -33.758 -41.195 40.668 1.00 94.10 53 PRO C O 1
ATOM 5760 N N . GLU C 1 77 ? -32.613 -42.784 39.566 1.00 94.07 54 GLU C N 1
ATOM 5761 C CA . GLU C 1 77 ? -31.335 -42.184 39.917 1.00 98.94 54 GLU C CA 1
ATOM 5762 C C . GLU C 1 77 ? -31.069 -40.969 39.033 1.00 94.76 54 GLU C C 1
ATOM 5763 O O . GLU C 1 77 ? -30.704 -39.898 39.528 1.00 92.88 54 GLU C O 1
ATOM 5769 N N . LYS C 1 78 ? -31.257 -41.143 37.727 1.00 91.95 55 LYS C N 1
ATOM 5770 C CA . LYS C 1 78 ? -31.100 -40.046 36.783 1.00 90.87 55 LYS C CA 1
ATOM 5771 C C . LYS C 1 78 ? -32.154 -38.972 37.083 1.00 91.02 55 LYS C C 1
ATOM 5772 O O . LYS C 1 78 ? -31.864 -37.773 37.054 1.00 88.91 55 LYS C O 1
ATOM 5778 N N . ALA C 1 79 ? -33.363 -39.412 37.419 1.00 88.36 56 ALA C N 1
ATOM 5779 C CA . ALA C 1 79 ? -34.473 -38.498 37.660 1.00 83.43 56 ALA C CA 1
ATOM 5780 C C . ALA C 1 79 ? -34.357 -37.644 38.921 1.00 85.43 56 ALA C C 1
ATOM 5781 O O . ALA C 1 79 ? -34.961 -36.585 38.990 1.00 86.45 56 ALA C O 1
ATOM 5783 N N . GLU C 1 80 ? -33.612 -38.090 39.924 1.00 87.27 57 GLU C N 1
ATOM 5784 C CA . GLU C 1 80 ? -33.350 -37.224 41.071 1.00 86.80 57 GLU C CA 1
ATOM 5785 C C . GLU C 1 80 ? -32.286 -36.235 40.652 1.00 82.73 57 GLU C C 1
ATOM 5786 O O . GLU C 1 80 ? -32.449 -35.033 40.791 1.00 79.23 57 GLU C O 1
ATOM 5792 N N . ALA C 1 81 ? -31.200 -36.766 40.113 1.00 85.11 58 ALA C N 1
ATOM 5793 C CA . ALA C 1 81 ? -30.085 -35.951 39.644 1.00 86.76 58 ALA C CA 1
ATOM 5794 C C . ALA C 1 81 ? -30.502 -34.766 38.762 1.00 86.81 58 ALA C C 1
ATOM 5795 O O . ALA C 1 81 ? -30.126 -33.620 39.033 1.00 86.08 58 ALA C O 1
ATOM 5797 N N . SER C 1 82 ? -31.254 -35.037 37.699 1.00 85.97 59 SER C N 1
ATOM 5798 C CA . SER C 1 82 ? -31.657 -33.965 36.792 1.00 82.36 59 SER C CA 1
ATOM 5799 C C . SER C 1 82 ? -32.476 -32.934 37.541 1.00 79.33 59 SER C C 1
ATOM 5800 O O . SER C 1 82 ? -32.251 -31.741 37.398 1.00 80.10 59 SER C O 1
ATOM 5803 N N . GLY C 1 83 ? -33.432 -33.393 38.337 1.00 76.20 60 GLY C N 1
ATOM 5804 C CA . GLY C 1 83 ? -34.213 -32.476 39.141 1.00 76.76 60 GLY C CA 1
ATOM 5805 C C . GLY C 1 83 ? -33.259 -31.588 39.909 1.00 78.55 60 GLY C C 1
ATOM 5806 O O . GLY C 1 83 ? -33.390 -30.361 39.928 1.00 77.19 60 GLY C O 1
ATOM 5807 N N . ARG C 1 84 ? -32.269 -32.225 40.524 1.00 81.81 61 ARG C N 1
ATOM 5808 C CA . ARG C 1 84 ? -31.296 -31.531 41.350 1.00 80.67 61 ARG C CA 1
ATOM 5809 C C . ARG C 1 84 ? -30.644 -30.402 40.556 1.00 79.66 61 ARG C C 1
ATOM 5810 O O . ARG C 1 84 ? -30.584 -29.262 41.031 1.00 74.53 61 ARG C O 1
ATOM 5818 N N . GLU C 1 85 ? -30.193 -30.724 39.339 1.00 81.54 62 GLU C N 1
ATOM 5819 C CA . GLU C 1 85 ? -29.566 -29.759 38.423 1.00 78.68 62 GLU C CA 1
ATOM 5820 C C . GLU C 1 85 ? -30.483 -28.607 38.034 1.00 77.72 62 GLU C C 1
ATOM 5821 O O . GLU C 1 85 ? -30.070 -27.454 38.041 1.00 78.18 62 GLU C O 1
ATOM 5827 N N . LEU C 1 86 ? -31.721 -28.922 37.674 1.00 74.80 63 LEU C N 1
ATOM 5828 C CA . LEU C 1 86 ? -32.683 -27.905 37.278 1.00 71.72 63 LEU C CA 1
ATOM 5829 C C . LEU C 1 86 ? -33.163 -27.123 38.481 1.00 73.97 63 LEU C C 1
ATOM 5830 O O . LEU C 1 86 ? -34.008 -26.232 38.358 1.00 72.92 63 LEU C O 1
ATOM 5835 N N . GLY C 1 87 ? -32.649 -27.478 39.653 1.00 73.73 64 GLY C N 1
ATOM 5836 C CA . GLY C 1 87 ? -33.035 -26.797 40.870 1.00 72.81 64 GLY C CA 1
ATOM 5837 C C . GLY C 1 87 ? -34.528 -26.863 41.126 1.00 72.24 64 GLY C C 1
ATOM 5838 O O . GLY C 1 87 ? -35.103 -25.959 41.736 1.00 72.60 64 GLY C O 1
ATOM 5839 N N . LEU C 1 88 ? -35.166 -27.927 40.652 1.00 69.44 65 LEU C N 1
ATOM 5840 C CA . LEU C 1 88 ? -36.567 -28.158 40.982 1.00 73.14 65 LEU C CA 1
ATOM 5841 C C . LEU C 1 88 ? -36.697 -28.547 42.458 1.00 72.84 65 LEU C C 1
ATOM 5842 O O . LEU C 1 88 ? -35.700 -28.849 43.119 1.00 73.67 65 LEU C O 1
ATOM 5847 N N . ASP C 1 89 ? -37.918 -28.545 42.973 1.00 68.16 66 ASP C N 1
ATOM 5848 C CA . ASP C 1 89 ? -38.161 -29.026 44.332 1.00 69.47 66 ASP C CA 1
ATOM 5849 C C . ASP C 1 89 ? -38.156 -30.564 44.348 1.00 70.73 66 ASP C C 1
ATOM 5850 O O . ASP C 1 89 ? -38.893 -31.173 43.577 1.00 69.59 66 ASP C O 1
ATOM 5855 N N . PRO C 1 90 ? -37.341 -31.208 45.223 1.00 70.50 67 PRO C N 1
ATOM 5856 C CA . PRO C 1 90 ? -37.210 -32.666 45.085 1.00 69.70 67 PRO C CA 1
ATOM 5857 C C . PRO C 1 90 ? -38.532 -33.337 45.448 1.00 71.53 67 PRO C C 1
ATOM 5858 O O . PRO C 1 90 ? -38.838 -34.477 45.046 1.00 69.43 67 PRO C O 1
ATOM 5862 N N . SER C 1 91 ? -39.310 -32.595 46.225 1.00 69.89 68 SER C N 1
ATOM 5863 C CA . SER C 1 91 ? -40.702 -32.913 46.502 1.00 72.77 68 SER C CA 1
ATOM 5864 C C . SER C 1 91 ? -41.486 -32.961 45.187 1.00 71.21 68 SER C C 1
ATOM 5865 O O . SER C 1 91 ? -42.573 -33.551 45.091 1.00 69.39 68 SER C O 1
ATOM 5868 N N . ARG C 1 92 ? -40.915 -32.341 44.161 1.00 71.95 69 ARG C N 1
ATOM 5869 C CA . ARG C 1 92 ? -41.625 -32.204 42.900 1.00 70.63 69 ARG C CA 1
ATOM 5870 C C . ARG C 1 92 ? -40.992 -33.009 41.761 1.00 67.67 69 ARG C C 1
ATOM 5871 O O . ARG C 1 92 ? -41.498 -33.002 40.643 1.00 63.86 69 ARG C O 1
ATOM 5879 N N . VAL C 1 93 ? -39.910 -33.719 42.076 1.00 67.44 70 VAL C N 1
ATOM 5880 C CA . VAL C 1 93 ? -39.228 -34.568 41.120 1.00 66.30 70 VAL C CA 1
ATOM 5881 C C . VAL C 1 93 ? -39.751 -36.004 41.164 1.00 70.03 70 VAL C C 1
ATOM 5882 O O . VAL C 1 93 ? -39.555 -36.715 42.135 1.00 72.57 70 VAL C O 1
ATOM 5886 N N . TYR C 1 94 ? -40.398 -36.440 40.094 1.00 72.82 71 TYR C N 1
ATOM 5887 C CA . TYR C 1 94 ? -40.923 -37.797 40.008 1.00 71.80 71 TYR C CA 1
ATOM 5888 C C . TYR C 1 94 ? -40.007 -38.671 39.148 1.00 74.50 71 TYR C C 1
ATOM 5889 O O . TYR C 1 94 ? -39.015 -38.190 38.602 1.00 73.95 71 TYR C O 1
ATOM 5898 N N . SER C 1 95 ? -40.335 -39.954 39.021 1.00 75.72 72 SER C N 1
ATOM 5899 C CA . SER C 1 95 ? -39.602 -40.821 38.101 1.00 74.49 72 SER C CA 1
ATOM 5900 C C . SER C 1 95 ? -40.559 -41.632 37.241 1.00 74.53 72 SER C C 1
ATOM 5901 O O . SER C 1 95 ? -40.144 -42.418 36.385 1.00 78.35 72 SER C O 1
ATOM 5904 N N . ASP C 1 96 ? -41.848 -41.425 37.468 1.00 71.63 73 ASP C N 1
ATOM 5905 C CA . ASP C 1 96 ? -42.879 -42.005 36.615 1.00 73.65 73 ASP C CA 1
ATOM 5906 C C . ASP C 1 96 ? -43.918 -40.933 36.282 1.00 73.18 73 ASP C C 1
ATOM 5907 O O . ASP C 1 96 ? -44.409 -40.238 37.182 1.00 72.13 73 ASP C O 1
ATOM 5912 N N . PHE C 1 97 ? -44.248 -40.781 35.000 1.00 70.65 74 PHE C N 1
ATOM 5913 C CA . PHE C 1 97 ? -45.214 -39.749 34.621 1.00 71.12 74 PHE C CA 1
ATOM 5914 C C . PHE C 1 97 ? -46.639 -40.012 35.113 1.00 72.82 74 PHE C C 1
ATOM 5915 O O . PHE C 1 97 ? -47.439 -39.085 35.247 1.00 70.26 74 PHE C O 1
ATOM 5923 N N . LYS C 1 98 ? -46.946 -41.275 35.389 1.00 74.40 75 LYS C N 1
ATOM 5924 C CA . LYS C 1 98 ? -48.272 -41.655 35.841 1.00 72.81 75 LYS C CA 1
ATOM 5925 C C . LYS C 1 98 ? -48.485 -41.182 37.283 1.00 72.74 75 LYS C C 1
ATOM 5926 O O . LYS C 1 98 ? -49.556 -40.682 37.640 1.00 72.12 75 LYS C O 1
ATOM 5932 N N . GLU C 1 99 ? -47.464 -41.324 38.115 1.00 70.92 76 GLU C N 1
ATOM 5933 C CA . GLU C 1 99 ? -47.598 -40.879 39.491 1.00 75.55 76 GLU C CA 1
ATOM 5934 C C . GLU C 1 99 ? -47.698 -39.363 39.482 1.00 73.30 76 GLU C C 1
ATOM 5935 O O . GLU C 1 99 ? -48.387 -38.753 40.314 1.00 70.02 76 GLU C O 1
ATOM 5949 N N . ALA C 1 101 ? -48.947 -37.097 37.073 1.00 68.46 78 ALA C N 1
ATOM 5950 C CA . ALA C 1 101 ? -50.253 -36.509 36.738 1.00 67.92 78 ALA C CA 1
ATOM 5951 C C . ALA C 1 101 ? -51.173 -36.488 37.955 1.00 70.53 78 ALA C C 1
ATOM 5952 O O . ALA C 1 101 ? -51.627 -35.431 38.403 1.00 66.26 78 ALA C O 1
ATOM 5954 N N . ILE C 1 102 ? -51.429 -37.685 38.478 1.00 72.51 79 ILE C N 1
ATOM 5955 C CA . ILE C 1 102 ? -52.296 -37.889 39.624 1.00 72.00 79 ILE C CA 1
ATOM 5956 C C . ILE C 1 102 ? -51.909 -37.011 40.805 1.00 68.28 79 ILE C C 1
ATOM 5957 O O . ILE C 1 102 ? -52.740 -36.266 41.336 1.00 67.57 79 ILE C O 1
ATOM 5962 N N . ARG C 1 103 ? -50.655 -37.095 41.224 1.00 64.38 80 ARG C N 1
ATOM 5963 C CA . ARG C 1 103 ? -50.246 -36.293 42.357 1.00 64.96 80 ARG C CA 1
ATOM 5964 C C . ARG C 1 103 ? -50.450 -34.817 42.045 1.00 66.08 80 ARG C C 1
ATOM 5965 O O . ARG C 1 103 ? -51.170 -34.132 42.754 1.00 65.62 80 ARG C O 1
ATOM 5973 N N . GLU C 1 104 ? -49.853 -34.346 40.951 1.00 69.50 81 GLU C N 1
ATOM 5974 C CA . GLU C 1 104 ? -49.912 -32.930 40.570 1.00 67.86 81 GLU C CA 1
ATOM 5975 C C . GLU C 1 104 ? -51.350 -32.462 40.383 1.00 66.45 81 GLU C C 1
ATOM 5976 O O . GLU C 1 104 ? -51.710 -31.330 40.730 1.00 64.65 81 GLU C O 1
ATOM 5982 N N . ALA C 1 105 ? -52.164 -33.352 39.829 1.00 65.44 82 ALA C N 1
ATOM 5983 C CA . ALA C 1 105 ? -53.560 -33.057 39.531 1.00 66.52 82 ALA C CA 1
ATOM 5984 C C . ALA C 1 105 ? -54.353 -32.762 40.791 1.00 70.15 82 ALA C C 1
ATOM 5985 O O . ALA C 1 105 ? -55.298 -31.971 40.757 1.00 69.80 82 ALA C O 1
ATOM 5987 N N . LYS C 1 106 ? -53.965 -33.415 41.890 1.00 70.47 83 LYS C N 1
ATOM 5988 C CA . LYS C 1 106 ? -54.601 -33.226 43.190 1.00 69.39 83 LYS C CA 1
ATOM 5989 C C . LYS C 1 106 ? -54.199 -31.901 43.785 1.00 70.24 83 LYS C C 1
ATOM 5990 O O . LYS C 1 106 ? -55.061 -31.055 44.058 1.00 69.38 83 LYS C O 1
ATOM 5996 N N . LEU C 1 107 ? -52.884 -31.737 43.974 1.00 69.34 84 LEU C N 1
ATOM 5997 C CA . LEU C 1 107 ? -52.267 -30.521 44.536 1.00 68.04 84 LEU C CA 1
ATOM 5998 C C . LEU C 1 107 ? -52.856 -29.178 44.052 1.00 72.00 84 LEU C C 1
ATOM 5999 O O . LEU C 1 107 ? -53.294 -29.045 42.897 1.00 73.60 84 LEU C O 1
ATOM 6004 N N . LYS C 1 108 ? -52.853 -28.188 44.946 1.00 73.16 85 LYS C N 1
ATOM 6005 C CA . LYS C 1 108 ? -53.309 -26.827 44.625 1.00 75.35 85 LYS C CA 1
ATOM 6006 C C . LYS C 1 108 ? -52.119 -25.976 44.169 1.00 74.05 85 LYS C C 1
ATOM 6007 O O . LYS C 1 108 ? -52.290 -24.908 43.581 1.00 73.71 85 LYS C O 1
ATOM 6013 N N . ASN C 1 109 ? -50.916 -26.443 44.490 1.00 73.36 86 ASN C N 1
ATOM 6014 C CA . ASN C 1 109 ? -49.698 -25.950 43.860 1.00 73.12 86 ASN C CA 1
ATOM 6015 C C . ASN C 1 109 ? -49.411 -26.767 42.592 1.00 72.88 86 ASN C C 1
ATOM 6016 O O . ASN C 1 109 ? -48.284 -26.743 42.079 1.00 71.83 86 ASN C O 1
ATOM 6021 N N . GLY C 1 110 ? -50.430 -27.480 42.099 1.00 68.65 87 GLY C N 1
ATOM 6022 C CA . GLY C 1 110 ? -50.270 -28.441 41.015 1.00 69.21 87 GLY C CA 1
ATOM 6023 C C . GLY C 1 110 ? -50.078 -27.822 39.643 1.00 66.24 87 GLY C C 1
ATOM 6024 O O . GLY C 1 110 ? -50.583 -26.726 39.379 1.00 66.78 87 GLY C O 1
ATOM 6025 N N . ILE C 1 111 ? -49.360 -28.519 38.764 1.00 62.67 88 ILE C N 1
ATOM 6026 C CA . ILE C 1 111 ? -48.978 -27.941 37.468 1.00 60.69 88 ILE C CA 1
ATOM 6027 C C . ILE C 1 111 ? -50.168 -27.711 36.551 1.00 59.53 88 ILE C C 1
ATOM 6028 O O . ILE C 1 111 ? -50.999 -28.592 36.361 1.00 61.62 88 ILE C O 1
ATOM 6033 N N . GLU C 1 112 ? -50.225 -26.519 35.973 1.00 56.85 89 GLU C N 1
ATOM 6034 C CA . GLU C 1 112 ? -51.317 -26.114 35.103 1.00 52.54 89 GLU C CA 1
ATOM 6035 C C . GLU C 1 112 ? -51.137 -26.691 33.702 1.00 56.31 89 GLU 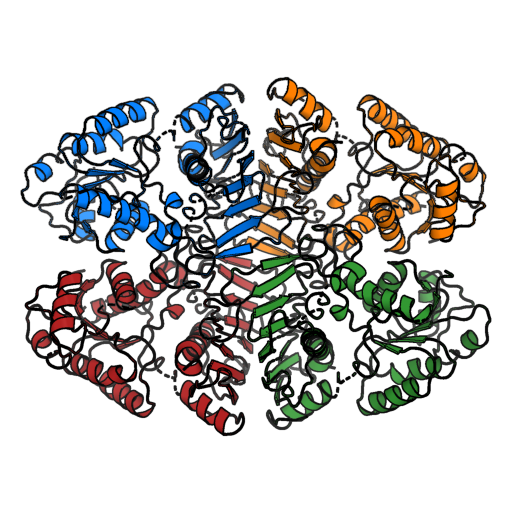C C 1
ATOM 6036 O O . GLU C 1 112 ? -52.090 -26.697 32.926 1.00 59.13 89 GLU C O 1
ATOM 6042 N N . ALA C 1 113 ? -49.922 -27.172 33.391 1.00 56.97 90 ALA C N 1
ATOM 6043 C CA . ALA C 1 113 ? -49.561 -27.740 32.068 1.00 57.88 90 ALA C CA 1
ATOM 6044 C C . ALA C 1 113 ? -48.274 -28.585 32.089 1.00 56.78 90 ALA C C 1
ATOM 6045 O O . ALA C 1 113 ? -47.394 -28.397 32.936 1.00 55.40 90 ALA C O 1
ATOM 6047 N N . VAL C 1 114 ? -48.162 -29.509 31.141 1.00 57.10 91 VAL C N 1
ATOM 6048 C CA . VAL C 1 114 ? -46.992 -30.391 31.071 1.00 58.74 91 VAL C CA 1
ATOM 6049 C C . VAL C 1 114 ? -46.368 -30.434 29.673 1.00 58.53 91 VAL C C 1
ATOM 6050 O O . VAL C 1 114 ? -47.075 -30.590 28.671 1.00 57.62 91 VAL C O 1
ATOM 6054 N N . ALA C 1 115 ? -45.043 -30.315 29.613 1.00 56.63 92 ALA C N 1
ATOM 6055 C CA . ALA C 1 115 ? -44.324 -30.444 28.352 1.00 56.11 92 ALA C CA 1
ATOM 6056 C C . ALA C 1 115 ? -43.891 -31.877 28.124 1.00 57.14 92 ALA C C 1
ATOM 6057 O O . ALA C 1 115 ? -43.040 -32.381 28.849 1.00 59.01 92 ALA C O 1
ATOM 6059 N N . ILE C 1 116 ? -44.457 -32.523 27.109 1.00 56.42 93 ILE C N 1
ATOM 6060 C CA . ILE C 1 116 ? -44.069 -33.889 26.773 1.00 58.56 93 ILE C CA 1
ATOM 6061 C C . ILE C 1 116 ? -42.952 -33.905 25.733 1.00 60.72 93 ILE C C 1
ATOM 6062 O O . ILE C 1 116 ? -43.184 -33.576 24.565 1.00 59.38 93 ILE C O 1
ATOM 6067 N N . VAL C 1 117 ? -41.750 -34.300 26.160 1.00 60.79 94 VAL C N 1
ATOM 6068 C CA . VAL C 1 117 ? -40.580 -34.368 25.273 1.00 59.92 94 VAL C CA 1
ATOM 6069 C C . VAL C 1 117 ? -39.908 -35.733 25.316 1.00 61.99 94 VAL C C 1
ATOM 6070 O O . VAL C 1 117 ? -38.694 -35.837 25.441 1.00 64.17 94 VAL C O 1
ATOM 6074 N N . THR C 1 118 ? -40.706 -36.783 25.239 1.00 64.78 95 THR C N 1
ATOM 6075 C CA . THR C 1 118 ? -40.175 -38.131 25.363 1.00 64.90 95 THR C CA 1
ATOM 6076 C C . THR C 1 118 ? -39.830 -38.604 23.977 1.00 61.73 95 THR C C 1
ATOM 6077 O O . THR C 1 118 ? -39.788 -37.800 23.057 1.00 60.86 95 THR C O 1
ATOM 6081 N N . PRO C 1 119 ? -39.534 -39.899 23.825 1.00 67.25 96 PRO C N 1
ATOM 6082 C CA . PRO C 1 119 ? -39.441 -40.443 22.458 1.00 66.54 96 PRO C CA 1
ATOM 6083 C C . PRO C 1 119 ? -40.829 -40.479 21.806 1.00 64.49 96 PRO C C 1
ATOM 6084 O O . PRO C 1 119 ? -41.810 -40.139 22.465 1.00 64.31 96 PRO C O 1
ATOM 6088 N N . ASN C 1 120 ? -40.924 -40.886 20.549 1.00 65.38 97 ASN C N 1
ATOM 6089 C CA . ASN C 1 120 ? -42.225 -40.917 19.858 1.00 68.61 97 ASN C CA 1
ATOM 6090 C C . ASN C 1 120 ? -43.213 -41.963 20.379 1.00 70.16 97 ASN C C 1
ATOM 6091 O O . ASN C 1 120 ? -44.427 -41.715 20.417 1.00 68.71 97 ASN C O 1
ATOM 6096 N N . HIS C 1 121 ? -42.688 -43.134 20.756 1.00 69.78 98 HIS C N 1
ATOM 6097 C CA . HIS C 1 121 ? -43.506 -44.275 21.176 1.00 65.48 98 HIS C CA 1
ATOM 6098 C C . HIS C 1 121 ? -44.035 -44.120 22.593 1.00 64.56 98 HIS C C 1
ATOM 6099 O O . HIS C 1 121 ? -44.711 -44.995 23.115 1.00 65.76 98 HIS C O 1
ATOM 6106 N N . VAL C 1 122 ? -43.716 -42.994 23.210 1.00 64.43 99 VAL C N 1
ATOM 6107 C CA . VAL C 1 122 ? -44.035 -42.761 24.605 1.00 62.51 99 VAL C CA 1
ATOM 6108 C C . VAL C 1 122 ? -44.888 -41.505 24.695 1.00 65.26 99 VAL C C 1
ATOM 6109 O O . VAL C 1 122 ? -45.160 -41.012 25.771 1.00 68.87 99 VAL C O 1
ATOM 6113 N N . HIS C 1 123 ? -45.328 -40.979 23.561 1.00 64.94 100 HIS C N 1
ATOM 6114 C CA . HIS C 1 123 ? -46.120 -39.757 23.594 1.00 64.72 100 HIS C CA 1
ATOM 6115 C C . HIS C 1 123 ? -47.527 -40.026 24.084 1.00 66.50 100 HIS C C 1
ATOM 6116 O O . HIS C 1 123 ? -47.951 -39.489 25.104 1.00 67.79 100 HIS C O 1
ATOM 6123 N N . TYR C 1 124 ? -48.261 -40.847 23.343 1.00 67.83 101 TYR C N 1
ATOM 6124 C CA . TYR C 1 124 ? -49.640 -41.153 23.706 1.00 69.80 101 TYR C CA 1
ATOM 6125 C C . TYR C 1 124 ? -49.768 -41.576 25.180 1.00 71.78 101 TYR C C 1
ATOM 6126 O O . TYR C 1 124 ? -50.623 -41.067 25.927 1.00 71.44 101 TYR C O 1
ATOM 6135 N N . ALA C 1 125 ? -48.911 -42.503 25.592 1.00 69.48 102 ALA C N 1
ATOM 6136 C CA . ALA C 1 125 ? -48.918 -43.004 26.952 1.00 67.35 102 ALA C CA 1
ATOM 6137 C C . ALA C 1 125 ? -48.832 -41.858 27.954 1.00 68.49 102 ALA C C 1
ATOM 6138 O O . ALA C 1 125 ? -49.688 -41.725 28.818 1.00 69.76 102 ALA C O 1
ATOM 6140 N N . ALA C 1 126 ? -47.806 -41.023 27.826 1.00 69.26 103 ALA C N 1
ATOM 6141 C CA . ALA C 1 126 ? -47.597 -39.900 28.744 1.00 67.81 103 ALA C CA 1
ATOM 6142 C C . ALA C 1 126 ? -48.690 -38.825 28.673 1.00 64.96 103 ALA C C 1
ATOM 6143 O O . ALA C 1 126 ? -49.143 -38.318 29.688 1.00 64.83 103 ALA C O 1
ATOM 6145 N N . ALA C 1 127 ? -49.113 -38.485 27.468 1.00 64.30 104 ALA C N 1
ATOM 6146 C CA . ALA C 1 127 ? -50.021 -37.367 27.272 1.00 65.55 104 ALA C CA 1
ATOM 6147 C C . ALA C 1 127 ? -51.440 -37.615 27.786 1.00 66.62 104 ALA C C 1
ATOM 6148 O O . ALA C 1 127 ? -52.038 -36.746 28.436 1.00 63.51 104 ALA C O 1
ATOM 6150 N N . LYS C 1 128 ? -51.985 -38.795 27.482 1.00 71.29 105 LYS C N 1
ATOM 6151 C CA . LYS C 1 128 ? -53.349 -39.139 27.920 1.00 72.40 105 LYS C CA 1
ATOM 6152 C C . LYS C 1 128 ? -53.484 -38.947 29.437 1.00 68.27 105 LYS C C 1
ATOM 6153 O O . LYS C 1 128 ? -54.480 -38.400 29.923 1.00 68.45 105 LYS C O 1
ATOM 6159 N N . GLU C 1 129 ? -52.460 -39.368 30.172 1.00 65.28 106 GLU C N 1
ATOM 6160 C CA . GLU C 1 129 ? -52.481 -39.286 31.619 1.00 66.98 106 GLU C CA 1
ATOM 6161 C C . GLU C 1 129 ? -52.705 -37.862 32.118 1.00 68.12 106 GLU C C 1
ATOM 6162 O O . GLU C 1 129 ? -53.298 -37.656 33.189 1.00 64.47 106 GLU C O 1
ATOM 6168 N N . PHE C 1 130 ? -52.247 -36.876 31.340 1.00 68.32 107 PHE C N 1
ATOM 6169 C CA . PHE C 1 130 ? -52.404 -35.473 31.746 1.00 64.04 107 PHE C CA 1
ATOM 6170 C C . PHE C 1 130 ? -53.687 -34.830 31.199 1.00 64.01 107 PHE C C 1
ATOM 6171 O O . PHE C 1 130 ? -54.270 -33.941 31.834 1.00 63.90 107 PHE C O 1
ATOM 6179 N N . LEU C 1 131 ? -54.138 -35.302 30.043 1.00 64.06 108 LEU C N 1
ATOM 6180 C CA . LEU C 1 131 ? -55.414 -34.861 29.489 1.00 65.51 108 LEU C CA 1
ATOM 6181 C C . LEU C 1 131 ? -56.624 -35.439 30.229 1.00 64.56 108 LEU C C 1
ATOM 6182 O O . LEU C 1 131 ? -57.631 -34.756 30.371 1.00 64.88 108 LEU C O 1
ATOM 6187 N N . LYS C 1 132 ? -56.542 -36.697 30.663 1.00 62.72 109 LYS C N 1
ATOM 6188 C CA . LYS C 1 132 ? -57.548 -37.259 31.571 1.00 66.36 109 LYS C CA 1
ATOM 6189 C C . LYS C 1 132 ? -57.905 -36.266 32.690 1.00 65.99 109 LYS C C 1
ATOM 6190 O O . LYS C 1 132 ? -59.071 -35.945 32.922 1.00 64.44 109 LYS C O 1
ATOM 6196 N N . ARG C 1 133 ? -56.863 -35.782 33.358 1.00 63.22 110 ARG C N 1
ATOM 6197 C CA . ARG C 1 133 ? -56.972 -35.046 34.596 1.00 61.86 110 ARG C CA 1
ATOM 6198 C C . ARG C 1 133 ? -56.900 -33.524 34.422 1.00 62.20 110 ARG C C 1
ATOM 6199 O O . ARG C 1 133 ? -56.503 -32.802 35.353 1.00 61.61 110 ARG C O 1
ATOM 6207 N N . GLY C 1 134 ? -57.288 -33.047 33.238 1.00 62.59 111 GLY C N 1
ATOM 6208 C CA . GLY C 1 134 ? -57.375 -31.615 32.944 1.00 63.14 111 GLY C CA 1
ATOM 6209 C C . GLY C 1 134 ? -56.120 -30.731 32.920 1.00 56.30 111 GLY C C 1
ATOM 6210 O O . GLY C 1 134 ? -56.224 -29.508 32.902 1.00 51.96 111 GLY C O 1
ATOM 6211 N N . ILE C 1 135 ? -54.931 -31.318 32.925 1.00 54.47 112 ILE C N 1
ATOM 6212 C CA . ILE C 1 135 ? -53.756 -30.488 32.747 1.00 59.00 112 ILE C CA 1
ATOM 6213 C C . ILE C 1 135 ? -53.267 -30.400 31.265 1.00 58.69 112 ILE C C 1
ATOM 6214 O O . ILE C 1 135 ? -53.107 -31.412 30.584 1.00 56.23 112 ILE C O 1
ATOM 6219 N N . HIS C 1 136 ? -53.049 -29.179 30.778 1.00 55.03 113 HIS C N 1
ATOM 6220 C CA . HIS C 1 136 ? -52.682 -28.957 29.385 1.00 59.68 113 HIS C CA 1
ATOM 6221 C C . HIS C 1 136 ? -51.374 -29.621 28.928 1.00 61.19 113 HIS C C 1
ATOM 6222 O O . HIS C 1 136 ? -50.379 -29.679 29.670 1.00 60.23 113 HIS C O 1
ATOM 6229 N N . VAL C 1 137 ? -51.365 -30.076 27.680 1.00 57.88 114 VAL C N 1
ATOM 6230 C CA . VAL C 1 137 ? -50.199 -30.775 27.156 1.00 59.74 114 VAL C CA 1
ATOM 6231 C C . VAL C 1 137 ? -49.570 -30.137 25.907 1.00 56.59 114 VAL C C 1
ATOM 6232 O O . VAL C 1 137 ? -50.220 -29.943 24.877 1.00 55.72 114 VAL C O 1
ATOM 6236 N N . ILE C 1 138 ? -48.294 -29.798 26.043 1.00 55.51 115 ILE C N 1
ATOM 6237 C CA . ILE C 1 138 ? -47.452 -29.418 24.925 1.00 54.57 115 ILE C CA 1
ATOM 6238 C C . ILE C 1 138 ? -46.548 -30.611 24.582 1.00 54.68 115 ILE C C 1
ATOM 6239 O O . ILE C 1 138 ? -45.674 -31.037 25.364 1.00 50.07 115 ILE C O 1
ATOM 6244 N N . CYS C 1 139 ? -46.809 -31.169 23.405 1.00 56.37 116 CYS C N 1
ATOM 6245 C CA . CYS C 1 139 ? -46.124 -32.355 22.940 1.00 55.46 116 CYS C CA 1
ATOM 6246 C C . CYS C 1 139 ? -45.229 -32.011 21.770 1.00 53.48 116 CYS C C 1
ATOM 6247 O O . CYS C 1 139 ? -45.601 -31.226 20.898 1.00 51.94 116 CYS C O 1
ATOM 6250 N N . ASP C 1 140 ? -44.043 -32.599 21.766 1.00 52.64 117 ASP C N 1
ATOM 6251 C CA . ASP C 1 140 ? -43.151 -32.468 20.642 1.00 54.91 117 ASP C CA 1
ATOM 6252 C C . ASP C 1 140 ? -43.702 -33.260 19.454 1.00 56.73 117 ASP C C 1
ATOM 6253 O O . ASP C 1 140 ? -44.670 -33.999 19.582 1.00 57.30 117 ASP C O 1
ATOM 6258 N N . LYS C 1 141 ? -43.093 -33.084 18.292 1.00 58.37 118 LYS C N 1
ATOM 6259 C CA . LYS C 1 141 ? -43.483 -33.833 17.098 1.00 61.44 118 LYS C CA 1
ATOM 6260 C C . LYS C 1 141 ? -42.551 -35.007 16.975 1.00 59.60 118 LYS C C 1
ATOM 6261 O O . LYS C 1 141 ? -41.537 -35.037 17.670 1.00 59.04 118 LYS C O 1
ATOM 6267 N N . PRO C 1 142 ? -42.924 -36.006 16.151 1.00 60.94 119 PRO C N 1
ATOM 6268 C CA . PRO C 1 142 ? -44.278 -36.175 15.606 1.00 60.34 119 PRO C CA 1
ATOM 6269 C C . PRO C 1 142 ? -45.241 -36.661 16.693 1.00 65.39 119 PRO C C 1
ATOM 6270 O O . PRO C 1 142 ? -44.834 -36.892 17.837 1.00 63.06 119 PRO C O 1
ATOM 6274 N N . LEU C 1 143 ? -46.508 -36.838 16.324 1.00 66.69 120 LEU C N 1
ATOM 6275 C CA . LEU C 1 143 ? -47.550 -37.179 17.284 1.00 62.52 120 LEU C CA 1
ATOM 6276 C C . LEU C 1 143 ? -47.233 -38.435 18.074 1.00 65.13 120 LEU C C 1
ATOM 6277 O O . LEU C 1 143 ? -47.127 -38.381 19.303 1.00 67.79 120 LEU C O 1
ATOM 6282 N N . THR C 1 144 ? -47.096 -39.562 17.384 1.00 62.23 121 THR C N 1
ATOM 6283 C CA . THR C 1 144 ? -46.824 -40.833 18.057 1.00 68.94 121 THR C CA 1
ATOM 6284 C C . THR C 1 144 ? -45.737 -41.586 17.320 1.00 72.42 121 THR C C 1
ATOM 6285 O O . THR C 1 144 ? -45.138 -41.054 16.387 1.00 74.69 121 THR C O 1
ATOM 6289 N N . SER C 1 145 ? -45.473 -42.827 17.715 1.00 70.74 122 SER C N 1
ATOM 6290 C CA . SER C 1 145 ? -44.579 -43.632 16.903 1.00 68.73 122 SER C CA 1
ATOM 6291 C C . SER C 1 145 ? -45.406 -44.496 15.968 1.00 71.04 122 SER C C 1
ATOM 6292 O O . SER C 1 145 ? -44.886 -44.984 14.973 1.00 71.24 122 SER C O 1
ATOM 6295 N N . THR C 1 146 ? -46.692 -44.686 16.281 1.00 73.30 123 THR C N 1
ATOM 6296 C CA . THR C 1 146 ? -47.568 -45.527 15.442 1.00 73.68 123 THR C CA 1
ATOM 6297 C C . THR C 1 146 ? -48.924 -44.910 15.166 1.00 72.94 123 THR C C 1
ATOM 6298 O O . THR C 1 146 ? -49.592 -44.383 16.059 1.00 73.15 123 THR C O 1
ATOM 6302 N N . LEU C 1 147 ? -49.332 -45.029 13.912 1.00 73.11 124 LEU C N 1
ATOM 6303 C CA . LEU C 1 147 ? -50.563 -44.441 13.435 1.00 71.68 124 LEU C CA 1
ATOM 6304 C C . LEU C 1 147 ? -51.737 -44.851 14.323 1.00 73.36 124 LEU C C 1
ATOM 6305 O O . LEU C 1 147 ? -52.668 -44.082 14.547 1.00 71.87 124 LEU C O 1
ATOM 6310 N N . ALA C 1 148 ? -51.689 -46.072 14.836 1.00 75.01 125 ALA C N 1
ATOM 6311 C CA . ALA C 1 148 ? -52.781 -46.559 15.657 1.00 75.72 125 ALA C CA 1
ATOM 6312 C C . ALA C 1 148 ? -52.828 -45.760 16.957 1.00 75.41 125 ALA C C 1
ATOM 6313 O O . ALA C 1 148 ? -53.889 -45.298 17.368 1.00 74.65 125 ALA C O 1
ATOM 6315 N N . ASP C 1 149 ? -51.671 -45.587 17.592 1.00 74.17 126 ASP C N 1
ATOM 6316 C CA . ASP C 1 149 ? -51.585 -44.745 18.777 1.00 74.52 126 ASP C CA 1
ATOM 6317 C C . ASP C 1 149 ? -51.995 -43.306 18.459 1.00 74.50 126 ASP C C 1
ATOM 6318 O O . ASP C 1 149 ? -52.610 -42.633 19.283 1.00 74.65 126 ASP C O 1
ATOM 6323 N N . ALA C 1 150 ? -51.665 -42.834 17.262 1.00 72.79 127 ALA C N 1
ATOM 6324 C CA . ALA C 1 150 ? -52.039 -41.477 16.869 1.00 72.64 127 ALA C CA 1
ATOM 6325 C C . ALA C 1 150 ? -53.558 -41.305 16.817 1.00 72.80 127 ALA C C 1
ATOM 6326 O O . ALA C 1 150 ? -54.070 -40.239 17.130 1.00 72.70 127 ALA C O 1
ATOM 6328 N N . LYS C 1 151 ? -54.266 -42.367 16.427 1.00 76.50 128 LYS C N 1
ATOM 6329 C CA . LYS C 1 151 ? -55.734 -42.391 16.410 1.00 73.91 128 LYS C CA 1
ATOM 6330 C C . LYS C 1 151 ? -56.276 -42.384 17.836 1.00 76.05 128 LYS C C 1
ATOM 6331 O O . LYS C 1 151 ? -57.212 -41.638 18.157 1.00 76.54 128 LYS C O 1
ATOM 6337 N N . LYS C 1 152 ? -55.684 -43.214 18.691 1.00 72.58 129 LYS C N 1
ATOM 6338 C CA . LYS C 1 152 ? -56.091 -43.270 20.087 1.00 76.28 129 LYS C CA 1
ATOM 6339 C C . LYS C 1 152 ? -55.916 -41.905 20.754 1.00 76.95 129 LYS C C 1
ATOM 6340 O O . LYS C 1 152 ? -56.748 -41.477 21.565 1.00 78.14 129 LYS C O 1
ATOM 6346 N N . LEU C 1 153 ? -54.836 -41.216 20.401 1.00 75.46 130 LEU C N 1
ATOM 6347 C CA . LEU C 1 153 ? -54.507 -39.953 21.046 1.00 72.76 130 LEU C CA 1
ATOM 6348 C C . LEU C 1 153 ? -55.436 -38.852 20.601 1.00 70.91 130 LEU C C 1
ATOM 6349 O O . LEU C 1 153 ? -55.876 -38.048 21.414 1.00 69.98 130 LEU C O 1
ATOM 6354 N N . LYS C 1 154 ? -55.722 -38.798 19.303 1.00 70.78 131 LYS C N 1
ATOM 6355 C CA . LYS C 1 154 ? -56.680 -37.812 18.822 1.00 73.28 131 LYS C CA 1
ATOM 6356 C C . LYS C 1 154 ? -57.967 -37.930 19.638 1.00 74.09 131 LYS C C 1
ATOM 6357 O O . LYS C 1 154 ? -58.647 -36.935 19.883 1.00 71.26 131 LYS C O 1
ATOM 6363 N N . LYS C 1 155 ? -58.288 -39.151 20.060 1.00 74.28 132 LYS C N 1
ATOM 6364 C CA . LYS C 1 155 ? -59.513 -39.400 20.814 1.00 76.05 132 LYS C CA 1
ATOM 6365 C C . LYS C 1 155 ? -59.387 -38.845 22.239 1.00 77.19 132 LYS C C 1
ATOM 6366 O O . LYS C 1 155 ? -60.260 -38.108 22.722 1.00 74.51 132 LYS C O 1
ATOM 6372 N N . ALA C 1 156 ? -58.287 -39.205 22.897 1.00 75.95 133 ALA C N 1
ATOM 6373 C CA . ALA C 1 156 ? -58.010 -38.753 24.247 1.00 71.80 133 ALA C CA 1
ATOM 6374 C C . ALA C 1 156 ? -58.030 -37.234 24.303 1.00 72.55 133 ALA C C 1
ATOM 6375 O O . ALA C 1 156 ? -58.475 -36.648 25.290 1.00 74.53 133 ALA C O 1
ATOM 6377 N N . ALA C 1 157 ? -57.553 -36.604 23.235 1.00 69.46 134 ALA C N 1
ATOM 6378 C CA . ALA C 1 157 ? -57.470 -35.156 23.165 1.00 70.28 134 ALA C CA 1
ATOM 6379 C C . ALA C 1 157 ? -58.834 -34.479 22.939 1.00 73.09 134 ALA C C 1
ATOM 6380 O O . ALA C 1 157 ? -59.031 -33.314 23.318 1.00 72.27 134 ALA C O 1
ATOM 6382 N N . ASP C 1 158 ? -59.764 -35.205 22.315 1.00 73.18 135 ASP C N 1
ATOM 6383 C CA . ASP C 1 158 ? -61.078 -34.658 21.969 1.00 73.33 135 ASP C CA 1
ATOM 6384 C C . ASP C 1 158 ? -61.964 -34.617 23.204 1.00 74.49 135 ASP C C 1
ATOM 6385 O O . ASP C 1 158 ? -62.500 -33.561 23.598 1.00 73.88 135 ASP C O 1
ATOM 6390 N N . GLU C 1 159 ? -62.117 -35.801 23.787 1.00 74.35 136 GLU C N 1
ATOM 6391 C CA . GLU C 1 159 ? -62.780 -35.998 25.064 1.00 75.70 136 GLU C CA 1
ATOM 6392 C C . GLU C 1 159 ? -62.357 -34.904 26.054 1.00 74.87 136 GLU C C 1
ATOM 6393 O O . GLU C 1 159 ? -63.195 -34.163 26.603 1.00 76.30 136 GLU C O 1
ATOM 6399 N N . SER C 1 160 ? -61.044 -34.805 26.250 1.00 75.27 137 SER C N 1
ATOM 6400 C CA . SER C 1 160 ? -60.423 -33.880 27.209 1.00 75.22 137 SER C CA 1
ATOM 6401 C C . SER C 1 160 ? -60.866 -32.419 27.053 1.00 71.61 137 SER C C 1
ATOM 6402 O O . SER C 1 160 ? -61.307 -31.996 25.985 1.00 73.41 137 SER C O 1
ATOM 6405 N N . ASP C 1 161 ? -60.758 -31.658 28.134 1.00 71.14 138 ASP C N 1
ATOM 6406 C CA . ASP C 1 161 ? -61.090 -30.245 28.081 1.00 73.17 138 ASP C CA 1
ATOM 6407 C C . ASP C 1 161 ? -59.865 -29.363 28.165 1.00 71.62 138 ASP C C 1
ATOM 6408 O O . ASP C 1 161 ? -59.965 -28.144 28.033 1.00 70.64 138 ASP C O 1
ATOM 6413 N N . ALA C 1 162 ? -58.711 -29.981 28.380 1.00 64.83 139 ALA C N 1
ATOM 6414 C CA . ALA C 1 162 ? -57.463 -29.256 28.298 1.00 61.51 139 ALA C CA 1
ATOM 6415 C C . ALA C 1 162 ? -57.002 -29.169 26.833 1.00 65.82 139 ALA C C 1
ATOM 6416 O O . ALA C 1 162 ? -57.374 -30.025 26.003 1.00 63.01 139 ALA C O 1
ATOM 6418 N N . LEU C 1 163 ? -56.213 -28.125 26.528 1.00 61.78 140 LEU C N 1
ATOM 6419 C CA . LEU C 1 163 ? -55.661 -27.882 25.190 1.00 57.49 140 LEU C CA 1
ATOM 6420 C C . LEU C 1 163 ? -54.626 -28.952 24.797 1.00 61.32 140 LEU C C 1
ATOM 6421 O O . LEU C 1 163 ? -54.061 -29.646 25.677 1.00 60.08 140 LEU C O 1
ATOM 6426 N N . PHE C 1 164 ? -54.381 -29.092 23.490 1.00 53.69 141 PHE C N 1
ATOM 6427 C CA . PHE C 1 164 ? -53.254 -29.912 23.018 1.00 56.69 141 PHE C CA 1
ATOM 6428 C C . PHE C 1 164 ? -52.400 -29.215 21.938 1.00 57.18 141 PHE C C 1
ATOM 6429 O O . PHE C 1 164 ? -52.807 -29.057 20.766 1.00 53.62 141 PHE C O 1
ATOM 6437 N N . VAL C 1 165 ? -51.209 -28.799 22.348 1.00 55.11 142 VAL C N 1
ATOM 6438 C CA . VAL C 1 165 ? -50.321 -28.049 21.469 1.00 54.55 142 VAL C CA 1
ATOM 6439 C C . VAL C 1 165 ? -49.269 -28.986 20.875 1.00 53.26 142 VAL C C 1
ATOM 6440 O O . VAL C 1 165 ? -48.629 -29.756 21.598 1.00 53.21 142 VAL C O 1
ATOM 6444 N N . LEU C 1 166 ? -49.105 -28.953 19.557 1.00 50.90 143 LEU C N 1
ATOM 6445 C CA . LEU C 1 166 ? -48.016 -29.702 18.965 1.00 50.44 143 LEU C CA 1
ATOM 6446 C C . LEU C 1 166 ? -46.907 -28.736 18.545 1.00 50.22 143 LEU C C 1
ATOM 6447 O O . LEU C 1 166 ? -47.162 -27.790 17.804 1.00 49.70 143 LEU C O 1
ATOM 6452 N N . THR C 1 167 ? -45.687 -28.950 19.034 1.00 48.29 144 THR C N 1
ATOM 6453 C CA . THR C 1 167 ? -44.605 -28.026 18.725 1.00 47.41 144 THR C CA 1
ATOM 6454 C C . THR C 1 167 ? -43.971 -28.276 17.362 1.00 51.34 144 THR C C 1
ATOM 6455 O O . THR C 1 167 ? -42.824 -28.724 17.253 1.00 51.39 144 THR C O 1
ATOM 6459 N N . HIS C 1 168 ? -44.729 -27.967 16.318 1.00 50.98 145 HIS C N 1
ATOM 6460 C CA . HIS C 1 168 ? -44.154 -27.849 15.003 1.00 51.79 145 HIS C CA 1
ATOM 6461 C C . HIS C 1 168 ? -43.491 -26.475 14.945 1.00 51.78 145 HIS C C 1
ATOM 6462 O O . HIS C 1 168 ? -43.899 -25.616 14.161 1.00 53.32 145 HIS C O 1
ATOM 6469 N N . ASN C 1 169 ? -42.471 -26.284 15.790 1.00 47.96 146 ASN C N 1
ATOM 6470 C CA . ASN C 1 169 ? -41.748 -25.017 15.921 1.00 46.75 146 ASN C CA 1
ATOM 6471 C C . ASN C 1 169 ? -41.602 -24.203 14.629 1.00 46.67 146 ASN C C 1
ATOM 6472 O O . ASN C 1 169 ? -41.934 -23.017 14.574 1.00 44.79 146 ASN C O 1
ATOM 6477 N N . TYR C 1 170 ? -41.113 -24.848 13.587 1.00 43.85 147 TYR C N 1
ATOM 6478 C CA . TYR C 1 170 ? -40.897 -24.151 12.337 1.00 44.84 147 TYR C CA 1
ATOM 6479 C C . TYR C 1 170 ? -42.113 -23.315 11.875 1.00 44.75 147 TYR C C 1
ATOM 6480 O O . TYR C 1 170 ? -41.943 -22.325 11.162 1.00 42.59 147 TYR C O 1
ATOM 6489 N N . THR C 1 171 ? -43.328 -23.667 12.295 1.00 43.35 148 THR C N 1
ATOM 6490 C CA . THR C 1 171 ? -44.481 -22.832 11.942 1.00 42.55 148 THR C CA 1
ATOM 6491 C C . THR C 1 171 ? -44.557 -21.579 12.774 1.00 42.23 148 THR C C 1
ATOM 6492 O O . THR C 1 171 ? -45.449 -20.758 12.579 1.00 43.84 148 THR C O 1
ATOM 6496 N N . GLY C 1 172 ? -43.627 -21.425 13.708 1.00 42.69 149 GLY C N 1
ATOM 6497 C CA . GLY C 1 172 ? -43.581 -20.232 14.538 1.00 42.14 149 GLY C CA 1
ATOM 6498 C C . GLY C 1 172 ? -42.743 -19.055 14.040 1.00 43.68 149 GLY C C 1
ATOM 6499 O O . GLY C 1 172 ? -42.789 -17.977 14.626 1.00 45.03 149 GLY C O 1
ATOM 6500 N N . TYR C 1 173 ? -41.972 -19.225 12.975 1.00 40.10 150 TYR C N 1
ATOM 6501 C CA . TYR C 1 173 ? -41.212 -18.097 12.454 1.00 39.79 150 TYR C CA 1
ATOM 6502 C C . TYR C 1 173 ? -42.096 -16.927 11.961 1.00 40.93 150 TYR C C 1
ATOM 6503 O O . TYR C 1 173 ? -43.039 -17.118 11.203 1.00 42.14 150 TYR C O 1
ATOM 6512 N N . PRO C 1 174 ? -41.799 -15.699 12.379 1.00 37.25 151 PRO C N 1
ATOM 6513 C CA . PRO C 1 174 ? -42.660 -14.622 11.892 1.00 40.56 151 PRO C CA 1
ATOM 6514 C C . PRO C 1 174 ? -42.795 -14.595 10.375 1.00 44.03 151 PRO C C 1
ATOM 6515 O O . PRO C 1 174 ? -43.863 -14.294 9.852 1.00 44.83 151 PRO C O 1
ATOM 6527 N N . VAL C 1 176 ? -42.398 -17.070 8.218 1.00 38.53 153 VAL C N 1
ATOM 6528 C CA . VAL C 1 176 ? -43.296 -18.166 7.882 1.00 40.53 153 VAL C CA 1
ATOM 6529 C C . VAL C 1 176 ? -44.772 -17.807 8.078 1.00 43.62 153 VAL C C 1
ATOM 6530 O O . VAL C 1 176 ? -45.633 -18.280 7.354 1.00 46.19 153 VAL C O 1
ATOM 6534 N N . ARG C 1 177 ? -45.080 -16.960 9.048 1.00 45.23 154 ARG C N 1
ATOM 6535 C CA . ARG C 1 177 ? -46.476 -16.569 9.259 1.00 45.36 154 ARG C CA 1
ATOM 6536 C C . ARG C 1 177 ? -46.922 -15.459 8.311 1.00 43.56 154 ARG C C 1
ATOM 6537 O O . ARG C 1 177 ? -48.094 -15.350 7.975 1.00 43.94 154 ARG C O 1
ATOM 6545 N N . GLN C 1 178 ? -45.981 -14.626 7.897 1.00 45.01 155 GLN C N 1
ATOM 6546 C CA . GLN C 1 178 ? -46.248 -13.622 6.868 1.00 49.15 155 GLN C CA 1
ATOM 6547 C C . GLN C 1 178 ? -46.646 -14.319 5.559 1.00 48.86 155 GLN C C 1
ATOM 6548 O O . GLN C 1 178 ? -47.590 -13.901 4.872 1.00 43.92 155 GLN C O 1
ATOM 6554 N N . ALA C 1 179 ? -45.916 -15.394 5.249 1.00 45.68 156 ALA C N 1
ATOM 6555 C CA . ALA C 1 179 ? -46.207 -16.234 4.101 1.00 45.93 156 ALA C CA 1
ATOM 6556 C C . ALA C 1 179 ? -47.667 -16.683 4.127 1.00 47.91 156 ALA C C 1
ATOM 6557 O O . ALA C 1 179 ? -48.423 -16.405 3.195 1.00 48.44 156 ALA C O 1
ATOM 6559 N N . ARG C 1 180 ? -48.068 -17.356 5.208 1.00 48.33 157 ARG C N 1
ATOM 6560 C CA . ARG C 1 180 ? -49.450 -17.811 5.350 1.00 47.92 157 ARG C CA 1
ATOM 6561 C C . ARG C 1 180 ? -50.446 -16.657 5.270 1.00 46.24 157 ARG C C 1
ATOM 6562 O O . ARG C 1 180 ? -51.508 -16.783 4.686 1.00 49.40 157 ARG C O 1
ATOM 6570 N N . GLU C 1 181 ? -50.090 -15.529 5.855 1.00 43.21 158 GLU C N 1
ATOM 6571 C CA . GLU C 1 181 ? -50.966 -14.380 5.840 1.00 49.13 158 GLU C CA 1
ATOM 6572 C C . GLU C 1 181 ? -51.171 -13.902 4.400 1.00 54.39 158 GLU C C 1
ATOM 6573 O O . GLU C 1 181 ? -52.288 -13.628 3.990 1.00 57.23 158 GLU C O 1
ATOM 6587 N N . ILE C 1 183 ? -50.625 -15.481 1.414 1.00 50.58 160 ILE C N 1
ATOM 6588 C CA . ILE C 1 183 ? -51.253 -16.414 0.502 1.00 51.65 160 ILE C CA 1
ATOM 6589 C C . ILE C 1 183 ? -52.749 -16.527 0.766 1.00 54.16 160 ILE C C 1
ATOM 6590 O O . ILE C 1 183 ? -53.546 -16.605 -0.164 1.00 55.91 160 ILE C O 1
ATOM 6595 N N . GLU C 1 184 ? -53.125 -16.506 2.035 1.00 56.16 161 GLU C N 1
ATOM 6596 C CA . GLU C 1 184 ? -54.528 -16.543 2.430 1.00 57.82 161 GLU C CA 1
ATOM 6597 C C . GLU C 1 184 ? -55.329 -15.441 1.745 1.00 60.14 161 GLU C C 1
ATOM 6598 O O . GLU C 1 184 ? -56.485 -15.625 1.351 1.00 62.05 161 GLU C O 1
ATOM 6604 N N . ASN C 1 185 ? -54.691 -14.290 1.625 1.00 58.45 162 ASN C N 1
ATOM 6605 C CA . ASN C 1 185 ? -55.319 -13.071 1.162 1.00 58.75 162 ASN C CA 1
ATOM 6606 C C . ASN C 1 185 ? -55.316 -12.976 -0.346 1.00 60.26 162 ASN C C 1
ATOM 6607 O O . ASN C 1 185 ? -55.871 -12.021 -0.924 1.00 59.16 162 ASN C O 1
ATOM 6612 N N . GLY C 1 186 ? -54.672 -13.972 -0.962 1.00 59.92 163 GLY C N 1
ATOM 6613 C CA . GLY C 1 186 ? -54.476 -14.042 -2.402 1.00 59.21 163 GLY C CA 1
ATOM 6614 C C . GLY C 1 186 ? -53.549 -12.957 -2.892 1.00 57.35 163 GLY C C 1
ATOM 6615 O O . GLY C 1 186 ? -53.953 -12.087 -3.661 1.00 58.57 163 GLY C O 1
ATOM 6616 N N . ASP C 1 187 ? -52.311 -12.990 -2.416 1.00 57.71 164 ASP C N 1
ATOM 6617 C CA . ASP C 1 187 ? -51.309 -11.995 -2.804 1.00 57.97 164 ASP C CA 1
ATOM 6618 C C . ASP C 1 187 ? -50.532 -12.571 -3.963 1.00 54.83 164 ASP C C 1
ATOM 6619 O O . ASP C 1 187 ? -49.964 -11.843 -4.780 1.00 53.16 164 ASP C O 1
ATOM 6624 N N . ILE C 1 188 ? -50.488 -13.897 -3.999 1.00 52.74 165 ILE C N 1
ATOM 6625 C CA . ILE C 1 188 ? -49.855 -14.608 -5.089 1.00 52.16 165 ILE C CA 1
ATOM 6626 C C . ILE C 1 188 ? -50.922 -15.420 -5.813 1.00 50.93 165 ILE C C 1
ATOM 6627 O O . ILE C 1 188 ? -50.646 -16.505 -6.298 1.00 49.28 165 ILE C O 1
ATOM 6632 N N . GLY C 1 189 ? -52.146 -14.898 -5.848 1.00 52.45 166 GLY C N 1
ATOM 6633 C CA . GLY C 1 189 ? -53.283 -15.616 -6.402 1.00 51.45 166 GLY C CA 1
ATOM 6634 C C . GLY C 1 189 ? -53.436 -17.072 -5.973 1.00 51.87 166 GLY C C 1
ATOM 6635 O O . GLY C 1 189 ? -53.020 -17.471 -4.881 1.00 49.53 166 GLY C O 1
ATOM 6636 N N . ALA C 1 190 ? -54.037 -17.868 -6.852 1.00 50.99 167 ALA C N 1
ATOM 6637 C CA . ALA C 1 190 ? -54.241 -19.288 -6.600 1.00 52.53 167 ALA C CA 1
ATOM 6638 C C . ALA C 1 190 ? -52.937 -20.062 -6.673 1.00 52.00 167 ALA C C 1
ATOM 6639 O O . ALA C 1 190 ? -52.126 -19.833 -7.546 1.00 54.60 167 ALA C O 1
ATOM 6641 N N . VAL C 1 191 ? -52.757 -21.005 -5.767 1.00 52.39 168 VAL C N 1
ATOM 6642 C CA . VAL C 1 191 ? -51.514 -21.759 -5.650 1.00 50.85 168 VAL C CA 1
ATOM 6643 C C . VAL C 1 191 ? -51.429 -22.845 -6.711 1.00 50.65 168 VAL C C 1
ATOM 6644 O O . VAL C 1 191 ? -52.389 -23.569 -6.922 1.00 52.97 168 VAL C O 1
ATOM 6648 N N . ARG C 1 192 ? -50.285 -22.975 -7.378 1.00 51.24 169 ARG C N 1
ATOM 6649 C CA . ARG C 1 192 ? -50.132 -24.054 -8.354 1.00 49.55 169 ARG C CA 1
ATOM 6650 C C . ARG C 1 192 ? -49.097 -25.027 -7.889 1.00 48.36 169 ARG C C 1
ATOM 6651 O O . ARG C 1 192 ? -49.259 -26.238 -7.973 1.00 50.41 169 ARG C O 1
ATOM 6659 N N . LEU C 1 193 ? -48.005 -24.498 -7.389 1.00 47.06 170 LEU C N 1
ATOM 6660 C CA . LEU C 1 193 ? -46.948 -25.390 -6.982 1.00 47.78 170 LEU C CA 1
ATOM 6661 C C . LEU C 1 193 ? -46.569 -25.091 -5.569 1.00 47.41 170 LEU C C 1
ATOM 6662 O O . LEU C 1 193 ? -46.621 -23.940 -5.124 1.00 49.80 170 LEU C O 1
ATOM 6667 N N . VAL C 1 194 ? -46.182 -26.128 -4.859 1.00 44.65 171 VAL C N 1
ATOM 6668 C CA . VAL C 1 194 ? -45.753 -25.956 -3.503 1.00 44.33 171 VAL C CA 1
ATOM 6669 C C . VAL C 1 194 ? -44.582 -26.874 -3.317 1.00 45.46 171 VAL C C 1
ATOM 6670 O O . VAL C 1 194 ? -44.763 -28.036 -2.934 1.00 46.47 171 VAL C O 1
ATOM 6674 N N . GLN C 1 195 ? -43.389 -26.354 -3.608 1.00 43.33 172 GLN C N 1
ATOM 6675 C CA . GLN C 1 195 ? -42.157 -27.138 -3.538 1.00 44.47 172 GLN C CA 1
ATOM 6676 C C . GLN C 1 195 ? -41.508 -27.024 -2.162 1.00 44.14 172 GLN C C 1
ATOM 6677 O O . GLN C 1 195 ? -41.217 -25.909 -1.705 1.00 42.10 172 GLN C O 1
ATOM 6691 N N . GLU C 1 197 ? -38.570 -28.874 0.701 1.00 43.66 174 GLU C N 1
ATOM 6692 C CA . GLU C 1 197 ? -37.501 -29.850 0.995 1.00 40.64 174 GLU C CA 1
ATOM 6693 C C . GLU C 1 197 ? -36.774 -29.616 2.315 1.00 41.78 174 GLU C C 1
ATOM 6694 O O . GLU C 1 197 ? -36.916 -28.572 2.940 1.00 40.65 174 GLU C O 1
ATOM 6700 N N . TYR C 1 198 ? -35.942 -30.589 2.680 1.00 41.67 175 TYR C N 1
ATOM 6701 C CA . TYR C 1 198 ? -35.331 -30.675 3.995 1.00 40.69 175 TYR C CA 1
ATOM 6702 C C . TYR C 1 198 ? -34.197 -31.694 3.979 1.00 40.68 175 TYR C C 1
ATOM 6703 O O . TYR C 1 198 ? -34.359 -32.808 4.437 1.00 40.31 175 TYR C O 1
ATOM 6712 N N . PRO C 1 199 ? -33.040 -31.318 3.420 1.00 44.21 176 PRO C N 1
ATOM 6713 C CA . PRO C 1 199 ? -31.865 -32.192 3.497 1.00 42.53 176 PRO C CA 1
ATOM 6714 C C . PRO C 1 199 ? -31.082 -31.881 4.760 1.00 42.87 176 PRO C C 1
ATOM 6715 O O . PRO C 1 199 ? -31.117 -30.731 5.228 1.00 39.62 176 PRO C O 1
ATOM 6719 N N . GLN C 1 200 ? -30.386 -32.893 5.271 1.00 40.04 177 GLN C N 1
ATOM 6720 C CA . GLN C 1 200 ? -29.484 -32.774 6.392 1.00 39.83 177 GLN C CA 1
ATOM 6721 C C . GLN C 1 200 ? -28.310 -33.629 5.960 1.00 40.35 177 GLN C C 1
ATOM 6722 O O . GLN C 1 200 ? -28.432 -34.404 5.016 1.00 39.81 177 GLN C O 1
ATOM 6728 N N . ASP C 1 201 ? -27.181 -33.505 6.637 1.00 40.27 178 ASP C N 1
ATOM 6729 C CA . ASP C 1 201 ? -25.996 -34.222 6.212 1.00 42.11 178 ASP C CA 1
ATOM 6730 C C . ASP C 1 201 ? -25.424 -35.137 7.262 1.00 46.51 178 ASP C C 1
ATOM 6731 O O . ASP C 1 201 ? -24.329 -35.674 7.081 1.00 45.57 178 ASP C O 1
ATOM 6736 N N . TRP C 1 202 ? -26.158 -35.321 8.355 1.00 45.98 179 TRP C N 1
ATOM 6737 C CA . TRP C 1 202 ? -25.541 -35.862 9.549 1.00 46.03 179 TRP C CA 1
ATOM 6738 C C . TRP C 1 202 ? -25.424 -37.375 9.548 1.00 49.97 179 TRP C C 1
ATOM 6739 O O . TRP C 1 202 ? -24.470 -37.913 10.095 1.00 49.62 179 TRP C O 1
ATOM 6750 N N . LEU C 1 203 ? -26.354 -38.080 8.913 1.00 51.17 180 LEU C N 1
ATOM 6751 C CA . LEU C 1 203 ? -26.189 -39.531 8.843 1.00 51.92 180 LEU C CA 1
ATOM 6752 C C . LEU C 1 203 ? -25.486 -39.980 7.596 1.00 54.23 180 LEU C C 1
ATOM 6753 O O . LEU C 1 203 ? -25.794 -41.044 7.080 1.00 58.64 180 LEU C O 1
ATOM 6758 N N . THR C 1 204 ? -24.554 -39.182 7.092 1.00 55.30 181 THR C N 1
ATOM 6759 C CA . THR C 1 204 ? -23.807 -39.576 5.895 1.00 55.05 181 THR C CA 1
ATOM 6760 C C . THR C 1 204 ? -22.976 -40.866 6.131 1.00 56.86 181 THR C C 1
ATOM 6761 O O . THR C 1 204 ? -22.636 -41.565 5.175 1.00 53.53 181 THR C O 1
ATOM 6765 N N . GLU C 1 205 ? -22.684 -41.191 7.398 1.00 58.71 182 GLU C N 1
ATOM 6766 C CA . GLU C 1 205 ? -22.094 -42.494 7.735 1.00 59.74 182 GLU C CA 1
ATOM 6767 C C . GLU C 1 205 ? -22.493 -43.014 9.124 1.00 59.33 182 GLU C C 1
ATOM 6768 O O . GLU C 1 205 ? -22.601 -44.229 9.350 1.00 60.05 182 GLU C O 1
ATOM 6774 N N . GLY C 1 227 ? -39.310 -43.497 11.387 1.00 67.43 204 GLY C N 1
ATOM 6775 C CA . GLY C 1 227 ? -38.214 -43.137 12.274 1.00 69.61 204 GLY C CA 1
ATOM 6776 C C . GLY C 1 227 ? -37.026 -42.614 11.477 1.00 69.84 204 GLY C C 1
ATOM 6777 O O . GLY C 1 227 ? -36.128 -41.960 12.038 1.00 64.51 204 GLY C O 1
ATOM 6778 N N . GLY C 1 228 ? -37.030 -42.913 10.172 1.00 63.91 205 GLY C N 1
ATOM 6779 C CA . GLY C 1 228 ? -36.031 -42.412 9.259 1.00 55.49 205 GLY C CA 1
ATOM 6780 C C . GLY C 1 228 ? -36.393 -41.000 8.893 1.00 54.93 205 GLY C C 1
ATOM 6781 O O . GLY C 1 228 ? -37.215 -40.381 9.555 1.00 58.35 205 GLY C O 1
ATOM 6782 N N . SER C 1 229 ? -35.789 -40.488 7.831 1.00 54.53 206 SER C N 1
ATOM 6783 C CA . SER C 1 229 ? -35.928 -39.082 7.475 1.00 53.00 206 SER C CA 1
ATOM 6784 C C . SER C 1 229 ? -37.378 -38.645 7.343 1.00 51.45 206 SER C C 1
ATOM 6785 O O . SER C 1 229 ? -37.734 -37.542 7.763 1.00 51.55 206 SER C O 1
ATOM 6788 N N . THR C 1 230 ? -38.218 -39.489 6.763 1.00 49.09 207 THR C N 1
ATOM 6789 C CA . THR C 1 230 ? -39.577 -39.047 6.500 1.00 50.12 207 THR C CA 1
ATOM 6790 C C . THR C 1 230 ? -40.277 -38.572 7.752 1.00 50.23 207 THR C C 1
ATOM 6791 O O . THR C 1 230 ? -40.875 -37.490 7.763 1.00 50.11 207 THR C O 1
ATOM 6795 N N . GLY C 1 231 ? -40.224 -39.401 8.796 1.00 49.30 208 GLY C N 1
ATOM 6796 C CA . GLY C 1 231 ? -41.041 -39.178 9.974 1.00 53.46 208 GLY C CA 1
ATOM 6797 C C . GLY C 1 231 ? -40.396 -38.103 10.815 1.00 56.13 208 GLY C C 1
ATOM 6798 O O . GLY C 1 231 ? -41.067 -37.293 11.466 1.00 50.57 208 GLY C O 1
ATOM 6799 N N . ASP C 1 232 ? -39.065 -38.110 10.744 1.00 58.08 209 ASP C N 1
ATOM 6800 C CA . ASP C 1 232 ? -38.188 -37.230 11.497 1.00 54.03 209 ASP C CA 1
ATOM 6801 C C . ASP C 1 232 ? -38.186 -35.812 10.928 1.00 52.43 209 ASP C C 1
ATOM 6802 O O . ASP C 1 232 ? -38.476 -34.864 11.653 1.00 50.86 209 ASP C O 1
ATOM 6807 N N . ILE C 1 233 ? -37.851 -35.671 9.639 1.00 54.43 210 ILE C N 1
ATOM 6808 C CA . ILE C 1 233 ? -37.827 -34.349 8.975 1.00 53.95 210 ILE C CA 1
ATOM 6809 C C . ILE C 1 233 ? -38.874 -34.145 7.878 1.00 52.29 210 ILE C C 1
ATOM 6810 O O . ILE C 1 233 ? -39.411 -33.042 7.732 1.00 51.57 210 ILE C O 1
ATOM 6815 N N . GLY C 1 234 ? -39.153 -35.197 7.111 1.00 50.27 211 GLY C N 1
ATOM 6816 C CA . GLY C 1 234 ? -40.189 -35.142 6.096 1.00 47.67 211 GLY C CA 1
ATOM 6817 C C . GLY C 1 234 ? -41.470 -34.506 6.605 1.00 51.41 211 GLY C C 1
ATOM 6818 O O . GLY C 1 234 ? -42.051 -33.641 5.938 1.00 51.13 211 GLY C O 1
ATOM 6819 N N . THR C 1 235 ? -41.921 -34.919 7.789 1.00 52.19 212 THR C N 1
ATOM 6820 C CA . THR C 1 235 ? -43.123 -34.315 8.354 1.00 51.23 212 THR C CA 1
ATOM 6821 C C . THR C 1 235 ? -42.992 -32.830 8.591 1.00 52.39 212 THR C C 1
ATOM 6822 O O . THR C 1 235 ? -43.910 -32.087 8.259 1.00 53.58 212 THR C O 1
ATOM 6826 N N . HIS C 1 236 ? -41.882 -32.384 9.184 1.00 51.83 213 HIS C N 1
ATOM 6827 C CA . HIS C 1 236 ? -41.728 -30.955 9.466 1.00 49.00 213 HIS C CA 1
ATOM 6828 C C . HIS C 1 236 ? -42.081 -30.160 8.207 1.00 49.75 213 HIS C C 1
ATOM 6829 O O . HIS C 1 236 ? -42.849 -29.206 8.269 1.00 50.36 213 HIS C O 1
ATOM 6836 N N . ALA C 1 237 ? -41.540 -30.580 7.059 1.00 50.94 214 ALA C N 1
ATOM 6837 C CA . ALA C 1 237 ? -41.706 -29.867 5.783 1.00 48.41 214 ALA C CA 1
ATOM 6838 C C . ALA C 1 237 ? -43.052 -30.104 5.049 1.00 50.65 214 ALA C C 1
ATOM 6839 O O . ALA C 1 237 ? -43.578 -29.196 4.369 1.00 48.41 214 ALA C O 1
ATOM 6841 N N . TYR C 1 238 ? -43.608 -31.314 5.168 1.00 49.55 215 TYR C N 1
ATOM 6842 C CA . TYR C 1 238 ? -44.982 -31.521 4.720 1.00 50.79 215 TYR C CA 1
ATOM 6843 C C . TYR C 1 238 ? -45.854 -30.513 5.423 1.00 50.87 215 TYR C C 1
ATOM 6844 O O . TYR C 1 238 ? -46.771 -29.914 4.859 1.00 48.96 215 TYR C O 1
ATOM 6853 N N . ASN C 1 239 ? -45.552 -30.353 6.698 1.00 49.39 216 ASN C N 1
ATOM 6854 C CA . ASN C 1 239 ? -46.409 -29.610 7.557 1.00 48.73 216 ASN C CA 1
ATOM 6855 C C . ASN C 1 239 ? -46.177 -28.154 7.291 1.00 47.51 216 ASN C C 1
ATOM 6856 O O . ASN C 1 239 ? -47.069 -27.322 7.454 1.00 48.18 216 ASN C O 1
ATOM 6861 N N . LEU C 1 240 ? -44.979 -27.837 6.835 1.00 47.95 217 LEU C N 1
ATOM 6862 C CA . LEU C 1 240 ? -44.680 -26.449 6.567 1.00 44.97 217 LEU C CA 1
ATOM 6863 C C . LEU C 1 240 ? -45.325 -25.996 5.278 1.00 46.42 217 LEU C C 1
ATOM 6864 O O . LEU C 1 240 ? -45.899 -24.902 5.230 1.00 44.42 217 LEU C O 1
ATOM 6869 N N . GLY C 1 241 ? -45.207 -26.831 4.236 1.00 46.00 218 GLY C N 1
ATOM 6870 C CA . GLY C 1 241 ? -45.853 -26.572 2.961 1.00 45.34 218 GLY C CA 1
ATOM 6871 C C . GLY C 1 241 ? -47.344 -26.296 3.098 1.00 47.47 218 GLY C C 1
ATOM 6872 O O . GLY C 1 241 ? -47.834 -25.270 2.617 1.00 45.58 218 GLY C O 1
ATOM 6873 N N . CYS C 1 242 ? -48.057 -27.218 3.757 1.00 49.89 219 CYS C N 1
ATOM 6874 C CA . CYS C 1 242 ? -49.459 -27.026 4.165 1.00 46.80 219 CYS C CA 1
ATOM 6875 C C . CYS C 1 242 ? -49.690 -25.769 5.008 1.00 45.22 219 CYS C C 1
ATOM 6876 O O . CYS C 1 242 ? -50.560 -24.959 4.682 1.00 44.46 219 CYS C O 1
ATOM 6879 N N . PHE C 1 243 ? -48.935 -25.596 6.093 1.00 45.48 220 PHE C N 1
ATOM 6880 C CA . PHE C 1 243 ? -49.123 -24.392 6.911 1.00 45.06 220 PHE C CA 1
ATOM 6881 C C . PHE C 1 243 ? -49.108 -23.141 6.033 1.00 48.43 220 PHE C C 1
ATOM 6882 O O . PHE C 1 243 ? -49.939 -22.252 6.188 1.00 50.09 220 PHE C O 1
ATOM 6890 N N . VAL C 1 244 ? -48.176 -23.083 5.088 1.00 47.35 221 VAL C N 1
ATOM 6891 C CA . VAL C 1 244 ? -48.013 -21.896 4.289 1.00 44.57 221 VAL C CA 1
ATOM 6892 C C . VAL C 1 244 ? -49.047 -21.773 3.175 1.00 47.78 221 VAL C C 1
ATOM 6893 O O . VAL C 1 244 ? -49.640 -20.710 3.015 1.00 52.31 221 VAL C O 1
ATOM 6897 N N . SER C 1 245 ? -49.272 -22.833 2.404 1.00 45.82 222 SER C N 1
ATOM 6898 C CA . SER C 1 245 ? -50.179 -22.742 1.258 1.00 47.46 222 SER C CA 1
ATOM 6899 C C . SER C 1 245 ? -51.650 -22.516 1.646 1.00 51.58 222 SER C C 1
ATOM 6900 O O . SER C 1 245 ? -52.333 -21.609 1.152 1.00 52.03 222 SER C O 1
ATOM 6903 N N . GLY C 1 246 ? -52.133 -23.350 2.549 1.00 50.81 223 GLY C N 1
ATOM 6904 C CA . GLY C 1 246 ? -53.544 -23.365 2.857 1.00 52.66 223 GLY C CA 1
ATOM 6905 C C . GLY C 1 246 ? -54.204 -24.463 2.051 1.00 53.23 223 GLY C C 1
ATOM 6906 O O . GLY C 1 246 ? -55.422 -24.432 1.807 1.00 55.14 223 GLY C O 1
ATOM 6907 N N . LEU C 1 247 ? -53.398 -25.438 1.641 1.00 50.80 224 LEU C N 1
ATOM 6908 C CA . LEU C 1 247 ? -53.880 -26.514 0.783 1.00 54.36 224 LEU C CA 1
ATOM 6909 C C . LEU C 1 247 ? -53.967 -27.851 1.485 1.00 53.10 224 LEU C C 1
ATOM 6910 O O . LEU C 1 247 ? -53.282 -28.100 2.460 1.00 51.12 224 LEU C O 1
ATOM 6915 N N . GLU C 1 248 ? -54.818 -28.718 0.964 1.00 55.87 225 GLU C N 1
ATOM 6916 C CA . GLU C 1 248 ? -54.960 -30.038 1.543 1.00 60.48 225 GLU C CA 1
ATOM 6917 C C . GLU C 1 248 ? -54.370 -31.029 0.578 1.00 58.08 225 GLU C C 1
ATOM 6918 O O . GLU C 1 248 ? -54.688 -31.009 -0.615 1.00 58.45 225 GLU C O 1
ATOM 6924 N N . LEU C 1 249 ? -53.487 -31.876 1.092 1.00 56.24 226 LEU C N 1
ATOM 6925 C CA . LEU C 1 249 ? -52.877 -32.905 0.273 1.00 56.18 226 LEU C CA 1
ATOM 6926 C C . LEU C 1 249 ? -53.966 -33.872 -0.121 1.00 58.67 226 LEU C C 1
ATOM 6927 O O . LEU C 1 249 ? -54.778 -34.263 0.711 1.00 61.30 226 LEU C O 1
ATOM 6932 N N . GLU C 1 250 ? -53.987 -34.270 -1.382 1.00 57.75 227 GLU C N 1
ATOM 6933 C CA . GLU C 1 250 ? -54.938 -35.282 -1.811 1.00 60.11 227 GLU C CA 1
ATOM 6934 C C . GLU C 1 250 ? -54.322 -36.675 -1.882 1.00 58.72 227 GLU C C 1
ATOM 6935 O O . GLU C 1 250 ? -54.860 -37.633 -1.308 1.00 59.53 227 GLU C O 1
ATOM 6941 N N . GLU C 1 251 ? -53.207 -36.790 -2.605 1.00 59.17 228 GLU C N 1
ATOM 6942 C CA . GLU C 1 251 ? -52.492 -38.066 -2.748 1.00 57.68 228 GLU C CA 1
ATOM 6943 C C . GLU C 1 251 ? -51.027 -37.818 -3.020 1.00 56.76 228 GLU C C 1
ATOM 6944 O O . GLU C 1 251 ? -50.633 -36.734 -3.467 1.00 58.08 228 GLU C O 1
ATOM 6950 N N . LEU C 1 252 ? -50.216 -38.833 -2.757 1.00 55.95 229 LEU C N 1
ATOM 6951 C CA . LEU C 1 252 ? -48.784 -38.727 -2.987 1.00 51.85 229 LEU C CA 1
ATOM 6952 C C . LEU C 1 252 ? -48.247 -39.964 -3.670 1.00 51.66 229 LEU C C 1
ATOM 6953 O O . LEU C 1 252 ? -48.963 -40.912 -3.901 1.00 55.77 229 LEU C O 1
ATOM 6958 N N . ALA C 1 253 ? -46.978 -39.934 -4.023 1.00 52.33 230 ALA C N 1
ATOM 6959 C CA . ALA C 1 253 ? -46.330 -41.075 -4.637 1.00 53.38 230 ALA C CA 1
ATOM 6960 C C . ALA C 1 253 ? -44.868 -40.875 -4.319 1.00 53.95 230 ALA C C 1
ATOM 6961 O O . ALA C 1 253 ? -44.336 -39.762 -4.482 1.00 51.76 230 ALA C O 1
ATOM 6963 N N . ALA C 1 254 ? -44.216 -41.931 -3.841 1.00 51.11 231 ALA C N 1
ATOM 6964 C CA . ALA C 1 254 ? -42.989 -41.714 -3.099 1.00 49.15 231 ALA C CA 1
ATOM 6965 C C . ALA C 1 254 ? -41.945 -42.791 -3.273 1.00 48.61 231 ALA C C 1
ATOM 6966 O O . ALA C 1 254 ? -42.238 -43.968 -3.264 1.00 50.06 231 ALA C O 1
ATOM 6968 N N . ASP C 1 255 ? -40.702 -42.363 -3.395 1.00 49.50 232 ASP C N 1
ATOM 6969 C CA . ASP C 1 255 ? -39.612 -43.291 -3.554 1.00 49.58 232 ASP C CA 1
ATOM 6970 C C . ASP C 1 255 ? -38.597 -43.080 -2.441 1.00 48.32 232 ASP C C 1
ATOM 6971 O O . ASP C 1 255 ? -37.983 -42.018 -2.331 1.00 47.83 232 ASP C O 1
ATOM 6976 N N . LEU C 1 256 ? -38.434 -44.105 -1.610 1.00 50.51 233 LEU C N 1
ATOM 6977 C CA . LEU C 1 256 ? -37.572 -44.007 -0.438 1.00 49.41 233 LEU C CA 1
ATOM 6978 C C . LEU C 1 256 ? -36.360 -44.900 -0.533 1.00 50.28 233 LEU C C 1
ATOM 6979 O O . LEU C 1 256 ? -36.393 -45.958 -1.173 1.00 49.85 233 LEU C O 1
ATOM 6984 N N . ASP C 1 257 ? -35.298 -44.467 0.136 1.00 49.29 234 ASP C N 1
ATOM 6985 C CA . ASP C 1 257 ? -34.069 -45.224 0.183 1.00 48.33 234 ASP C CA 1
ATOM 6986 C C . ASP C 1 257 ? -33.461 -45.254 1.584 1.00 52.78 234 ASP C C 1
ATOM 6987 O O . ASP C 1 257 ? -33.653 -44.321 2.381 1.00 54.52 234 ASP C O 1
ATOM 6992 N N . SER C 1 258 ? -32.786 -46.366 1.886 1.00 53.75 235 SER C N 1
ATOM 6993 C CA . SER C 1 258 ? -31.890 -46.499 3.023 1.00 53.42 235 SER C CA 1
ATOM 6994 C C . SER C 1 258 ? -30.518 -46.537 2.390 1.00 53.42 235 SER C C 1
ATOM 6995 O O . SER C 1 258 ? -29.993 -47.617 2.133 1.00 57.85 235 SER C O 1
ATOM 6998 N N . PHE C 1 259 ? -29.939 -45.375 2.104 1.00 50.32 236 PHE C N 1
ATOM 6999 C CA . PHE C 1 259 ? -28.650 -45.344 1.413 1.00 51.30 236 PHE C CA 1
ATOM 7000 C C . PHE C 1 259 ? -27.517 -46.010 2.181 1.00 51.43 236 PHE C C 1
ATOM 7001 O O . PHE C 1 259 ? -26.780 -46.807 1.628 1.00 48.22 236 PHE C O 1
ATOM 7009 N N . VAL C 1 260 ? -27.383 -45.690 3.461 1.00 56.58 237 VAL C N 1
ATOM 7010 C CA . VAL C 1 260 ? -26.304 -46.279 4.251 1.00 61.35 237 VAL C CA 1
ATOM 7011 C C . VAL C 1 260 ? -26.497 -47.755 4.593 1.00 66.09 237 VAL C C 1
ATOM 7012 O O . VAL C 1 260 ? -27.499 -48.143 5.230 1.00 67.14 237 VAL C O 1
ATOM 7016 N N . GLY C 1 261 ? -25.525 -48.572 4.195 1.00 64.52 238 GLY C N 1
ATOM 7017 C CA . GLY C 1 261 ? -25.513 -49.959 4.617 1.00 68.95 238 GLY C CA 1
ATOM 7018 C C . GLY C 1 261 ? -25.694 -50.119 6.122 1.00 71.68 238 GLY C C 1
ATOM 7019 O O . GLY C 1 261 ? -25.155 -49.328 6.917 1.00 71.40 238 GLY C O 1
ATOM 7020 N N . GLY C 1 262 ? -26.460 -51.138 6.514 1.00 71.67 239 GLY C N 1
ATOM 7021 C CA . GLY C 1 262 ? -26.614 -51.474 7.921 1.00 76.81 239 GLY C CA 1
ATOM 7022 C C . GLY C 1 262 ? -27.760 -50.715 8.557 1.00 76.45 239 GLY C C 1
ATOM 7023 O O . GLY C 1 262 ? -28.346 -51.145 9.555 1.00 72.27 239 GLY C O 1
ATOM 7024 N N . ARG C 1 263 ? -28.076 -49.571 7.960 1.00 74.53 240 ARG C N 1
ATOM 7025 C CA . ARG C 1 263 ? -29.206 -48.760 8.389 1.00 74.85 240 ARG C CA 1
ATOM 7026 C C . ARG C 1 263 ? -30.461 -49.407 7.818 1.00 73.02 240 ARG C C 1
ATOM 7027 O O . ARG C 1 263 ? -30.502 -49.738 6.628 1.00 69.45 240 ARG C O 1
ATOM 7035 N N . GLN C 1 264 ? -31.467 -49.609 8.670 1.00 72.26 241 GLN C N 1
ATOM 7036 C CA . GLN C 1 264 ? -32.712 -50.212 8.213 1.00 71.70 241 GLN C CA 1
ATOM 7037 C C . GLN C 1 264 ? -33.672 -49.145 7.720 1.00 69.69 241 GLN C C 1
ATOM 7038 O O . GLN C 1 264 ? -34.403 -49.343 6.749 1.00 65.80 241 GLN C O 1
ATOM 7044 N N . LEU C 1 265 ? -33.660 -48.000 8.383 1.00 68.42 242 LEU C N 1
ATOM 7045 C CA . LEU C 1 265 ? -34.612 -46.965 8.051 1.00 63.18 242 LEU C CA 1
ATOM 7046 C C . LEU C 1 265 ? -34.178 -46.118 6.873 1.00 62.74 242 LEU C C 1
ATOM 7047 O O . LEU C 1 265 ? -33.002 -46.080 6.489 1.00 62.67 242 LEU C O 1
ATOM 7052 N N . ASP C 1 266 ? -35.151 -45.436 6.292 1.00 60.27 243 ASP C N 1
ATOM 7053 C CA . ASP C 1 266 ? -34.883 -44.658 5.110 1.00 58.58 243 ASP C CA 1
ATOM 7054 C C . ASP C 1 266 ? -34.201 -43.374 5.525 1.00 57.27 243 ASP C C 1
ATOM 7055 O O . ASP C 1 266 ? -34.598 -42.730 6.492 1.00 53.20 243 ASP C O 1
ATOM 7060 N N . ASP C 1 267 ? -33.168 -42.998 4.785 1.00 56.07 244 ASP C N 1
ATOM 7061 C CA . ASP C 1 267 ? -32.421 -41.804 5.127 1.00 52.94 244 ASP C CA 1
ATOM 7062 C C . ASP C 1 267 ? -32.597 -40.770 4.035 1.00 53.57 244 ASP C C 1
ATOM 7063 O O . ASP C 1 267 ? -32.054 -39.666 4.134 1.00 53.52 244 ASP C O 1
ATOM 7068 N N . ASN C 1 268 ? -33.348 -41.139 2.989 1.00 53.50 245 ASN C N 1
ATOM 7069 C CA . ASN C 1 268 ? -33.728 -40.224 1.901 1.00 47.97 245 ASN C CA 1
ATOM 7070 C C . ASN C 1 268 ? -35.172 -40.482 1.461 1.00 49.02 245 ASN C C 1
ATOM 7071 O O . ASN C 1 268 ? -35.684 -41.607 1.627 1.00 49.99 245 ASN C O 1
ATOM 7076 N N . ALA C 1 269 ? -35.820 -39.471 0.880 1.00 43.63 246 ALA C N 1
ATOM 7077 C CA . ALA C 1 269 ? -37.144 -39.672 0.315 1.00 43.73 246 ALA C CA 1
ATOM 7078 C C . ALA C 1 269 ? -37.465 -38.660 -0.766 1.00 44.76 246 ALA C C 1
ATOM 7079 O O . ALA C 1 269 ? -37.333 -37.473 -0.540 1.00 45.47 246 ALA C O 1
ATOM 7081 N N . HIS C 1 270 ? -37.892 -39.133 -1.936 1.00 45.39 247 HIS C N 1
ATOM 7082 C CA . HIS C 1 270 ? -38.427 -38.260 -2.989 1.00 47.85 247 HIS C CA 1
ATOM 7083 C C . HIS C 1 270 ? -39.918 -38.479 -3.063 1.00 48.00 247 HIS C C 1
ATOM 7084 O O . HIS C 1 270 ? -40.368 -39.606 -3.047 1.00 51.82 247 HIS C O 1
ATOM 7091 N N . VAL C 1 271 ? -40.697 -37.424 -3.180 1.00 45.23 248 VAL C N 1
ATOM 7092 C CA . VAL C 1 271 ? -42.125 -37.608 -3.113 1.00 46.07 248 VAL C CA 1
ATOM 7093 C C . VAL C 1 271 ? -42.881 -36.672 -4.049 1.00 49.46 248 VAL C C 1
ATOM 7094 O O . VAL C 1 271 ? -42.783 -35.443 -3.941 1.00 49.37 248 VAL C O 1
ATOM 7098 N N . LEU C 1 272 ? -43.641 -37.247 -4.967 1.00 49.56 249 LEU C N 1
ATOM 7099 C CA . LEU C 1 272 ? -44.538 -36.442 -5.779 1.00 52.69 249 LEU C CA 1
ATOM 7100 C C . LEU C 1 272 ? -45.822 -36.113 -5.006 1.00 52.15 249 LEU C C 1
ATOM 7101 O O . LEU C 1 272 ? -46.235 -36.868 -4.148 1.00 50.61 249 LEU C O 1
ATOM 7114 N N . ARG C 1 274 ? -49.904 -34.105 -5.014 1.00 58.69 251 ARG C N 1
ATOM 7115 C CA . ARG C 1 274 ? -51.112 -33.538 -5.610 1.00 58.16 251 ARG C CA 1
ATOM 7116 C C . ARG C 1 274 ? -52.034 -33.018 -4.503 1.00 55.87 251 ARG C C 1
ATOM 7117 O O . ARG C 1 274 ? -52.287 -33.706 -3.521 1.00 57.77 251 ARG C O 1
ATOM 7125 N N . PHE C 1 275 ? -52.538 -31.806 -4.687 1.00 53.56 252 PHE C N 1
ATOM 7126 C CA . PHE C 1 275 ? -53.371 -31.136 -3.701 1.00 57.97 252 PHE C CA 1
ATOM 7127 C C . PHE C 1 275 ? -54.804 -31.026 -4.205 1.00 60.33 252 PHE C C 1
ATOM 7128 O O . PHE C 1 275 ? -55.048 -31.193 -5.386 1.00 64.47 252 PHE C O 1
ATOM 7136 N N . ARG C 1 276 ? -55.753 -30.716 -3.335 1.00 58.15 253 ARG C N 1
ATOM 7137 C CA . ARG C 1 276 ? -57.125 -30.564 -3.775 1.00 57.37 253 ARG C CA 1
ATOM 7138 C C . ARG C 1 276 ? -57.310 -29.278 -4.561 1.00 61.35 253 ARG C C 1
ATOM 7139 O O . ARG C 1 276 ? -56.737 -28.255 -4.174 1.00 64.20 253 ARG C O 1
ATOM 7147 N N . GLU C 1 277 ? -58.085 -29.320 -5.658 1.00 59.08 254 GLU C N 1
ATOM 7148 C CA . GLU C 1 277 ? -58.576 -28.090 -6.299 1.00 56.76 254 GLU C CA 1
ATOM 7149 C C . GLU C 1 277 ? -58.737 -27.024 -5.220 1.00 59.18 254 GLU C C 1
ATOM 7150 O O . GLU C 1 277 ? -59.116 -27.329 -4.088 1.00 57.53 254 GLU C O 1
ATOM 7156 N N . LYS C 1 278 ? -58.470 -25.772 -5.547 1.00 56.81 255 LYS C N 1
ATOM 7157 C CA . LYS C 1 278 ? -58.904 -24.726 -4.642 1.00 61.77 255 LYS C CA 1
ATOM 7158 C C . LYS C 1 278 ? -59.369 -23.526 -5.449 1.00 64.38 255 LYS C C 1
ATOM 7159 O O . LYS C 1 278 ? -60.409 -23.594 -6.090 1.00 68.89 255 LYS C O 1
ATOM 7165 N N . ASP C 1 279 ? -58.649 -22.426 -5.458 1.00 61.92 256 ASP C N 1
ATOM 7166 C CA . ASP C 1 279 ? -59.216 -21.321 -6.205 1.00 64.80 256 ASP C CA 1
ATOM 7167 C C . ASP C 1 279 ? -59.283 -21.602 -7.714 1.00 62.92 256 ASP C C 1
ATOM 7168 O O . ASP C 1 279 ? -59.013 -20.720 -8.527 1.00 68.91 256 ASP C O 1
ATOM 7173 N N . GLY C 1 280 ? -59.666 -22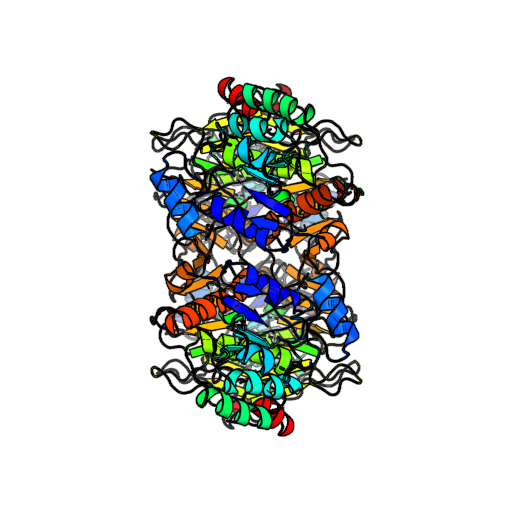.825 -8.074 1.00 55.55 257 GLY C N 1
ATOM 7174 C CA . GLY C 1 280 ? -59.896 -23.191 -9.457 1.00 52.66 257 GLY C CA 1
ATOM 7175 C C . GLY C 1 280 ? -58.766 -24.074 -9.930 1.00 58.83 257 GLY C C 1
ATOM 7176 O O . GLY C 1 280 ? -58.962 -25.081 -10.619 1.00 56.97 257 GLY C O 1
ATOM 7177 N N . THR C 1 281 ? -57.560 -23.699 -9.526 1.00 60.74 258 THR C N 1
ATOM 7178 C CA . THR C 1 281 ? -56.353 -24.446 -9.863 1.00 57.90 258 THR C CA 1
ATOM 7179 C C . THR C 1 281 ? -56.145 -25.684 -8.982 1.00 51.61 258 THR C C 1
ATOM 7180 O O . THR C 1 281 ? -56.340 -25.647 -7.785 1.00 54.63 258 THR C O 1
ATOM 7184 N N . ARG C 1 282 ? -55.747 -26.777 -9.609 1.00 53.01 259 ARG C N 1
ATOM 7185 C CA . ARG C 1 282 ? -55.451 -28.024 -8.928 1.00 54.02 259 ARG C CA 1
ATOM 7186 C C . ARG C 1 282 ? -53.941 -28.204 -8.839 1.00 54.85 259 ARG C C 1
ATOM 7187 O O . ARG C 1 282 ? -53.307 -28.694 -9.783 1.00 56.42 259 ARG C O 1
ATOM 7195 N N . ALA C 1 283 ? -53.393 -27.844 -7.680 1.00 52.64 260 ALA C N 1
ATOM 7196 C CA . ALA C 1 283 ? -51.959 -27.707 -7.469 1.00 51.35 260 ALA C CA 1
ATOM 7197 C C . ALA C 1 283 ? -51.172 -28.986 -7.242 1.00 50.81 260 ALA C C 1
ATOM 7198 O O . ALA C 1 283 ? -51.713 -30.019 -6.912 1.00 52.77 260 ALA C O 1
ATOM 7200 N N . LYS C 1 284 ? -49.866 -28.879 -7.427 1.00 51.37 261 LYS C N 1
ATOM 7201 C CA . LYS C 1 284 ? -48.955 -30.000 -7.261 1.00 52.17 261 LYS C CA 1
ATOM 7202 C C . LYS C 1 284 ? -47.731 -29.482 -6.539 1.00 49.64 261 LYS C C 1
ATOM 7203 O O . LYS C 1 284 ? -47.593 -28.272 -6.318 1.00 48.43 261 LYS C O 1
ATOM 7209 N N . GLY C 1 285 ? -46.843 -30.409 -6.201 1.00 48.08 262 GLY C N 1
ATOM 7210 C CA . GLY C 1 285 ? -45.632 -30.102 -5.484 1.00 47.38 262 GLY C CA 1
ATOM 7211 C C . GLY C 1 285 ? -44.773 -31.348 -5.368 1.00 48.76 262 GLY C C 1
ATOM 7212 O O . GLY C 1 285 ? -45.185 -32.436 -5.796 1.00 43.98 262 GLY C O 1
ATOM 7221 N N . LEU C 1 287 ? -41.492 -33.099 -2.592 1.00 47.78 264 LEU C N 1
ATOM 7222 C CA . LEU C 1 287 ? -40.884 -33.066 -1.277 1.00 45.50 264 LEU C CA 1
ATOM 7223 C C . LEU C 1 287 ? -39.673 -33.933 -1.302 1.00 45.56 264 LEU C C 1
ATOM 7224 O O . LEU C 1 287 ? -39.768 -35.128 -1.596 1.00 44.87 264 LEU C O 1
ATOM 7229 N N . TRP C 1 288 ? -38.533 -33.330 -0.991 1.00 46.53 265 TRP C N 1
ATOM 7230 C CA . TRP C 1 288 ? -37.285 -34.065 -0.818 1.00 46.89 265 TRP C CA 1
ATOM 7231 C C . TRP C 1 288 ? -36.899 -33.908 0.654 1.00 43.83 265 TRP C C 1
ATOM 7232 O O . TRP C 1 288 ? -36.995 -32.818 1.204 1.00 42.78 265 TRP C O 1
ATOM 7243 N N . CYS C 1 289 ? -36.513 -35.000 1.297 1.00 40.85 266 CYS C N 1
ATOM 7244 C CA . CYS C 1 289 ? -35.906 -34.902 2.608 1.00 42.02 266 CYS C CA 1
ATOM 7245 C C . CYS C 1 289 ? -34.739 -35.859 2.641 1.00 42.90 266 CYS C C 1
ATOM 7246 O O . CYS C 1 289 ? -34.708 -36.808 1.875 1.00 43.30 266 CYS C O 1
ATOM 7249 N N . SER C 1 290 ? -33.761 -35.596 3.496 1.00 42.81 267 SER C N 1
ATOM 7250 C CA . SER C 1 290 ? -32.574 -36.419 3.477 1.00 43.85 267 SER C CA 1
ATOM 7251 C C . SER C 1 290 ? -31.669 -36.225 4.683 1.00 44.20 267 SER C C 1
ATOM 7252 O O . SER C 1 290 ? -31.736 -35.212 5.358 1.00 44.01 267 SER C O 1
ATOM 7255 N N . GLN C 1 291 ? -30.835 -37.226 4.937 1.00 44.54 268 GLN C N 1
ATOM 7256 C CA . GLN C 1 291 ? -29.919 -37.240 6.061 1.00 45.38 268 GLN C CA 1
ATOM 7257 C C . GLN C 1 291 ? -28.565 -37.662 5.554 1.00 48.91 268 GLN C C 1
ATOM 7258 O O . GLN C 1 291 ? -27.660 -38.021 6.324 1.00 49.64 268 GLN C O 1
ATOM 7264 N N . VAL C 1 292 ? -28.435 -37.592 4.235 1.00 48.74 269 VAL C N 1
ATOM 7265 C CA . VAL C 1 292 ? -27.220 -37.993 3.553 1.00 47.81 269 VAL C CA 1
ATOM 7266 C C . VAL C 1 292 ? -26.856 -37.035 2.416 1.00 46.20 269 VAL C C 1
ATOM 7267 O O . VAL C 1 292 ? -26.351 -37.466 1.381 1.00 46.77 269 VAL C O 1
ATOM 7271 N N . ALA C 1 293 ? -27.094 -35.742 2.612 1.00 42.14 270 ALA C N 1
ATOM 7272 C CA . ALA C 1 293 ? -26.775 -34.776 1.590 1.00 39.57 270 ALA C CA 1
ATOM 7273 C C . ALA C 1 293 ? -25.789 -33.750 2.087 1.00 40.50 270 ALA C C 1
ATOM 7274 O O . ALA C 1 293 ? -26.193 -32.679 2.497 1.00 39.09 270 ALA C O 1
ATOM 7276 N N . PRO C 1 294 ? -24.485 -34.058 2.014 1.00 42.71 271 PRO C N 1
ATOM 7277 C CA . PRO C 1 294 ? -23.421 -33.154 2.470 1.00 43.61 271 PRO C CA 1
ATOM 7278 C C . PRO C 1 294 ? -23.621 -31.702 2.030 1.00 42.41 271 PRO C C 1
ATOM 7279 O O . PRO C 1 294 ? -23.960 -31.453 0.874 1.00 43.90 271 PRO C O 1
ATOM 7283 N N . GLY C 1 295 ? -23.390 -30.749 2.923 1.00 40.97 272 GLY C N 1
ATOM 7284 C CA . GLY C 1 295 ? -23.503 -29.355 2.536 1.00 39.73 272 GLY C CA 1
ATOM 7285 C C . GLY C 1 295 ? -24.739 -28.745 3.149 1.00 40.96 272 GLY C C 1
ATOM 7286 O O . GLY C 1 295 ? -24.880 -27.524 3.243 1.00 43.01 272 GLY C O 1
ATOM 7287 N N . HIS C 1 296 ? -25.633 -29.625 3.582 1.00 42.86 273 HIS C N 1
ATOM 7288 C CA . HIS C 1 296 ? -26.823 -29.250 4.333 1.00 42.44 273 HIS C CA 1
ATOM 7289 C C . HIS C 1 296 ? -26.699 -29.589 5.827 1.00 44.60 273 HIS C C 1
ATOM 7290 O O . HIS C 1 296 ? -26.361 -30.727 6.207 1.00 42.92 273 HIS C O 1
ATOM 7297 N N . GLU C 1 297 ? -26.937 -28.581 6.667 1.00 43.13 274 GLU C N 1
ATOM 7298 C CA . GLU C 1 297 ? -26.987 -28.796 8.108 1.00 42.47 274 GLU C CA 1
ATOM 7299 C C . GLU C 1 297 ? -28.432 -28.975 8.504 1.00 42.64 274 GLU C C 1
ATOM 7300 O O . GLU C 1 297 ? -28.794 -30.014 9.030 1.00 44.37 274 GLU C O 1
ATOM 7306 N N . ASN C 1 298 ? -29.272 -27.990 8.207 1.00 40.70 275 ASN C N 1
ATOM 7307 C CA . ASN C 1 298 ? -30.669 -28.086 8.601 1.00 42.39 275 ASN C CA 1
ATOM 7308 C C . ASN C 1 298 ? -31.561 -27.334 7.648 1.00 41.55 275 ASN C C 1
ATOM 7309 O O . ASN C 1 298 ? -32.408 -26.553 8.095 1.00 42.51 275 ASN C O 1
ATOM 7314 N N . GLY C 1 299 ? -31.404 -27.614 6.357 1.00 38.13 276 GLY C N 1
ATOM 7315 C CA . GLY C 1 299 ? -31.962 -26.791 5.295 1.00 39.74 276 GLY C CA 1
ATOM 7316 C C . GLY C 1 299 ? -33.408 -26.891 4.840 1.00 39.59 276 GLY C C 1
ATOM 7317 O O . GLY C 1 299 ? -33.690 -26.836 3.654 1.00 39.80 276 GLY C O 1
ATOM 7318 N N . LEU C 1 300 ? -34.336 -27.010 5.773 1.00 41.03 277 LEU C N 1
ATOM 7319 C CA . LEU C 1 300 ? -35.741 -26.814 5.459 1.00 40.49 277 LEU C CA 1
ATOM 7320 C C . LEU C 1 300 ? -35.965 -25.522 4.664 1.00 41.33 277 LEU C C 1
ATOM 7321 O O . LEU C 1 300 ? -35.383 -24.461 4.962 1.00 41.52 277 LEU C O 1
ATOM 7334 N N . VAL C 1 302 ? -39.072 -23.763 1.575 1.00 42.88 279 VAL C N 1
ATOM 7335 C CA . VAL C 1 302 ? -40.392 -23.850 0.994 1.00 41.92 279 VAL C CA 1
ATOM 7336 C C . VAL C 1 302 ? -40.554 -22.747 -0.048 1.00 42.00 279 VAL C C 1
ATOM 7337 O O . VAL C 1 302 ? -40.175 -21.600 0.168 1.00 39.86 279 VAL C O 1
ATOM 7341 N N . ARG C 1 303 ? -41.102 -23.114 -1.195 1.00 44.51 280 ARG C N 1
ATOM 7342 C CA . ARG C 1 303 ? -41.363 -22.161 -2.254 1.00 42.89 280 ARG C CA 1
ATOM 7343 C C . ARG C 1 303 ? -42.742 -22.437 -2.811 1.00 43.14 280 ARG C C 1
ATOM 7344 O O . ARG C 1 303 ? -43.100 -23.582 -3.118 1.00 41.71 280 ARG C O 1
ATOM 7352 N N . VAL C 1 304 ? -43.527 -21.383 -2.925 1.00 44.12 281 VAL C N 1
ATOM 7353 C CA . VAL C 1 304 ? -44.901 -21.526 -3.366 1.00 43.84 281 VAL C CA 1
ATOM 7354 C C . VAL C 1 304 ? -45.106 -20.605 -4.551 1.00 42.12 281 VAL C C 1
ATOM 7355 O O . VAL C 1 304 ? -44.694 -19.439 -4.523 1.00 41.36 281 VAL C O 1
ATOM 7359 N N . TYR C 1 305 ? -45.741 -21.131 -5.585 1.00 40.85 282 TYR C N 1
ATOM 7360 C CA . TYR C 1 305 ? -45.984 -20.347 -6.781 1.00 45.21 282 TYR C CA 1
ATOM 7361 C C . TYR C 1 305 ? -47.430 -20.360 -7.095 1.00 48.78 282 TYR C C 1
ATOM 7362 O O . TYR C 1 305 ? -48.100 -21.409 -7.074 1.00 48.27 282 TYR C O 1
ATOM 7371 N N . GLY C 1 306 ? -47.904 -19.171 -7.408 1.00 49.22 283 GLY C N 1
ATOM 7372 C CA . GLY C 1 306 ? -49.305 -18.982 -7.662 1.00 50.94 283 GLY C CA 1
ATOM 7373 C C . GLY C 1 306 ? -49.534 -18.495 -9.059 1.00 50.91 283 GLY C C 1
ATOM 7374 O O . GLY C 1 306 ? -48.747 -18.745 -9.966 1.00 58.22 283 GLY C O 1
ATOM 7375 N N . THR C 1 307 ? -50.634 -17.809 -9.249 1.00 47.95 284 THR C N 1
ATOM 7376 C CA . THR C 1 307 ? -50.938 -17.339 -10.557 1.00 51.17 284 THR C CA 1
ATOM 7377 C C . THR C 1 307 ? -50.468 -15.905 -10.655 1.00 53.03 284 THR C C 1
ATOM 7378 O O . THR C 1 307 ? -50.413 -15.339 -11.746 1.00 56.81 284 THR C O 1
ATOM 7382 N N . LYS C 1 308 ? -50.082 -15.327 -9.524 1.00 49.33 285 LYS C N 1
ATOM 7383 C CA . LYS C 1 308 ? -49.898 -13.878 -9.457 1.00 50.43 285 LYS C CA 1
ATOM 7384 C C . LYS C 1 308 ? -48.535 -13.507 -8.908 1.00 49.31 285 LYS C C 1
ATOM 7385 O O . LYS C 1 308 ? -48.143 -12.330 -8.880 1.00 45.74 285 LYS C O 1
ATOM 7391 N N . GLY C 1 309 ? -47.824 -14.528 -8.448 1.00 50.99 286 GLY C N 1
ATOM 7392 C CA . GLY C 1 309 ? -46.566 -14.318 -7.764 1.00 48.12 286 GLY C CA 1
ATOM 7393 C C . GLY C 1 309 ? -46.053 -15.595 -7.138 1.00 48.38 286 GLY C C 1
ATOM 7394 O O . GLY C 1 309 ? -46.606 -16.694 -7.350 1.00 47.81 286 GLY C O 1
ATOM 7395 N N . GLY C 1 310 ? -44.979 -15.450 -6.368 1.00 45.90 287 GLY C N 1
ATOM 7396 C CA . GLY C 1 310 ? -44.368 -16.584 -5.713 1.00 42.87 287 GLY C CA 1
ATOM 7397 C C . GLY C 1 310 ? -43.606 -16.165 -4.483 1.00 42.00 287 GLY C C 1
ATOM 7398 O O . GLY C 1 310 ? -43.275 -14.987 -4.307 1.00 41.09 287 GLY C O 1
ATOM 7399 N N . LEU C 1 311 ? -43.331 -17.143 -3.623 1.00 42.74 288 LEU C N 1
ATOM 7400 C CA . LEU C 1 311 ? -42.698 -16.871 -2.341 1.00 41.09 288 LEU C CA 1
ATOM 7401 C C . LEU C 1 311 ? -41.686 -17.939 -2.034 1.00 43.49 288 LEU C C 1
ATOM 7402 O O . LEU C 1 311 ? -41.919 -19.141 -2.291 1.00 45.35 288 LEU C O 1
ATOM 7407 N N . GLU C 1 312 ? -40.571 -17.497 -1.464 1.00 39.10 289 GLU C N 1
ATOM 7408 C CA . GLU C 1 312 ? -39.562 -18.405 -0.973 1.00 38.79 289 GLU C CA 1
ATOM 7409 C C . GLU C 1 312 ? -39.091 -17.975 0.439 1.00 40.12 289 GLU C C 1
ATOM 7410 O O . GLU C 1 312 ? -38.945 -16.773 0.761 1.00 39.69 289 GLU C O 1
ATOM 7416 N N . TRP C 1 313 ? -38.909 -18.970 1.295 1.00 37.16 290 TRP C N 1
ATOM 7417 C CA . TRP C 1 313 ? -38.428 -18.741 2.627 1.00 36.92 290 TRP C CA 1
ATOM 7418 C C . TRP C 1 313 ? -37.467 -19.884 2.867 1.00 37.19 290 TRP C C 1
ATOM 7419 O O . TRP C 1 313 ? -37.796 -21.003 2.507 1.00 35.94 290 TRP C O 1
ATOM 7430 N N . THR C 1 314 ? -36.279 -19.613 3.420 1.00 36.66 291 THR C N 1
ATOM 7431 C CA . THR C 1 314 ? -35.396 -20.695 3.852 1.00 37.89 291 THR C CA 1
ATOM 7432 C C . THR C 1 314 ? -35.132 -20.546 5.320 1.00 41.22 291 THR C C 1
ATOM 7433 O O . THR C 1 314 ? -34.820 -19.450 5.763 1.00 45.55 291 THR C O 1
ATOM 7437 N N . GLN C 1 315 ? -35.178 -21.627 6.085 1.00 40.78 292 GLN C N 1
ATOM 7438 C CA . GLN C 1 315 ? -35.102 -21.446 7.537 1.00 42.35 292 GLN C CA 1
ATOM 7439 C C . GLN C 1 315 ? -33.711 -21.126 8.055 1.00 41.57 292 GLN C C 1
ATOM 7440 O O . GLN C 1 315 ? -33.578 -20.544 9.124 1.00 42.80 292 GLN C O 1
ATOM 7446 N N . LYS C 1 316 ? -32.675 -21.474 7.307 1.00 41.31 293 LYS C N 1
ATOM 7447 C CA . LYS C 1 316 ? -31.340 -21.156 7.784 1.00 41.94 293 LYS C CA 1
ATOM 7448 C C . LYS C 1 316 ? -31.131 -19.632 7.775 1.00 41.45 293 LYS C C 1
ATOM 7449 O O . LYS C 1 316 ? -30.325 -19.096 8.545 1.00 38.53 293 LYS C O 1
ATOM 7455 N N . ASP C 1 317 ? -31.876 -18.947 6.911 1.00 39.42 294 ASP C N 1
ATOM 7456 C CA . ASP C 1 317 ? -31.915 -17.493 6.931 1.00 38.39 294 ASP C CA 1
ATOM 7457 C C . ASP C 1 317 ? -33.348 -17.031 7.012 1.00 41.08 294 ASP C C 1
ATOM 7458 O O . ASP C 1 317 ? -33.909 -16.533 6.037 1.00 41.54 294 ASP C O 1
ATOM 7463 N N . PRO C 1 318 ? -33.947 -17.208 8.199 1.00 42.10 295 PRO C N 1
ATOM 7464 C CA . PRO C 1 318 ? -35.375 -17.188 8.490 1.00 37.87 295 PRO C CA 1
ATOM 7465 C C . PRO C 1 318 ? -35.971 -15.816 8.505 1.00 35.95 295 PRO C C 1
ATOM 7466 O O . PRO C 1 318 ? -37.162 -15.727 8.346 1.00 36.78 295 PRO C O 1
ATOM 7470 N N . ASN C 1 319 ? -35.185 -14.768 8.662 1.00 37.22 296 ASN C N 1
ATOM 7471 C CA . ASN C 1 319 ? -35.776 -13.433 8.715 1.00 37.12 296 ASN C CA 1
ATOM 7472 C C . ASN C 1 319 ? -36.123 -12.857 7.356 1.00 39.82 296 ASN C C 1
ATOM 7473 O O . ASN C 1 319 ? -36.628 -11.741 7.272 1.00 40.50 296 ASN C O 1
ATOM 7478 N N . TYR C 1 320 ? -35.810 -13.597 6.286 1.00 42.21 297 TYR C N 1
ATOM 7479 C CA . TYR C 1 320 ? -36.054 -13.127 4.911 1.00 38.52 297 TYR C CA 1
ATOM 7480 C C . TYR C 1 320 ? -37.157 -13.923 4.262 1.00 37.30 297 TYR C C 1
ATOM 7481 O O . TYR C 1 320 ? -37.255 -15.129 4.425 1.00 38.70 297 TYR C O 1
ATOM 7490 N N . LEU C 1 321 ? -37.976 -13.247 3.491 1.00 36.79 298 LEU C N 1
ATOM 7491 C CA . LEU C 1 321 ? -39.003 -13.940 2.742 1.00 39.60 298 LEU C CA 1
ATOM 7492 C C . LEU C 1 321 ? -39.017 -13.317 1.366 1.00 38.55 298 LEU C C 1
ATOM 7493 O O . LEU C 1 321 ? -39.265 -12.112 1.240 1.00 37.83 298 LEU C O 1
ATOM 7498 N N . TRP C 1 322 ? -38.735 -14.119 0.344 1.00 36.67 299 TRP C N 1
ATOM 7499 C CA . TRP C 1 322 ? -38.518 -13.558 -0.981 1.00 36.71 299 TRP C CA 1
ATOM 7500 C C . TRP C 1 322 ? -39.808 -13.533 -1.755 1.00 41.05 299 TRP C C 1
ATOM 7501 O O . TRP C 1 322 ? -40.296 -14.578 -2.178 1.00 42.55 299 TRP C O 1
ATOM 7512 N N . TYR C 1 323 ? -40.367 -12.340 -1.941 1.00 40.51 300 TYR C N 1
ATOM 7513 C CA . TYR C 1 323 ? -41.647 -12.210 -2.621 1.00 40.66 300 TYR C CA 1
ATOM 7514 C C . TYR C 1 323 ? -41.508 -11.517 -3.943 1.00 44.02 300 TYR C C 1
ATOM 7515 O O . TYR C 1 323 ? -41.042 -10.376 -4.026 1.00 46.00 300 TYR C O 1
ATOM 7524 N N . THR C 1 324 ? -41.928 -12.205 -4.988 1.00 43.66 301 THR C N 1
ATOM 7525 C CA . THR C 1 324 ? -41.948 -11.589 -6.296 1.00 44.43 301 THR C CA 1
ATOM 7526 C C . THR C 1 324 ? -43.354 -11.688 -6.858 1.00 43.76 301 THR C C 1
ATOM 7527 O O . THR C 1 324 ? -43.913 -12.782 -6.934 1.00 44.28 301 THR C O 1
ATOM 7531 N N . PRO C 1 325 ? -43.957 -10.531 -7.177 1.00 43.14 302 PRO C N 1
ATOM 7532 C CA . PRO C 1 325 ? -45.257 -10.437 -7.832 1.00 45.10 302 PRO C CA 1
ATOM 7533 C C . PRO C 1 325 ? -45.026 -10.483 -9.315 1.00 45.95 302 PRO C C 1
ATOM 7534 O O . PRO C 1 325 ? -44.076 -9.883 -9.793 1.00 48.07 302 PRO C O 1
ATOM 7538 N N . PHE C 1 326 ? -45.878 -11.180 -10.046 1.00 48.80 303 PHE C N 1
ATOM 7539 C CA . PHE C 1 326 ? -45.581 -11.429 -11.451 1.00 50.13 303 PHE C CA 1
ATOM 7540 C C . PHE C 1 326 ? -45.363 -10.181 -12.288 1.00 50.35 303 PHE C C 1
ATOM 7541 O O . PHE C 1 326 ? -46.111 -9.193 -12.189 1.00 48.02 303 PHE C O 1
ATOM 7549 N N . GLY C 1 327 ? -44.324 -10.244 -13.119 1.00 48.29 304 GLY C N 1
ATOM 7550 C CA . GLY C 1 327 ? -43.992 -9.126 -13.976 1.00 46.24 304 GLY C CA 1
ATOM 7551 C C . GLY C 1 327 ? -43.526 -7.926 -13.186 1.00 47.34 304 GLY C C 1
ATOM 7552 O O . GLY C 1 327 ? -43.585 -6.773 -13.654 1.00 49.14 304 GLY C O 1
ATOM 7553 N N . GLU C 1 328 ? -43.065 -8.195 -11.970 1.00 47.36 305 GLU C N 1
ATOM 7554 C CA . GLU C 1 328 ? -42.472 -7.153 -11.144 1.00 45.12 305 GLU C CA 1
ATOM 7555 C C . GLU C 1 328 ? -41.181 -7.622 -10.463 1.00 43.29 305 GLU C C 1
ATOM 7556 O O . GLU C 1 328 ? -40.954 -8.831 -10.264 1.00 45.77 305 GLU C O 1
ATOM 7562 N N . PRO C 1 329 ? -40.309 -6.669 -10.145 1.00 38.36 306 PRO C N 1
ATOM 7563 C CA . PRO C 1 329 ? -39.028 -7.004 -9.518 1.00 38.45 306 PRO C CA 1
ATOM 7564 C C . PRO C 1 329 ? -39.223 -7.688 -8.165 1.00 41.33 306 PRO C C 1
ATOM 7565 O O . PRO C 1 329 ? -40.041 -7.242 -7.349 1.00 43.67 306 PRO C O 1
ATOM 7569 N N . LYS C 1 330 ? -38.458 -8.749 -7.924 1.00 42.63 307 LYS C N 1
ATOM 7570 C CA . LYS C 1 330 ? -38.520 -9.506 -6.670 1.00 41.19 307 LYS C CA 1
ATOM 7571 C C . LYS C 1 330 ? -38.179 -8.644 -5.440 1.00 40.80 307 LYS C C 1
ATOM 7572 O O . LYS C 1 330 ? -37.340 -7.750 -5.510 1.00 38.51 307 LYS C O 1
ATOM 7578 N N . ARG C 1 331 ? -38.831 -8.940 -4.315 1.00 42.39 308 ARG C N 1
ATOM 7579 C CA . ARG C 1 331 ? -38.778 -8.101 -3.124 1.00 40.08 308 ARG C CA 1
ATOM 7580 C C . ARG C 1 331 ? -38.287 -8.848 -1.905 1.00 41.39 308 ARG C C 1
ATOM 7581 O O . ARG C 1 331 ? -38.793 -9.922 -1.593 1.00 42.60 308 ARG C O 1
ATOM 7589 N N . LEU C 1 332 ? -37.342 -8.262 -1.180 1.00 39.98 309 LEU C N 1
ATOM 7590 C CA . LEU C 1 332 ? -36.839 -8.902 0.031 1.00 38.65 309 LEU C CA 1
ATOM 7591 C C . LEU C 1 332 ? -37.522 -8.390 1.280 1.00 40.63 309 LEU C C 1
ATOM 7592 O O . LEU C 1 332 ? -37.135 -7.367 1.874 1.00 40.08 309 LEU C O 1
ATOM 7597 N N . LEU C 1 333 ? -38.548 -9.128 1.676 1.00 41.95 310 LEU C N 1
ATOM 7598 C CA . LEU C 1 333 ? -39.307 -8.807 2.851 1.00 37.74 310 LEU C CA 1
ATOM 7599 C C . LEU C 1 333 ? -38.496 -9.284 4.040 1.00 42.44 310 LEU C C 1
ATOM 7600 O O . LEU C 1 333 ? -37.839 -10.335 3.934 1.00 43.77 310 LEU C O 1
ATOM 7605 N N . THR C 1 334 ? -38.542 -8.529 5.151 1.00 40.96 311 THR C N 1
ATOM 7606 C CA . THR C 1 334 ? -37.817 -8.875 6.379 1.00 39.75 311 THR C CA 1
ATOM 7607 C C . THR C 1 334 ? -38.661 -8.823 7.658 1.00 42.46 311 THR C C 1
ATOM 7608 O O . THR C 1 334 ? -39.558 -8.002 7.796 1.00 42.89 311 THR C O 1
ATOM 7612 N N . ARG C 1 335 ? -38.318 -9.681 8.613 1.00 43.19 312 ARG C N 1
ATOM 7613 C CA . ARG C 1 335 ? -38.859 -9.624 9.946 1.00 40.61 312 ARG C CA 1
ATOM 7614 C C . ARG C 1 335 ? -38.692 -8.231 10.559 1.00 42.33 312 ARG C C 1
ATOM 7615 O O . ARG C 1 335 ? -37.580 -7.715 10.651 1.00 40.19 312 ARG C O 1
ATOM 7623 N N . ALA C 1 336 ? -39.807 -7.638 10.989 1.00 44.01 313 ALA C N 1
ATOM 7624 C CA . ALA C 1 336 ? -39.796 -6.343 11.675 1.00 40.38 313 ALA C CA 1
ATOM 7625 C C . ALA C 1 336 ? -39.478 -5.166 10.752 1.00 41.86 313 ALA C C 1
ATOM 7626 O O . ALA C 1 336 ? -39.370 -4.009 11.201 1.00 40.91 313 ALA C O 1
ATOM 7628 N N . GLY C 1 337 ? -39.335 -5.447 9.459 1.00 41.34 314 GLY C N 1
ATOM 7629 C CA . GLY C 1 337 ? -38.993 -4.407 8.493 1.00 41.45 314 GLY C CA 1
ATOM 7630 C C . GLY C 1 337 ? -40.140 -3.861 7.671 1.00 38.20 314 GLY C C 1
ATOM 7631 O O . GLY C 1 337 ? -41.282 -4.193 7.887 1.00 43.56 314 GLY C O 1
ATOM 7632 N N . ALA C 1 338 ? -39.842 -3.014 6.710 1.00 40.92 315 ALA C N 1
ATOM 7633 C CA . ALA C 1 338 ? -40.895 -2.509 5.841 1.00 39.51 315 ALA C CA 1
ATOM 7634 C C . ALA C 1 338 ? -41.638 -3.676 5.205 1.00 42.43 315 ALA C C 1
ATOM 7635 O O . ALA C 1 338 ? -41.049 -4.720 4.851 1.00 41.18 315 ALA C O 1
ATOM 7637 N N . GLY C 1 339 ? -42.948 -3.522 5.082 1.00 45.44 316 GLY C N 1
ATOM 7638 C CA . GLY C 1 339 ? -43.750 -4.640 4.614 1.00 51.49 316 GLY C CA 1
ATOM 7639 C C . GLY C 1 339 ? -43.517 -5.896 5.452 1.00 51.44 316 GLY C C 1
ATOM 7640 O O . GLY C 1 339 ? -43.318 -6.993 4.928 1.00 48.74 316 GLY C O 1
ATOM 7641 N N . ALA C 1 340 ? -43.505 -5.716 6.768 1.00 48.64 317 ALA C N 1
ATOM 7642 C CA . ALA C 1 340 ? -43.700 -6.827 7.669 1.00 49.14 317 ALA C CA 1
ATOM 7643 C C . ALA C 1 340 ? -45.201 -6.823 7.895 1.00 52.50 317 ALA C C 1
ATOM 7644 O O . ALA C 1 340 ? -45.759 -5.814 8.348 1.00 51.92 317 ALA C O 1
ATOM 7646 N N . SER C 1 341 ? -45.861 -7.924 7.543 1.00 52.76 318 SER C N 1
ATOM 7647 C CA . SER C 1 341 ? -47.312 -8.041 7.730 1.00 52.84 318 SER C CA 1
ATOM 7648 C C . SER C 1 341 ? -47.670 -8.314 9.182 1.00 49.05 318 SER C C 1
ATOM 7649 O O . SER C 1 341 ? -46.871 -8.874 9.916 1.00 47.80 318 SER C O 1
ATOM 7652 N N . PRO C 1 342 ? -48.884 -7.924 9.588 1.00 51.95 319 PRO C N 1
ATOM 7653 C CA . PRO C 1 342 ? -49.475 -8.181 10.908 1.00 52.63 319 PRO C CA 1
ATOM 7654 C C . PRO C 1 342 ? -49.084 -9.533 11.508 1.00 49.74 319 PRO C C 1
ATOM 7655 O O . PRO C 1 342 ? -48.376 -9.585 12.505 1.00 47.51 319 PRO C O 1
ATOM 7659 N N . ALA C 1 343 ? -49.522 -10.617 10.889 1.00 48.21 320 ALA C N 1
ATOM 7660 C CA . ALA C 1 343 ? -49.151 -11.947 11.345 1.00 47.33 320 ALA C CA 1
ATOM 7661 C C . ALA C 1 343 ? -47.674 -12.068 11.714 1.00 48.86 320 ALA C C 1
ATOM 7662 O O . ALA C 1 343 ? -47.321 -12.816 12.601 1.00 52.60 320 ALA C O 1
ATOM 7664 N N . ALA C 1 344 ? -46.792 -11.356 11.037 1.00 48.85 321 ALA C N 1
ATOM 7665 C CA . ALA C 1 344 ? -45.407 -11.367 11.473 1.00 47.85 321 ALA C CA 1
ATOM 7666 C C . ALA C 1 344 ? -45.189 -10.589 12.795 1.00 47.19 321 ALA C C 1
ATOM 7667 O O . ALA C 1 344 ? -44.506 -11.077 13.710 1.00 47.66 321 ALA C O 1
ATOM 7669 N N . ALA C 1 345 ? -45.763 -9.396 12.902 1.00 41.90 322 ALA C N 1
ATOM 7670 C CA . ALA C 1 345 ? -45.408 -8.488 13.993 1.00 43.46 322 ALA C CA 1
ATOM 7671 C C . ALA C 1 345 ? -45.711 -9.077 15.374 1.00 45.77 322 ALA C C 1
ATOM 7672 O O . ALA C 1 345 ? -44.888 -9.034 16.311 1.00 41.35 322 ALA C O 1
ATOM 7674 N N . ARG C 1 346 ? -46.913 -9.634 15.474 1.00 48.22 323 ARG C N 1
ATOM 7675 C CA . ARG C 1 346 ? -47.391 -10.257 16.683 1.00 43.19 323 ARG C CA 1
ATOM 7676 C C . ARG C 1 346 ? -46.496 -11.399 17.192 1.00 46.73 323 ARG C C 1
ATOM 7677 O O . ARG C 1 346 ? -46.652 -11.816 18.345 1.00 53.14 323 ARG C O 1
ATOM 7685 N N . VAL C 1 347 ? -45.553 -11.894 16.385 1.00 43.93 324 VAL C N 1
ATOM 7686 C CA . VAL C 1 347 ? -44.573 -12.846 16.925 1.00 43.44 324 VAL C CA 1
ATOM 7687 C C . VAL C 1 347 ? -43.140 -12.392 16.747 1.00 43.19 324 VAL C C 1
ATOM 7688 O O . VAL C 1 347 ? -42.244 -13.207 16.550 1.00 43.12 324 VAL C O 1
ATOM 7692 N N . SER C 1 348 ? -42.934 -11.085 16.856 1.00 42.89 325 SER C N 1
ATOM 7693 C CA . SER C 1 348 ? -41.595 -10.486 16.776 1.00 45.53 325 SER C CA 1
ATOM 7694 C C . SER C 1 348 ? -41.267 -9.607 18.004 1.00 43.32 325 SER C C 1
ATOM 7695 O O . SER C 1 348 ? -42.080 -8.808 18.443 1.00 42.82 325 SER C O 1
ATOM 7698 N N . ARG C 1 349 ? -40.053 -9.729 18.518 1.00 41.52 326 ARG C N 1
ATOM 7699 C CA . ARG C 1 349 ? -39.653 -9.010 19.717 1.00 38.87 326 ARG C CA 1
ATOM 7700 C C . ARG C 1 349 ? -38.845 -7.756 19.440 1.00 38.75 326 ARG C C 1
ATOM 7701 O O . ARG C 1 349 ? -39.095 -6.735 20.031 1.00 39.62 326 ARG C O 1
ATOM 7709 N N . ILE C 1 350 ? -37.880 -7.833 18.529 1.00 42.60 327 ILE C N 1
ATOM 7710 C CA . ILE C 1 350 ? -36.861 -6.784 18.368 1.00 40.63 327 ILE C CA 1
ATOM 7711 C C . ILE C 1 350 ? -36.939 -6.044 17.013 1.00 41.00 327 ILE C C 1
ATOM 7712 O O . ILE C 1 350 ? -37.667 -6.462 16.107 1.00 40.97 327 ILE C O 1
ATOM 7717 N N . PRO C 1 351 ? -36.208 -4.933 16.862 1.00 42.05 328 PRO C N 1
ATOM 7718 C CA . PRO C 1 351 ? -36.367 -4.185 15.596 1.00 45.43 328 PRO C CA 1
ATOM 7719 C C . PRO C 1 351 ? -35.820 -4.935 14.378 1.00 42.63 328 PRO C C 1
ATOM 7720 O O . PRO C 1 351 ? -35.216 -6.009 14.558 1.00 41.15 328 PRO C O 1
ATOM 7724 N N . SER C 1 352 ? -36.013 -4.380 13.172 1.00 43.56 329 SER C N 1
ATOM 7725 C CA . SER C 1 352 ? -35.506 -5.031 11.950 1.00 40.33 329 SER C CA 1
ATOM 7726 C C . SER C 1 352 ? -33.999 -5.138 12.027 1.00 39.85 329 SER C C 1
ATOM 7727 O O . SER C 1 352 ? -33.362 -4.414 12.804 1.00 42.32 329 SER C O 1
ATOM 7730 N N . GLY C 1 353 ? -33.427 -6.042 11.243 1.00 37.85 330 GLY C N 1
ATOM 7731 C CA . GLY C 1 353 ? -31.985 -6.191 11.204 1.00 39.90 330 GLY C CA 1
ATOM 7732 C C . GLY C 1 353 ? -31.313 -6.864 12.385 1.00 38.56 330 GLY C C 1
ATOM 7733 O O . GLY C 1 353 ? -30.134 -7.176 12.304 1.00 37.71 330 GLY C O 1
ATOM 7734 N N . HIS C 1 354 ? -32.056 -7.074 13.475 1.00 41.08 331 HIS C N 1
ATOM 7735 C CA . HIS C 1 354 ? -31.563 -7.762 14.687 1.00 38.76 331 HIS C CA 1
ATOM 7736 C C . HIS C 1 354 ? -32.023 -9.239 14.685 1.00 38.61 331 HIS C C 1
ATOM 7737 O O . HIS C 1 354 ? -33.132 -9.540 15.076 1.00 38.97 331 HIS C O 1
ATOM 7744 N N . PRO C 1 355 ? -31.169 -10.164 14.224 1.00 38.03 332 PRO C N 1
ATOM 7745 C CA . PRO C 1 355 ? -31.666 -11.475 13.799 1.00 36.12 332 PRO C CA 1
ATOM 7746 C C . PRO C 1 355 ? -32.318 -12.298 14.896 1.00 39.77 332 PRO C C 1
ATOM 7747 O O . PRO C 1 355 ? -31.699 -12.572 15.932 1.00 38.63 332 PRO C O 1
ATOM 7751 N N . GLU C 1 356 ? -33.542 -12.749 14.640 1.00 41.43 333 GLU C N 1
ATOM 7752 C CA . GLU C 1 356 ? -34.192 -13.726 15.513 1.00 39.49 333 GLU C CA 1
ATOM 7753 C C . GLU C 1 356 ? -34.088 -15.087 14.905 1.00 35.40 333 GLU C C 1
ATOM 7754 O O . GLU C 1 356 ? -33.978 -15.187 13.702 1.00 41.28 333 GLU C O 1
ATOM 7760 N N . GLY C 1 357 ? -34.158 -16.138 15.714 1.00 34.68 334 GLY C N 1
ATOM 7761 C CA . GLY C 1 357 ? -33.765 -17.467 15.260 1.00 37.66 334 GLY C CA 1
ATOM 7762 C C . GLY C 1 357 ? -34.648 -18.677 15.532 1.00 38.11 334 GLY C C 1
ATOM 7763 O O . GLY C 1 357 ? -35.865 -18.558 15.645 1.00 41.98 334 GLY C O 1
ATOM 7764 N N . TYR C 1 358 ? -34.025 -19.851 15.591 1.00 34.13 335 TYR C N 1
ATOM 7765 C CA . TYR C 1 358 ? -34.681 -21.083 16.009 1.00 36.94 335 TYR C CA 1
ATOM 7766 C C . TYR C 1 358 ? -35.481 -20.932 17.301 1.00 39.95 335 TYR C C 1
ATOM 7767 O O . TYR C 1 358 ? -36.695 -21.122 17.309 1.00 39.57 335 TYR C O 1
ATOM 7776 N N . LEU C 1 359 ? -34.779 -20.606 18.387 1.00 39.21 336 LEU C N 1
ATOM 7777 C CA . LEU C 1 359 ? -35.384 -20.515 19.709 1.00 39.24 336 LEU C CA 1
ATOM 7778 C C . LEU C 1 359 ? -36.582 -19.590 19.690 1.00 41.17 336 LEU C C 1
ATOM 7779 O O . LEU C 1 359 ? -37.688 -20.022 19.993 1.00 43.94 336 LEU C O 1
ATOM 7784 N N . GLU C 1 360 ? -36.381 -18.335 19.309 1.00 39.34 337 GLU C N 1
ATOM 7785 C CA . GLU C 1 360 ? -37.476 -17.374 19.252 1.00 39.60 337 GLU C CA 1
ATOM 7786 C C . GLU C 1 360 ? -38.728 -17.955 18.576 1.00 41.40 337 GLU C C 1
ATOM 7787 O O . GLU C 1 360 ? -39.854 -17.736 18.998 1.00 41.31 337 GLU C O 1
ATOM 7793 N N . GLY C 1 361 ? -38.529 -18.702 17.508 1.00 41.60 338 GLY C N 1
ATOM 7794 C CA . GLY C 1 361 ? -39.645 -19.355 16.857 1.00 42.45 338 GLY C CA 1
ATOM 7795 C C . GLY C 1 361 ? -40.255 -20.447 17.717 1.00 44.29 338 GLY C C 1
ATOM 7796 O O . GLY C 1 361 ? -41.485 -20.581 17.786 1.00 45.06 338 GLY C O 1
ATOM 7797 N N . PHE C 1 362 ? -39.404 -21.231 18.375 1.00 41.10 339 PHE C N 1
ATOM 7798 C CA . PHE C 1 362 ? -39.896 -22.288 19.228 1.00 41.60 339 PHE C CA 1
ATOM 7799 C C . PHE C 1 362 ? -40.716 -21.662 20.323 1.00 44.54 339 PHE C C 1
ATOM 7800 O O . PHE C 1 362 ? -41.810 -22.131 20.642 1.00 46.60 339 PHE C O 1
ATOM 7808 N N . ALA C 1 363 ? -40.171 -20.582 20.875 1.00 44.63 340 ALA C N 1
ATOM 7809 C CA . ALA C 1 363 ? -40.818 -19.756 21.885 1.00 43.38 340 ALA C CA 1
ATOM 7810 C C . ALA C 1 363 ? -42.141 -19.157 21.389 1.00 43.58 340 ALA C C 1
ATOM 7811 O O . ALA C 1 363 ? -43.055 -18.892 22.142 1.00 43.69 340 ALA C O 1
ATOM 7813 N N . ASN C 1 364 ? -42.229 -18.927 20.099 1.00 46.10 341 ASN C N 1
ATOM 7814 C CA . ASN C 1 364 ? -43.481 -18.479 19.514 1.00 47.67 341 ASN C CA 1
ATOM 7815 C C . ASN C 1 364 ? -44.639 -19.454 19.814 1.00 46.38 341 ASN C C 1
ATOM 7816 O O . ASN C 1 364 ? -45.709 -19.033 20.239 1.00 46.64 341 ASN C O 1
ATOM 7821 N N . ILE C 1 365 ? -44.404 -20.746 19.589 1.00 47.51 342 ILE C N 1
ATOM 7822 C CA . ILE C 1 365 ? -45.344 -21.809 19.950 1.00 47.70 342 ILE C CA 1
ATOM 7823 C C . ILE C 1 365 ? -45.721 -21.751 21.438 1.00 49.06 342 ILE C C 1
ATOM 7824 O O . ILE C 1 365 ? -46.873 -21.456 21.791 1.00 49.64 342 ILE C O 1
ATOM 7829 N N . TYR C 1 366 ? -44.749 -22.010 22.305 1.00 45.35 343 TYR C N 1
ATOM 7830 C CA . TYR C 1 366 ? -44.929 -21.768 23.730 1.00 45.29 343 TYR C CA 1
ATOM 7831 C C . TYR C 1 366 ? -45.799 -20.535 24.123 1.00 46.59 343 TYR C C 1
ATOM 7832 O O . TYR C 1 366 ? -46.703 -20.639 24.941 1.00 48.67 343 TYR C O 1
ATOM 7841 N N . SER C 1 367 ? -45.561 -19.383 23.523 1.00 47.88 344 SER C N 1
ATOM 7842 C CA . SER C 1 367 ? -46.368 -18.210 23.833 1.00 49.45 344 SER C CA 1
ATOM 7843 C C . SER C 1 367 ? -47.807 -18.281 23.330 1.00 51.47 344 SER C C 1
ATOM 7844 O O . SER C 1 367 ? -48.725 -17.823 24.012 1.00 50.99 344 SER C O 1
ATOM 7847 N N . GLU C 1 368 ? -48.003 -18.823 22.131 1.00 50.79 345 GLU C N 1
ATOM 7848 C CA . GLU C 1 368 ? -49.351 -18.995 21.598 1.00 49.60 345 GLU C CA 1
ATOM 7849 C C . GLU C 1 368 ? -50.063 -20.030 22.443 1.00 49.24 345 GLU C C 1
ATOM 7850 O O . GLU C 1 368 ? -51.244 -19.883 22.715 1.00 50.22 345 GLU C O 1
ATOM 7856 N N . ALA C 1 369 ? -49.331 -21.063 22.869 1.00 49.42 346 ALA C N 1
ATOM 7857 C CA . ALA C 1 369 ? -49.810 -22.010 23.887 1.00 45.68 346 ALA C CA 1
ATOM 7858 C C . ALA C 1 369 ? -50.140 -21.257 25.162 1.00 50.08 346 ALA C C 1
ATOM 7859 O O . ALA C 1 369 ? -51.231 -21.393 25.705 1.00 51.91 346 ALA C O 1
ATOM 7861 N N . ALA C 1 370 ? -49.210 -20.448 25.652 1.00 49.48 347 ALA C N 1
ATOM 7862 C CA . ALA C 1 370 ? -49.547 -19.583 26.785 1.00 52.79 347 ALA C CA 1
ATOM 7863 C C . ALA C 1 370 ? -50.910 -18.926 26.566 1.00 52.38 347 ALA C C 1
ATOM 7864 O O . ALA C 1 370 ? -51.839 -19.132 27.345 1.00 50.68 347 ALA C O 1
ATOM 7866 N N . ARG C 1 371 ? -51.014 -18.146 25.489 1.00 53.31 348 ARG C N 1
ATOM 7867 C CA . ARG C 1 371 ? -52.182 -17.298 25.250 1.00 53.78 348 ARG C CA 1
ATOM 7868 C C . ARG C 1 371 ? -53.497 -18.084 25.300 1.00 54.05 348 ARG C C 1
ATOM 7869 O O . ARG C 1 371 ? -54.462 -17.653 25.940 1.00 54.46 348 ARG C O 1
ATOM 7877 N N . ALA C 1 372 ? -53.513 -19.235 24.634 1.00 51.06 349 ALA C N 1
ATOM 7878 C CA . ALA C 1 372 ? -54.650 -20.144 24.654 1.00 52.08 349 ALA C CA 1
ATOM 7879 C C . ALA C 1 372 ? -54.986 -20.556 26.086 1.00 53.32 349 ALA C C 1
ATOM 7880 O O . ALA C 1 372 ? -56.144 -20.527 26.495 1.00 54.14 349 ALA C O 1
ATOM 7882 N N . ILE C 1 373 ? -53.956 -20.938 26.832 1.00 51.18 350 ILE C N 1
ATOM 7883 C CA . ILE C 1 373 ? -54.089 -21.305 28.228 1.00 50.59 350 ILE C CA 1
ATOM 7884 C C . ILE C 1 373 ? -54.656 -20.195 29.126 1.00 53.50 350 ILE C C 1
ATOM 7885 O O . ILE C 1 373 ? -55.443 -20.465 30.034 1.00 50.35 350 ILE C O 1
ATOM 7890 N N . TYR C 1 374 ? -54.265 -18.949 28.884 1.00 53.75 351 TYR C N 1
ATOM 7891 C CA . TYR C 1 374 ? -54.783 -17.854 29.702 1.00 54.07 351 TYR C CA 1
ATOM 7892 C C . TYR C 1 374 ? -56.306 -17.679 29.476 1.00 56.66 351 TYR C C 1
ATOM 7893 O O . TYR C 1 374 ? -56.993 -17.010 30.261 1.00 55.43 351 TYR C O 1
ATOM 7902 N N . ALA C 1 375 ? -56.828 -18.259 28.397 1.00 56.41 352 ALA C N 1
ATOM 7903 C CA . ALA C 1 375 ? -58.250 -18.147 28.088 1.00 55.28 352 ALA C CA 1
ATOM 7904 C C . ALA C 1 375 ? -59.157 -18.977 29.033 1.00 55.16 352 ALA C C 1
ATOM 7905 O O . ALA C 1 375 ? -58.896 -20.161 29.305 1.00 56.80 352 ALA C O 1
ATOM 7907 N N . ALA C 1 382 ? -60.260 -16.884 23.774 1.00 62.97 359 ALA C N 1
ATOM 7908 C CA . ALA C 1 382 ? -58.914 -16.971 23.186 1.00 70.31 359 ALA C CA 1
ATOM 7909 C C . ALA C 1 382 ? -58.801 -16.197 21.869 1.00 73.63 359 ALA C C 1
ATOM 7910 O O . ALA C 1 382 ? -59.517 -16.490 20.903 1.00 74.82 359 ALA C O 1
ATOM 7912 N N . ASP C 1 383 ? -57.896 -15.221 21.821 1.00 71.30 360 ASP C N 1
ATOM 7913 C CA . ASP C 1 383 ? -57.761 -14.367 20.634 1.00 71.41 360 ASP C CA 1
ATOM 7914 C C . ASP C 1 383 ? -57.716 -15.225 19.362 1.00 67.26 360 ASP C C 1
ATOM 7915 O O . ASP C 1 383 ? -56.914 -16.145 19.243 1.00 66.10 360 ASP C O 1
ATOM 7920 N N . PRO C 1 384 ? -58.600 -14.932 18.409 1.00 68.28 361 PRO C N 1
ATOM 7921 C CA . PRO C 1 384 ? -58.667 -15.746 17.192 1.00 70.35 361 PRO C CA 1
ATOM 7922 C C . PRO C 1 384 ? -57.510 -15.414 16.231 1.00 69.92 361 PRO C C 1
ATOM 7923 O O . PRO C 1 384 ? -57.558 -15.730 15.040 1.00 68.36 361 PRO C O 1
ATOM 7927 N N . SER C 1 385 ? -56.480 -14.758 16.750 1.00 68.17 362 SER C N 1
ATOM 7928 C CA . SER C 1 385 ? -55.265 -14.544 15.989 1.00 62.96 362 SER C CA 1
ATOM 7929 C C . SER C 1 385 ? -54.263 -15.534 16.515 1.00 62.46 362 SER C C 1
ATOM 7930 O O . SER C 1 385 ? -53.260 -15.813 15.871 1.00 62.81 362 SER C O 1
ATOM 7933 N N . VAL C 1 386 ? -54.531 -16.057 17.707 1.00 61.99 363 VAL C N 1
ATOM 7934 C CA . VAL C 1 386 ? -53.620 -17.000 18.317 1.00 57.75 363 VAL C CA 1
ATOM 7935 C C . VAL C 1 386 ? -53.787 -18.314 17.617 1.00 57.33 363 VAL C C 1
ATOM 7936 O O . VAL C 1 386 ? -54.805 -18.967 17.813 1.00 62.20 363 VAL C O 1
ATOM 7940 N N . ILE C 1 387 ? -52.797 -18.688 16.807 1.00 54.76 364 ILE C N 1
ATOM 7941 C CA . ILE C 1 387 ? -52.755 -19.970 16.097 1.00 52.72 364 ILE C CA 1
ATOM 7942 C C . ILE C 1 387 ? -51.653 -20.846 16.683 1.00 50.06 364 ILE C C 1
ATOM 7943 O O . ILE C 1 387 ? -50.649 -20.333 17.165 1.00 50.17 364 ILE C O 1
ATOM 7948 N N . TYR C 1 388 ? -51.839 -22.162 16.643 1.00 48.52 365 TYR C N 1
ATOM 7949 C CA . TYR C 1 388 ? -50.784 -23.108 17.004 1.00 46.12 365 TYR C CA 1
ATOM 7950 C C . TYR C 1 388 ? -51.079 -24.474 16.432 1.00 50.42 365 TYR C C 1
ATOM 7951 O O . TYR C 1 388 ? -52.201 -24.759 16.026 1.00 52.61 365 TYR C O 1
ATOM 7960 N N . PRO C 1 389 ? -50.064 -25.332 16.373 1.00 53.16 366 PRO C N 1
ATOM 7961 C CA . PRO C 1 389 ? -50.312 -26.597 15.684 1.00 51.47 366 PRO C CA 1
ATOM 7962 C C . PRO C 1 389 ? -51.097 -27.553 16.554 1.00 52.77 366 PRO C C 1
ATOM 7963 O O . PRO C 1 389 ? -50.724 -27.841 17.700 1.00 50.32 366 PRO C O 1
ATOM 7967 N N . THR C 1 390 ? -52.173 -28.060 15.960 1.00 56.56 367 THR C N 1
ATOM 7968 C CA . THR C 1 390 ? -53.208 -28.821 16.649 1.00 55.41 367 THR C CA 1
ATOM 7969 C C . THR C 1 390 ? -52.934 -30.317 16.673 1.00 56.50 367 THR C C 1
ATOM 7970 O O . THR C 1 390 ? -51.840 -30.767 16.321 1.00 53.36 367 THR C O 1
ATOM 7974 N N . ILE C 1 391 ? -53.931 -31.078 17.124 1.00 60.66 368 ILE C N 1
ATOM 7975 C CA . ILE C 1 391 ? -53.813 -32.530 17.206 1.00 60.95 368 ILE C CA 1
ATOM 7976 C C . ILE C 1 391 ? -54.025 -33.052 15.802 1.00 60.67 368 ILE C C 1
ATOM 7977 O O . ILE C 1 391 ? -53.368 -33.996 15.373 1.00 61.66 368 ILE C O 1
ATOM 7982 N N . ASP C 1 392 ? -54.931 -32.399 15.084 1.00 59.71 369 ASP C N 1
ATOM 7983 C CA . ASP C 1 392 ? -55.272 -32.774 13.719 1.00 60.01 369 ASP C CA 1
ATOM 7984 C C . ASP C 1 392 ? -54.073 -32.527 12.799 1.00 62.28 369 ASP C C 1
ATOM 7985 O O . ASP C 1 392 ? -53.919 -33.175 11.753 1.00 61.57 369 ASP C O 1
ATOM 7990 N N . ASP C 1 393 ? -53.224 -31.581 13.179 1.00 59.01 370 ASP C N 1
ATOM 7991 C CA . ASP C 1 393 ? -52.052 -31.312 12.371 1.00 57.56 370 ASP C CA 1
ATOM 7992 C C . ASP C 1 393 ? -51.139 -32.497 12.558 1.00 55.07 370 ASP C C 1
ATOM 7993 O O . ASP C 1 393 ? -50.738 -33.122 11.598 1.00 60.30 370 ASP C O 1
ATOM 7998 N N . GLY C 1 394 ? -50.844 -32.839 13.801 1.00 54.87 371 GLY C N 1
ATOM 7999 C CA . GLY C 1 394 ? -50.011 -33.991 14.079 1.00 53.72 371 GLY C CA 1
ATOM 8000 C C . GLY C 1 394 ? -50.574 -35.263 13.482 1.00 58.15 371 GLY C C 1
ATOM 8001 O O . GLY C 1 394 ? -49.853 -36.245 13.312 1.00 58.37 371 GLY C O 1
ATOM 8010 N N . ARG C 1 396 ? -52.479 -35.481 10.442 1.00 56.26 373 ARG C N 1
ATOM 8011 C CA . ARG C 1 396 ? -52.205 -35.437 9.026 1.00 54.19 373 ARG C CA 1
ATOM 8012 C C . ARG C 1 396 ? -50.756 -35.812 8.816 1.00 56.95 373 ARG C C 1
ATOM 8013 O O . ARG C 1 396 ? -50.377 -36.341 7.752 1.00 55.86 373 ARG C O 1
ATOM 8021 N N . GLY C 1 397 ? -49.959 -35.541 9.852 1.00 55.70 374 GLY C N 1
ATOM 8022 C CA . GLY C 1 397 ? -48.521 -35.735 9.817 1.00 56.81 374 GLY C CA 1
ATOM 8023 C C . GLY C 1 397 ? -48.166 -37.197 9.735 1.00 56.53 374 GLY C C 1
ATOM 8024 O O . GLY C 1 397 ? -47.332 -37.599 8.922 1.00 59.66 374 GLY C O 1
ATOM 8033 N N . THR C 1 399 ? -50.411 -39.649 8.938 1.00 51.72 376 THR C N 1
ATOM 8034 C CA . THR C 1 399 ? -50.992 -40.250 7.767 1.00 53.42 376 THR C CA 1
ATOM 8035 C C . THR C 1 399 ? -49.985 -40.128 6.617 1.00 55.31 376 THR C C 1
ATOM 8036 O O . THR C 1 399 ? -49.756 -41.105 5.887 1.00 55.31 376 THR C O 1
ATOM 8040 N N . PHE C 1 400 ? -49.393 -38.934 6.469 1.00 53.16 377 PHE C N 1
ATOM 8041 C CA . PHE C 1 400 ? -48.345 -38.671 5.476 1.00 50.66 377 PHE C CA 1
ATOM 8042 C C . PHE C 1 400 ? -47.200 -39.665 5.621 1.00 50.11 377 PHE C C 1
ATOM 8043 O O . PHE C 1 400 ? -46.897 -40.410 4.714 1.00 48.14 377 PHE C O 1
ATOM 8051 N N . VAL C 1 401 ? -46.566 -39.694 6.778 1.00 48.31 378 VAL C N 1
ATOM 8052 C CA . VAL C 1 401 ? -45.476 -40.619 6.938 1.00 47.57 378 VAL C CA 1
ATOM 8053 C C . VAL C 1 401 ? -45.918 -42.028 6.563 1.00 50.26 378 VAL C C 1
ATOM 8054 O O . VAL C 1 401 ? -45.137 -42.790 5.986 1.00 50.10 378 VAL C O 1
ATOM 8058 N N . ASP C 1 402 ? -47.177 -42.357 6.879 1.00 53.16 379 ASP C N 1
ATOM 8059 C CA . ASP C 1 402 ? -47.748 -43.691 6.641 1.00 52.19 379 ASP C CA 1
ATOM 8060 C C . ASP C 1 402 ? -47.804 -43.987 5.153 1.00 52.18 379 ASP C C 1
ATOM 8061 O O . ASP C 1 402 ? -47.277 -45.004 4.685 1.00 50.88 379 ASP C O 1
ATOM 8066 N N . ALA C 1 403 ? -48.462 -43.083 4.429 1.00 51.19 380 ALA C N 1
ATOM 8067 C CA . ALA C 1 403 ? -48.658 -43.200 2.994 1.00 49.37 380 ALA C CA 1
ATOM 8068 C C . ALA C 1 403 ? -47.327 -43.349 2.255 1.00 53.53 380 ALA C C 1
ATOM 8069 O O . ALA C 1 403 ? -47.181 -44.216 1.394 1.00 55.05 380 ALA C O 1
ATOM 8071 N N . CYS C 1 404 ? -46.360 -42.499 2.580 1.00 52.43 381 CYS C N 1
ATOM 8072 C CA . CYS C 1 404 ? -45.052 -42.584 1.959 1.00 50.61 381 CYS C CA 1
ATOM 8073 C C . CYS C 1 404 ? -44.478 -43.981 2.079 1.00 53.52 381 CYS C C 1
ATOM 8074 O O . CYS C 1 404 ? -44.154 -44.613 1.061 1.00 54.83 381 CYS C O 1
ATOM 8077 N N . VAL C 1 405 ? -44.346 -44.472 3.309 1.00 50.46 382 VAL C N 1
ATOM 8078 C CA . VAL C 1 405 ? -43.795 -45.818 3.497 1.00 53.27 382 VAL C CA 1
ATOM 8079 C C . VAL C 1 405 ? -44.643 -46.869 2.785 1.00 56.47 382 VAL C C 1
ATOM 8080 O O . VAL C 1 405 ? -44.115 -47.821 2.187 1.00 58.28 382 VAL C O 1
ATOM 8084 N N . ARG C 1 406 ? -45.958 -46.697 2.831 1.00 53.54 383 ARG C N 1
ATOM 8085 C CA . ARG C 1 406 ? -46.793 -47.540 2.017 1.00 52.83 383 ARG C CA 1
ATOM 8086 C C . ARG C 1 406 ? -46.411 -47.392 0.549 1.00 53.13 383 ARG C C 1
ATOM 8087 O O . ARG C 1 406 ? -45.984 -48.367 -0.073 1.00 54.96 383 ARG C O 1
ATOM 8095 N N . SER C 1 407 ? -46.526 -46.178 0.015 1.00 53.16 384 SER C N 1
ATOM 8096 C CA . SER C 1 407 ? -46.223 -45.923 -1.399 1.00 54.41 384 SER C CA 1
ATOM 8097 C C . SER C 1 407 ? -44.889 -46.438 -1.919 1.00 54.04 384 SER C C 1
ATOM 8098 O O . SER C 1 407 ? -44.822 -46.930 -3.042 1.00 55.60 384 SER C O 1
ATOM 8101 N N . SER C 1 408 ? -43.820 -46.315 -1.146 1.00 52.17 385 SER C N 1
ATOM 8102 C CA . SER C 1 408 ? -42.547 -46.804 -1.666 1.00 54.53 385 SER C CA 1
ATOM 8103 C C . SER C 1 408 ? -42.523 -48.317 -1.792 1.00 53.50 385 SER C C 1
ATOM 8104 O O . SER C 1 408 ? -42.014 -48.831 -2.774 1.00 55.94 385 SER C O 1
ATOM 8107 N N . GLU C 1 409 ? -43.058 -49.025 -0.801 1.00 56.48 386 GLU C N 1
ATOM 8108 C CA . GLU C 1 409 ? -43.046 -50.497 -0.805 1.00 57.69 386 GLU C CA 1
ATOM 8109 C C . GLU C 1 409 ? -43.810 -51.075 -1.992 1.00 54.53 386 GLU C C 1
ATOM 8110 O O . GLU C 1 409 ? -43.630 -52.240 -2.347 1.00 50.80 386 GLU C O 1
ATOM 8116 N N . ARG C 1 410 ? -44.672 -50.253 -2.577 1.00 50.66 387 ARG C N 1
ATOM 8117 C CA . ARG C 1 410 ? -45.382 -50.612 -3.778 1.00 51.82 387 ARG C CA 1
ATOM 8118 C C . ARG C 1 410 ? -44.836 -49.728 -4.916 1.00 59.81 387 ARG C C 1
ATOM 8119 O O . ARG C 1 410 ? -45.580 -49.176 -5.755 1.00 59.09 387 ARG C O 1
ATOM 8127 N N . ASN C 1 411 ? -43.516 -49.570 -4.918 1.00 58.79 388 ASN C N 1
ATOM 8128 C CA . ASN C 1 411 ? -42.824 -48.917 -6.015 1.00 54.63 388 ASN C CA 1
ATOM 8129 C C . ASN C 1 411 ? -43.475 -47.627 -6.515 1.00 53.28 388 ASN C C 1
ATOM 8130 O O . ASN C 1 411 ? -43.767 -47.490 -7.690 1.00 60.43 388 ASN C O 1
ATOM 8135 N N . GLY C 1 412 ? -43.713 -46.677 -5.637 1.00 50.73 389 GLY C N 1
ATOM 8136 C CA . GLY C 1 412 ? -44.157 -45.368 -6.080 1.00 53.00 389 GLY C CA 1
ATOM 8137 C C . GLY C 1 412 ? -45.644 -45.186 -6.332 1.00 50.67 389 GLY C C 1
ATOM 8138 O O . GLY C 1 412 ? -46.056 -44.211 -6.955 1.00 49.88 389 GLY C O 1
ATOM 8139 N N . ALA C 1 413 ? -46.450 -46.105 -5.823 1.00 51.62 390 ALA C N 1
ATOM 8140 C CA . ALA C 1 413 ? -47.912 -46.043 -5.961 1.00 52.50 390 ALA C CA 1
ATOM 8141 C C . ALA C 1 413 ? -48.531 -44.786 -5.378 1.00 52.99 390 ALA C C 1
ATOM 8142 O O . ALA C 1 413 ? -48.204 -44.391 -4.262 1.00 52.38 390 ALA C O 1
ATOM 8144 N N . TRP C 1 414 ? -49.450 -44.158 -6.096 1.00 53.29 391 TRP C N 1
ATOM 8145 C CA . TRP C 1 414 ? -50.167 -43.054 -5.475 1.00 53.86 391 TRP C CA 1
ATOM 8146 C C . TRP C 1 414 ? -50.992 -43.596 -4.313 1.00 55.54 391 TRP C C 1
ATOM 8147 O O . TRP C 1 414 ? -51.547 -44.687 -4.423 1.00 57.12 391 TRP C O 1
ATOM 8158 N N . ILE C 1 415 ? -51.050 -42.837 -3.208 1.00 56.72 392 ILE C N 1
ATOM 8159 C CA . ILE C 1 415 ? -51.813 -43.160 -1.985 1.00 53.81 392 ILE C CA 1
ATOM 8160 C C . ILE C 1 415 ? -52.499 -41.880 -1.460 1.00 60.51 392 ILE C C 1
ATOM 8161 O O . ILE C 1 415 ? -52.186 -40.782 -1.950 1.00 60.95 392 ILE C O 1
ATOM 8166 N N . LYS C 1 416 ? -53.401 -41.977 -0.472 1.00 57.44 393 LYS C N 1
ATOM 8167 C CA . LYS C 1 416 ? -54.099 -40.757 -0.021 1.00 59.95 393 LYS C CA 1
ATOM 8168 C C . LYS C 1 416 ? -54.074 -40.434 1.508 1.00 60.52 393 LYS C C 1
ATOM 8169 O O . LYS C 1 416 ? -54.122 -39.252 1.944 1.00 54.00 393 LYS C O 1
ATOM 8175 N N . GLN D 1 35 ? -5.571 -23.343 -38.060 1.00 46.16 12 GLN D N 1
ATOM 8176 C CA . GLN D 1 35 ? -5.004 -21.980 -38.132 1.00 50.13 12 GLN D CA 1
ATOM 8177 C C . GLN D 1 35 ? -5.801 -21.016 -39.036 1.00 52.05 12 GLN D C 1
ATOM 8178 O O . GLN D 1 35 ? -6.065 -19.880 -38.638 1.00 51.06 12 GLN D O 1
ATOM 8184 N N . LYS D 1 36 ? -6.170 -21.450 -40.246 1.00 55.89 13 LYS D N 1
ATOM 8185 C CA . LYS D 1 36 ? -7.051 -20.641 -41.102 1.00 55.27 13 LYS D CA 1
ATOM 8186 C C . LYS D 1 36 ? -8.469 -20.747 -40.566 1.00 51.45 13 LYS D C 1
ATOM 8187 O O . LYS D 1 36 ? -8.916 -21.829 -40.188 1.00 50.28 13 LYS D O 1
ATOM 8193 N N . ARG D 1 37 ? -9.185 -19.635 -40.521 1.00 49.72 14 ARG D N 1
ATOM 8194 C CA . ARG D 1 37 ? -10.524 -19.702 -39.964 1.00 50.71 14 ARG D CA 1
ATOM 8195 C C . ARG D 1 37 ? -11.360 -20.782 -40.639 1.00 51.89 14 ARG D C 1
ATOM 8196 O O . ARG D 1 37 ? -10.898 -21.427 -41.572 1.00 52.19 14 ARG D O 1
ATOM 8204 N N . ILE D 1 38 ? -12.575 -20.992 -40.139 1.00 49.87 15 ILE D N 1
ATOM 8205 C CA . ILE D 1 38 ? -13.465 -22.006 -40.663 1.00 48.33 15 ILE D CA 1
ATOM 8206 C C . ILE D 1 38 ? -14.641 -21.336 -41.315 1.00 50.19 15 ILE D C 1
ATOM 8207 O O . ILE D 1 38 ? -15.501 -20.808 -40.623 1.00 51.89 15 ILE D O 1
ATOM 8212 N N . ARG D 1 39 ? -14.709 -21.371 -42.638 1.00 50.62 16 ARG D N 1
ATOM 8213 C CA . ARG D 1 39 ? -15.830 -20.739 -43.305 1.00 52.31 16 ARG D CA 1
ATOM 8214 C C . ARG D 1 39 ? -17.124 -21.331 -42.783 1.00 50.13 16 ARG D C 1
ATOM 8215 O O . ARG D 1 39 ? -17.237 -22.536 -42.630 1.00 51.90 16 ARG D O 1
ATOM 8223 N N . LEU D 1 40 ? -18.089 -20.483 -42.461 1.00 48.60 17 LEU D N 1
ATOM 8224 C CA . LEU D 1 40 ? -19.258 -20.975 -41.755 1.00 48.98 17 LEU D CA 1
ATOM 8225 C C . LEU D 1 40 ? -20.569 -20.584 -42.398 1.00 51.11 17 LEU D C 1
ATOM 8226 O O . LEU D 1 40 ? -20.762 -19.458 -42.883 1.00 49.57 17 LEU D O 1
ATOM 8231 N N . GLY D 1 41 ? -21.479 -21.545 -42.388 1.00 52.73 18 GLY D N 1
ATOM 8232 C CA . GLY D 1 41 ? -22.824 -21.303 -42.847 1.00 57.61 18 GLY D CA 1
ATOM 8233 C C . GLY D 1 41 ? -23.790 -21.396 -41.689 1.00 57.52 18 GLY D C 1
ATOM 8234 O O . GLY D 1 41 ? -23.480 -21.949 -40.638 1.00 54.64 18 GLY D O 1
ATOM 8243 N N . VAL D 1 43 ? -28.283 -21.716 -40.972 1.00 65.35 20 VAL D N 1
ATOM 8244 C CA . VAL D 1 43 ? -29.598 -21.912 -41.539 1.00 64.06 20 VAL D CA 1
ATOM 8245 C C . VAL D 1 43 ? -30.551 -21.532 -40.421 1.00 64.38 20 VAL D C 1
ATOM 8246 O O . VAL D 1 43 ? -30.574 -22.175 -39.371 1.00 64.19 20 VAL D O 1
ATOM 8250 N N . GLY D 1 44 ? -31.305 -20.455 -40.617 1.00 68.63 21 GLY D N 1
ATOM 8251 C CA . GLY D 1 44 ? -32.149 -19.918 -39.554 1.00 70.17 21 GLY D CA 1
ATOM 8252 C C . GLY D 1 44 ? -31.707 -18.522 -39.152 1.00 69.65 21 GLY D C 1
ATOM 8253 O O . GLY D 1 44 ? -30.998 -17.869 -39.907 1.00 72.68 21 GLY D O 1
ATOM 8254 N N . GLY D 1 45 ? -32.131 -18.056 -37.978 1.00 72.62 22 GLY D N 1
ATOM 8255 C CA . GLY D 1 45 ? -31.691 -16.770 -37.444 1.00 70.25 22 GLY D CA 1
ATOM 8256 C C . GLY D 1 45 ? -32.478 -15.557 -37.922 1.00 76.3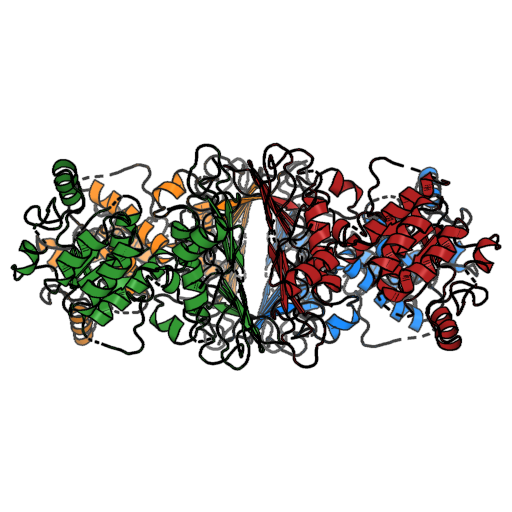3 22 GLY D C 1
ATOM 8257 O O . GLY D 1 45 ? -33.667 -15.408 -37.631 1.00 80.30 22 GLY D O 1
ATOM 8258 N N . GLY D 1 46 ? -31.809 -14.665 -38.640 1.00 74.78 23 GLY D N 1
ATOM 8259 C CA . GLY D 1 46 ? -32.492 -13.532 -39.241 1.00 79.19 23 GLY D CA 1
ATOM 8260 C C . GLY D 1 46 ? -32.631 -12.322 -38.338 1.00 74.83 23 GLY D C 1
ATOM 8261 O O . GLY D 1 46 ? -31.856 -11.366 -38.453 1.00 73.35 23 GLY D O 1
ATOM 8262 N N . ILE D 1 51 ? -31.815 -15.143 -31.292 1.00 47.24 28 ILE D N 1
ATOM 8263 C CA . ILE D 1 51 ? -31.197 -16.478 -31.150 1.00 53.83 28 ILE D CA 1
ATOM 8264 C C . ILE D 1 51 ? -30.220 -16.903 -32.284 1.00 52.22 28 ILE D C 1
ATOM 8265 O O . ILE D 1 51 ? -29.265 -17.666 -32.068 1.00 48.50 28 ILE D O 1
ATOM 8270 N N . GLY D 1 52 ? -30.459 -16.434 -33.496 1.00 49.10 29 GLY D N 1
ATOM 8271 C CA . GLY D 1 52 ? -29.420 -16.568 -34.494 1.00 52.37 29 GLY D CA 1
ATOM 8272 C C . GLY D 1 52 ? -28.269 -15.694 -34.014 1.00 51.17 29 GLY D C 1
ATOM 8273 O O . GLY D 1 52 ? -27.089 -16.056 -34.094 1.00 49.74 29 GLY D O 1
ATOM 8274 N N . ALA D 1 53 ? -28.623 -14.523 -33.501 1.00 47.45 30 ALA D N 1
ATOM 8275 C CA . ALA D 1 53 ? -27.633 -13.596 -33.002 1.00 47.98 30 ALA D CA 1
ATOM 8276 C C . ALA D 1 53 ? -26.713 -14.257 -31.979 1.00 49.12 30 ALA D C 1
ATOM 8277 O O . ALA D 1 53 ? -25.505 -13.974 -31.942 1.00 49.96 30 ALA D O 1
ATOM 8279 N N . VAL D 1 54 ? -27.273 -15.137 -31.156 1.00 46.13 31 VAL D N 1
ATOM 8280 C CA . VAL D 1 54 ? -26.496 -15.787 -30.110 1.00 45.65 31 VAL D CA 1
ATOM 8281 C C . VAL D 1 54 ? -25.427 -16.727 -30.700 1.00 45.75 31 VAL D C 1
ATOM 8282 O O . VAL D 1 54 ? -24.236 -16.661 -30.333 1.00 42.07 31 VAL D O 1
ATOM 8286 N N . HIS D 1 55 ? -25.849 -17.591 -31.622 1.00 47.18 32 HIS D N 1
ATOM 8287 C CA . HIS D 1 55 ? -24.899 -18.456 -32.339 1.00 48.28 32 HIS D CA 1
ATOM 8288 C C . HIS D 1 55 ? -23.879 -17.624 -33.114 1.00 44.97 32 HIS D C 1
ATOM 8289 O O . HIS D 1 55 ? -22.707 -17.981 -33.201 1.00 41.67 32 HIS D O 1
ATOM 8296 N N . ARG D 1 56 ? -24.330 -16.511 -33.672 1.00 43.21 33 ARG D N 1
ATOM 8297 C CA . ARG D 1 56 ? -23.401 -15.628 -34.334 1.00 45.19 33 ARG D CA 1
ATOM 8298 C C . ARG D 1 56 ? -22.410 -15.062 -33.325 1.00 45.41 33 ARG D C 1
ATOM 8299 O O . ARG D 1 56 ? -21.209 -15.049 -33.595 1.00 46.73 33 ARG D O 1
ATOM 8307 N N . ILE D 1 57 ? -22.882 -14.633 -32.154 1.00 44.18 34 ILE D N 1
ATOM 8308 C CA . ILE D 1 57 ? -21.950 -14.187 -31.110 1.00 43.86 34 ILE D CA 1
ATOM 8309 C C . ILE D 1 57 ? -21.028 -15.325 -30.704 1.00 40.32 34 ILE D C 1
ATOM 8310 O O . ILE D 1 57 ? -19.802 -15.192 -30.723 1.00 37.49 34 ILE D O 1
ATOM 8315 N N . ALA D 1 58 ? -21.635 -16.441 -30.317 1.00 41.68 35 ALA D N 1
ATOM 8316 C CA . ALA D 1 58 ? -20.862 -17.618 -29.943 1.00 42.29 35 ALA D CA 1
ATOM 8317 C C . ALA D 1 58 ? -19.733 -17.858 -30.941 1.00 39.33 35 ALA D C 1
ATOM 8318 O O . ALA D 1 58 ? -18.616 -18.191 -30.552 1.00 37.51 35 ALA D O 1
ATOM 8320 N N . ALA D 1 59 ? -20.016 -17.656 -32.225 1.00 41.32 36 ALA D N 1
ATOM 8321 C CA . ALA D 1 59 ? -19.062 -18.028 -33.275 1.00 39.26 36 ALA D CA 1
ATOM 8322 C C . ALA D 1 59 ? -17.925 -17.049 -33.430 1.00 39.16 36 ALA D C 1
ATOM 8323 O O . ALA D 1 59 ? -16.770 -17.481 -33.599 1.00 39.65 36 ALA D O 1
ATOM 8325 N N . ARG D 1 60 ? -18.250 -15.751 -33.373 1.00 37.32 37 ARG D N 1
ATOM 8326 C CA . ARG D 1 60 ? -17.250 -14.684 -33.476 1.00 35.73 37 ARG D CA 1
ATOM 8327 C C . ARG D 1 60 ? -16.356 -14.685 -32.290 1.00 35.30 37 ARG D C 1
ATOM 8328 O O . ARG D 1 60 ? -15.185 -14.334 -32.370 1.00 36.01 37 ARG D O 1
ATOM 8336 N N . LEU D 1 61 ? -16.938 -15.014 -31.154 1.00 37.55 38 LEU D N 1
ATOM 8337 C CA . LEU D 1 61 ? -16.275 -14.711 -29.906 1.00 37.54 38 LEU D CA 1
ATOM 8338 C C . LEU D 1 61 ? -14.777 -15.108 -29.901 1.00 39.56 38 LEU D C 1
ATOM 8339 O O . LEU D 1 61 ? -13.935 -14.300 -29.522 1.00 37.67 38 LEU D O 1
ATOM 8344 N N . ASP D 1 62 ? -14.424 -16.310 -30.364 1.00 38.67 39 ASP D N 1
ATOM 8345 C CA . ASP D 1 62 ? -13.028 -16.749 -30.241 1.00 38.66 39 ASP D CA 1
ATOM 8346 C C . ASP D 1 62 ? -12.275 -16.658 -31.555 1.00 41.24 39 ASP D C 1
ATOM 8347 O O . ASP D 1 62 ? -11.147 -17.138 -31.676 1.00 41.46 39 ASP D O 1
ATOM 8352 N N . ASP D 1 63 ? -12.897 -16.025 -32.538 1.00 40.45 40 ASP D N 1
ATOM 8353 C CA . ASP D 1 63 ? -12.234 -15.802 -33.810 1.00 41.25 40 ASP D CA 1
ATOM 8354 C C . ASP D 1 63 ? -11.854 -17.105 -34.558 1.00 43.88 40 ASP D C 1
ATOM 8355 O O . ASP D 1 63 ? -10.881 -17.129 -35.316 1.00 44.41 40 ASP D O 1
ATOM 8360 N N . HIS D 1 64 ? -12.619 -18.179 -34.368 1.00 44.18 41 HIS D N 1
ATOM 8361 C CA . HIS D 1 64 ? -12.318 -19.436 -35.062 1.00 44.62 41 HIS D CA 1
ATOM 8362 C C . HIS D 1 64 ? -13.092 -19.545 -36.362 1.00 46.03 41 HIS D C 1
ATOM 8363 O O . HIS D 1 64 ? -12.707 -20.295 -37.238 1.00 49.05 41 HIS D O 1
ATOM 8370 N N . TYR D 1 65 ? -14.199 -18.830 -36.477 1.00 44.54 42 TYR D N 1
ATOM 8371 C CA . TYR D 1 65 ? -15.072 -18.982 -37.622 1.00 46.30 42 TYR D CA 1
ATOM 8372 C C . TYR D 1 65 ? -15.185 -17.661 -38.346 1.00 51.28 42 TYR D C 1
ATOM 8373 O O . TYR D 1 65 ? -15.129 -16.617 -37.708 1.00 54.97 42 TYR D O 1
ATOM 8382 N N . GLU D 1 66 ? -15.335 -17.685 -39.670 1.00 51.84 43 GLU D N 1
ATOM 8383 C CA . GLU D 1 66 ? -15.878 -16.511 -40.355 1.00 55.23 43 GLU D CA 1
ATOM 8384 C C . GLU D 1 66 ? -17.174 -16.946 -40.986 1.00 51.70 43 GLU D C 1
ATOM 8385 O O . GLU D 1 66 ? -17.252 -18.028 -41.542 1.00 52.72 43 GLU D O 1
ATOM 8391 N N . LEU D 1 67 ? -18.197 -16.117 -40.846 1.00 50.31 44 LEU D N 1
ATOM 8392 C CA . LEU D 1 67 ? -19.517 -16.416 -41.370 1.00 51.13 44 LEU D CA 1
ATOM 8393 C C . LEU D 1 67 ? -19.686 -15.873 -42.801 1.00 57.84 44 LEU D C 1
ATOM 8394 O O . LEU D 1 67 ? -19.709 -14.654 -43.014 1.00 58.69 44 LEU D O 1
ATOM 8399 N N . VAL D 1 68 ? -19.834 -16.759 -43.784 1.00 56.68 45 VAL D N 1
ATOM 8400 C CA . VAL D 1 68 ? -19.766 -16.308 -45.176 1.00 58.81 45 VAL D CA 1
ATOM 8401 C C . VAL D 1 68 ? -21.079 -16.439 -45.944 1.00 61.76 45 VAL D C 1
ATOM 8402 O O . VAL D 1 68 ? -21.413 -15.574 -46.761 1.00 62.14 45 VAL D O 1
ATOM 8406 N N . ALA D 1 69 ? -21.823 -17.501 -45.646 1.00 60.67 46 ALA D N 1
ATOM 8407 C CA . ALA D 1 69 ? -23.056 -17.827 -46.352 1.00 61.66 46 ALA D CA 1
ATOM 8408 C C . ALA D 1 69 ? -24.213 -18.064 -45.376 1.00 64.97 46 ALA D C 1
ATOM 8409 O O . ALA D 1 69 ? -23.987 -18.298 -44.184 1.00 63.53 46 ALA D O 1
ATOM 8411 N N . GLY D 1 70 ? -25.445 -18.027 -45.882 1.00 65.56 47 GLY D N 1
ATOM 8412 C CA . GLY D 1 70 ? -26.600 -18.229 -45.023 1.00 70.14 47 GLY D CA 1
ATOM 8413 C C . GLY D 1 70 ? -27.946 -18.418 -45.709 1.00 72.08 47 GLY D C 1
ATOM 8414 O O . GLY D 1 70 ? -28.183 -17.879 -46.783 1.00 72.87 47 GLY D O 1
ATOM 8415 N N . ALA D 1 71 ? -28.823 -19.189 -45.065 1.00 72.53 48 ALA D N 1
ATOM 8416 C CA . ALA D 1 71 ? -30.204 -19.415 -45.502 1.00 71.54 48 ALA D CA 1
ATOM 8417 C C . ALA D 1 71 ? -31.159 -18.987 -44.387 1.00 73.23 48 ALA D C 1
ATOM 8418 O O . ALA D 1 71 ? -31.882 -19.798 -43.809 1.00 74.81 48 ALA D O 1
ATOM 8420 N N . LEU D 1 72 ? -31.157 -17.696 -44.095 1.00 74.35 49 LEU D N 1
ATOM 8421 C CA . LEU D 1 72 ? -31.742 -17.174 -42.868 1.00 74.08 49 LEU D CA 1
ATOM 8422 C C . LEU D 1 72 ? -33.268 -17.183 -42.785 1.00 74.97 49 LEU D C 1
ATOM 8423 O O . LEU D 1 72 ? -33.835 -16.748 -41.786 1.00 78.42 49 LEU D O 1
ATOM 8428 N N . SER D 1 73 ? -33.927 -17.688 -43.821 1.00 77.68 50 SER D N 1
ATOM 8429 C CA . SER D 1 73 ? -35.390 -17.625 -43.916 1.00 83.72 50 SER D CA 1
ATOM 8430 C C . SER D 1 73 ? -35.905 -18.474 -45.095 1.00 85.03 50 SER D C 1
ATOM 8431 O O . SER D 1 73 ? -35.131 -18.820 -45.996 1.00 85.82 50 SER D O 1
ATOM 8434 N N . SER D 1 74 ? -37.197 -18.813 -45.087 1.00 85.53 51 SER D N 1
ATOM 8435 C CA . SER D 1 74 ? -37.792 -19.597 -46.177 1.00 86.27 51 SER D CA 1
ATOM 8436 C C . SER D 1 74 ? -38.262 -18.723 -47.365 1.00 86.37 51 SER D C 1
ATOM 8437 O O . SER D 1 74 ? -37.988 -19.039 -48.532 1.00 83.31 51 SER D O 1
ATOM 8440 N N . THR D 1 75 ? -38.967 -17.633 -47.060 1.00 85.22 52 THR D N 1
ATOM 8441 C CA . THR D 1 75 ? -39.345 -16.642 -48.065 1.00 85.33 52 THR D CA 1
ATOM 8442 C C . THR D 1 75 ? -38.061 -16.045 -48.669 1.00 86.49 52 THR D C 1
ATOM 8443 O O . THR D 1 75 ? -37.163 -15.654 -47.932 1.00 88.47 52 THR D O 1
ATOM 8447 N N . PRO D 1 76 ? -37.944 -16.010 -50.010 1.00 89.86 53 PRO D N 1
ATOM 8448 C CA . PRO D 1 76 ? -36.661 -15.604 -50.618 1.00 89.82 53 PRO D CA 1
ATOM 8449 C C . PRO D 1 76 ? -36.292 -14.120 -50.516 1.00 90.20 53 PRO D C 1
ATOM 8450 O O . PRO D 1 76 ? -35.160 -13.786 -50.868 1.00 90.43 53 PRO D O 1
ATOM 8454 N N . GLU D 1 77 ? -37.205 -13.259 -50.068 1.00 89.68 54 GLU D N 1
ATOM 8455 C CA . GLU D 1 77 ? -36.877 -11.845 -49.845 1.00 92.97 54 GLU D CA 1
ATOM 8456 C C . GLU D 1 77 ? -36.363 -11.626 -48.413 1.00 90.09 54 GLU D C 1
ATOM 8457 O O . GLU D 1 77 ? -35.264 -11.102 -48.205 1.00 89.79 54 GLU D O 1
ATOM 8463 N N . LYS D 1 78 ? -37.151 -12.051 -47.431 1.00 87.58 55 LYS D N 1
ATOM 8464 C CA . LYS D 1 78 ? -36.700 -12.037 -46.049 1.00 86.95 55 LYS D CA 1
ATOM 8465 C C . LYS D 1 78 ? -35.307 -12.659 -45.947 1.00 85.15 55 LYS D C 1
ATOM 8466 O O . LYS D 1 78 ? -34.556 -12.383 -45.017 1.00 85.13 55 LYS D O 1
ATOM 8472 N N . ALA D 1 79 ? -34.949 -13.489 -46.915 1.00 84.42 56 ALA D N 1
ATOM 8473 C CA . ALA D 1 79 ? -33.646 -14.123 -46.874 1.00 84.21 56 ALA D CA 1
ATOM 8474 C C . ALA D 1 79 ? -32.607 -13.147 -47.363 1.00 81.99 56 ALA D C 1
ATOM 8475 O O . ALA D 1 79 ? -31.597 -12.929 -46.714 1.00 82.74 56 ALA D O 1
ATOM 8477 N N . GLU D 1 80 ? -32.867 -12.550 -48.513 1.00 84.23 57 GLU D N 1
ATOM 8478 C CA . GLU D 1 80 ? -31.940 -11.586 -49.086 1.00 84.61 57 GLU D CA 1
ATOM 8479 C C . GLU D 1 80 ? -31.708 -10.431 -48.107 1.00 83.37 57 GLU D C 1
ATOM 8480 O O . GLU D 1 80 ? -30.568 -9.994 -47.886 1.00 78.90 57 GLU D O 1
ATOM 8486 N N . ALA D 1 81 ? -32.800 -9.957 -47.514 1.00 81.84 58 ALA D N 1
ATOM 8487 C CA . ALA D 1 81 ? -32.746 -8.795 -46.647 1.00 83.49 58 ALA D CA 1
ATOM 8488 C C . ALA D 1 81 ? -31.820 -9.057 -45.469 1.00 81.94 58 ALA D C 1
ATOM 8489 O O . ALA D 1 81 ? -31.045 -8.190 -45.060 1.00 79.94 58 ALA D O 1
ATOM 8491 N N . SER D 1 82 ? -31.902 -10.266 -44.929 1.00 82.27 59 SER D N 1
ATOM 8492 C CA . SER D 1 82 ? -31.159 -10.591 -43.729 1.00 78.29 59 SER D CA 1
ATOM 8493 C C . SER D 1 82 ? -29.708 -10.842 -44.077 1.00 73.90 59 SER D C 1
ATOM 8494 O O . SER D 1 82 ? -28.808 -10.527 -43.300 1.00 71.25 59 SER D O 1
ATOM 8497 N N . GLY D 1 83 ? -29.476 -11.385 -45.263 1.00 76.45 60 GLY D N 1
ATOM 8498 C CA . GLY D 1 83 ? -28.121 -11.525 -45.756 1.00 73.28 60 GLY D CA 1
ATOM 8499 C C . GLY D 1 83 ? -27.543 -10.130 -45.816 1.00 73.93 60 GLY D C 1
ATOM 8500 O O . GLY D 1 83 ? -26.329 -9.921 -45.668 1.00 70.50 60 GLY D O 1
ATOM 8501 N N . ARG D 1 84 ? -28.449 -9.174 -46.011 1.00 78.35 61 ARG D N 1
ATOM 8502 C CA . ARG D 1 84 ? -28.110 -7.766 -46.195 1.00 78.18 61 ARG D CA 1
ATOM 8503 C C . ARG D 1 84 ? -27.867 -7.079 -44.860 1.00 72.77 61 ARG D C 1
ATOM 8504 O O . ARG D 1 84 ? -26.922 -6.317 -44.713 1.00 74.72 61 ARG D O 1
ATOM 8512 N N . GLU D 1 85 ? -28.713 -7.353 -43.881 1.00 73.35 62 GLU D N 1
ATOM 8513 C CA . GLU D 1 85 ? -28.466 -6.860 -42.533 1.00 73.01 62 GLU D CA 1
ATOM 8514 C C . GLU D 1 85 ? -27.107 -7.310 -42.009 1.00 67.30 62 GLU D C 1
ATOM 8515 O O . GLU D 1 85 ? -26.515 -6.613 -41.206 1.00 63.76 62 GLU D O 1
ATOM 8521 N N . LEU D 1 86 ? -26.631 -8.480 -42.438 1.00 65.24 63 LEU D N 1
ATOM 8522 C CA . LEU D 1 86 ? -25.397 -9.048 -41.888 1.00 63.23 63 LEU D CA 1
ATOM 8523 C C . LEU D 1 86 ? -24.194 -8.829 -42.793 1.00 65.69 63 LEU D C 1
ATOM 8524 O O . LEU D 1 86 ? -23.062 -9.120 -42.423 1.00 64.99 63 LEU D O 1
ATOM 8529 N N . GLY D 1 87 ? -24.445 -8.353 -44.002 1.00 68.23 64 GLY D N 1
ATOM 8530 C CA . GLY D 1 87 ? -23.369 -8.058 -44.922 1.00 65.00 64 GLY D CA 1
ATOM 8531 C C . GLY D 1 87 ? -22.721 -9.293 -45.499 1.00 64.29 64 GLY D C 1
ATOM 8532 O O . GLY D 1 87 ? -21.488 -9.361 -45.641 1.00 62.14 64 GLY D O 1
ATOM 8533 N N . LEU D 1 88 ? -23.540 -10.285 -45.829 1.00 64.38 65 LEU D N 1
ATOM 8534 C CA . LEU D 1 88 ? -23.022 -11.447 -46.547 1.00 65.50 65 LEU D CA 1
ATOM 8535 C C . LEU D 1 88 ? -22.956 -11.126 -48.032 1.00 66.30 65 LEU D C 1
ATOM 8536 O O . LEU D 1 88 ? -23.816 -10.400 -48.553 1.00 67.55 65 LEU D O 1
ATOM 8541 N N . ASP D 1 89 ? -21.947 -11.652 -48.720 1.00 64.56 66 ASP D N 1
ATOM 8542 C CA . ASP D 1 89 ? -21.920 -11.540 -50.170 1.00 63.92 66 ASP D CA 1
ATOM 8543 C C . ASP D 1 89 ? -23.205 -12.140 -50.744 1.00 67.12 66 ASP D C 1
ATOM 8544 O O . ASP D 1 89 ? -23.493 -13.309 -50.512 1.00 66.95 66 ASP D O 1
ATOM 8549 N N . PRO D 1 90 ? -23.989 -11.347 -51.499 1.00 70.50 67 PRO D N 1
ATOM 8550 C CA . PRO D 1 90 ? -25.297 -11.859 -51.956 1.00 70.42 67 PRO D CA 1
ATOM 8551 C C . PRO D 1 90 ? -25.178 -13.133 -52.794 1.00 66.67 67 PRO D C 1
ATOM 8552 O O . PRO D 1 90 ? -26.125 -13.924 -52.863 1.00 61.86 67 PRO D O 1
ATOM 8556 N N . SER D 1 91 ? -24.018 -13.308 -53.429 1.00 69.12 68 SER D N 1
ATOM 8557 C CA . SER D 1 91 ? -23.666 -14.560 -54.099 1.00 68.64 68 SER D CA 1
ATOM 8558 C C . SER D 1 91 ? -24.028 -15.682 -53.139 1.00 68.10 68 SER D C 1
ATOM 8559 O O . SER D 1 91 ? -24.489 -16.757 -53.535 1.00 70.52 68 SER D O 1
ATOM 8562 N N . ARG D 1 92 ? -23.847 -15.405 -51.857 1.00 65.60 69 ARG D N 1
ATOM 8563 C CA . ARG D 1 92 ? -23.847 -16.460 -50.872 1.00 66.43 69 ARG D CA 1
ATOM 8564 C C . ARG D 1 92 ? -25.056 -16.426 -49.901 1.00 68.76 69 ARG D C 1
ATOM 8565 O O . ARG D 1 92 ? -25.071 -17.148 -48.906 1.00 67.53 69 ARG D O 1
ATOM 8573 N N . VAL D 1 93 ? -26.066 -15.608 -50.220 1.00 69.88 70 VAL D N 1
ATOM 8574 C CA . VAL D 1 93 ? -27.345 -15.565 -49.498 1.00 66.99 70 VAL D CA 1
ATOM 8575 C C . VAL D 1 93 ? -28.395 -16.448 -50.190 1.00 69.31 70 VAL D C 1
ATOM 8576 O O . VAL D 1 93 ? -28.886 -16.085 -51.259 1.00 71.16 70 VAL D O 1
ATOM 8580 N N . TYR D 1 94 ? -28.740 -17.592 -49.588 1.00 69.50 71 TYR D N 1
ATOM 8581 C CA . TYR D 1 94 ? -29.726 -18.528 -50.153 1.00 68.61 71 TYR D CA 1
ATOM 8582 C C . TYR D 1 94 ? -31.127 -18.425 -49.514 1.00 75.03 71 TYR D C 1
ATOM 8583 O O . TYR D 1 94 ? -31.301 -17.759 -48.484 1.00 79.63 71 TYR D O 1
ATOM 8592 N N . SER D 1 95 ? -32.128 -19.081 -50.112 1.00 78.07 72 SER D N 1
ATOM 8593 C CA . SER D 1 95 ? -33.495 -19.091 -49.548 1.00 80.02 72 SER D CA 1
ATOM 8594 C C . SER D 1 95 ? -34.036 -20.511 -49.330 1.00 79.85 72 SER D C 1
ATOM 8595 O O . SER D 1 95 ? -35.186 -20.693 -48.911 1.00 79.73 72 SER D O 1
ATOM 8598 N N . ASP D 1 96 ? -33.195 -21.506 -49.605 1.00 76.94 73 ASP D N 1
ATOM 8599 C CA . ASP D 1 96 ? -33.544 -22.909 -49.393 1.00 77.74 73 ASP D CA 1
ATOM 8600 C C . ASP D 1 96 ? -32.304 -23.699 -48.996 1.00 73.70 73 ASP D C 1
ATOM 8601 O O . ASP D 1 96 ? -31.305 -23.712 -49.721 1.00 72.98 73 ASP D O 1
ATOM 8606 N N . PHE D 1 97 ? -32.364 -24.373 -47.857 1.00 68.91 74 PHE D N 1
ATOM 8607 C CA . PHE D 1 97 ? -31.165 -25.010 -47.343 1.00 68.13 74 PHE D CA 1
ATOM 8608 C C . PHE D 1 97 ? -30.560 -26.109 -48.231 1.00 69.49 74 PHE D C 1
ATOM 8609 O O . PHE D 1 97 ? -29.336 -26.168 -48.392 1.00 68.67 74 PHE D O 1
ATOM 8617 N N . LYS D 1 98 ? -31.410 -26.955 -48.818 1.00 72.88 75 LYS D N 1
ATOM 8618 C CA . LYS D 1 98 ? -30.968 -28.086 -49.651 1.00 69.64 75 LYS D CA 1
ATOM 8619 C C . LYS D 1 98 ? -30.131 -27.605 -50.821 1.00 66.62 75 LYS D C 1
ATOM 8620 O O . LYS D 1 98 ? -29.103 -28.185 -51.177 1.00 64.31 75 LYS D O 1
ATOM 8626 N N . GLU D 1 99 ? -30.593 -26.524 -51.420 1.00 66.79 76 GLU D N 1
ATOM 8627 C CA . GLU D 1 99 ? -29.870 -25.905 -52.499 1.00 67.52 76 GLU D CA 1
ATOM 8628 C C . GLU D 1 99 ? -28.542 -25.381 -51.961 1.00 67.69 76 GLU D C 1
ATOM 8629 O O . GLU D 1 99 ? -27.466 -25.684 -52.507 1.00 65.59 76 GLU D O 1
ATOM 8643 N N . ALA D 1 101 ? -26.827 -26.184 -49.495 1.00 59.96 78 ALA D N 1
ATOM 8644 C CA . ALA D 1 101 ? -25.888 -27.258 -49.188 1.00 61.57 78 ALA D CA 1
ATOM 8645 C C . ALA D 1 101 ? -25.155 -27.704 -50.446 1.00 64.45 78 ALA D C 1
ATOM 8646 O O . ALA D 1 101 ? -23.921 -27.736 -50.476 1.00 61.86 78 ALA D O 1
ATOM 8648 N N . ILE D 1 102 ? -25.934 -28.022 -51.484 1.00 66.08 79 ILE D N 1
ATOM 8649 C CA . ILE D 1 102 ? -25.410 -28.413 -52.790 1.00 64.50 79 ILE D CA 1
ATOM 8650 C C . ILE D 1 102 ? -24.402 -27.427 -53.366 1.00 59.45 79 ILE D C 1
ATOM 8651 O O . ILE D 1 102 ? -23.240 -27.761 -53.561 1.00 57.92 79 ILE D O 1
ATOM 8656 N N . ARG D 1 103 ? -24.843 -26.211 -53.631 1.00 56.72 80 ARG D N 1
ATOM 8657 C CA . ARG D 1 103 ? -23.943 -25.241 -54.238 1.00 62.79 80 ARG D CA 1
ATOM 8658 C C . ARG D 1 103 ? -22.666 -24.982 -53.441 1.00 63.77 80 ARG D C 1
ATOM 8659 O O . ARG D 1 103 ? -21.614 -24.685 -54.020 1.00 64.52 80 ARG D O 1
ATOM 8667 N N . GLU D 1 104 ? -22.764 -25.070 -52.117 1.00 63.72 81 GLU D N 1
ATOM 8668 C CA . GLU D 1 104 ? -21.633 -24.746 -51.259 1.00 61.89 81 GLU D CA 1
ATOM 8669 C C . GLU D 1 104 ? -20.670 -25.898 -51.268 1.00 61.06 81 GLU D C 1
ATOM 8670 O O . GLU D 1 104 ? -19.455 -25.703 -51.227 1.00 61.98 81 GLU D O 1
ATOM 8676 N N . ALA D 1 105 ? -21.210 -27.109 -51.323 1.00 62.91 82 ALA D N 1
ATOM 8677 C CA . ALA D 1 105 ? -20.348 -28.283 -51.347 1.00 64.25 82 ALA D CA 1
ATOM 8678 C C . ALA D 1 105 ? -19.497 -28.235 -52.632 1.00 66.03 82 ALA D C 1
ATOM 8679 O O . ALA D 1 105 ? -18.304 -28.579 -52.620 1.00 65.05 82 ALA D O 1
ATOM 8681 N N . LYS D 1 106 ? -20.109 -27.749 -53.716 1.00 63.78 83 LYS D N 1
ATOM 8682 C CA . LYS D 1 106 ? -19.421 -27.586 -55.005 1.00 68.04 83 LYS D CA 1
ATOM 8683 C C . LYS D 1 106 ? -18.355 -26.478 -54.983 1.00 67.94 83 LYS D C 1
ATOM 8684 O O . LYS D 1 106 ? -17.237 -26.690 -55.473 1.00 64.80 83 LYS D O 1
ATOM 8690 N N . LEU D 1 107 ? -18.699 -25.311 -54.426 1.00 65.45 84 LEU D N 1
ATOM 8691 C CA . LEU D 1 107 ? -17.762 -24.177 -54.327 1.00 64.50 84 LEU D CA 1
ATOM 8692 C C . LEU D 1 107 ? -16.389 -24.521 -53.770 1.00 66.50 84 LEU D C 1
ATOM 8693 O O . LEU D 1 107 ? -16.206 -25.514 -53.055 1.00 66.89 84 LEU D O 1
ATOM 8698 N N . LYS D 1 108 ? -15.421 -23.682 -54.116 1.00 68.99 85 LYS D N 1
ATOM 8699 C CA . LYS D 1 108 ? -14.065 -23.838 -53.619 1.00 73.64 85 LYS D CA 1
ATOM 8700 C C . LYS D 1 108 ? -13.969 -22.889 -52.426 1.00 74.17 85 LYS D C 1
ATOM 8701 O O . LYS D 1 108 ? -13.058 -22.970 -51.598 1.00 75.69 85 LYS D O 1
ATOM 8707 N N . ASN D 1 109 ? -14.959 -22.004 -52.356 1.00 71.53 86 ASN D N 1
ATOM 8708 C CA . ASN D 1 109 ? -15.198 -21.123 -51.220 1.00 67.91 86 ASN D CA 1
ATOM 8709 C C . ASN D 1 109 ? -16.228 -21.703 -50.238 1.00 69.36 86 ASN D C 1
ATOM 8710 O O . ASN D 1 109 ? -16.780 -20.985 -49.379 1.00 63.33 86 ASN D O 1
ATOM 8715 N N . GLY D 1 110 ? -16.507 -22.998 -50.389 1.00 68.65 87 GLY D N 1
ATOM 8716 C CA . GLY D 1 110 ? -17.607 -23.623 -49.679 1.00 65.16 87 GLY D CA 1
ATOM 8717 C C . GLY D 1 110 ? -17.446 -23.593 -48.175 1.00 61.57 87 GLY D C 1
ATOM 8718 O O . GLY D 1 110 ? -16.334 -23.757 -47.656 1.00 60.88 87 GLY D O 1
ATOM 8719 N N . ILE D 1 111 ? -18.556 -23.384 -47.473 1.00 57.31 88 ILE D N 1
ATOM 8720 C CA . ILE D 1 111 ? -18.524 -23.398 -46.021 1.00 54.93 88 ILE D CA 1
ATOM 8721 C C . ILE D 1 111 ? -18.054 -24.769 -45.531 1.00 56.95 88 ILE D C 1
ATOM 8722 O O . ILE D 1 111 ? -18.406 -25.803 -46.097 1.00 57.37 88 ILE D O 1
ATOM 8727 N N . GLU D 1 112 ? -17.229 -24.755 -44.491 1.00 54.23 89 GLU D N 1
ATOM 8728 C CA . GLU D 1 112 ? -16.632 -25.955 -43.952 1.00 50.01 89 GLU D CA 1
ATOM 8729 C C . GLU D 1 112 ? -17.555 -26.460 -42.862 1.00 52.00 89 GLU D C 1
ATOM 8730 O O . GLU D 1 112 ? -17.502 -27.631 -42.500 1.00 52.75 89 GLU D O 1
ATOM 8736 N N . ALA D 1 113 ? -18.411 -25.571 -42.348 1.00 51.69 90 ALA D N 1
ATOM 8737 C CA . ALA D 1 113 ? -19.431 -25.959 -41.375 1.00 48.68 90 ALA D CA 1
ATOM 8738 C C . ALA D 1 113 ? -20.690 -25.085 -41.421 1.00 50.49 90 ALA D C 1
ATOM 8739 O O . ALA D 1 113 ? -20.668 -23.919 -41.815 1.00 50.49 90 ALA D O 1
ATOM 8741 N N . VAL D 1 114 ? -21.802 -25.673 -41.024 1.00 50.91 91 VAL D N 1
ATOM 8742 C CA . VAL D 1 114 ? -23.073 -24.981 -41.070 1.00 51.13 91 VAL D CA 1
ATOM 8743 C C . VAL D 1 114 ? -23.662 -25.038 -39.684 1.00 52.19 91 VAL D C 1
ATOM 8744 O O . VAL D 1 114 ? -23.463 -26.010 -38.952 1.00 53.07 91 VAL D O 1
ATOM 8748 N N . ALA D 1 115 ? -24.384 -23.987 -39.321 1.00 56.03 92 ALA D N 1
ATOM 8749 C CA . ALA D 1 115 ? -25.063 -23.909 -38.036 1.00 55.27 92 ALA D CA 1
ATOM 8750 C C . ALA D 1 115 ? -26.555 -24.033 -38.301 1.00 55.65 92 ALA D C 1
ATOM 8751 O O . ALA D 1 115 ? -27.141 -23.205 -38.999 1.00 57.11 92 ALA D O 1
ATOM 8753 N N . ILE D 1 116 ? -27.173 -25.076 -37.773 1.00 52.72 93 ILE D N 1
ATOM 8754 C CA . ILE D 1 116 ? -28.596 -25.239 -37.987 1.00 57.23 93 ILE D CA 1
ATOM 8755 C C . ILE D 1 116 ? -29.315 -24.670 -36.771 1.00 57.19 93 ILE D C 1
ATOM 8756 O O . ILE D 1 116 ? -29.205 -25.206 -35.677 1.00 57.32 93 ILE D O 1
ATOM 8761 N N . VAL D 1 117 ? -30.047 -23.582 -36.975 1.00 58.19 94 VAL D N 1
ATOM 8762 C CA . VAL D 1 117 ? -30.706 -22.879 -35.888 1.00 61.61 94 VAL D CA 1
ATOM 8763 C C . VAL D 1 117 ? -32.222 -22.771 -36.120 1.00 67.58 94 VAL D C 1
ATOM 8764 O O . VAL D 1 117 ? -32.919 -22.014 -35.445 1.00 69.81 94 VAL D O 1
ATOM 8768 N N . THR D 1 118 ? -32.731 -23.546 -37.070 1.00 68.71 95 THR D N 1
ATOM 8769 C CA . THR D 1 118 ? -34.170 -23.621 -37.332 1.00 67.31 95 THR D CA 1
ATOM 8770 C C . THR D 1 118 ? -34.902 -24.280 -36.177 1.00 66.93 95 THR D C 1
ATOM 8771 O O . THR D 1 118 ? -34.261 -24.897 -35.323 1.00 66.69 95 THR D O 1
ATOM 8775 N N . PRO D 1 119 ? -36.251 -24.170 -36.151 1.00 71.10 96 PRO D N 1
ATOM 8776 C CA . PRO D 1 119 ? -37.029 -24.832 -35.085 1.00 69.02 96 PRO D CA 1
ATOM 8777 C C . PRO D 1 119 ? -36.831 -26.331 -35.191 1.00 68.34 96 PRO D C 1
ATOM 8778 O O . PRO D 1 119 ? -36.362 -26.803 -36.227 1.00 67.93 96 PRO D O 1
ATOM 8782 N N . ASN D 1 120 ? -37.189 -27.060 -34.145 1.00 68.04 97 ASN D N 1
ATOM 8783 C CA . ASN D 1 120 ? -36.891 -28.489 -34.041 1.00 69.63 97 ASN D CA 1
ATOM 8784 C C . ASN D 1 120 ? -37.362 -29.349 -35.206 1.00 68.70 97 ASN D C 1
ATOM 8785 O O . ASN D 1 120 ? -36.648 -30.248 -35.670 1.00 69.81 97 ASN D O 1
ATOM 8790 N N . HIS D 1 121 ? -38.578 -29.091 -35.663 1.00 68.27 98 HIS D N 1
ATOM 8791 C CA . HIS D 1 121 ? -39.173 -29.926 -36.694 1.00 71.21 98 HIS D CA 1
ATOM 8792 C C . HIS D 1 121 ? -38.470 -29.798 -38.049 1.00 68.27 98 HIS D C 1
ATOM 8793 O O . HIS D 1 121 ? -38.771 -30.538 -38.975 1.00 69.20 98 HIS D O 1
ATOM 8800 N N . VAL D 1 122 ? -37.542 -28.858 -38.165 1.00 67.17 99 VAL D N 1
ATOM 8801 C CA . VAL D 1 122 ? -36.797 -28.677 -39.407 1.00 66.48 99 VAL D CA 1
ATOM 8802 C C . VAL D 1 122 ? -35.372 -29.227 -39.308 1.00 65.93 99 VAL D C 1
ATOM 8803 O O . VAL D 1 122 ? -34.702 -29.443 -40.317 1.00 63.25 99 VAL D O 1
ATOM 8807 N N . HIS D 1 123 ? -34.922 -29.483 -38.087 1.00 67.56 100 HIS D N 1
ATOM 8808 C CA . HIS D 1 123 ? -33.543 -29.929 -37.861 1.00 68.70 100 HIS D CA 1
ATOM 8809 C C . HIS D 1 123 ? -32.994 -30.988 -38.839 1.00 67.14 100 HIS D C 1
ATOM 8810 O O . HIS D 1 123 ? -31.955 -30.755 -39.471 1.00 63.44 100 HIS D O 1
ATOM 8817 N N . TYR D 1 124 ? -33.695 -32.129 -38.934 1.00 68.96 101 TYR D N 1
ATOM 8818 C CA . TYR D 1 124 ? -33.307 -33.292 -39.755 1.00 67.90 101 TYR D CA 1
ATOM 8819 C C . TYR D 1 124 ? -33.167 -33.001 -41.254 1.00 68.84 101 TYR D C 1
ATOM 8820 O O . TYR D 1 124 ? -32.142 -33.325 -41.873 1.00 66.83 101 TYR D O 1
ATOM 8829 N N . ALA D 1 125 ? -34.209 -32.417 -41.838 1.00 67.97 102 ALA D N 1
ATOM 8830 C CA . ALA D 1 125 ? -34.153 -32.008 -43.235 1.00 67.58 102 ALA D CA 1
ATOM 8831 C C . ALA D 1 125 ? -32.843 -31.269 -43.503 1.00 69.24 102 ALA D C 1
ATOM 8832 O O . ALA D 1 125 ? -32.079 -31.615 -44.418 1.00 72.37 102 ALA D O 1
ATOM 8834 N N . ALA D 1 126 ? -32.576 -30.251 -42.695 1.00 66.24 103 ALA D N 1
ATOM 8835 C CA . ALA D 1 126 ? -31.422 -29.399 -42.926 1.00 64.99 103 ALA D CA 1
ATOM 8836 C C . ALA D 1 126 ? -30.108 -30.157 -42.730 1.00 64.50 103 ALA D C 1
ATOM 8837 O O . ALA D 1 126 ? -29.231 -30.151 -43.609 1.00 59.66 103 ALA D O 1
ATOM 8839 N N . ALA D 1 127 ? -29.987 -30.820 -41.581 1.00 64.86 104 ALA D N 1
ATOM 8840 C CA . ALA D 1 127 ? -28.716 -31.408 -41.174 1.00 61.91 104 ALA D CA 1
ATOM 8841 C C . ALA D 1 127 ? -28.306 -32.539 -42.082 1.00 60.00 104 ALA D C 1
ATOM 8842 O O . ALA D 1 127 ? -27.129 -32.727 -42.329 1.00 59.62 104 ALA D O 1
ATOM 8844 N N . LYS D 1 128 ? -29.267 -33.299 -42.585 1.00 63.14 105 LYS D N 1
ATOM 8845 C CA . LYS D 1 128 ? -28.894 -34.432 -43.414 1.00 64.69 105 LYS D CA 1
ATOM 8846 C C . LYS D 1 128 ? -28.290 -33.944 -44.732 1.00 65.48 105 LYS D C 1
ATOM 8847 O O . LYS D 1 128 ? -27.383 -34.589 -45.267 1.00 64.46 105 LYS D O 1
ATOM 8853 N N . GLU D 1 129 ? -28.751 -32.792 -45.232 1.00 64.23 106 GLU D N 1
ATOM 8854 C CA . GLU D 1 129 ? -28.195 -32.238 -46.485 1.00 64.35 106 GLU D CA 1
ATOM 8855 C C . GLU D 1 129 ? -26.735 -31.799 -46.384 1.00 63.02 106 GLU D C 1
ATOM 8856 O O . GLU D 1 129 ? -26.036 -31.740 -47.394 1.00 66.65 106 GLU D O 1
ATOM 8862 N N . PHE D 1 130 ? -26.269 -31.469 -45.186 1.00 60.86 107 PHE D N 1
ATOM 8863 C CA . PHE D 1 130 ? -24.893 -31.012 -45.056 1.00 58.03 107 PHE D CA 1
ATOM 8864 C C . PHE D 1 130 ? -24.012 -32.167 -44.642 1.00 60.05 107 PHE D C 1
ATOM 8865 O O . PHE D 1 130 ? -22.872 -32.289 -45.093 1.00 60.72 107 PHE D O 1
ATOM 8873 N N . LEU D 1 131 ? -24.561 -33.037 -43.807 1.00 58.32 108 LEU D N 1
ATOM 8874 C CA . LEU D 1 131 ? -23.873 -34.259 -43.458 1.00 59.96 108 LEU D CA 1
ATOM 8875 C C . LEU D 1 131 ? -23.567 -35.080 -44.740 1.00 65.91 108 LEU D C 1
ATOM 8876 O O . LEU D 1 131 ? -22.401 -35.415 -44.989 1.00 66.03 108 LEU D O 1
ATOM 8881 N N . LYS D 1 132 ? -24.594 -35.362 -45.561 1.00 66.01 109 LYS D N 1
ATOM 8882 C CA . LYS D 1 132 ? -24.431 -36.058 -46.860 1.00 68.17 109 LYS D CA 1
ATOM 8883 C C . LYS D 1 132 ? -23.164 -35.658 -47.607 1.00 66.77 109 LYS D C 1
ATOM 8884 O O . LYS D 1 132 ? -22.405 -36.499 -48.073 1.00 67.06 109 LYS D O 1
ATOM 8890 N N . ARG D 1 133 ? -22.960 -34.354 -47.714 1.00 66.00 110 ARG D N 1
ATOM 8891 C CA . ARG D 1 133 ? -21.929 -33.783 -48.558 1.00 65.55 110 ARG D CA 1
ATOM 8892 C C . ARG D 1 133 ? -20.630 -33.356 -47.831 1.00 65.62 110 ARG D C 1
ATOM 8893 O O . ARG D 1 133 ? -19.977 -32.396 -48.253 1.00 62.46 110 ARG D O 1
ATOM 8901 N N . GLY D 1 134 ? -20.267 -34.059 -46.753 1.00 63.13 111 GLY D N 1
ATOM 8902 C CA . GLY D 1 134 ? -19.048 -33.784 -46.006 1.00 59.99 111 GLY D CA 1
ATOM 8903 C C . GLY D 1 134 ? -18.948 -32.511 -45.154 1.00 59.24 111 GLY D C 1
ATOM 8904 O O . GLY D 1 134 ? -17.880 -32.260 -44.571 1.00 56.29 111 GLY D O 1
ATOM 8905 N N . ILE D 1 135 ? -20.021 -31.714 -45.089 1.00 55.17 112 ILE D N 1
ATOM 8906 C CA . ILE D 1 135 ? -20.068 -30.475 -44.291 1.00 54.54 112 ILE D CA 1
ATOM 8907 C C . ILE D 1 135 ? -20.447 -30.701 -42.803 1.00 57.48 112 ILE D C 1
ATOM 8908 O O . ILE D 1 135 ? -21.570 -31.164 -42.511 1.00 55.42 112 ILE D O 1
ATOM 8913 N N . HIS D 1 136 ? -19.545 -30.353 -41.871 1.00 54.08 113 HIS D N 1
ATOM 8914 C CA . HIS D 1 136 ? -19.821 -30.470 -40.433 1.00 51.89 113 HIS D CA 1
ATOM 8915 C C . HIS D 1 136 ? -21.077 -29.670 -40.022 1.00 52.25 113 HIS D C 1
ATOM 8916 O O . HIS D 1 136 ? -21.277 -28.534 -40.481 1.00 52.61 113 HIS D O 1
ATOM 8923 N N . VAL D 1 137 ? -21.909 -30.233 -39.149 1.00 48.74 114 VAL D N 1
ATOM 8924 C CA . VAL D 1 137 ? -23.096 -29.494 -38.681 1.00 54.21 114 VAL D CA 1
ATOM 8925 C C . VAL D 1 137 ? -23.312 -29.333 -37.152 1.00 55.24 114 VAL D C 1
ATOM 8926 O O . VAL D 1 137 ? -23.648 -30.282 -36.439 1.00 50.49 114 VAL D O 1
ATOM 8930 N N . ILE D 1 138 ? -23.129 -28.091 -36.704 1.00 54.75 115 ILE D N 1
ATOM 8931 C CA . ILE D 1 138 ? -23.476 -27.606 -35.378 1.00 51.08 115 ILE D CA 1
ATOM 8932 C C . ILE D 1 138 ? -24.968 -27.261 -35.266 1.00 52.17 115 ILE D C 1
ATOM 8933 O O . ILE D 1 138 ? -25.413 -26.213 -35.760 1.00 49.66 115 ILE D O 1
ATOM 8938 N N . CYS D 1 139 ? -25.724 -28.154 -34.619 1.00 52.76 116 CYS D N 1
ATOM 8939 C CA . CYS D 1 139 ? -27.186 -28.060 -34.503 1.00 54.01 116 CYS D CA 1
ATOM 8940 C C . CYS D 1 139 ? -27.627 -27.652 -33.092 1.00 54.84 116 CYS D C 1
ATOM 8941 O O . CYS D 1 139 ? -27.132 -28.198 -32.099 1.00 51.61 116 CYS D O 1
ATOM 8944 N N . ASP D 1 140 ? -28.559 -26.699 -33.021 1.00 56.58 117 ASP D N 1
ATOM 8945 C CA . ASP D 1 140 ? -29.171 -26.291 -31.763 1.00 55.68 117 ASP D CA 1
ATOM 8946 C C . ASP D 1 140 ? -30.122 -27.355 -31.233 1.00 59.00 117 ASP D C 1
ATOM 8947 O O . ASP D 1 140 ? -30.591 -28.209 -31.983 1.00 61.49 117 ASP D O 1
ATOM 8952 N N . LYS D 1 141 ? -30.393 -27.307 -29.935 1.00 58.49 118 LYS D N 1
ATOM 8953 C CA . LYS D 1 141 ? -31.256 -28.283 -29.275 1.00 60.71 118 LYS D CA 1
ATOM 8954 C C . LYS D 1 141 ? -32.721 -27.866 -29.391 1.00 63.32 118 LYS D C 1
ATOM 8955 O O . LYS D 1 141 ? -33.009 -26.715 -29.712 1.00 63.41 118 LYS D O 1
ATOM 8961 N N . PRO D 1 142 ? -33.656 -28.805 -29.154 1.00 64.36 119 PRO D N 1
ATOM 8962 C CA . PRO D 1 142 ? -33.392 -30.246 -29.032 1.00 65.19 119 PRO D CA 1
ATOM 8963 C C . PRO D 1 142 ? -33.028 -30.905 -30.380 1.00 66.98 119 PRO D C 1
ATOM 8964 O O . PRO D 1 142 ? -32.934 -30.221 -31.409 1.00 65.87 119 PRO D O 1
ATOM 8968 N N . LEU D 1 143 ? -32.822 -32.220 -30.378 1.00 64.77 120 LEU D N 1
ATOM 8969 C CA . LEU D 1 143 ? -32.416 -32.907 -31.601 1.00 63.87 120 LEU D CA 1
ATOM 8970 C C . LEU D 1 143 ? -33.451 -32.777 -32.719 1.00 67.47 120 LEU D C 1
ATOM 8971 O O . LEU D 1 143 ? -33.108 -32.523 -33.873 1.00 64.62 120 LEU D O 1
ATOM 8976 N N . THR D 1 144 ? -34.717 -32.955 -32.349 1.00 69.52 121 THR D N 1
ATOM 8977 C CA . THR D 1 144 ? -35.847 -32.960 -33.269 1.00 69.07 121 THR D CA 1
ATOM 8978 C C . THR D 1 144 ? -37.135 -32.798 -32.453 1.00 73.53 121 THR D C 1
ATOM 8979 O O . THR D 1 144 ? -37.097 -32.704 -31.218 1.00 70.76 121 THR D O 1
ATOM 8983 N N . SER D 1 145 ? -38.279 -32.777 -33.133 1.00 75.49 122 SER D N 1
ATOM 8984 C CA . SER D 1 145 ? -39.556 -32.753 -32.429 1.00 72.75 122 SER D CA 1
ATOM 8985 C C . SER D 1 145 ? -40.277 -34.102 -32.509 1.00 73.10 122 SER D C 1
ATOM 8986 O O . SER D 1 145 ? -41.406 -34.243 -32.037 1.00 78.07 122 SER D O 1
ATOM 8989 N N . THR D 1 146 ? -39.639 -35.100 -33.103 1.00 70.56 123 THR D N 1
ATOM 8990 C CA . THR D 1 146 ? -40.193 -36.443 -33.016 1.00 73.58 123 THR D CA 1
ATOM 8991 C C . THR D 1 146 ? -39.104 -37.452 -32.734 1.00 71.92 123 THR D C 1
ATOM 8992 O O . THR D 1 146 ? -37.974 -37.318 -33.193 1.00 72.75 123 THR D O 1
ATOM 8996 N N . LEU D 1 147 ? -39.468 -38.468 -31.974 1.00 68.86 124 LEU D N 1
ATOM 8997 C CA . LEU D 1 147 ? -38.590 -39.572 -31.708 1.00 67.90 124 LEU D CA 1
ATOM 8998 C C . LEU D 1 147 ? -38.264 -40.314 -33.009 1.00 71.47 124 LEU D C 1
ATOM 8999 O O . LEU D 1 147 ? -37.257 -41.019 -33.116 1.00 69.81 124 LEU D O 1
ATOM 9004 N N . ALA D 1 148 ? -39.129 -40.146 -34.002 1.00 74.38 125 ALA D N 1
ATOM 9005 C CA . ALA D 1 148 ? -38.921 -40.757 -35.315 1.00 76.67 125 ALA D CA 1
ATOM 9006 C C . ALA D 1 148 ? -37.777 -40.071 -36.021 1.00 74.91 125 ALA D C 1
ATOM 9007 O O . ALA D 1 148 ? -36.766 -40.700 -36.356 1.00 74.79 125 ALA D O 1
ATOM 9009 N N . ASP D 1 149 ? -37.964 -38.775 -36.260 1.00 74.66 126 ASP D N 1
ATOM 9010 C CA . ASP D 1 149 ? -36.937 -37.939 -36.873 1.00 76.54 126 ASP D CA 1
ATOM 9011 C C . ASP D 1 149 ? -35.582 -38.232 -36.243 1.00 75.74 126 ASP D C 1
ATOM 9012 O O . ASP D 1 149 ? -34.619 -38.556 -36.946 1.00 75.42 126 ASP D O 1
ATOM 9017 N N . ALA D 1 150 ? -35.517 -38.136 -34.919 1.00 67.82 127 ALA D N 1
ATOM 9018 C CA . ALA D 1 150 ? -34.264 -38.364 -34.227 1.00 71.75 127 ALA D CA 1
ATOM 9019 C C . ALA D 1 150 ? -33.560 -39.633 -34.702 1.00 74.84 127 ALA D C 1
ATOM 9020 O O . ALA D 1 150 ? -32.388 -39.592 -35.069 1.00 73.02 127 ALA D O 1
ATOM 9022 N N . LYS D 1 151 ? -34.272 -40.758 -34.693 1.00 76.36 128 LYS D N 1
ATOM 9023 C CA . LYS D 1 151 ? -33.661 -42.043 -35.033 1.00 74.20 128 LYS D CA 1
ATOM 9024 C C . LYS D 1 151 ? -33.007 -41.973 -36.419 1.00 74.20 128 LYS D C 1
ATOM 9025 O O . LYS D 1 151 ? -32.016 -42.658 -36.700 1.00 72.88 128 LYS D O 1
ATOM 9031 N N . LYS D 1 152 ? -33.537 -41.102 -37.269 1.00 72.25 129 LYS D N 1
ATOM 9032 C CA . LYS D 1 152 ? -32.994 -40.939 -38.613 1.00 74.47 129 LYS D CA 1
ATOM 9033 C C . LYS D 1 152 ? -31.712 -40.077 -38.652 1.00 73.59 129 LYS D C 1
ATOM 9034 O O . LYS D 1 152 ? -30.782 -40.335 -39.437 1.00 72.09 129 LYS D O 1
ATOM 9040 N N . LEU D 1 153 ? -31.668 -39.044 -37.816 1.00 72.06 130 LEU D N 1
ATOM 9041 C CA . LEU D 1 153 ? -30.518 -38.156 -37.788 1.00 66.04 130 LEU D CA 1
ATOM 9042 C C . LEU D 1 153 ? -29.301 -38.930 -37.344 1.00 63.85 130 LEU D C 1
ATOM 9043 O O . LEU D 1 153 ? -28.219 -38.790 -37.914 1.00 60.20 130 LEU D O 1
ATOM 9048 N N . LYS D 1 154 ? -29.488 -39.752 -36.316 1.00 65.06 131 LYS D N 1
ATOM 9049 C CA . LYS D 1 154 ? -28.398 -40.568 -35.804 1.00 65.22 131 LYS D CA 1
ATOM 9050 C C . LYS D 1 154 ? -27.861 -41.387 -36.947 1.00 66.01 131 LYS D C 1
ATOM 9051 O O . LYS D 1 154 ? -26.647 -41.575 -37.062 1.00 66.16 131 LYS D O 1
ATOM 9057 N N . LYS D 1 155 ? -28.772 -41.851 -37.805 1.00 69.01 132 LYS D N 1
ATOM 9058 C CA . LYS D 1 155 ? -28.391 -42.571 -39.031 1.00 70.82 132 LYS D CA 1
ATOM 9059 C C . LYS D 1 155 ? -27.559 -41.689 -39.940 1.00 66.95 132 LYS D C 1
ATOM 9060 O O . LYS D 1 155 ? -26.427 -42.027 -40.267 1.00 68.22 132 LYS D O 1
ATOM 9066 N N . ALA D 1 156 ? -28.109 -40.551 -40.338 1.00 64.62 133 ALA D N 1
ATOM 9067 C CA . ALA D 1 156 ? -27.333 -39.624 -41.147 1.00 65.37 133 ALA D CA 1
ATOM 9068 C C . ALA D 1 156 ? -26.006 -39.242 -40.473 1.00 65.02 133 ALA D C 1
ATOM 9069 O O . ALA D 1 156 ? -24.971 -39.236 -41.127 1.00 67.23 133 ALA D O 1
ATOM 9071 N N . ALA D 1 157 ? -26.023 -38.962 -39.171 1.00 64.15 134 ALA D N 1
ATOM 9072 C CA . ALA D 1 157 ? -24.806 -38.559 -38.462 1.00 62.83 134 ALA D CA 1
ATOM 9073 C C . ALA D 1 157 ? -23.736 -39.647 -38.453 1.00 63.82 134 ALA D C 1
ATOM 9074 O O . ALA D 1 157 ? -22.583 -39.408 -38.836 1.00 61.98 134 ALA D O 1
ATOM 9076 N N . ASP D 1 158 ? -24.127 -40.839 -38.003 1.00 64.92 135 ASP D N 1
ATOM 9077 C CA . ASP D 1 158 ? -23.224 -42.004 -37.946 1.00 68.30 135 ASP D CA 1
ATOM 9078 C C . ASP D 1 158 ? -22.607 -42.381 -39.296 1.00 67.07 135 ASP D C 1
ATOM 9079 O O . ASP D 1 158 ? -21.432 -42.755 -39.379 1.00 63.05 135 ASP D O 1
ATOM 9084 N N . GLU D 1 159 ? -23.415 -42.297 -40.345 1.00 64.63 136 GLU D N 1
ATOM 9085 C CA . GLU D 1 159 ? -22.904 -42.451 -41.684 1.00 69.08 136 GLU D CA 1
ATOM 9086 C C . GLU D 1 159 ? -21.814 -41.402 -41.970 1.00 70.59 136 GLU D C 1
ATOM 9087 O O . GLU D 1 159 ? -20.660 -41.761 -42.288 1.00 68.44 136 GLU D O 1
ATOM 9093 N N . SER D 1 160 ? -22.173 -40.122 -41.825 1.00 65.44 137 SER D N 1
ATOM 9094 C CA . SER D 1 160 ? -21.325 -39.013 -42.286 1.00 64.28 137 SER D CA 1
ATOM 9095 C C . SER D 1 160 ? -19.892 -39.044 -41.726 1.00 63.84 137 SER D C 1
ATOM 9096 O O . SER D 1 160 ? -19.611 -39.749 -40.748 1.00 63.29 137 SER D O 1
ATOM 9099 N N . ASP D 1 161 ? -18.986 -38.303 -42.370 1.00 61.59 138 ASP D N 1
ATOM 9100 C CA . ASP D 1 161 ? -17.614 -38.182 -41.877 1.00 63.36 138 ASP D CA 1
ATOM 9101 C C . ASP D 1 161 ? -17.400 -36.819 -41.255 1.00 61.35 138 ASP D C 1
ATOM 9102 O O . ASP D 1 161 ? -16.421 -36.559 -40.529 1.00 58.33 138 ASP D O 1
ATOM 9107 N N . ALA D 1 162 ? -18.351 -35.951 -41.562 1.00 58.31 139 ALA D N 1
ATOM 9108 C CA . ALA D 1 162 ? -18.482 -34.679 -40.886 1.00 56.74 139 ALA D CA 1
ATOM 9109 C C . ALA D 1 162 ? -18.938 -34.898 -39.430 1.00 56.02 139 ALA D C 1
ATOM 9110 O O . ALA D 1 162 ? -19.640 -35.888 -39.111 1.00 54.78 139 ALA D O 1
ATOM 9112 N N . LEU D 1 163 ? -18.514 -33.973 -38.561 1.00 51.86 140 LEU D N 1
ATOM 9113 C CA . LEU D 1 163 ? -18.874 -33.977 -37.153 1.00 50.17 140 LEU D CA 1
ATOM 9114 C C . LEU D 1 163 ? -20.298 -33.501 -36.953 1.00 50.31 140 LEU D C 1
ATOM 9115 O O . LEU D 1 163 ? -20.767 -32.600 -37.647 1.00 51.43 140 LEU D O 1
ATOM 9120 N N . PHE D 1 164 ? -20.988 -34.110 -36.002 1.00 48.38 141 PHE D N 1
ATOM 9121 C CA . PHE D 1 164 ? -22.264 -33.565 -35.580 1.00 51.25 141 PHE D CA 1
ATOM 9122 C C . PHE D 1 164 ? -22.127 -33.075 -34.155 1.00 50.66 141 PHE D C 1
ATOM 9123 O O . PHE D 1 164 ? -21.842 -33.877 -33.256 1.00 51.36 141 PHE D O 1
ATOM 9131 N N . VAL D 1 165 ? -22.327 -31.766 -33.967 1.00 50.47 142 VAL D N 1
ATOM 9132 C CA . VAL D 1 165 ? -22.165 -31.085 -32.678 1.00 48.92 142 VAL D CA 1
ATOM 9133 C C . VAL D 1 165 ? -23.518 -30.619 -32.199 1.00 47.28 142 VAL D C 1
ATOM 9134 O O . VAL D 1 165 ? -24.250 -29.979 -32.945 1.00 49.93 142 VAL D O 1
ATOM 9138 N N . LEU D 1 166 ? -23.876 -30.933 -30.965 1.00 47.43 143 LEU D N 1
ATOM 9139 C CA . LEU D 1 166 ? -25.179 -30.466 -30.469 1.00 51.18 143 LEU D CA 1
ATOM 9140 C C . LEU D 1 166 ? -24.997 -29.351 -29.431 1.00 51.88 143 LEU D C 1
ATOM 9141 O O . LEU D 1 166 ? -24.324 -29.526 -28.404 1.00 50.67 143 LEU D O 1
ATOM 9146 N N . THR D 1 167 ? -25.567 -28.186 -29.700 1.00 51.11 144 THR D N 1
ATOM 9147 C CA . THR D 1 167 ? -25.305 -27.064 -28.811 1.00 50.26 144 THR D CA 1
ATOM 9148 C C . THR D 1 167 ? -26.022 -27.154 -27.454 1.00 51.03 144 THR D C 1
ATOM 9149 O O . THR D 1 167 ? -27.009 -26.441 -27.207 1.00 49.96 144 THR D O 1
ATOM 9153 N N . HIS D 1 168 ? -25.510 -28.024 -26.578 1.00 48.66 145 HIS D N 1
ATOM 9154 C CA . HIS D 1 168 ? -25.922 -27.995 -25.180 1.00 48.20 145 HIS D CA 1
ATOM 9155 C C . HIS D 1 168 ? -25.068 -26.941 -24.446 1.00 44.15 145 HIS D C 1
ATOM 9156 O O . HIS D 1 168 ? -24.184 -27.273 -23.664 1.00 44.40 145 HIS D O 1
ATOM 9163 N N . ASN D 1 169 ? -25.324 -25.670 -24.720 1.00 40.78 146 ASN D N 1
ATOM 9164 C CA . ASN D 1 169 ? -24.555 -24.579 -24.121 1.00 44.13 146 ASN D CA 1
ATOM 9165 C C . ASN D 1 169 ? -24.206 -24.738 -22.627 1.00 43.68 146 ASN D C 1
ATOM 9166 O O . ASN D 1 169 ? -23.083 -24.470 -22.195 1.00 43.32 146 ASN D O 1
ATOM 9171 N N . TYR D 1 170 ? -25.162 -25.160 -21.824 1.00 41.89 147 TYR D N 1
ATOM 9172 C CA . TYR D 1 170 ? -24.889 -25.255 -20.410 1.00 39.65 147 TYR D CA 1
ATOM 9173 C C . TYR D 1 170 ? -23.765 -26.243 -20.022 1.00 40.92 147 TYR D C 1
ATOM 9174 O O . TYR D 1 170 ? -23.123 -26.077 -18.983 1.00 43.20 147 TYR D O 1
ATOM 9183 N N . THR D 1 171 ? -23.486 -27.241 -20.851 1.00 39.10 148 THR D N 1
ATOM 9184 C CA . THR D 1 171 ? -22.381 -28.143 -20.555 1.00 39.23 148 THR D CA 1
ATOM 9185 C C . THR D 1 171 ? -21.109 -27.378 -20.814 1.00 40.52 148 THR D C 1
ATOM 9186 O O . THR D 1 171 ? -19.996 -27.867 -20.549 1.00 40.18 148 THR D O 1
ATOM 9190 N N . GLY D 1 172 ? -21.285 -26.175 -21.365 1.00 41.32 149 GLY D N 1
ATOM 9191 C CA . GLY D 1 172 ? -20.176 -25.315 -21.762 1.00 42.12 149 GLY D CA 1
ATOM 9192 C C . GLY D 1 172 ? -19.450 -24.600 -20.625 1.00 39.88 149 GLY D C 1
ATOM 9193 O O . GLY D 1 172 ? -18.237 -24.492 -20.642 1.00 42.79 149 GLY D O 1
ATOM 9194 N N . TYR D 1 173 ? -20.182 -24.122 -19.634 1.00 36.03 150 TYR D N 1
ATOM 9195 C CA . TYR D 1 173 ? -19.587 -23.413 -18.492 1.00 40.71 150 TYR D CA 1
ATOM 9196 C C . TYR D 1 173 ? -18.346 -24.031 -17.766 1.00 39.29 150 TYR D C 1
ATOM 9197 O O . TYR D 1 173 ? -18.337 -25.217 -17.409 1.00 38.11 150 TYR D O 1
ATOM 9206 N N . PRO D 1 174 ? -17.332 -23.198 -17.467 1.00 35.93 151 PRO D N 1
ATOM 9207 C CA . PRO D 1 174 ? -16.143 -23.751 -16.804 1.00 35.41 151 PRO D CA 1
ATOM 9208 C C . PRO D 1 174 ? -16.413 -24.479 -15.477 1.00 37.73 151 PRO D C 1
ATOM 9209 O O . PRO D 1 174 ? -15.825 -25.535 -15.263 1.00 37.20 151 PRO D O 1
ATOM 9221 N N . VAL D 1 176 ? -19.101 -25.954 -14.609 1.00 37.85 153 VAL D N 1
ATOM 9222 C CA . VAL D 1 176 ? -19.873 -27.154 -14.877 1.00 36.89 153 VAL D CA 1
ATOM 9223 C C . VAL D 1 176 ? -18.970 -28.299 -15.329 1.00 37.02 153 VAL D C 1
ATOM 9224 O O . VAL D 1 176 ? -19.156 -29.437 -14.931 1.00 39.27 153 VAL D O 1
ATOM 9228 N N . ARG D 1 177 ? -17.958 -27.976 -16.114 1.00 36.44 154 ARG D N 1
ATOM 9229 C CA . ARG D 1 177 ? -16.888 -28.910 -16.431 1.00 34.86 154 ARG D CA 1
ATOM 9230 C C . ARG D 1 177 ? -15.992 -29.206 -15.241 1.00 34.30 154 ARG D C 1
ATOM 9231 O O . ARG D 1 177 ? -15.519 -30.313 -15.085 1.00 37.09 154 ARG D O 1
ATOM 9239 N N . GLN D 1 178 ? -15.753 -28.226 -14.381 1.00 35.92 155 GLN D N 1
ATOM 9240 C CA . GLN D 1 178 ? -15.030 -28.506 -13.134 1.00 36.55 155 GLN D CA 1
ATOM 9241 C C . GLN D 1 178 ? -15.796 -29.480 -12.260 1.00 36.29 155 GLN D C 1
ATOM 9242 O O . GLN D 1 178 ? -15.203 -30.319 -11.591 1.00 35.25 155 GLN D O 1
ATOM 9248 N N . ALA D 1 179 ? -17.116 -29.337 -12.271 1.00 33.92 156 ALA D N 1
ATOM 9249 C CA . ALA D 1 179 ? -17.987 -30.200 -11.523 1.00 34.83 156 ALA D CA 1
ATOM 9250 C C . ALA D 1 179 ? -17.923 -31.632 -12.042 1.00 37.13 156 ALA D C 1
ATOM 9251 O O . ALA D 1 179 ? -17.809 -32.591 -11.255 1.00 35.73 156 ALA D O 1
ATOM 9253 N N . ARG D 1 180 ? -17.984 -31.784 -13.369 1.00 39.36 157 ARG D N 1
ATOM 9254 C CA . ARG D 1 180 ? -17.838 -33.119 -14.000 1.00 40.19 157 ARG D CA 1
ATOM 9255 C C . ARG D 1 180 ? -16.488 -33.739 -13.694 1.00 39.40 157 ARG D C 1
ATOM 9256 O O . ARG D 1 180 ? -16.412 -34.919 -13.316 1.00 40.96 157 ARG D O 1
ATOM 9264 N N . GLU D 1 181 ? -15.433 -32.938 -13.817 1.00 34.77 158 GLU D N 1
ATOM 9265 C CA . GLU D 1 181 ? -14.104 -33.461 -13.574 1.00 39.10 158 GLU D CA 1
ATOM 9266 C C . GLU D 1 181 ? -13.931 -34.049 -12.163 1.00 42.86 158 GLU D C 1
ATOM 9267 O O . GLU D 1 181 ? -13.323 -35.108 -11.985 1.00 43.37 158 GLU D O 1
ATOM 9281 N N . ILE D 1 183 ? -16.177 -35.141 -9.891 1.00 41.05 160 ILE D N 1
ATOM 9282 C CA . ILE D 1 183 ? -16.912 -36.376 -9.656 1.00 39.93 160 ILE D CA 1
ATOM 9283 C C . ILE D 1 183 ? -16.287 -37.533 -10.442 1.00 42.06 160 ILE D C 1
ATOM 9284 O O . ILE D 1 183 ? -16.066 -38.585 -9.894 1.00 42.71 160 ILE D O 1
ATOM 9289 N N . GLU D 1 184 ? -15.957 -37.326 -11.711 1.00 43.86 161 GLU D N 1
ATOM 9290 C CA . GLU D 1 184 ? -15.100 -38.277 -12.392 1.00 45.66 161 GLU D CA 1
ATOM 9291 C C . GLU D 1 184 ? -13.995 -38.718 -11.411 1.00 47.23 161 GLU D C 1
ATOM 9292 O O . GLU D 1 184 ? -13.778 -39.909 -11.201 1.00 47.45 161 GLU D O 1
ATOM 9298 N N . ASN D 1 185 ? -13.319 -37.743 -10.800 1.00 46.00 162 ASN D N 1
ATOM 9299 C CA . ASN D 1 185 ? -12.132 -37.981 -9.980 1.00 44.86 162 ASN D CA 1
ATOM 9300 C C . ASN D 1 185 ? -12.447 -38.649 -8.633 1.00 49.02 162 ASN D C 1
ATOM 9301 O O . ASN D 1 185 ? -11.550 -38.966 -7.842 1.00 47.26 162 ASN D O 1
ATOM 9306 N N . GLY D 1 186 ? -13.737 -38.854 -8.382 1.00 48.53 163 GLY D N 1
ATOM 9307 C CA . GLY D 1 186 ? -14.214 -39.385 -7.115 1.00 44.89 163 GLY D CA 1
ATOM 9308 C C . GLY D 1 186 ? -14.035 -38.447 -5.948 1.00 48.10 163 GLY D C 1
ATOM 9309 O O . GLY D 1 186 ? -13.936 -38.893 -4.815 1.00 51.18 163 GLY D O 1
ATOM 9310 N N . ASP D 1 187 ? -13.985 -37.145 -6.226 1.00 51.35 164 ASP D N 1
ATOM 9311 C CA . ASP D 1 187 ? -13.873 -36.114 -5.190 1.00 48.03 164 ASP D CA 1
ATOM 9312 C C . ASP D 1 187 ? -15.074 -36.098 -4.225 1.00 45.01 164 ASP D C 1
ATOM 9313 O O . ASP D 1 187 ? -14.932 -35.673 -3.090 1.00 47.09 164 ASP D O 1
ATOM 9318 N N . ILE D 1 188 ? -16.259 -36.524 -4.662 1.00 42.78 165 ILE D N 1
ATOM 9319 C CA . ILE D 1 188 ? -17.392 -36.603 -3.723 1.00 41.94 165 ILE D CA 1
ATOM 9320 C C . ILE D 1 188 ? -17.854 -38.049 -3.518 1.00 45.71 165 ILE D C 1
ATOM 9321 O O . ILE D 1 188 ? -18.979 -38.298 -3.053 1.00 42.33 165 ILE D O 1
ATOM 9326 N N . GLY D 1 189 ? -16.978 -38.991 -3.882 1.00 47.66 166 GLY D N 1
ATOM 9327 C CA . GLY D 1 189 ? -17.225 -40.406 -3.684 1.00 45.15 166 GLY D CA 1
ATOM 9328 C C . GLY D 1 189 ? -18.203 -40.959 -4.691 1.00 42.45 166 GLY D C 1
ATOM 9329 O O . GLY D 1 189 ? -18.378 -40.387 -5.753 1.00 40.76 166 GLY D O 1
ATOM 9330 N N . ALA D 1 190 ? -18.845 -42.067 -4.348 1.00 42.58 167 ALA D N 1
ATOM 9331 C CA . ALA D 1 190 ? -19.873 -42.632 -5.202 1.00 43.74 167 ALA D CA 1
ATOM 9332 C C . ALA D 1 190 ? -21.062 -41.686 -5.236 1.00 43.41 167 ALA D C 1
ATOM 9333 O O . ALA D 1 190 ? -21.447 -41.165 -4.194 1.00 46.78 167 ALA D O 1
ATOM 9335 N N . VAL D 1 191 ? -21.655 -41.452 -6.396 1.00 34.73 168 VAL D N 1
ATOM 9336 C CA . VAL D 1 191 ? -22.837 -40.601 -6.426 1.00 38.91 168 VAL D CA 1
ATOM 9337 C C . VAL D 1 191 ? -24.119 -41.277 -5.876 1.00 43.94 168 VAL D C 1
ATOM 9338 O O . VAL D 1 191 ? -24.437 -42.401 -6.250 1.00 50.03 168 VAL D O 1
ATOM 9342 N N . ARG D 1 192 ? -24.861 -40.592 -5.010 1.00 40.02 169 ARG D N 1
ATOM 9343 C CA . ARG D 1 192 ? -26.132 -41.105 -4.476 1.00 41.87 169 ARG D CA 1
ATOM 9344 C C . ARG D 1 192 ? -27.350 -40.287 -4.931 1.00 44.66 169 ARG D C 1
ATOM 9345 O O . ARG D 1 192 ? -28.423 -40.826 -5.223 1.00 43.81 169 ARG D O 1
ATOM 9353 N N . LEU D 1 193 ? -27.192 -38.970 -4.947 1.00 43.31 170 LEU D N 1
ATOM 9354 C CA . LEU D 1 193 ? -28.288 -38.109 -5.332 1.00 43.09 170 LEU D CA 1
ATOM 9355 C C . LEU D 1 193 ? -27.903 -37.237 -6.513 1.00 41.83 170 LEU D C 1
ATOM 9356 O O . LEU D 1 193 ? -26.765 -36.825 -6.618 1.00 43.92 170 LEU D O 1
ATOM 9361 N N . VAL D 1 194 ? -28.836 -36.988 -7.421 1.00 40.58 171 VAL D N 1
ATOM 9362 C CA . VAL D 1 194 ? -28.637 -35.963 -8.431 1.00 40.66 171 VAL D CA 1
ATOM 9363 C C . VAL D 1 194 ? -29.925 -35.202 -8.448 1.00 42.92 171 VAL D C 1
ATOM 9364 O O . VAL D 1 194 ? -30.940 -35.689 -8.933 1.00 44.16 171 VAL D O 1
ATOM 9368 N N . GLN D 1 195 ? -29.884 -34.006 -7.892 1.00 41.65 172 GLN D N 1
ATOM 9369 C CA . GLN D 1 195 ? -31.080 -33.226 -7.699 1.00 41.88 172 GLN D CA 1
ATOM 9370 C C . GLN D 1 195 ? -30.996 -32.113 -8.721 1.00 39.34 172 GLN D C 1
ATOM 9371 O O . GLN D 1 195 ? -30.014 -31.399 -8.748 1.00 40.40 172 GLN D O 1
ATOM 9385 N N . GLU D 1 197 ? -33.158 -29.009 -11.204 1.00 40.46 174 GLU D N 1
ATOM 9386 C CA . GLU D 1 197 ? -34.378 -28.284 -11.499 1.00 41.88 174 GLU D CA 1
ATOM 9387 C C . GLU D 1 197 ? -34.084 -27.148 -12.464 1.00 41.65 174 GLU D C 1
ATOM 9388 O O . GLU D 1 197 ? -32.934 -26.833 -12.694 1.00 41.77 174 GLU D O 1
ATOM 9394 N N . TYR D 1 198 ? -35.133 -26.531 -13.000 1.00 40.60 175 TYR D N 1
ATOM 9395 C CA . TYR D 1 198 ? -35.005 -25.556 -14.064 1.00 41.60 175 TYR D CA 1
ATOM 9396 C C . TYR D 1 198 ? -36.328 -24.815 -14.199 1.00 41.58 175 TYR D C 1
ATOM 9397 O O . TYR D 1 198 ? -37.156 -25.169 -15.022 1.00 40.49 175 TYR D O 1
ATOM 9406 N N . PRO D 1 199 ? -36.554 -23.803 -13.358 1.00 44.66 176 PRO D N 1
ATOM 9407 C CA . PRO D 1 199 ? -37.866 -23.166 -13.458 1.00 45.30 176 PRO D CA 1
ATOM 9408 C C . PRO D 1 199 ? -37.734 -21.835 -14.130 1.00 43.89 176 PRO D C 1
ATOM 9409 O O . PRO D 1 199 ? -36.721 -21.199 -13.888 1.00 45.98 176 PRO D O 1
ATOM 9413 N N . GLN D 1 200 ? -38.731 -21.428 -14.911 1.00 41.35 177 GLN D N 1
ATOM 9414 C CA . GLN D 1 200 ? -38.800 -20.090 -15.479 1.00 43.02 177 GLN D CA 1
ATOM 9415 C C . GLN D 1 200 ? -40.154 -19.502 -15.158 1.00 47.38 177 GLN D C 1
ATOM 9416 O O . GLN D 1 200 ? -41.041 -20.199 -14.651 1.00 47.70 177 GLN D O 1
ATOM 9422 N N . ASP D 1 201 ? -40.347 -18.228 -15.474 1.00 48.18 178 ASP D N 1
ATOM 9423 C CA . ASP D 1 201 ? -41.604 -17.603 -15.110 1.00 48.16 178 ASP D CA 1
ATOM 9424 C C . ASP D 1 201 ? -42.418 -17.016 -16.266 1.00 53.09 178 ASP D C 1
ATOM 9425 O O . ASP D 1 201 ? -43.551 -16.598 -16.073 1.00 55.88 178 ASP D O 1
ATOM 9430 N N . TRP D 1 202 ? -41.868 -17.005 -17.471 1.00 54.14 179 TRP D N 1
ATOM 9431 C CA . TRP D 1 202 ? -42.434 -16.152 -18.519 1.00 56.08 179 TRP D CA 1
ATOM 9432 C C . TRP D 1 202 ? -43.822 -16.522 -19.014 1.00 56.38 179 TRP D C 1
ATOM 9433 O O . TRP D 1 202 ? -44.542 -15.650 -19.503 1.00 53.10 179 TRP D O 1
ATOM 9444 N N . LEU D 1 203 ? -44.208 -17.793 -18.909 1.00 54.48 180 LEU D N 1
ATOM 9445 C CA . LEU D 1 203 ? -45.527 -18.161 -19.416 1.00 56.88 180 LEU D CA 1
ATOM 9446 C C . LEU D 1 203 ? -46.570 -18.308 -18.312 1.00 58.60 180 LEU D C 1
ATOM 9447 O O . LEU D 1 203 ? -47.516 -19.062 -18.468 1.00 61.21 180 LEU D O 1
ATOM 9452 N N . THR D 1 204 ? -46.395 -17.581 -17.207 1.00 58.37 181 THR D N 1
ATOM 9453 C CA . THR D 1 204 ? -47.357 -17.579 -16.095 1.00 57.31 181 THR D CA 1
ATOM 9454 C C . THR D 1 204 ? -48.687 -16.952 -16.504 1.00 54.59 181 THR D C 1
ATOM 9455 O O . THR D 1 204 ? -49.730 -17.576 -16.344 1.00 54.21 181 THR D O 1
ATOM 9459 N N . GLY D 1 228 ? -42.637 -26.745 -25.521 1.00 55.55 205 GLY D N 1
ATOM 9460 C CA . GLY D 1 228 ? -43.283 -27.421 -24.396 1.00 65.52 205 GLY D CA 1
ATOM 9461 C C . GLY D 1 228 ? -42.414 -27.864 -23.211 1.00 59.78 205 GLY D C 1
ATOM 9462 O O . GLY D 1 228 ? -41.823 -28.952 -23.230 1.00 59.23 205 GLY D O 1
ATOM 9463 N N . SER D 1 229 ? -42.389 -27.032 -22.168 1.00 55.42 206 SER D N 1
ATOM 9464 C CA . SER D 1 229 ? -41.522 -27.186 -20.987 1.00 55.12 206 SER D CA 1
ATOM 9465 C C . SER D 1 229 ? -40.573 -28.391 -20.903 1.00 51.44 206 SER D C 1
ATOM 9466 O O . SER D 1 229 ? -39.364 -28.218 -20.894 1.00 51.56 206 SER D O 1
ATOM 9469 N N . THR D 1 230 ? -41.107 -29.600 -20.819 1.00 52.32 207 THR D N 1
ATOM 9470 C CA . THR D 1 230 ? -40.264 -30.785 -20.707 1.00 50.63 207 THR D CA 1
ATOM 9471 C C . THR D 1 230 ? -39.280 -30.902 -21.856 1.00 52.04 207 THR D C 1
ATOM 9472 O O . THR D 1 230 ? -38.211 -31.500 -21.705 1.00 50.24 207 THR D O 1
ATOM 9476 N N . GLY D 1 231 ? -39.655 -30.350 -23.010 1.00 51.64 208 GLY D N 1
ATOM 9477 C CA . GLY D 1 231 ? -38.832 -30.433 -24.201 1.00 50.77 208 GLY D CA 1
ATOM 9478 C C . GLY D 1 231 ? -37.929 -29.227 -24.358 1.00 53.86 208 GLY D C 1
ATOM 9479 O O . GLY D 1 231 ? -36.752 -29.355 -24.704 1.00 53.37 208 GLY D O 1
ATOM 9480 N N . ASP D 1 232 ? -38.488 -28.049 -24.097 1.00 55.00 209 ASP D N 1
ATOM 9481 C CA . ASP D 1 232 ? -37.735 -26.806 -24.167 1.00 53.67 209 ASP D CA 1
ATOM 9482 C C . ASP D 1 232 ? -36.690 -26.664 -23.051 1.00 53.66 209 ASP D C 1
ATOM 9483 O O . ASP D 1 232 ? -35.558 -26.291 -23.333 1.00 54.91 209 ASP D O 1
ATOM 9488 N N . ILE D 1 233 ? -37.046 -26.952 -21.799 1.00 52.83 210 ILE D N 1
ATOM 9489 C CA . ILE D 1 233 ? -36.065 -26.858 -20.697 1.00 51.06 210 ILE D CA 1
ATOM 9490 C C . ILE D 1 233 ? -35.819 -28.140 -19.906 1.00 51.39 210 ILE D C 1
ATOM 9491 O O . ILE D 1 233 ? -34.731 -28.327 -19.358 1.00 50.85 210 ILE D O 1
ATOM 9496 N N . GLY D 1 234 ? -36.815 -29.014 -19.823 1.00 50.12 211 GLY D N 1
ATOM 9497 C CA . GLY D 1 234 ? -36.614 -30.262 -19.112 1.00 49.80 211 GLY D CA 1
ATOM 9498 C C . GLY D 1 234 ? -35.315 -30.959 -19.516 1.00 52.07 211 GLY D C 1
ATOM 9499 O O . GLY D 1 234 ? -34.533 -31.395 -18.670 1.00 50.69 211 GLY D O 1
ATOM 9500 N N . THR D 1 235 ? -35.088 -31.058 -20.822 1.00 51.50 212 THR D N 1
ATOM 9501 C CA . THR D 1 235 ? -33.925 -31.758 -21.359 1.00 50.86 212 THR D CA 1
ATOM 9502 C C . THR D 1 235 ? -32.571 -31.144 -20.941 1.00 50.71 212 THR D C 1
ATOM 9503 O O . THR D 1 235 ? -31.675 -31.886 -20.528 1.00 48.29 212 THR D O 1
ATOM 9507 N N . HIS D 1 236 ? -32.424 -29.813 -21.054 1.00 52.13 213 HIS D N 1
ATOM 9508 C CA . HIS D 1 236 ? -31.233 -29.097 -20.556 1.00 48.92 213 HIS D CA 1
ATOM 9509 C C . HIS D 1 236 ? -30.932 -29.558 -19.120 1.00 48.33 213 HIS D C 1
ATOM 9510 O O . HIS D 1 236 ? -29.794 -29.886 -18.765 1.00 47.07 213 HIS D O 1
ATOM 9517 N N . ALA D 1 237 ? -31.972 -29.548 -18.292 1.00 44.78 214 ALA D N 1
ATOM 9518 C CA . ALA D 1 237 ? -31.853 -29.981 -16.919 1.00 47.26 214 ALA D CA 1
ATOM 9519 C C . ALA D 1 237 ? -31.407 -31.430 -16.846 1.00 48.45 214 ALA D C 1
ATOM 9520 O O . ALA D 1 237 ? -30.544 -31.785 -16.042 1.00 47.98 214 ALA D O 1
ATOM 9522 N N . TYR D 1 238 ? -32.017 -32.269 -17.675 1.00 48.65 215 TYR D N 1
ATOM 9523 C CA . TYR D 1 238 ? -31.693 -33.687 -17.714 1.00 48.63 215 TYR D CA 1
ATOM 9524 C C . TYR D 1 238 ? -30.235 -33.921 -18.121 1.00 47.65 215 TYR D C 1
ATOM 9525 O O . TYR D 1 238 ? -29.462 -34.599 -17.433 1.00 45.32 215 TYR D O 1
ATOM 9534 N N . ASN D 1 239 ? -29.870 -33.349 -19.257 1.00 48.29 216 ASN D N 1
ATOM 9535 C CA . ASN D 1 239 ? -28.550 -33.573 -19.812 1.00 49.34 216 ASN D CA 1
ATOM 9536 C C . ASN D 1 239 ? -27.470 -33.039 -18.871 1.00 47.13 216 ASN D C 1
ATOM 9537 O O . ASN D 1 239 ? -26.490 -33.733 -18.592 1.00 46.38 216 ASN D O 1
ATOM 9542 N N . LEU D 1 240 ? -27.677 -31.828 -18.357 1.00 43.88 217 LEU D N 1
ATOM 9543 C CA . LEU D 1 240 ? -26.743 -31.226 -17.416 1.00 44.70 217 LEU D CA 1
ATOM 9544 C C . LEU D 1 240 ? -26.496 -32.081 -16.157 1.00 45.07 217 LEU D C 1
ATOM 9545 O O . LEU D 1 240 ? -25.349 -32.208 -15.686 1.00 41.77 217 LEU D O 1
ATOM 9550 N N . GLY D 1 241 ? -27.566 -32.662 -15.613 1.00 42.83 218 GLY D N 1
ATOM 9551 C CA . GLY D 1 241 ? -27.417 -33.569 -14.495 1.00 42.94 218 GLY D CA 1
ATOM 9552 C C . GLY D 1 241 ? -26.597 -34.795 -14.857 1.00 43.68 218 GLY D C 1
ATOM 9553 O O . GLY D 1 241 ? -25.734 -35.207 -14.093 1.00 39.93 218 GLY D O 1
ATOM 9554 N N . CYS D 1 242 ? -26.876 -35.379 -16.021 1.00 44.97 219 CYS D N 1
ATOM 9555 C CA . CYS D 1 242 ? -26.089 -36.503 -16.531 1.00 46.25 219 CYS D CA 1
ATOM 9556 C C . CYS D 1 242 ? -24.664 -36.088 -16.854 1.00 44.94 219 CYS D C 1
ATOM 9557 O O . CYS D 1 242 ? -23.704 -36.790 -16.516 1.00 44.49 219 CYS D O 1
ATOM 9560 N N . PHE D 1 243 ? -24.525 -34.942 -17.506 1.00 43.40 220 PHE D N 1
ATOM 9561 C CA . PHE D 1 243 ? -23.196 -34.453 -17.841 1.00 43.50 220 PHE D CA 1
ATOM 9562 C C . PHE D 1 243 ? -22.304 -34.353 -16.615 1.00 43.70 220 PHE D C 1
ATOM 9563 O O . PHE D 1 243 ? -21.165 -34.834 -16.618 1.00 43.02 220 PHE D O 1
ATOM 9571 N N . VAL D 1 244 ? -22.828 -33.706 -15.578 1.00 41.51 221 VAL D N 1
ATOM 9572 C CA . VAL D 1 244 ? -22.065 -33.458 -14.367 1.00 41.28 221 VAL D CA 1
ATOM 9573 C C . VAL D 1 244 ? -21.897 -34.750 -13.570 1.00 39.68 221 VAL D C 1
ATOM 9574 O O . VAL D 1 244 ? -20.831 -35.041 -13.051 1.00 39.72 221 VAL D O 1
ATOM 9578 N N . SER D 1 245 ? -22.959 -35.541 -13.516 1.00 41.47 222 SER D N 1
ATOM 9579 C CA . SER D 1 245 ? -23.045 -36.680 -12.604 1.00 41.50 222 SER D CA 1
ATOM 9580 C C . SER D 1 245 ? -22.245 -37.882 -13.072 1.00 42.19 222 SER D C 1
ATOM 9581 O O . SER D 1 245 ? -21.814 -38.686 -12.262 1.00 39.10 222 SER D O 1
ATOM 9584 N N . GLY D 1 246 ? -22.085 -38.020 -14.387 1.00 44.05 223 GLY D N 1
ATOM 9585 C CA . GLY D 1 246 ? -21.413 -39.181 -14.952 1.00 44.81 223 GLY D CA 1
ATOM 9586 C C . GLY D 1 246 ? -22.240 -40.468 -14.864 1.00 48.07 223 GLY D C 1
ATOM 9587 O O . GLY D 1 246 ? -21.701 -41.583 -14.673 1.00 43.20 223 GLY D O 1
ATOM 9588 N N . LEU D 1 247 ? -23.554 -40.315 -15.010 1.00 44.23 224 LEU D N 1
ATOM 9589 C CA . LEU D 1 247 ? -24.447 -41.434 -14.839 1.00 45.94 224 LEU D CA 1
ATOM 9590 C C . LEU D 1 247 ? -25.364 -41.601 -16.011 1.00 48.24 224 LEU D C 1
ATOM 9591 O O . LEU D 1 247 ? -25.545 -40.684 -16.830 1.00 49.86 224 LEU D O 1
ATOM 9596 N N . GLU D 1 248 ? -25.979 -42.778 -16.051 1.00 50.48 225 GLU D N 1
ATOM 9597 C CA . GLU D 1 248 ? -26.972 -43.098 -17.056 1.00 52.57 225 GLU D CA 1
ATOM 9598 C C . GLU D 1 248 ? -28.319 -43.186 -16.360 1.00 51.11 225 GLU D C 1
ATOM 9599 O O . GLU D 1 248 ? -28.500 -43.978 -15.436 1.00 54.95 225 GLU D O 1
ATOM 9605 N N . LEU D 1 249 ? -29.270 -42.377 -16.787 1.00 47.44 226 LEU D N 1
ATOM 9606 C CA . LEU D 1 249 ? -30.637 -42.568 -16.324 1.00 53.17 226 LEU D CA 1
ATOM 9607 C C . LEU D 1 249 ? -31.106 -43.999 -16.601 1.00 57.35 226 LEU D C 1
ATOM 9608 O O . LEU D 1 249 ? -30.826 -44.542 -17.675 1.00 58.59 226 LEU D O 1
ATOM 9613 N N . GLU D 1 250 ? -31.832 -44.619 -15.674 1.00 56.01 227 GLU D N 1
ATOM 9614 C CA . GLU D 1 250 ? -32.394 -45.945 -15.981 1.00 60.08 227 GLU D CA 1
ATOM 9615 C C . GLU D 1 250 ? -33.901 -45.921 -16.250 1.00 58.74 227 GLU D C 1
ATOM 9616 O O . GLU D 1 250 ? -34.394 -46.589 -17.176 1.00 61.74 227 GLU D O 1
ATOM 9622 N N . GLU D 1 251 ? -34.619 -45.147 -15.447 1.00 57.23 228 GLU D N 1
ATOM 9623 C CA . GLU D 1 251 ? -36.072 -45.097 -15.515 1.00 57.66 228 GLU D CA 1
ATOM 9624 C C . GLU D 1 251 ? -36.604 -43.910 -14.750 1.00 55.95 228 GLU D C 1
ATOM 9625 O O . GLU D 1 251 ? -35.989 -43.473 -13.777 1.00 54.50 228 GLU D O 1
ATOM 9631 N N . LEU D 1 252 ? -37.747 -43.397 -15.202 1.00 56.49 229 LEU D N 1
ATOM 9632 C CA . LEU D 1 252 ? -38.336 -42.191 -14.637 1.00 53.84 229 LEU D CA 1
ATOM 9633 C C . LEU D 1 252 ? -39.856 -42.276 -14.496 1.00 55.51 229 LEU D C 1
ATOM 9634 O O . LEU D 1 252 ? -40.524 -42.911 -15.303 1.00 58.59 229 LEU D O 1
ATOM 9639 N N . ALA D 1 253 ? -40.399 -41.609 -13.486 1.00 53.33 230 ALA D N 1
ATOM 9640 C CA . ALA D 1 253 ? -41.839 -41.543 -13.284 1.00 54.33 230 ALA D CA 1
ATOM 9641 C C . ALA D 1 253 ? -42.289 -40.086 -13.258 1.00 53.25 230 ALA D C 1
ATOM 9642 O O . ALA D 1 253 ? -41.793 -39.307 -12.466 1.00 53.29 230 ALA D O 1
ATOM 9644 N N . ALA D 1 254 ? -43.222 -39.703 -14.117 1.00 50.50 231 ALA D N 1
ATOM 9645 C CA . ALA D 1 254 ? -43.438 -38.287 -14.326 1.00 50.98 231 ALA D CA 1
ATOM 9646 C C . ALA D 1 254 ? -44.862 -37.884 -14.104 1.00 55.45 231 ALA D C 1
ATOM 9647 O O . ALA D 1 254 ? -45.767 -38.687 -14.262 1.00 57.31 231 ALA D O 1
ATOM 9649 N N . ASP D 1 255 ? -45.047 -36.618 -13.752 1.00 54.77 232 ASP D N 1
ATOM 9650 C CA . ASP D 1 255 ? -46.360 -36.056 -13.520 1.00 54.31 232 ASP D CA 1
ATOM 9651 C C . ASP D 1 255 ? -46.273 -34.695 -14.183 1.00 55.04 232 ASP D C 1
ATOM 9652 O O . ASP D 1 255 ? -45.731 -33.753 -13.595 1.00 55.04 232 ASP D O 1
ATOM 9657 N N . LEU D 1 256 ? -46.770 -34.611 -15.421 1.00 51.76 233 LEU D N 1
ATOM 9658 C CA . LEU D 1 256 ? -46.722 -33.382 -16.210 1.00 50.86 233 LEU D CA 1
ATOM 9659 C C . LEU D 1 256 ? -48.022 -32.589 -16.133 1.00 52.44 233 LEU D C 1
ATOM 9660 O O . LEU D 1 256 ? -49.066 -33.127 -15.776 1.00 55.00 233 LEU D O 1
ATOM 9665 N N . ASP D 1 257 ? -47.948 -31.301 -16.449 1.00 52.67 234 ASP D N 1
ATOM 9666 C CA . ASP D 1 257 ? -49.070 -30.396 -16.234 1.00 53.56 234 ASP D CA 1
ATOM 9667 C C . ASP D 1 257 ? -49.150 -29.197 -17.159 1.00 59.67 234 ASP D C 1
ATOM 9668 O O . ASP D 1 257 ? -48.141 -28.593 -17.527 1.00 59.96 234 ASP D O 1
ATOM 9673 N N . SER D 1 258 ? -50.378 -28.853 -17.516 1.00 62.88 235 SER D N 1
ATOM 9674 C CA . SER D 1 258 ? -50.646 -27.655 -18.293 1.00 66.87 235 SER D CA 1
ATOM 9675 C C . SER D 1 258 ? -51.657 -26.805 -17.527 1.00 67.73 235 SER D C 1
ATOM 9676 O O . SER D 1 258 ? -52.873 -26.907 -17.747 1.00 70.01 235 SER D O 1
ATOM 9679 N N . PHE D 1 259 ? -51.147 -25.989 -16.610 1.00 62.15 236 PHE D N 1
ATOM 9680 C CA . PHE D 1 259 ? -51.997 -25.107 -15.831 1.00 63.72 236 PHE D CA 1
ATOM 9681 C C . PHE D 1 259 ? -52.700 -24.121 -16.749 1.00 68.79 236 PHE D C 1
ATOM 9682 O O . PHE D 1 259 ? -53.925 -24.124 -16.863 1.00 74.83 236 PHE D O 1
ATOM 9690 N N . VAL D 1 260 ? -51.925 -23.280 -17.416 1.00 66.95 237 VAL D N 1
ATOM 9691 C CA . VAL D 1 260 ? -52.517 -22.185 -18.161 1.00 70.20 237 VAL D CA 1
ATOM 9692 C C . VAL D 1 260 ? -53.529 -22.682 -19.203 1.00 78.40 237 VAL D C 1
ATOM 9693 O O . VAL D 1 260 ? -53.262 -23.609 -19.992 1.00 78.23 237 VAL D O 1
ATOM 9697 N N . GLY D 1 261 ? -54.705 -22.061 -19.183 1.00 81.44 238 GLY D N 1
ATOM 9698 C CA . GLY D 1 261 ? -55.786 -22.453 -20.062 1.00 81.13 238 GLY D CA 1
ATOM 9699 C C . GLY D 1 261 ? -55.431 -22.214 -21.513 1.00 85.18 238 GLY D C 1
ATOM 9700 O O . GLY D 1 261 ? -54.765 -21.233 -21.838 1.00 84.67 238 GLY D O 1
ATOM 9701 N N . GLY D 1 262 ? -55.876 -23.111 -22.389 1.00 85.52 239 GLY D N 1
ATOM 9702 C CA . GLY D 1 262 ? -55.676 -22.931 -23.811 1.00 79.36 239 GLY D CA 1
ATOM 9703 C C . GLY D 1 262 ? -54.322 -23.456 -24.213 1.00 86.66 239 GLY D C 1
ATOM 9704 O O . GLY D 1 262 ? -54.052 -23.689 -25.393 1.00 90.80 239 GLY D O 1
ATOM 9705 N N . ARG D 1 263 ? -53.452 -23.645 -23.228 1.00 88.81 240 ARG D N 1
ATOM 9706 C CA . ARG D 1 263 ? -52.155 -24.253 -23.502 1.00 88.45 240 ARG D CA 1
ATOM 9707 C C . ARG D 1 263 ? -52.399 -25.741 -23.651 1.00 85.95 240 ARG D C 1
ATOM 9708 O O . ARG D 1 263 ? -53.011 -26.364 -22.780 1.00 85.46 240 ARG D O 1
ATOM 9716 N N . GLN D 1 264 ? -51.964 -26.300 -24.772 1.00 85.56 241 GLN D N 1
ATOM 9717 C CA . GLN D 1 264 ? -52.141 -27.722 -25.000 1.00 86.17 241 GLN D CA 1
ATOM 9718 C C . GLN D 1 264 ? -50.999 -28.453 -24.335 1.00 82.61 241 GLN D C 1
ATOM 9719 O O . GLN D 1 264 ? -51.219 -29.377 -23.548 1.00 82.37 241 GLN D O 1
ATOM 9725 N N . LEU D 1 265 ? -49.786 -27.994 -24.638 1.00 80.40 242 LEU D N 1
ATOM 9726 C CA . LEU D 1 265 ? -48.537 -28.568 -24.137 1.00 76.71 242 LEU D CA 1
ATOM 9727 C C . LEU D 1 265 ? -48.380 -28.399 -22.620 1.00 74.42 242 LEU D C 1
ATOM 9728 O O . LEU D 1 265 ? -49.179 -27.714 -21.976 1.00 76.77 242 LEU D O 1
ATOM 9733 N N . ASP D 1 266 ? -47.344 -29.011 -22.052 1.00 66.64 243 ASP D N 1
ATOM 9734 C CA . ASP D 1 266 ? -47.079 -28.878 -20.619 1.00 62.48 243 ASP D CA 1
ATOM 9735 C C . ASP D 1 266 ? -46.280 -27.614 -20.295 1.00 63.28 243 ASP D C 1
ATOM 9736 O O . ASP D 1 266 ? -45.479 -27.128 -21.105 1.00 64.28 243 ASP D O 1
ATOM 9741 N N . ASP D 1 267 ? -46.501 -27.079 -19.101 1.00 60.50 244 ASP D N 1
ATOM 9742 C CA . ASP D 1 267 ? -45.649 -26.020 -18.592 1.00 56.94 244 ASP D CA 1
ATOM 9743 C C . ASP D 1 267 ? -45.157 -26.318 -17.180 1.00 54.77 244 ASP D C 1
ATOM 9744 O O . ASP D 1 267 ? -44.624 -25.447 -16.512 1.00 55.19 244 ASP D O 1
ATOM 9749 N N . ASN D 1 268 ? -45.335 -27.549 -16.722 1.00 52.71 245 ASN D N 1
ATOM 9750 C CA . ASN D 1 268 ? -44.684 -27.979 -15.504 1.00 49.14 245 ASN D CA 1
ATOM 9751 C C . ASN D 1 268 ? -44.352 -29.442 -15.594 1.00 49.34 245 ASN D C 1
ATOM 9752 O O . ASN D 1 268 ? -44.991 -30.192 -16.314 1.00 53.19 245 ASN D O 1
ATOM 9757 N N . ALA D 1 269 ? -43.351 -29.860 -14.855 1.00 44.58 246 ALA D N 1
ATOM 9758 C CA . ALA D 1 269 ? -43.066 -31.266 -14.786 1.00 46.93 246 ALA D CA 1
ATOM 9759 C C . ALA D 1 269 ? -42.374 -31.623 -13.464 1.00 51.47 246 ALA D C 1
ATOM 9760 O O . ALA D 1 269 ? -41.431 -30.947 -13.037 1.00 52.11 246 ALA D O 1
ATOM 9762 N N . HIS D 1 270 ? -42.885 -32.645 -12.786 1.00 49.75 247 HIS D N 1
ATOM 9763 C CA . HIS D 1 270 ? -42.206 -33.208 -11.633 1.00 50.88 247 HIS D CA 1
ATOM 9764 C C . HIS D 1 270 ? -41.906 -34.628 -12.063 1.00 50.11 247 HIS D C 1
ATOM 9765 O O . HIS D 1 270 ? -42.742 -35.259 -12.717 1.00 49.43 247 HIS D O 1
ATOM 9772 N N . VAL D 1 271 ? -40.717 -35.120 -11.730 1.00 47.62 248 VAL D N 1
ATOM 9773 C CA . VAL D 1 271 ? -40.291 -36.444 -12.176 1.00 48.75 248 VAL D CA 1
ATOM 9774 C C . VAL D 1 271 ? -39.223 -36.974 -11.239 1.00 48.72 248 VAL D C 1
ATOM 9775 O O . VAL D 1 271 ? -38.257 -36.282 -10.961 1.00 50.62 248 VAL D O 1
ATOM 9779 N N . LEU D 1 272 ? -39.418 -38.195 -10.745 1.00 47.24 249 LEU D N 1
ATOM 9780 C CA . LEU D 1 272 ? -38.438 -38.873 -9.921 1.00 47.56 249 LEU D CA 1
ATOM 9781 C C . LEU D 1 272 ? -37.594 -39.639 -10.879 1.00 49.95 249 LEU D C 1
ATOM 9782 O O . LEU D 1 272 ? -38.028 -39.895 -11.991 1.00 53.44 249 LEU D O 1
ATOM 9795 N N . ARG D 1 274 ? -34.338 -42.723 -11.587 1.00 51.76 251 ARG D N 1
ATOM 9796 C CA . ARG D 1 274 ? -33.533 -43.832 -11.071 1.00 54.39 251 ARG D CA 1
ATOM 9797 C C . ARG D 1 274 ? -32.402 -44.162 -12.013 1.00 54.18 251 ARG D C 1
ATOM 9798 O O . ARG D 1 274 ? -32.638 -44.452 -13.175 1.00 58.27 251 ARG D O 1
ATOM 9806 N N . PHE D 1 275 ? -31.172 -44.122 -11.517 1.00 53.20 252 PHE D N 1
ATOM 9807 C CA . PHE D 1 275 ? -30.010 -44.363 -12.372 1.00 53.83 252 PHE D CA 1
ATOM 9808 C C . PHE D 1 275 ? -29.536 -45.790 -12.209 1.00 55.71 252 PHE D C 1
ATOM 9809 O O . PHE D 1 275 ? -30.044 -46.539 -11.367 1.00 55.87 252 PHE D O 1
ATOM 9817 N N . ARG D 1 276 ? -28.555 -46.160 -13.017 1.00 54.41 253 ARG D N 1
ATOM 9818 C CA . ARG D 1 276 ? -28.047 -47.511 -13.000 1.00 56.01 253 ARG D CA 1
ATOM 9819 C C . ARG D 1 276 ? -26.920 -47.603 -12.028 1.00 53.10 253 ARG D C 1
ATOM 9820 O O . ARG D 1 276 ? -25.957 -46.869 -12.141 1.00 52.27 253 ARG D O 1
ATOM 9828 N N . GLU D 1 277 ? -27.036 -48.510 -11.074 1.00 56.89 254 GLU D N 1
ATOM 9829 C CA . GLU D 1 277 ? -25.923 -48.796 -10.177 1.00 57.94 254 GLU D CA 1
ATOM 9830 C C . GLU D 1 277 ? -24.597 -48.448 -10.854 1.00 57.43 254 GLU D C 1
ATOM 9831 O O . GLU D 1 277 ? -24.399 -48.784 -12.004 1.00 58.59 254 GLU D O 1
ATOM 9837 N N . LYS D 1 278 ? -23.705 -47.763 -10.142 1.00 59.93 255 LYS D N 1
ATOM 9838 C CA . LYS D 1 278 ? -22.439 -47.302 -10.715 1.00 60.59 255 LYS D CA 1
ATOM 9839 C C . LYS D 1 278 ? -21.227 -47.802 -9.944 1.00 66.45 255 LYS D C 1
ATOM 9840 O O . LYS D 1 278 ? -20.463 -48.660 -10.434 1.00 73.06 255 LYS D O 1
ATOM 9846 N N . ASP D 1 279 ? -21.027 -47.239 -8.757 1.00 56.82 256 ASP D N 1
ATOM 9847 C CA . ASP D 1 279 ? -19.902 -47.627 -7.949 1.00 56.46 256 ASP D CA 1
ATOM 9848 C C . ASP D 1 279 ? -20.466 -48.202 -6.655 1.00 66.77 256 ASP D C 1
ATOM 9849 O O . ASP D 1 279 ? -20.078 -47.805 -5.534 1.00 65.66 256 ASP D O 1
ATOM 9854 N N . GLY D 1 280 ? -21.403 -49.131 -6.809 1.00 62.75 257 GLY D N 1
ATOM 9855 C CA . GLY D 1 280 ? -21.935 -49.837 -5.664 1.00 58.67 257 GLY D CA 1
ATOM 9856 C C . GLY D 1 280 ? -23.100 -49.072 -5.087 1.00 61.62 257 GLY D C 1
ATOM 9857 O O . GLY D 1 280 ? -23.802 -49.518 -4.159 1.00 61.65 257 GLY D O 1
ATOM 9858 N N . THR D 1 281 ? -23.311 -47.889 -5.629 1.00 58.79 258 THR D N 1
ATOM 9859 C CA . THR D 1 281 ? -24.418 -47.110 -5.141 1.00 57.44 258 THR D CA 1
ATOM 9860 C C . THR D 1 281 ? -25.331 -46.912 -6.304 1.00 53.06 258 THR D C 1
ATOM 9861 O O . THR D 1 281 ? -24.886 -46.834 -7.450 1.00 55.86 258 THR D O 1
ATOM 9865 N N . ARG D 1 282 ? -26.611 -46.862 -5.992 1.00 47.67 259 ARG D N 1
ATOM 9866 C CA . ARG D 1 282 ? -27.616 -46.826 -6.995 1.00 48.56 259 ARG D CA 1
ATOM 9867 C C . ARG D 1 282 ? -28.357 -45.540 -6.789 1.00 50.51 259 ARG D C 1
ATOM 9868 O O . ARG D 1 282 ? -29.425 -45.509 -6.178 1.00 53.17 259 ARG D O 1
ATOM 9876 N N . ALA D 1 283 ? -27.755 -44.476 -7.310 1.00 50.87 260 ALA D N 1
ATOM 9877 C CA . ALA D 1 283 ? -28.236 -43.106 -7.163 1.00 48.29 260 ALA D CA 1
ATOM 9878 C C . ALA D 1 283 ? -29.699 -42.930 -7.513 1.00 46.24 260 ALA D C 1
ATOM 9879 O O . ALA D 1 283 ? -30.273 -43.715 -8.265 1.00 46.72 260 ALA D O 1
ATOM 9881 N N . LYS D 1 284 ? -30.286 -41.897 -6.921 1.00 44.35 261 LYS D N 1
ATOM 9882 C CA . LYS D 1 284 ? -31.636 -41.471 -7.236 1.00 47.99 261 LYS D CA 1
ATOM 9883 C C . LYS D 1 284 ? -31.534 -39.981 -7.462 1.00 46.84 261 LYS D C 1
ATOM 9884 O O . LYS D 1 284 ? -30.614 -39.338 -6.951 1.00 46.23 261 LYS D O 1
ATOM 9890 N N . GLY D 1 285 ? -32.477 -39.422 -8.201 1.00 41.10 262 GLY D N 1
ATOM 9891 C CA . GLY D 1 285 ? -32.529 -37.998 -8.297 1.00 42.75 262 GLY D CA 1
ATOM 9892 C C . GLY D 1 285 ? -33.946 -37.526 -8.448 1.00 46.11 262 GLY D C 1
ATOM 9893 O O . GLY D 1 285 ? -34.879 -38.271 -8.266 1.00 48.42 262 GLY D O 1
ATOM 9902 N N . LEU D 1 287 ? -36.295 -34.156 -10.568 1.00 44.56 264 LEU D N 1
ATOM 9903 C CA . LEU D 1 287 ? -36.183 -33.108 -11.555 1.00 44.98 264 LEU D CA 1
ATOM 9904 C C . LEU D 1 287 ? -37.483 -32.344 -11.679 1.00 47.37 264 LEU D C 1
ATOM 9905 O O . LEU D 1 287 ? -38.550 -32.965 -11.724 1.00 48.95 264 LEU D O 1
ATOM 9910 N N . TRP D 1 288 ? -37.380 -31.010 -11.742 1.00 44.40 265 TRP D N 1
ATOM 9911 C CA . TRP D 1 288 ? -38.533 -30.119 -11.854 1.00 43.52 265 TRP D CA 1
ATOM 9912 C C . TRP D 1 288 ? -38.174 -29.088 -12.875 1.00 43.20 265 TRP D C 1
ATOM 9913 O O . TRP D 1 288 ? -37.119 -28.478 -12.774 1.00 43.78 265 TRP D O 1
ATOM 9924 N N . CYS D 1 289 ? -39.038 -28.874 -13.851 1.00 40.40 266 CYS D N 1
ATOM 9925 C CA . CYS D 1 289 ? -38.844 -27.765 -14.774 1.00 42.88 266 CYS D CA 1
ATOM 9926 C C . CYS D 1 289 ? -40.193 -27.141 -14.846 1.00 44.37 266 CYS D C 1
ATOM 9927 O O . CYS D 1 289 ? -41.156 -27.742 -14.416 1.00 47.47 266 CYS D O 1
ATOM 9930 N N . SER D 1 290 ? -40.294 -25.937 -15.363 1.00 44.14 267 SER D N 1
ATOM 9931 C CA . SER D 1 290 ? -41.550 -25.232 -15.201 1.00 47.28 267 SER D CA 1
ATOM 9932 C C . SER D 1 290 ? -41.388 -23.869 -15.797 1.00 46.42 267 SER D C 1
ATOM 9933 O O . SER D 1 290 ? -40.310 -23.303 -15.754 1.00 44.17 267 SER D O 1
ATOM 9936 N N . GLN D 1 291 ? -42.470 -23.358 -16.361 1.00 48.06 268 GLN D N 1
ATOM 9937 C CA . GLN D 1 291 ? -42.429 -22.102 -17.066 1.00 49.54 268 GLN D CA 1
ATOM 9938 C C . GLN D 1 291 ? -43.452 -21.201 -16.440 1.00 53.00 268 GLN D C 1
ATOM 9939 O O . GLN D 1 291 ? -43.830 -20.170 -17.030 1.00 56.54 268 GLN D O 1
ATOM 9945 N N . VAL D 1 292 ? -43.897 -21.597 -15.244 1.00 50.35 269 VAL D N 1
ATOM 9946 C CA . VAL D 1 292 ? -44.960 -20.880 -14.532 1.00 52.95 269 VAL D CA 1
ATOM 9947 C C . VAL D 1 292 ? -44.666 -20.717 -13.060 1.00 49.05 269 VAL D C 1
ATOM 9948 O O . VAL D 1 292 ? -45.549 -20.917 -12.231 1.00 47.29 269 VAL D O 1
ATOM 9952 N N . ALA D 1 293 ? -43.436 -20.322 -12.755 1.00 48.32 270 ALA D N 1
ATOM 9953 C CA . ALA D 1 293 ? -42.931 -20.318 -11.394 1.00 45.12 270 ALA D CA 1
ATOM 9954 C C . ALA D 1 293 ? -42.329 -18.954 -11.090 1.00 45.90 270 ALA D C 1
ATOM 9955 O O . ALA D 1 293 ? -41.110 -18.808 -11.014 1.00 46.84 270 ALA D O 1
ATOM 9957 N N . PRO D 1 294 ? -43.179 -17.937 -10.937 1.00 44.32 271 PRO D N 1
ATOM 9958 C CA . PRO D 1 294 ? -42.747 -16.543 -10.792 1.00 46.21 271 PRO D CA 1
ATOM 9959 C C . PRO D 1 294 ? -41.642 -16.352 -9.761 1.00 47.39 271 PRO D C 1
ATOM 9960 O O . PRO D 1 294 ? -41.578 -17.075 -8.769 1.00 47.30 271 PRO D O 1
ATOM 9964 N N . GLY D 1 295 ? -40.791 -15.361 -9.997 1.00 48.45 272 GLY D N 1
ATOM 9965 C CA . GLY D 1 295 ? -39.567 -15.216 -9.242 1.00 43.34 272 GLY D CA 1
ATOM 9966 C C . GLY D 1 295 ? -38.405 -15.819 -10.029 1.00 46.83 272 GLY D C 1
ATOM 9967 O O . GLY D 1 295 ? -37.278 -15.365 -9.910 1.00 47.67 272 GLY D O 1
ATOM 9968 N N . HIS D 1 296 ? -38.666 -16.836 -10.848 1.00 45.86 273 HIS D N 1
ATOM 9969 C CA . HIS D 1 296 ? -37.588 -17.507 -11.571 1.00 45.81 273 HIS D CA 1
ATOM 9970 C C . HIS D 1 296 ? -37.392 -16.982 -13.005 1.00 46.95 273 HIS D C 1
ATOM 9971 O O . HIS D 1 296 ? -38.257 -17.155 -13.857 1.00 47.80 273 HIS D O 1
ATOM 9978 N N . GLU D 1 297 ? -36.261 -16.326 -13.262 1.00 45.96 274 GLU D N 1
ATOM 9979 C CA . GLU D 1 297 ? -35.932 -15.885 -14.616 1.00 46.43 274 GLU D CA 1
ATOM 9980 C C . GLU D 1 297 ? -35.432 -17.058 -15.480 1.00 44.88 274 GLU D C 1
ATOM 9981 O O . GLU D 1 297 ? -35.925 -17.290 -16.583 1.00 47.11 274 GLU D O 1
ATOM 9987 N N . ASN D 1 298 ? -34.466 -17.808 -14.971 1.00 42.80 275 ASN D N 1
ATOM 9988 C CA . ASN D 1 298 ? -33.834 -18.852 -15.755 1.00 43.41 275 ASN D CA 1
ATOM 9989 C C . ASN D 1 298 ? -33.095 -19.736 -14.771 1.00 45.92 275 ASN D C 1
ATOM 9990 O O . ASN D 1 298 ? -31.885 -19.916 -14.865 1.00 46.19 275 ASN D O 1
ATOM 9995 N N . GLY D 1 299 ? -33.840 -20.281 -13.813 1.00 45.87 276 GLY D N 1
ATOM 9996 C CA . GLY D 1 299 ? -33.261 -20.993 -12.695 1.00 42.28 276 GLY D CA 1
ATOM 9997 C C . GLY D 1 299 ? -32.689 -22.384 -12.885 1.00 42.91 276 GLY D C 1
ATOM 9998 O O . GLY D 1 299 ? -32.919 -23.239 -12.033 1.00 43.03 276 GLY D O 1
ATOM 9999 N N . LEU D 1 300 ? -31.921 -22.618 -13.950 1.00 42.47 277 LEU D N 1
ATOM 10000 C CA . LEU D 1 300 ? -31.277 -23.911 -14.106 1.00 38.79 277 LEU D CA 1
ATOM 10001 C C . LEU D 1 300 ? -30.268 -24.071 -12.987 1.00 42.48 277 LEU D C 1
ATOM 10002 O O . LEU D 1 300 ? -29.474 -23.153 -12.717 1.00 45.22 277 LEU D O 1
ATOM 10015 N N . VAL D 1 302 ? -28.229 -27.508 -10.534 1.00 36.02 279 VAL D N 1
ATOM 10016 C CA . VAL D 1 302 ? -28.086 -28.926 -10.284 1.00 37.06 279 VAL D CA 1
ATOM 10017 C C . VAL D 1 302 ? -27.227 -29.159 -9.071 1.00 37.32 279 VAL D C 1
ATOM 10018 O O . VAL D 1 302 ? -26.254 -28.468 -8.861 1.00 37.98 279 VAL D O 1
ATOM 10022 N N . ARG D 1 303 ? -27.579 -30.155 -8.282 1.00 36.65 280 ARG D N 1
ATOM 10023 C CA . ARG D 1 303 ? -26.849 -30.440 -7.074 1.00 37.92 280 ARG D CA 1
ATOM 10024 C C . ARG D 1 303 ? -26.635 -31.925 -6.995 1.00 39.19 280 ARG D C 1
ATOM 10025 O O . ARG D 1 303 ? -27.548 -32.699 -7.235 1.00 41.22 280 ARG D O 1
ATOM 10033 N N . VAL D 1 304 ? -25.428 -32.317 -6.622 1.00 38.51 281 VAL D N 1
ATOM 10034 C CA . VAL D 1 304 ? -25.046 -33.709 -6.605 1.00 35.83 281 VAL D CA 1
ATOM 10035 C C . VAL D 1 304 ? -24.480 -34.102 -5.261 1.00 35.35 281 VAL D C 1
ATOM 10036 O O . VAL D 1 304 ? -23.495 -33.544 -4.809 1.00 36.41 281 VAL D O 1
ATOM 10040 N N . TYR D 1 305 ? -25.080 -35.094 -4.635 1.00 35.38 282 TYR D N 1
ATOM 10041 C CA . TYR D 1 305 ? -24.607 -35.537 -3.353 1.00 36.16 282 TYR D CA 1
ATOM 10042 C C . TYR D 1 305 ? -24.061 -36.924 -3.398 1.00 37.37 282 TYR D C 1
ATOM 10043 O O . TYR D 1 305 ? -24.751 -37.838 -3.819 1.00 40.06 282 TYR D O 1
ATOM 10052 N N . GLY D 1 306 ? -22.826 -37.086 -2.940 1.00 37.94 283 GLY D N 1
ATOM 10053 C CA . GLY D 1 306 ? -22.185 -38.401 -2.899 1.00 41.56 283 GLY D CA 1
ATOM 10054 C C . GLY D 1 306 ? -21.790 -38.907 -1.510 1.00 44.65 283 GLY D C 1
ATOM 10055 O O . GLY D 1 306 ? -22.109 -38.272 -0.484 1.00 44.51 283 GLY D O 1
ATOM 10056 N N . THR D 1 307 ? -21.079 -40.035 -1.473 1.00 42.32 284 THR D N 1
ATOM 10057 C CA . THR D 1 307 ? -20.763 -40.704 -0.204 1.00 43.46 284 THR D CA 1
ATOM 10058 C C . THR D 1 307 ? -19.778 -39.922 0.656 1.00 46.35 284 THR D C 1
ATOM 10059 O O . THR D 1 307 ? -19.633 -40.217 1.861 1.00 47.00 284 THR D O 1
ATOM 10063 N N . LYS D 1 308 ? -19.101 -38.949 0.031 1.00 44.27 285 LYS D N 1
ATOM 10064 C CA . LYS D 1 308 ? -18.037 -38.179 0.663 1.00 40.45 285 LYS D CA 1
ATOM 10065 C C . LYS D 1 308 ? -18.207 -36.671 0.476 1.00 39.96 285 LYS D C 1
ATOM 10066 O O . LYS D 1 308 ? -17.411 -35.891 0.976 1.00 39.43 285 LYS D O 1
ATOM 10072 N N . GLY D 1 309 ? -19.215 -36.235 -0.258 1.00 38.75 286 GLY D N 1
ATOM 10073 C CA . GLY D 1 309 ? -19.270 -34.825 -0.560 1.00 37.32 286 GLY D CA 1
ATOM 10074 C C . GLY D 1 309 ? -20.481 -34.419 -1.350 1.00 35.96 286 GLY D C 1
ATOM 10075 O O . GLY D 1 309 ? -21.323 -35.252 -1.665 1.00 36.72 286 GLY D O 1
ATOM 10076 N N . GLY D 1 310 ? -20.563 -33.129 -1.650 1.00 33.82 287 GLY D N 1
ATOM 10077 C CA . GLY D 1 310 ? -21.657 -32.571 -2.426 1.00 34.76 287 GLY D CA 1
ATOM 10078 C C . GLY D 1 310 ? -21.197 -31.416 -3.299 1.00 32.12 287 GLY D C 1
ATOM 10079 O O . GLY D 1 310 ? -20.219 -30.731 -2.967 1.00 31.59 287 GLY D O 1
ATOM 10080 N N . LEU D 1 311 ? -21.884 -31.210 -4.422 1.00 31.57 288 LEU D N 1
ATOM 10081 C CA . LEU D 1 311 ? -21.535 -30.134 -5.363 1.00 32.81 288 LEU D CA 1
ATOM 10082 C C . LEU D 1 311 ? -22.774 -29.399 -5.778 1.00 33.20 288 LEU D C 1
ATOM 10083 O O . LEU D 1 311 ? -23.778 -30.005 -6.107 1.00 33.46 288 LEU D O 1
ATOM 10088 N N . GLU D 1 312 ? -22.721 -28.081 -5.751 1.00 33.79 289 GLU D N 1
ATOM 10089 C CA . GLU D 1 312 ? -23.892 -27.327 -6.161 1.00 35.56 289 GLU D CA 1
ATOM 10090 C C . GLU D 1 312 ? -23.535 -26.228 -7.143 1.00 37.62 289 GLU D C 1
ATOM 10091 O O . GLU D 1 312 ? -22.461 -25.615 -7.048 1.00 38.51 289 GLU D O 1
ATOM 10097 N N . TRP D 1 313 ? -24.432 -25.980 -8.091 1.00 35.74 290 TRP D N 1
ATOM 10098 C CA . TRP D 1 313 ? -24.145 -25.020 -9.134 1.00 37.10 290 TRP D CA 1
ATOM 10099 C C . TRP D 1 313 ? -25.417 -24.435 -9.742 1.00 37.95 290 TRP D C 1
ATOM 10100 O O . TRP D 1 313 ? -26.273 -25.150 -10.226 1.00 40.50 290 TRP D O 1
ATOM 10111 N N . THR D 1 314 ? -25.531 -23.122 -9.727 1.00 39.35 291 THR D N 1
ATOM 10112 C CA . THR D 1 314 ? -26.663 -22.443 -10.342 1.00 40.00 291 THR D CA 1
ATOM 10113 C C . THR D 1 314 ? -26.208 -21.640 -11.571 1.00 39.61 291 THR D C 1
ATOM 10114 O O . THR D 1 314 ? -25.254 -20.865 -11.482 1.00 38.12 291 THR D O 1
ATOM 10118 N N . GLN D 1 315 ? -26.890 -21.787 -12.709 1.00 39.83 292 GLN D N 1
ATOM 10119 C CA . GLN D 1 315 ? -26.398 -21.110 -13.912 1.00 38.28 292 GLN D CA 1
ATOM 10120 C C . GLN D 1 315 ? -26.589 -19.603 -13.894 1.00 38.25 292 GLN D C 1
ATOM 10121 O O . GLN D 1 315 ? -25.916 -18.905 -14.626 1.00 38.34 292 GLN D O 1
ATOM 10127 N N . LYS D 1 316 ? -27.465 -19.093 -13.032 1.00 38.95 293 LYS D N 1
ATOM 10128 C CA . LYS D 1 316 ? -27.637 -17.653 -12.935 1.00 36.59 293 LYS D CA 1
ATOM 10129 C C . LYS D 1 316 ? -26.422 -16.985 -12.262 1.00 38.33 293 LYS D C 1
ATOM 10130 O O . LYS D 1 316 ? -26.206 -15.778 -12.388 1.00 39.99 293 LYS D O 1
ATOM 10136 N N . ASP D 1 317 ? -25.625 -17.776 -11.557 1.00 37.17 294 ASP D N 1
ATOM 10137 C CA . ASP D 1 317 ? -24.391 -17.293 -10.948 1.00 36.24 294 ASP D CA 1
ATOM 10138 C C . ASP D 1 317 ? -23.363 -18.359 -11.199 1.00 36.45 294 ASP D C 1
ATOM 10139 O O . ASP D 1 317 ? -22.978 -19.109 -10.307 1.00 38.65 294 ASP D O 1
ATOM 10144 N N . PRO D 1 318 ? -22.938 -18.448 -12.442 1.00 35.25 295 PRO D N 1
ATOM 10145 C CA . PRO D 1 318 ? -22.265 -19.616 -13.008 1.00 35.37 295 PRO D CA 1
ATOM 10146 C C . PRO D 1 318 ? -20.841 -19.724 -12.592 1.00 33.62 295 PRO D C 1
ATOM 10147 O O . PRO D 1 318 ? -20.262 -20.757 -12.783 1.00 36.82 295 PRO D O 1
ATOM 10151 N N . ASN D 1 319 ? -20.259 -18.662 -12.080 1.00 33.90 296 ASN D N 1
ATOM 10152 C CA . ASN D 1 319 ? -18.831 -18.680 -11.809 1.00 34.84 296 ASN D CA 1
ATOM 10153 C C . ASN D 1 319 ? -18.507 -19.273 -10.433 1.00 36.85 296 ASN D C 1
ATOM 10154 O O . ASN D 1 319 ? -17.357 -19.243 -9.988 1.00 38.78 296 ASN D O 1
ATOM 10159 N N . TYR D 1 320 ? -19.520 -19.815 -9.768 1.00 33.36 297 TYR D N 1
ATOM 10160 C CA . TYR D 1 320 ? -19.336 -20.332 -8.432 1.00 34.00 297 TYR D CA 1
ATOM 10161 C C . TYR D 1 320 ? -19.743 -21.784 -8.383 1.00 34.91 297 TYR D C 1
ATOM 10162 O O . TYR D 1 320 ? -20.809 -22.135 -8.847 1.00 36.27 297 TYR D O 1
ATOM 10171 N N . LEU D 1 321 ? -18.904 -22.613 -7.780 1.00 33.67 298 LEU D N 1
ATOM 10172 C CA . LEU D 1 321 ? -19.195 -24.014 -7.581 1.00 33.81 298 LEU D CA 1
ATOM 10173 C C . LEU D 1 321 ? -19.073 -24.259 -6.086 1.00 36.35 298 LEU D C 1
ATOM 10174 O O . LEU D 1 321 ? -18.029 -23.947 -5.474 1.00 36.93 298 LEU D O 1
ATOM 10179 N N . TRP D 1 322 ? -20.134 -24.779 -5.475 1.00 35.32 299 TRP D N 1
ATOM 10180 C CA . TRP D 1 322 ? -20.115 -24.979 -4.028 1.00 34.14 299 TRP D CA 1
ATOM 10181 C C . TRP D 1 322 ? -19.732 -26.423 -3.695 1.00 32.77 299 TRP D C 1
ATOM 10182 O O . TRP D 1 322 ? -20.488 -27.355 -3.935 1.00 34.18 299 TRP D O 1
ATOM 10193 N N . TYR D 1 323 ? -18.534 -26.595 -3.166 1.00 29.68 300 TYR D N 1
ATOM 10194 C CA . TYR D 1 323 ? -17.998 -27.903 -2.851 1.00 31.16 300 TYR D CA 1
ATOM 10195 C C . TYR D 1 323 ? -18.055 -28.222 -1.348 1.00 36.27 300 TYR D C 1
ATOM 10196 O O . TYR D 1 323 ? -17.429 -27.546 -0.547 1.00 36.69 300 TYR D O 1
ATOM 10205 N N . THR D 1 324 ? -18.800 -29.238 -0.934 1.00 36.78 301 THR D N 1
ATOM 10206 C CA . THR D 1 324 ? -18.672 -29.673 0.461 1.00 36.61 301 THR D CA 1
ATOM 10207 C C . THR D 1 324 ? -18.037 -31.045 0.578 1.00 38.16 301 THR D C 1
ATOM 10208 O O . THR D 1 324 ? -18.569 -32.023 0.053 1.00 40.66 301 THR D O 1
ATOM 10212 N N . PRO D 1 325 ? -16.878 -31.119 1.234 1.00 36.85 302 PRO D N 1
ATOM 10213 C CA . PRO D 1 325 ? -16.270 -32.412 1.583 1.00 36.75 302 PRO D CA 1
ATOM 10214 C C . PRO D 1 325 ? -16.868 -32.864 2.904 1.00 38.75 302 PRO D C 1
ATOM 10215 O O . PRO D 1 325 ? -16.676 -32.178 3.909 1.00 38.34 302 PRO D O 1
ATOM 10219 N N . PHE D 1 326 ? -17.572 -33.988 2.929 1.00 40.93 303 PHE D N 1
ATOM 10220 C CA . PHE D 1 326 ? -18.237 -34.372 4.170 1.00 41.45 303 PHE D CA 1
ATOM 10221 C C . PHE D 1 326 ? -17.254 -34.329 5.326 1.00 41.02 303 PHE D C 1
ATOM 10222 O O . PHE D 1 326 ? -16.103 -34.781 5.184 1.00 37.96 303 PHE D O 1
ATOM 10230 N N . GLY D 1 327 ? -17.718 -33.750 6.443 1.00 38.49 304 GLY D N 1
ATOM 10231 C CA . GLY D 1 327 ? -16.918 -33.586 7.637 1.00 36.36 304 GLY D CA 1
ATOM 10232 C C . GLY D 1 327 ? -16.193 -32.253 7.661 1.00 38.60 304 GLY D C 1
ATOM 10233 O O . GLY D 1 327 ? -15.807 -31.752 8.715 1.00 34.39 304 GLY D O 1
ATOM 10234 N N . GLU D 1 328 ? -15.987 -31.664 6.487 1.00 40.40 305 GLU D N 1
ATOM 10235 C CA . GLU D 1 328 ? -15.194 -30.454 6.405 1.00 35.03 305 GLU D CA 1
ATOM 10236 C C . GLU D 1 328 ? -16.094 -29.294 6.037 1.00 33.38 305 GLU D C 1
A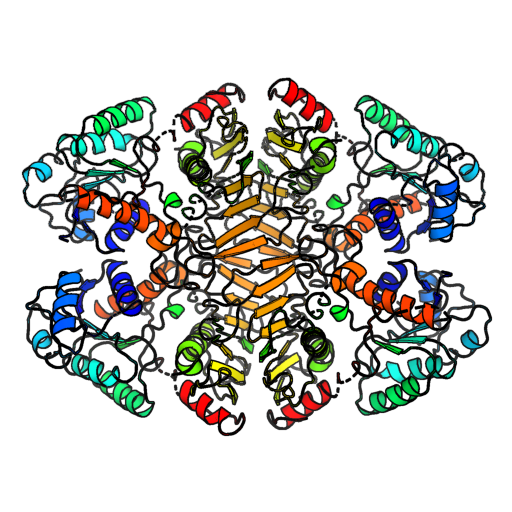TOM 10237 O O . GLU D 1 328 ? -17.221 -29.490 5.614 1.00 34.86 305 GLU D O 1
ATOM 10243 N N . PRO D 1 329 ? -15.605 -28.069 6.223 1.00 33.81 306 PRO D N 1
ATOM 10244 C CA . PRO D 1 329 ? -16.349 -26.847 5.888 1.00 33.57 306 PRO D CA 1
ATOM 10245 C C . PRO D 1 329 ? -16.560 -26.694 4.377 1.00 34.19 306 PRO D C 1
ATOM 10246 O O . PRO D 1 329 ? -15.716 -27.071 3.580 1.00 34.83 306 PRO D O 1
ATOM 10250 N N . LYS D 1 330 ? -17.690 -26.125 3.998 1.00 35.01 307 LYS D N 1
ATOM 10251 C CA . LYS D 1 330 ? -18.033 -25.934 2.603 1.00 32.57 307 LYS D CA 1
ATOM 10252 C C . LYS D 1 330 ? -17.143 -24.885 1.974 1.00 32.40 307 LYS D C 1
ATOM 10253 O O . LYS D 1 330 ? -16.768 -23.907 2.604 1.00 30.84 307 LYS D O 1
ATOM 10259 N N . ARG D 1 331 ? -16.811 -25.088 0.707 1.00 36.31 308 ARG D N 1
ATOM 10260 C CA . ARG D 1 331 ? -15.883 -24.193 0.011 1.00 36.18 308 ARG D CA 1
ATOM 10261 C C . ARG D 1 331 ? -16.510 -23.548 -1.184 1.00 33.35 308 ARG D C 1
ATOM 10262 O O . ARG D 1 331 ? -17.289 -24.168 -1.891 1.00 35.49 308 ARG D O 1
ATOM 10270 N N . LEU D 1 332 ? -16.196 -22.281 -1.392 1.00 32.83 309 LEU D N 1
ATOM 10271 C CA . LEU D 1 332 ? -16.646 -21.598 -2.584 1.00 33.85 309 LEU D CA 1
ATOM 10272 C C . LEU D 1 332 ? -15.540 -21.700 -3.655 1.00 36.86 309 LEU D C 1
ATOM 10273 O O . LEU D 1 332 ? -14.483 -21.060 -3.531 1.00 35.76 309 LEU D O 1
ATOM 10278 N N . LEU D 1 333 ? -15.763 -22.535 -4.674 1.00 33.83 310 LEU D N 1
ATOM 10279 C CA . LEU D 1 333 ? -14.824 -22.639 -5.769 1.00 31.56 310 LEU D CA 1
ATOM 10280 C C . LEU D 1 333 ? -15.234 -21.639 -6.844 1.00 34.56 310 LEU D C 1
ATOM 10281 O O . LEU D 1 333 ? -16.421 -21.488 -7.085 1.00 36.11 310 LEU D O 1
ATOM 10286 N N . THR D 1 334 ? -14.278 -20.944 -7.473 1.00 33.05 311 THR D N 1
ATOM 10287 C CA . THR D 1 334 ? -14.585 -19.938 -8.513 1.00 31.97 311 THR D CA 1
ATOM 10288 C C . THR D 1 334 ? -13.849 -20.096 -9.853 1.00 33.16 311 THR D C 1
ATOM 10289 O O . THR D 1 334 ? -12.701 -20.558 -9.926 1.00 33.08 311 THR D O 1
ATOM 10293 N N . ARG D 1 335 ? -14.516 -19.709 -10.932 1.00 35.82 312 ARG D N 1
ATOM 10294 C CA . ARG D 1 335 ? -13.903 -19.785 -12.260 1.00 34.79 312 ARG D CA 1
ATOM 10295 C C . ARG D 1 335 ? -12.534 -19.080 -12.195 1.00 34.95 312 ARG D C 1
ATOM 10296 O O . ARG D 1 335 ? -12.406 -18.016 -11.577 1.00 35.21 312 ARG D O 1
ATOM 10304 N N . ALA D 1 336 ? -11.512 -19.690 -12.787 1.00 32.19 313 ALA D N 1
ATOM 10305 C CA . ALA D 1 336 ? -10.167 -19.118 -12.801 1.00 29.51 313 ALA D CA 1
ATOM 10306 C C . ALA D 1 336 ? -9.582 -18.727 -11.445 1.00 30.73 313 ALA D C 1
ATOM 10307 O O . ALA D 1 336 ? -8.530 -18.084 -11.385 1.00 27.48 313 ALA D O 1
ATOM 10309 N N . GLY D 1 337 ? -10.240 -19.116 -10.358 1.00 31.12 314 GLY D N 1
ATOM 10310 C CA . GLY D 1 337 ? -9.705 -18.818 -9.050 1.00 29.26 314 GLY D CA 1
ATOM 10311 C C . GLY D 1 337 ? -8.940 -19.983 -8.448 1.00 30.64 314 GLY D C 1
ATOM 10312 O O . GLY D 1 337 ? -8.846 -21.061 -9.032 1.00 31.90 314 GLY D O 1
ATOM 10313 N N . ALA D 1 338 ? -8.386 -19.769 -7.264 1.00 30.26 315 ALA D N 1
ATOM 10314 C CA . ALA D 1 338 ? -7.860 -20.871 -6.485 1.00 29.77 315 ALA D CA 1
ATOM 10315 C C . ALA D 1 338 ? -8.804 -22.043 -6.556 1.00 31.29 315 ALA D C 1
ATOM 10316 O O . ALA D 1 338 ? -10.041 -21.908 -6.488 1.00 30.68 315 ALA D O 1
ATOM 10318 N N . GLY D 1 339 ? -8.218 -23.213 -6.689 1.00 32.90 316 GLY D N 1
ATOM 10319 C CA . GLY D 1 339 ? -9.030 -24.410 -6.714 1.00 36.20 316 GLY D CA 1
ATOM 10320 C C . GLY D 1 339 ? -9.864 -24.549 -7.965 1.00 35.81 316 GLY D C 1
ATOM 10321 O O . GLY D 1 339 ? -10.740 -25.393 -8.047 1.00 37.66 316 GLY D O 1
ATOM 10322 N N . ALA D 1 340 ? -9.612 -23.718 -8.955 1.00 34.50 317 ALA D N 1
ATOM 10323 C CA . ALA D 1 340 ? -10.177 -24.023 -10.238 1.00 35.21 317 ALA D CA 1
ATOM 10324 C C . ALA D 1 340 ? -9.360 -25.230 -10.763 1.00 38.41 317 ALA D C 1
ATOM 10325 O O . ALA D 1 340 ? -8.181 -25.397 -10.420 1.00 36.00 317 ALA D O 1
ATOM 10327 N N . SER D 1 341 ? -10.005 -26.091 -11.546 1.00 37.16 318 SER D N 1
ATOM 10328 C CA . SER D 1 341 ? -9.398 -27.320 -12.014 1.00 35.18 318 SER D CA 1
ATOM 10329 C C . SER D 1 341 ? -9.137 -27.284 -13.532 1.00 36.33 318 SER D C 1
ATOM 10330 O O . SER D 1 341 ? -9.662 -26.429 -14.255 1.00 34.54 318 SER D O 1
ATOM 10333 N N . PRO D 1 342 ? -8.313 -28.217 -14.024 1.00 37.29 319 PRO D N 1
ATOM 10334 C CA . PRO D 1 342 ? -7.941 -28.161 -15.446 1.00 34.57 319 PRO D CA 1
ATOM 10335 C C . PRO D 1 342 ? -9.128 -28.090 -16.406 1.00 33.94 319 PRO D C 1
ATOM 10336 O O . PRO D 1 342 ? -9.084 -27.323 -17.352 1.00 35.17 319 PRO D O 1
ATOM 10340 N N . ALA D 1 343 ? -10.176 -28.863 -16.171 1.00 35.48 320 ALA D N 1
ATOM 10341 C CA . ALA D 1 343 ? -11.342 -28.842 -17.052 1.00 36.14 320 ALA D CA 1
ATOM 10342 C C . ALA D 1 343 ? -11.893 -27.432 -17.189 1.00 36.71 320 ALA D C 1
ATOM 10343 O O . ALA D 1 343 ? -12.401 -27.050 -18.239 1.00 39.03 320 ALA D O 1
ATOM 10345 N N . ALA D 1 344 ? -11.795 -26.664 -16.112 1.00 37.72 321 ALA D N 1
ATOM 10346 C CA . ALA D 1 344 ? -12.245 -25.280 -16.103 1.00 35.93 321 ALA D CA 1
ATOM 10347 C C . ALA D 1 344 ? -11.215 -24.379 -16.800 1.00 37.04 321 ALA D C 1
ATOM 10348 O O . ALA D 1 344 ? -11.564 -23.526 -17.618 1.00 38.14 321 ALA D O 1
ATOM 10350 N N . ALA D 1 345 ? -9.944 -24.579 -16.479 1.00 34.49 322 ALA D N 1
ATOM 10351 C CA . ALA D 1 345 ? -8.875 -23.759 -17.034 1.00 34.91 322 ALA D CA 1
ATOM 10352 C C . ALA D 1 345 ? -8.949 -23.604 -18.563 1.00 38.49 322 ALA D C 1
ATOM 10353 O O . ALA D 1 345 ? -9.002 -22.480 -19.111 1.00 37.21 322 ALA D O 1
ATOM 10355 N N . ARG D 1 346 ? -8.953 -24.742 -19.251 1.00 40.02 323 ARG D N 1
ATOM 10356 C CA . ARG D 1 346 ? -9.015 -24.717 -20.694 1.00 40.11 323 ARG D CA 1
ATOM 10357 C C . ARG D 1 346 ? -10.150 -23.885 -21.268 1.00 38.31 323 ARG D C 1
ATOM 10358 O O . ARG D 1 346 ? -9.993 -23.344 -22.338 1.00 44.05 323 ARG D O 1
ATOM 10366 N N . VAL D 1 347 ? -11.269 -23.746 -20.577 1.00 35.91 324 VAL D N 1
ATOM 10367 C CA . VAL D 1 347 ? -12.364 -22.990 -21.161 1.00 35.02 324 VAL D CA 1
ATOM 10368 C C . VAL D 1 347 ? -12.622 -21.655 -20.502 1.00 36.84 324 VAL D C 1
ATOM 10369 O O . VAL D 1 347 ? -13.724 -21.132 -20.577 1.00 40.77 324 VAL D O 1
ATOM 10373 N N . SER D 1 348 ? -11.624 -21.090 -19.846 1.00 37.12 325 SER D N 1
ATOM 10374 C CA . SER D 1 348 ? -11.792 -19.768 -19.261 1.00 35.33 325 SER D CA 1
ATOM 10375 C C . SER D 1 348 ? -10.909 -18.769 -20.009 1.00 38.93 325 SER D C 1
ATOM 10376 O O . SER D 1 348 ? -9.801 -19.133 -20.395 1.00 36.71 325 SER D O 1
ATOM 10379 N N . ARG D 1 349 ? -11.390 -17.530 -20.207 1.00 39.89 326 ARG D N 1
ATOM 10380 C CA . ARG D 1 349 ? -10.661 -16.517 -20.976 1.00 35.51 326 ARG D CA 1
ATOM 10381 C C . ARG D 1 349 ? -10.087 -15.346 -20.174 1.00 38.74 326 ARG D C 1
ATOM 10382 O O . ARG D 1 349 ? -9.155 -14.680 -20.637 1.00 37.34 326 ARG D O 1
ATOM 10390 N N . ILE D 1 350 ? -10.646 -15.053 -19.001 1.00 38.50 327 ILE D N 1
ATOM 10391 C CA . ILE D 1 350 ? -10.211 -13.863 -18.269 1.00 34.03 327 ILE D CA 1
ATOM 10392 C C . ILE D 1 350 ? -9.965 -14.228 -16.838 1.00 34.86 327 ILE D C 1
ATOM 10393 O O . ILE D 1 350 ? -10.345 -15.304 -16.433 1.00 38.49 327 ILE D O 1
ATOM 10398 N N . PRO D 1 351 ? -9.316 -13.346 -16.056 1.00 38.25 328 PRO D N 1
ATOM 10399 C CA . PRO D 1 351 ? -8.951 -13.681 -14.660 1.00 34.45 328 PRO D CA 1
ATOM 10400 C C . PRO D 1 351 ? -10.109 -13.875 -13.640 1.00 33.95 328 PRO D C 1
ATOM 10401 O O . PRO D 1 351 ? -11.254 -13.518 -13.896 1.00 32.74 328 PRO D O 1
ATOM 10405 N N . SER D 1 352 ? -9.792 -14.452 -12.477 1.00 36.51 329 SER D N 1
ATOM 10406 C CA . SER D 1 352 ? -10.796 -14.691 -11.417 1.00 34.18 329 SER D CA 1
ATOM 10407 C C . SER D 1 352 ? -11.427 -13.383 -11.053 1.00 33.41 329 SER D C 1
ATOM 10408 O O . SER D 1 352 ? -10.753 -12.360 -11.099 1.00 34.75 329 SER D O 1
ATOM 10411 N N . GLY D 1 353 ? -12.705 -13.405 -10.699 1.00 30.84 330 GLY D N 1
ATOM 10412 C CA . GLY D 1 353 ? -13.380 -12.190 -10.295 1.00 30.90 330 GLY D CA 1
ATOM 10413 C C . GLY D 1 353 ? -13.934 -11.320 -11.409 1.00 32.56 330 GLY D C 1
ATOM 10414 O O . GLY D 1 353 ? -14.762 -10.451 -11.152 1.00 33.10 330 GLY D O 1
ATOM 10415 N N . HIS D 1 354 ? -13.456 -11.559 -12.629 1.00 34.01 331 HIS D N 1
ATOM 10416 C CA . HIS D 1 354 ? -13.944 -10.972 -13.879 1.00 32.58 331 HIS D CA 1
ATOM 10417 C C . HIS D 1 354 ? -15.004 -11.874 -14.554 1.00 32.54 331 HIS D C 1
ATOM 10418 O O . HIS D 1 354 ? -14.688 -12.651 -15.438 1.00 33.57 331 HIS D O 1
ATOM 10425 N N . PRO D 1 355 ? -16.276 -11.747 -14.170 1.00 33.10 332 PRO D N 1
ATOM 10426 C CA . PRO D 1 355 ? -17.300 -12.768 -14.467 1.00 33.77 332 PRO D CA 1
ATOM 10427 C C . PRO D 1 355 ? -17.562 -13.152 -15.920 1.00 31.92 332 PRO D C 1
ATOM 10428 O O . PRO D 1 355 ? -18.148 -12.348 -16.629 1.00 34.19 332 PRO D O 1
ATOM 10432 N N . GLU D 1 356 ? -17.210 -14.364 -16.338 1.00 32.76 333 GLU D N 1
ATOM 10433 C CA . GLU D 1 356 ? -17.668 -14.861 -17.658 1.00 34.96 333 GLU D CA 1
ATOM 10434 C C . GLU D 1 356 ? -19.125 -15.263 -17.533 1.00 32.08 333 GLU D C 1
ATOM 10435 O O . GLU D 1 356 ? -19.624 -15.411 -16.445 1.00 35.16 333 GLU D O 1
ATOM 10441 N N . GLY D 1 357 ? -19.821 -15.422 -18.639 1.00 32.73 334 GLY D N 1
ATOM 10442 C CA . GLY D 1 357 ? -21.243 -15.680 -18.574 1.00 35.29 334 GLY D CA 1
ATOM 10443 C C . GLY D 1 357 ? -21.848 -16.710 -19.526 1.00 38.46 334 GLY D C 1
ATOM 10444 O O . GLY D 1 357 ? -21.288 -17.781 -19.773 1.00 36.46 334 GLY D O 1
ATOM 10445 N N . TYR D 1 358 ? -23.021 -16.361 -20.056 1.00 41.02 335 TYR D N 1
ATOM 10446 C CA . TYR D 1 358 ? -23.817 -17.250 -20.896 1.00 39.35 335 TYR D CA 1
ATOM 10447 C C . TYR D 1 358 ? -23.296 -17.313 -22.335 1.00 39.14 335 TYR D C 1
ATOM 10448 O O . TYR D 1 358 ? -23.321 -18.383 -22.941 1.00 37.75 335 TYR D O 1
ATOM 10457 N N . LEU D 1 359 ? -22.837 -16.181 -22.881 1.00 38.27 336 LEU D N 1
ATOM 10458 C CA . LEU D 1 359 ? -22.257 -16.192 -24.239 1.00 39.47 336 LEU D CA 1
ATOM 10459 C C . LEU D 1 359 ? -20.949 -16.963 -24.219 1.00 37.69 336 LEU D C 1
ATOM 10460 O O . LEU D 1 359 ? -20.712 -17.810 -25.075 1.00 35.70 336 LEU D O 1
ATOM 10465 N N . GLU D 1 360 ? -20.131 -16.698 -23.204 1.00 37.78 337 GLU D N 1
ATOM 10466 C CA . GLU D 1 360 ? -18.873 -17.416 -23.019 1.00 38.77 337 GLU D CA 1
ATOM 10467 C C . GLU D 1 360 ? -19.077 -18.936 -22.968 1.00 38.94 337 GLU D C 1
ATOM 10468 O O . GLU D 1 360 ? -18.301 -19.696 -23.536 1.00 37.29 337 GLU D O 1
ATOM 10474 N N . GLY D 1 361 ? -20.118 -19.378 -22.276 1.00 36.65 338 GLY D N 1
ATOM 10475 C CA . GLY D 1 361 ? -20.433 -20.787 -22.259 1.00 36.62 338 GLY D CA 1
ATOM 10476 C C . GLY D 1 361 ? -20.820 -21.284 -23.642 1.00 39.40 338 GLY D C 1
ATOM 10477 O O . GLY D 1 361 ? -20.448 -22.388 -24.039 1.00 39.52 338 GLY D O 1
ATOM 10478 N N . PHE D 1 362 ? -21.567 -20.467 -24.381 1.00 39.89 339 PHE D N 1
ATOM 10479 C CA . PHE D 1 362 ? -21.978 -20.831 -25.726 1.00 39.04 339 PHE D CA 1
ATOM 10480 C C . PHE D 1 362 ? -20.765 -20.917 -26.650 1.00 41.27 339 PHE D C 1
ATOM 10481 O O . PHE D 1 362 ? -20.597 -21.888 -27.393 1.00 40.09 339 PHE D O 1
ATOM 10489 N N . ALA D 1 363 ? -19.915 -19.896 -26.590 1.00 41.35 340 ALA D N 1
ATOM 10490 C CA . ALA D 1 363 ? -18.724 -19.870 -27.405 1.00 36.62 340 ALA D CA 1
ATOM 10491 C C . ALA D 1 363 ? -17.788 -20.975 -27.013 1.00 37.81 340 ALA D C 1
ATOM 10492 O O . ALA D 1 363 ? -16.892 -21.275 -27.749 1.00 42.37 340 ALA D O 1
ATOM 10494 N N . ASN D 1 364 ? -17.976 -21.588 -25.860 1.00 37.48 341 ASN D N 1
ATOM 10495 C CA . ASN D 1 364 ? -17.128 -22.715 -25.496 1.00 37.88 341 ASN D CA 1
ATOM 10496 C C . ASN D 1 364 ? -17.467 -23.968 -26.304 1.00 40.63 341 ASN D C 1
ATOM 10497 O O . ASN D 1 364 ? -16.606 -24.810 -26.564 1.00 39.74 341 ASN D O 1
ATOM 10502 N N . ILE D 1 365 ? -18.731 -24.106 -26.686 1.00 40.95 342 ILE D N 1
ATOM 10503 C CA . ILE D 1 365 ? -19.126 -25.258 -27.472 1.00 41.88 342 ILE D CA 1
ATOM 10504 C C . ILE D 1 365 ? -18.662 -25.042 -28.901 1.00 44.19 342 ILE D C 1
ATOM 10505 O O . ILE D 1 365 ? -18.186 -25.964 -29.559 1.00 44.02 342 ILE D O 1
ATOM 10510 N N . TYR D 1 366 ? -18.819 -23.811 -29.378 1.00 42.52 343 TYR D N 1
ATOM 10511 C CA . TYR D 1 366 ? -18.335 -23.470 -30.689 1.00 42.32 343 TYR D CA 1
ATOM 10512 C C . TYR D 1 366 ? -16.831 -23.591 -30.746 1.00 43.00 343 TYR D C 1
ATOM 10513 O O . TYR D 1 366 ? -16.284 -23.893 -31.795 1.00 44.88 343 TYR D O 1
ATOM 10522 N N . SER D 1 367 ? -16.150 -23.361 -29.631 1.00 40.65 344 SER D N 1
ATOM 10523 C CA . SER D 1 367 ? -14.698 -23.402 -29.673 1.00 41.08 344 SER D CA 1
ATOM 10524 C C . SER D 1 367 ? -14.157 -24.781 -29.460 1.00 43.14 344 SER D C 1
ATOM 10525 O O . SER D 1 367 ? -12.975 -25.013 -29.579 1.00 45.06 344 SER D O 1
ATOM 10528 N N . GLU D 1 368 ? -15.019 -25.721 -29.150 1.00 44.78 345 GLU D N 1
ATOM 10529 C CA . GLU D 1 368 ? -14.522 -27.073 -29.004 1.00 46.49 345 GLU D CA 1
ATOM 10530 C C . GLU D 1 368 ? -14.826 -27.832 -30.285 1.00 43.54 345 GLU D C 1
ATOM 10531 O O . GLU D 1 368 ? -14.069 -28.685 -30.695 1.00 43.12 345 GLU D O 1
ATOM 10537 N N . ALA D 1 369 ? -15.932 -27.478 -30.919 1.00 42.67 346 ALA D N 1
ATOM 10538 C CA . ALA D 1 369 ? -16.208 -27.907 -32.265 1.00 41.12 346 ALA D CA 1
ATOM 10539 C C . ALA D 1 369 ? -15.037 -27.463 -33.152 1.00 44.74 346 ALA D C 1
ATOM 10540 O O . ALA D 1 369 ? -14.356 -28.281 -33.770 1.00 47.18 346 ALA D O 1
ATOM 10542 N N . ALA D 1 370 ? -14.780 -26.168 -33.209 1.00 43.73 347 ALA D N 1
ATOM 10543 C CA . ALA D 1 370 ? -13.582 -25.705 -33.886 1.00 43.68 347 ALA D CA 1
ATOM 10544 C C . ALA D 1 370 ? -12.401 -26.670 -33.684 1.00 44.64 347 ALA D C 1
ATOM 10545 O O . ALA D 1 370 ? -11.842 -27.163 -34.644 1.00 46.08 347 ALA D O 1
ATOM 10547 N N . ARG D 1 371 ? -12.034 -26.968 -32.444 1.00 45.06 348 ARG D N 1
ATOM 10548 C CA . ARG D 1 371 ? -10.832 -27.755 -32.213 1.00 43.75 348 ARG D CA 1
ATOM 10549 C C . ARG D 1 371 ? -11.014 -29.121 -32.814 1.00 46.31 348 ARG D C 1
ATOM 10550 O O . ARG D 1 371 ? -10.044 -29.754 -33.252 1.00 50.12 348 ARG D O 1
ATOM 10558 N N . ALA D 1 372 ? -12.258 -29.578 -32.836 1.00 44.55 349 ALA D N 1
ATOM 10559 C CA . ALA D 1 372 ? -12.567 -30.897 -33.362 1.00 45.92 349 ALA D CA 1
ATOM 10560 C C . ALA D 1 372 ? -12.337 -30.853 -34.874 1.00 49.34 349 ALA D C 1
ATOM 10561 O O . ALA D 1 372 ? -11.541 -31.627 -35.429 1.00 51.48 349 ALA D O 1
ATOM 10563 N N . ILE D 1 373 ? -13.024 -29.927 -35.525 1.00 43.68 350 ILE D N 1
ATOM 10564 C CA . ILE D 1 373 ? -12.771 -29.655 -36.911 1.00 44.88 350 ILE D CA 1
ATOM 10565 C C . ILE D 1 373 ? -11.268 -29.603 -37.278 1.00 50.04 350 ILE D C 1
ATOM 10566 O O . ILE D 1 373 ? -10.826 -30.314 -38.181 1.00 53.03 350 ILE D O 1
ATOM 10571 N N . TYR D 1 374 ? -10.472 -28.778 -36.601 1.00 50.14 351 TYR D N 1
ATOM 10572 C CA . TYR D 1 374 ? -9.065 -28.657 -36.987 1.00 49.33 351 TYR D CA 1
ATOM 10573 C C . TYR D 1 374 ? -8.421 -30.029 -37.156 1.00 50.59 351 TYR D C 1
ATOM 10574 O O . TYR D 1 374 ? -7.767 -30.282 -38.164 1.00 51.85 351 TYR D O 1
ATOM 10583 N N . ALA D 1 375 ? -8.618 -30.910 -36.176 1.00 49.63 352 ALA D N 1
ATOM 10584 C CA . ALA D 1 375 ? -8.138 -32.284 -36.268 1.00 49.24 352 ALA D CA 1
ATOM 10585 C C . ALA D 1 375 ? -8.519 -32.904 -37.609 1.00 52.72 352 ALA D C 1
ATOM 10586 O O . ALA D 1 375 ? -7.663 -33.266 -38.422 1.00 54.51 352 ALA D O 1
ATOM 10588 N N . LYS D 1 376 ? -9.813 -33.021 -37.841 1.00 50.27 353 LYS D N 1
ATOM 10589 C CA . LYS D 1 376 ? -10.284 -33.696 -39.018 1.00 50.20 353 LYS D CA 1
ATOM 10590 C C . LYS D 1 376 ? -9.833 -33.024 -40.318 1.00 53.79 353 LYS D C 1
ATOM 10591 O O . LYS D 1 376 ? -10.392 -33.301 -41.368 1.00 58.63 353 LYS D O 1
ATOM 10597 N N . ARG D 1 377 ? -8.809 -32.170 -40.260 1.00 53.67 354 ARG D N 1
ATOM 10598 C CA . ARG D 1 377 ? -8.221 -31.569 -41.473 1.00 53.64 354 ARG D CA 1
ATOM 10599 C C . ARG D 1 377 ? -6.997 -32.342 -41.998 1.00 50.54 354 ARG D C 1
ATOM 10600 O O . ARG D 1 377 ? -6.060 -32.660 -41.259 1.00 49.38 354 ARG D O 1
ATOM 10608 N N . ASP D 1 383 ? -8.149 -34.168 -30.164 1.00 56.15 360 ASP D N 1
ATOM 10609 C CA . ASP D 1 383 ? -7.540 -33.901 -28.864 1.00 57.55 360 ASP D CA 1
ATOM 10610 C C . ASP D 1 383 ? -8.411 -34.420 -27.696 1.00 58.22 360 ASP D C 1
ATOM 10611 O O . ASP D 1 383 ? -9.537 -33.938 -27.476 1.00 53.00 360 ASP D O 1
ATOM 10616 N N . PRO D 1 384 ? -7.877 -35.390 -26.923 1.00 59.27 361 PRO D N 1
ATOM 10617 C CA . PRO D 1 384 ? -8.712 -36.108 -25.940 1.00 56.12 361 PRO D CA 1
ATOM 10618 C C . PRO D 1 384 ? -9.240 -35.162 -24.854 1.00 58.83 361 PRO D C 1
ATOM 10619 O O . PRO D 1 384 ? -10.124 -35.531 -24.063 1.00 56.31 361 PRO D O 1
ATOM 10623 N N . SER D 1 385 ? -8.705 -33.944 -24.832 1.00 56.63 362 SER D N 1
ATOM 10624 C CA . SER D 1 385 ? -9.218 -32.920 -23.940 1.00 55.42 362 SER D CA 1
ATOM 10625 C C . SER D 1 385 ? -10.531 -32.333 -24.477 1.00 55.19 362 SER D C 1
ATOM 10626 O O . SER D 1 385 ? -11.447 -32.081 -23.691 1.00 55.26 362 SER D O 1
ATOM 10629 N N . VAL D 1 386 ? -10.619 -32.131 -25.800 1.00 53.12 363 VAL D N 1
ATOM 10630 C CA . VAL D 1 386 ? -11.781 -31.503 -26.449 1.00 48.08 363 VAL D CA 1
ATOM 10631 C C . VAL D 1 386 ? -13.079 -32.287 -26.281 1.00 51.49 363 VAL D C 1
ATOM 10632 O O . VAL D 1 386 ? -13.214 -33.358 -26.854 1.00 57.06 363 VAL D O 1
ATOM 10636 N N . ILE D 1 387 ? -14.042 -31.736 -25.545 1.00 48.90 364 ILE D N 1
ATOM 10637 C CA . ILE D 1 387 ? -15.344 -32.362 -25.329 1.00 45.02 364 ILE D CA 1
ATOM 10638 C C . ILE D 1 387 ? -16.468 -31.534 -25.965 1.00 46.81 364 ILE D C 1
ATOM 10639 O O . ILE D 1 387 ? -16.404 -30.304 -25.977 1.00 47.92 364 ILE D O 1
ATOM 10644 N N . TYR D 1 388 ? -17.494 -32.202 -26.489 1.00 45.21 365 TYR D N 1
ATOM 10645 C CA . TYR D 1 388 ? -18.701 -31.528 -26.981 1.00 44.22 365 TYR D CA 1
ATOM 10646 C C . TYR D 1 388 ? -19.878 -32.490 -27.003 1.00 44.11 365 TYR D C 1
ATOM 10647 O O . TYR D 1 388 ? -19.703 -33.695 -27.001 1.00 45.57 365 TYR D O 1
ATOM 10656 N N . PRO D 1 389 ? -21.089 -31.950 -27.035 1.00 41.96 366 PRO D N 1
ATOM 10657 C CA . PRO D 1 389 ? -22.268 -32.792 -26.919 1.00 46.41 366 PRO D CA 1
ATOM 10658 C C . PRO D 1 389 ? -22.564 -33.462 -28.222 1.00 48.36 366 PRO D C 1
ATOM 10659 O O . PRO D 1 389 ? -22.661 -32.780 -29.246 1.00 50.78 366 PRO D O 1
ATOM 10663 N N . THR D 1 390 ? -22.739 -34.777 -28.194 1.00 51.40 367 THR D N 1
ATOM 10664 C CA . THR D 1 390 ? -22.859 -35.554 -29.433 1.00 52.53 367 THR D CA 1
ATOM 10665 C C . THR D 1 390 ? -24.272 -35.840 -29.866 1.00 50.08 367 THR D C 1
ATOM 10666 O O . THR D 1 390 ? -25.221 -35.427 -29.236 1.00 54.13 367 THR D O 1
ATOM 10670 N N . ILE D 1 391 ? -24.402 -36.570 -30.959 1.00 54.76 368 ILE D N 1
ATOM 10671 C CA . ILE D 1 391 ? -25.718 -36.955 -31.466 1.00 54.04 368 ILE D CA 1
ATOM 10672 C C . ILE D 1 391 ? -26.431 -37.732 -30.370 1.00 54.50 368 ILE D C 1
ATOM 10673 O O . ILE D 1 391 ? -27.644 -37.635 -30.212 1.00 55.97 368 ILE D O 1
ATOM 10678 N N . ASP D 1 392 ? -25.653 -38.473 -29.587 1.00 54.71 369 ASP D N 1
ATOM 10679 C CA . ASP D 1 392 ? -26.192 -39.394 -28.608 1.00 51.76 369 ASP D CA 1
ATOM 10680 C C . ASP D 1 392 ? -26.823 -38.629 -27.477 1.00 56.13 369 ASP D C 1
ATOM 10681 O O . ASP D 1 392 ? -27.973 -38.863 -27.111 1.00 55.87 369 ASP D O 1
ATOM 10686 N N . ASP D 1 393 ? -26.067 -37.690 -26.929 1.00 57.61 370 ASP D N 1
ATOM 10687 C CA . ASP D 1 393 ? -26.614 -36.808 -25.917 1.00 54.94 370 ASP D CA 1
ATOM 10688 C C . ASP D 1 393 ? -27.967 -36.336 -26.451 1.00 53.55 370 ASP D C 1
ATOM 10689 O O . ASP D 1 393 ? -28.992 -36.400 -25.767 1.00 54.42 370 ASP D O 1
ATOM 10694 N N . GLY D 1 394 ? -27.978 -35.915 -27.706 1.00 55.27 371 GLY D N 1
ATOM 10695 C CA . GLY D 1 394 ? -29.212 -35.502 -28.357 1.00 56.55 371 GLY D CA 1
ATOM 10696 C C . GLY D 1 394 ? -30.300 -36.549 -28.261 1.00 55.64 371 GLY D C 1
ATOM 10697 O O . GLY D 1 394 ? -31.446 -36.219 -27.942 1.00 56.21 371 GLY D O 1
ATOM 10706 N N . ARG D 1 396 ? -30.554 -39.418 -26.182 1.00 55.55 373 ARG D N 1
ATOM 10707 C CA . ARG D 1 396 ? -30.901 -39.599 -24.794 1.00 49.90 373 ARG D CA 1
ATOM 10708 C C . ARG D 1 396 ? -31.925 -38.552 -24.386 1.00 52.81 373 ARG D C 1
ATOM 10709 O O . ARG D 1 396 ? -32.760 -38.776 -23.507 1.00 54.47 373 ARG D O 1
ATOM 10717 N N . GLY D 1 397 ? -31.834 -37.391 -25.012 1.00 51.88 374 GLY D N 1
ATOM 10718 C CA . GLY D 1 397 ? -32.711 -36.289 -24.690 1.00 51.83 374 GLY D CA 1
ATOM 10719 C C . GLY D 1 397 ? -34.093 -36.512 -25.238 1.00 55.61 374 GLY D C 1
ATOM 10720 O O . GLY D 1 397 ? -35.083 -36.367 -24.516 1.00 56.73 374 GLY D O 1
ATOM 10729 N N . THR D 1 399 ? -35.345 -39.324 -25.996 1.00 55.63 376 THR D N 1
ATOM 10730 C CA . THR D 1 399 ? -35.875 -40.456 -25.257 1.00 57.35 376 THR D CA 1
ATOM 10731 C C . THR D 1 399 ? -36.463 -39.958 -23.944 1.00 58.07 376 THR D C 1
ATOM 10732 O O . THR D 1 399 ? -37.595 -40.289 -23.575 1.00 57.61 376 THR D O 1
ATOM 10736 N N . PHE D 1 400 ? -35.678 -39.157 -23.240 1.00 55.58 377 PHE D N 1
ATOM 10737 C CA . PHE D 1 400 ? -36.106 -38.637 -21.972 1.00 52.51 377 PHE D CA 1
ATOM 10738 C C . PHE D 1 400 ? -37.501 -38.048 -22.128 1.00 53.54 377 PHE D C 1
ATOM 10739 O O . PHE D 1 400 ? -38.434 -38.503 -21.489 1.00 52.21 377 PHE D O 1
ATOM 10747 N N . VAL D 1 401 ? -37.646 -37.056 -23.003 1.00 55.10 378 VAL D N 1
ATOM 10748 C CA . VAL D 1 401 ? -38.912 -36.329 -23.153 1.00 54.61 378 VAL D CA 1
ATOM 10749 C C . VAL D 1 401 ? -40.092 -37.245 -23.483 1.00 57.40 378 VAL D C 1
ATOM 10750 O O . VAL D 1 401 ? -41.255 -36.978 -23.140 1.00 54.32 378 VAL D O 1
ATOM 10754 N N . ASP D 1 402 ? -39.785 -38.314 -24.196 1.00 57.91 379 ASP D N 1
ATOM 10755 C CA . ASP D 1 402 ? -40.803 -39.242 -24.614 1.00 58.31 379 ASP D CA 1
ATOM 10756 C C . ASP D 1 402 ? -41.212 -40.023 -23.373 1.00 56.80 379 ASP D C 1
ATOM 10757 O O . ASP D 1 402 ? -42.376 -40.013 -22.972 1.00 56.47 379 ASP D O 1
ATOM 10762 N N . ALA D 1 403 ? -40.229 -40.673 -22.758 1.00 56.05 380 ALA D N 1
ATOM 10763 C CA . ALA D 1 403 ? -40.442 -41.386 -21.511 1.00 56.23 380 ALA D CA 1
ATOM 10764 C C . ALA D 1 403 ? -41.225 -40.526 -20.515 1.00 54.06 380 ALA D C 1
ATOM 10765 O O . ALA D 1 403 ? -42.016 -41.043 -19.739 1.00 57.04 380 ALA D O 1
ATOM 10767 N N . CYS D 1 404 ? -41.035 -39.220 -20.542 1.00 49.63 381 CYS D N 1
ATOM 10768 C CA . CYS D 1 404 ? -41.838 -38.396 -19.675 1.00 53.88 381 CYS D CA 1
ATOM 10769 C C . CYS D 1 404 ? -43.279 -38.437 -20.104 1.00 57.50 381 CYS D C 1
ATOM 10770 O O . CYS D 1 404 ? -44.108 -39.073 -19.449 1.00 60.13 381 CYS D O 1
ATOM 10773 N N . VAL D 1 405 ? -43.587 -37.754 -21.197 1.00 56.60 382 VAL D N 1
ATOM 10774 C CA . VAL D 1 405 ? -44.970 -37.663 -21.629 1.00 57.56 382 VAL D CA 1
ATOM 10775 C C . VAL D 1 405 ? -45.631 -39.035 -21.467 1.00 59.88 382 VAL D C 1
ATOM 10776 O O . VAL D 1 405 ? -46.709 -39.144 -20.873 1.00 59.38 382 VAL D O 1
ATOM 10780 N N . ARG D 1 406 ? -44.964 -40.081 -21.949 1.00 55.76 383 ARG D N 1
ATOM 10781 C CA . ARG D 1 406 ? -45.499 -41.421 -21.778 1.00 58.04 383 ARG D CA 1
ATOM 10782 C C . ARG D 1 406 ? -45.854 -41.691 -20.320 1.00 59.23 383 ARG D C 1
ATOM 10783 O O . ARG D 1 406 ? -47.029 -41.715 -19.996 1.00 61.24 383 ARG D O 1
ATOM 10791 N N . SER D 1 407 ? -44.872 -41.862 -19.437 1.00 58.11 384 SER D N 1
ATOM 10792 C CA . SER D 1 407 ? -45.183 -41.987 -17.998 1.00 59.28 384 SER D CA 1
ATOM 10793 C C . SER D 1 407 ? -46.307 -41.072 -17.445 1.00 58.76 384 SER D C 1
ATOM 10794 O O . SER D 1 407 ? -47.117 -41.503 -16.618 1.00 57.77 384 SER D O 1
ATOM 10797 N N . SER D 1 408 ? -46.369 -39.815 -17.853 1.00 57.80 385 SER D N 1
ATOM 10798 C CA . SER D 1 408 ? -47.385 -39.001 -17.221 1.00 58.63 385 SER D CA 1
ATOM 10799 C C . SER D 1 408 ? -48.751 -39.525 -17.617 1.00 60.02 385 SER D C 1
ATOM 10800 O O . SER D 1 408 ? -49.594 -39.780 -16.764 1.00 61.22 385 SER D O 1
ATOM 10803 N N . GLU D 1 409 ? -48.958 -39.695 -18.918 1.00 63.29 386 GLU D N 1
ATOM 10804 C CA . GLU D 1 409 ? -50.243 -40.168 -19.446 1.00 65.20 386 GLU D CA 1
ATOM 10805 C C . GLU D 1 409 ? -50.690 -41.432 -18.728 1.00 59.46 386 GLU D C 1
ATOM 10806 O O . GLU D 1 409 ? -51.887 -41.655 -18.546 1.00 60.36 386 GLU D O 1
ATOM 10812 N N . ARG D 1 410 ? -49.722 -42.247 -18.326 1.00 56.77 387 ARG D N 1
ATOM 10813 C CA . ARG D 1 410 ? -50.005 -43.463 -17.571 1.00 60.52 387 ARG D CA 1
ATOM 10814 C C . ARG D 1 410 ? -49.935 -43.239 -16.054 1.00 57.37 387 ARG D C 1
ATOM 10815 O O . ARG D 1 410 ? -49.499 -44.098 -15.289 1.00 52.11 387 ARG D O 1
ATOM 10823 N N . ASN D 1 411 ? -50.391 -42.058 -15.656 1.00 58.67 388 ASN D N 1
ATOM 10824 C CA . ASN D 1 411 ? -50.427 -41.631 -14.271 1.00 58.10 388 ASN D CA 1
ATOM 10825 C C . ASN D 1 411 ? -49.145 -41.882 -13.462 1.00 60.05 388 ASN D C 1
ATOM 10826 O O . ASN D 1 411 ? -49.180 -42.492 -12.372 1.00 60.13 388 ASN D O 1
ATOM 10831 N N . GLY D 1 412 ? -48.022 -41.419 -14.004 1.00 57.21 389 GLY D N 1
ATOM 10832 C CA . GLY D 1 412 ? -46.752 -41.462 -13.310 1.00 55.41 389 GLY D CA 1
ATOM 10833 C C . GLY D 1 412 ? -46.049 -42.801 -13.291 1.00 54.79 389 GLY D C 1
ATOM 10834 O O . GLY D 1 412 ? -45.291 -43.086 -12.375 1.00 55.52 389 GLY D O 1
ATOM 10835 N N . ALA D 1 413 ? -46.274 -43.625 -14.298 1.00 54.01 390 ALA D N 1
ATOM 10836 C CA . ALA D 1 413 ? -45.644 -44.946 -14.312 1.00 59.63 390 ALA D CA 1
ATOM 10837 C C . ALA D 1 413 ? -44.145 -44.892 -14.608 1.00 58.48 390 ALA D C 1
ATOM 10838 O O . ALA D 1 413 ? -43.720 -44.200 -15.536 1.00 55.12 390 ALA D O 1
ATOM 10840 N N . TRP D 1 414 ? -43.348 -45.630 -13.836 1.00 55.87 391 TRP D N 1
ATOM 10841 C CA . TRP D 1 414 ? -41.926 -45.766 -14.158 1.00 57.88 391 TRP D CA 1
ATOM 10842 C C . TRP D 1 414 ? -41.651 -46.290 -15.592 1.00 54.76 391 TRP D C 1
ATOM 10843 O O . TRP D 1 414 ? -41.838 -47.476 -15.845 1.00 53.23 391 TRP D O 1
ATOM 10854 N N . ILE D 1 415 ? -41.193 -45.430 -16.507 1.00 54.91 392 ILE D N 1
ATOM 10855 C CA . ILE D 1 415 ? -40.760 -45.861 -17.859 1.00 56.92 392 ILE D CA 1
ATOM 10856 C C . ILE D 1 415 ? -39.234 -46.043 -17.989 1.00 55.50 392 ILE D C 1
ATOM 10857 O O . ILE D 1 415 ? -38.490 -45.535 -17.171 1.00 56.37 392 ILE D O 1
ATOM 10862 N N . LYS D 1 416 ? -38.763 -46.748 -19.017 1.00 56.61 393 LYS D N 1
ATOM 10863 C CA . LYS D 1 416 ? -37.310 -46.835 -19.274 1.00 57.88 393 LYS D CA 1
ATOM 10864 C C . LYS D 1 416 ? -36.841 -46.024 -20.500 1.00 54.10 393 LYS D C 1
ATOM 10865 O O . LYS D 1 416 ? -35.700 -45.522 -20.554 1.00 56.46 393 LYS D O 1
#

InterPro domains:
  IPR000683 Gfo/Idh/MocA-like oxidoreductase, N-terminal [PF01408] (15-142)
  IPR036291 NAD(P)-binding domain superfamily [SSF51735] (11-177)
  IPR051317 Gfo/Idh/MocA family oxidoreductases [PTHR43708] (12-388)
  IPR055170 GFO/IDH/MocA-like oxidoreductase domain [PF22725] (153-289)

Sequence (1373 aa):
QKRIRLGVGGGAFIGAVHRIAARLDDHYELVAGALSSTPEKAEASGRELGLDPSRVYSDFKEAIREAKLKNGIEAVAIVTPNHVHYAAAKEFLKRGIHVICDKPLTSTLADAKKLKKAADESDALFVLTHNYTGYPVRQAREIENGDIGAVRLVQEYPQDWLTENGGSTGDIGTHAYNLGCFVSGLELEELAADLDSFVGGRQLDDNAHVLRFREKDGTRAKGLWCSQVAPGHENGLVRVYGTKGGLEWTQKDPNYLWYTPFGEPKRLLTRAGAGASPAAARVSRIPSGHPEGYLEGFANIYSEAARAIYAKRADPSVIYPTIDDGRGTFVDACVRSSERNGAWIKQKRIRLGVGGGAFIGAVHRIAARLDDHYELVAGALSSTPEKAEASGRELGLDPSRVYSDFKEAIREAKLKNGIEAVAIVTPNHVHYAAAKEFLKRGIHVICDKPLTSTLADAKKLKKAADESDALFVLTHNYTGYPVRQAREIENGDIGAVRLVQEYPQDWLTEGGSTGDIGTHAYNLGCFVSGLELEELAADLDSFVGGRQLDDNAHVLRFREKDGTRAKGLWCSQVAPGHENGLVRVYGTKGGLEWTQKDPNYLWYTPFGEPKRLLTRAGAGASPAAARVSRIPSGHPEGYLEGFANIYSEAARAIYAKRADPSVIYPTIDDGRGTFVDACVRSSERNGAWIKQKRIRLGVGGAFIGAVHRIAARLDDHYELVAGALSSTPEKAEASGRELGLDPSRVYSDFKEAIREAKLKNGIEAVAIVTPNHVHYAAAKEFLKRGIHVICDKPLTSTLADAKKLKKAADESDALFVLTHNYTGYPVRQAREIENGDIGAVRLVQEYPQDWLTEGGSTGDIGTHAYNLGCFVSGLELEELAADLDSFVGGRQLDDNAHVLRFREKDGTRAKGLWCSQVAPGHENGLVRVYGTKGGLEWTQKDPNYLWYTPFGEPKRLLTRAGAGASPAAARVSRIPSGHPEGYLEGFANIYSEAARAIYAADPSVIYPTIDDGRGTFVDACVRSSERNGAWIKQKRIRLGVGGGIGAVHRIAARLDDHYELVAGALSSTPEKAEASGRELGLDPSRVYSDFKEAIREAKLKNGIEAVAIVTPNHVHYAAAKEFLKRGIHVICDKPLTSTLADAKKLKKAADESDALFVLTHNYTGYPVRQAREIENGDIGAVRLVQEYPQDWLTGSTGDIGTHAYNLGCFVSGLELEELAADLDSFVGGRQLDDNAHVLRFREKDGTRAKGLWCSQVAPGHENGLVRVYGTKGGLEWTQKDPNYLWYTPFGEPKRLLTRAGAGASPAAARVSRIPSGHPEGYLEGFANIYSEAARAIYAKRDPSVIYPTIDDGRGTFVDACVRSSERNGAWIK

B-factor: mean 48.63, std 13.39, range [23.87, 123.95]

Nearest PDB structures (foldseek):
  3v5n-assembly1_B  TM=1.002E+00  e=1.121E-70  Sinorhizobium meliloti 1021
  3v5n-assembly1_A  TM=9.996E-01  e=5.585E-66  Sinorhizobium meliloti 1021
  3v5n-assembly1_C  TM=9.926E-01  e=2.593E-64  Sinorhizobium meliloti 1021
  3c1a-assembly2_B  TM=7.396E-01  e=1.012E-15  Paramagnetospirillum magnetotacticum MS-1
  3fhl-assembly1_A  TM=6.941E-01  e=3.855E-15  Bacteroides fragilis NCTC 9343

CATH classification: 3.40.50.720 (+1 more: 3.30.360.10)

Radius of gyration: 34.41 Å; Cα contacts (8 Å, |Δi|>4): 3376; chains: 4; bounding box: 74×73×109 Å

Secondary structure (DSSP, 8-state):
-PPEEE------HHHHHHHHHHHHTS-EEE--B---SSHHHHHHHHHHHT--GGGB-S-S---HHHHH-TT--SEEEE-S-TTSHHHHHHHHHTTT-EEEEESSS-SSHHHHHHHHHHHHH-SS-EEEE-GGGG---HHHH--TT-TT-SEEEE--EE--TTS----HIIIIIHHHHHHHHHHH---B--B-EEEE--STT--S--EEEE--BPPBTTB--B--EEES--TT-SS---EEEESSEEEE--TTSTTEEEEEETTS-EEEEETTSTT--HHHHTT--S-TTS---HHHHHHHHHHHHHHHHHTT---TT-----TTT----HHHHHHHHHHTTS--B-/-PPEEE------HHHHHHHHHHHHTT-EEE--B---SSHHHHHHHHHHTT--GGGB-S-S---HHHHS-SS--SEEEE-S-HHHHHHHHHHHHHTT-EEEEPSSS-SSHHHHHHHHHHHHH-SS-EEE--GGGG---HHHH---SSTT-SEEEE--EE--TT----HIIIIIHHHHHHHHHHH---B--B-EEEE--STT--S-SEEEE--BPPBTTB--B--EEES--TT-SS---EEEESSEEEE--TTSTTEEEEEETTS-EEEEETTSTT--HHHHTT--S-TTS---HHHHHHHHHHHHHHHHHTT---TT-----TTT----HHHHHHHHHHTTS--B-/---EEE--B--HHHHHHHHHHHTTS-EEE--B---SSHHHHHHHHHHTT--GGGB-S-S---HHHHH-SS--SEEEEBS-GGGHHHHHHHHHHTT-EEEE-SSS-SSHHHHHHHHHHHHH-SS-EEE--GGGG---HHHH--TT-SS-S--EE--EE--GGG---HIIIIIHHHHHHHHHHH---B--B-EEEE--STT--S-SEEEE--B---SS---B--EEES--TT-SS---EEE-SSEEEEEETTEEEEEEEEETTS-EEEEETTSTT--HHHHTT--S-TTS---HHHHHHHHHHHHHHHHH---TT-----TTT----HHHHHHHHHHTTT--B-/---EEE------HHHHHHHHHHTT-EEE--B---SSHHHHHHHHHHHT--GGGB-S-S---HHHHH-SS--SEEEE-S-GGGHHHHHHHHHHTT-EEEEESSS-SSHHHHHHHHHHHHH-SS-EEEE-GGGG---HHHH--TT-TT-SEEEE--EE--TT--TIIIIIHHHHHHHHHHHT--B--B-EEEE--STT--S-SEEEE--B---SS---B--EEES--TT-SS---EEEESSEEEE--TTSTTEEEEEETTS-EEEEETTSTT--HHHHTT--S-TTS---HHHHHHHHHHHHHHHHHHT--TT-----TTT----HHHHHHHHHHTTS--B-

Organism: Rhizobium meliloti (strain 1021) (NCBI:txid266834)

Solvent-accessible surface area: 50794 Å² total